Protein AF-0000000075831151 (afdb_homodimer)

pLDDT: mean 74.92, std 23.29, range [17.77, 97.12]

InterPro domains:
  IPR003439 ABC transporter-like, ATP-binding domain [PF00005] (448-593)
  IPR003439 ABC transporter-like, ATP-binding domain [PS50893] (430-663)
  IPR003593 AAA+ ATPase domain [SM00382] (457-640)
  IPR011527 ABC transporter type 1, transmembrane domain [PF00664] (117-382)
  IPR011527 ABC transporter type 1, transmembrane domain [PS50929] (117-398)
  IPR017871 ABC transporter-like, conserved site [PS00211] (566-580)
  IPR027417 P-loop containing nucleoside triphosphate hydrolase [G3DSA:3.40.50.300] (420-661)
  IPR027417 P-loop containing nucleoside triphosphate hydrolase [SSF52540] (423-639)
  IPR036640 ABC transporter type 1, transmembrane domain superfamily [G3DSA:1.20.1560.10] (101-417)
  IPR036640 ABC transporter type 1, transmembrane domain superfamily [SSF90123] (104-414)
  IPR039421 Type 1 protein exporter [PTHR43394] (76-634)

Secondary structure (DSSP, 8-state):
-----------------------------------------------------------------------------------------TTHHHHHHHHHHHHHHHHHGGGHHHHHHHHHHHHHHHHHHHHHHHHHHHHHHHHHHT-TTS-HHHHHHHHHHHHHHHHHHHHHHHHHHHHHHHHHHHHHHHHHHHHHHTS-HHHHHHS-HHHHHHIIIIIHHHHHHIIIIIHHHHHHHHHHHHHHHHHHHHH-HHHHHHHHTTHHHHHHHHHHHHHHHHHHHHHHHHHHHHHHHHHHHHHHTHHHHHHTT-HHHHHHHHHHHHHHHHHHHHHHHHHHHHHHHHHHHHHHHHHHHHHHHHHHHHHTTSS-HHHHHHHHHHHHHHHHHHHHHHHHHHHHHHHHHHHHHHHHHHHPPPSS----B--SS----EEEEEEEEE-GGGTTSEEEEEEEEEE-TT-EEEEE--TTSSHHHHHHHHTTSS--SEEEEEETTEEGGGB-HHHIIIIIEEEE-SSPPPPSSBHHHHHHTT-TT--HHHHHHHHHHTT-GGGTT-TT-B--GGGTTS-HHHHHHHHHHHHHHHT-SEEEEESTTTTS-HHHHHHHHHHHHHHHTTSEEEEE-S-GGGGGG-SEEEEE-TTS-EEEEEEHHHHHHHHHHHHSS--/-----------------------------------------------------------------------------------------TTHHHHHHHHHHHHHHHHHGGGHHHHHHHHHHHHHHHHHHHHHHHHHHHHHHHHHHT-TTS-HHHHHHHHHHHHHHHHHHHHHHHHHHHHHHHHHHHHHHHHHHHHHHHS-HHHHHHS-HHHHHHIIIIIHHHHHHIIIIIHHHHHHHHHHHHHHHHHHHHH-HHHHHHHHTTHHHHHHHHHHHHHHHHHHHHHHHHHHHHHHHHHHHHHHTHHHHHHTT-HHHHHHHHHHHHHHHHHHHHHHHHHHHHHHHHHHHHHHHHHHHHHHHHHHHHHTTSS-HHHHHHHHHHHHHHHHHHHHHHHHHHHHHHHHHHHHHHHHHHHPPPSS----B--SS----EEEEEEEEE-GGGTTSEEEEEEEEEE-TT-EEEEE--TTSSHHHHHHHHTTSS--SEEEEEETTEEGGGB-HHHIIIIIEEEE-SSPPPPSSBHHHHHHTT-TT--HHHHHHHHHHTT-GGGTT-TT-B--GGGTTS-HHHHHHHHHHHHHHHT-SEEEEESTTTTS-HHHHHHHHHHHHHHHTTSEEEEE-S-GGGGGG-SEEEEE-TTS-EEEEEEHHHHHHHHHHHHSS--

Sequence (1326 aa):
MWRGTRSLRAAGHSVRLSVRSATLPRDLKVPSVHSCLGTTEPPSIRRLPYERRVAWTRSPPAQLTRHLCASPQRGAAHRETAGSPAPLKHTVEAEESASFYAHLRSLAWPERKGIGAGLLLLSGSSAVSLVFPKVMGDVMDVCLSGSNSLSPYTAAIGLLGLFGVQAILVAARARILVAVGERVASSLRERAFASLLRQDMGFFDQTETGELLSRLSSDTSSLQKLLTSDLIGAARGVVMVSGGLGMMVSISPSLCVVAALTFPAAVGMMRWAGDAMRKRQAATQKALASASSEAHRALLNIRTLRLFAGEPAVLTRYSKAVRKVEQEAIAVGGINGLAEAGIGLAMQASLLTVLAVGGQQVIDGALSYGELSSFLMYTVFLGFNAGGLGGAYAEVRRAAGASERLLEVMHRTPQTAVGDKTLDHCTGRIEMRDVHFAFPSRGDVPVLSGLNLTIAPGERVALLGPSGSGKSTIAALLCALYTPQQGQVLIDGVDVTTIKGSHLRGQLVDVVPQEPVLLSGSLSENIKIGKPEASDEEVRVAATSAGCDFAEHNWEREVGEQGLQLSGGQKQRVALARVLLRNSPIVVLDEFTSALDKATEEALLPVVDRVLKGRTVLIITHRRAALGLVDRVVELGPSGSLIRDSSIDSFTQSSNTLISSPNMWRGTRSLRAAGHSVRLSVRSATLPRDLKVPSVHSCLGTTEPPSIRRLPYERRVAWTRSPPAQLTRHLCASPQRGAAHRETAGSPAPLKHTVEAEESASFYAHLRSLAWPERKGIGAGLLLLSGSSAVSLVFPKVMGDVMDVCLSGSNSLSPYTAAIGLLGLFGVQAILVAARARILVAVGERVASSLRERAFASLLRQDMGFFDQTETGELLSRLSSDTSSLQKLLTSDLIGAARGVVMVSGGLGMMVSISPSLCVVAALTFPAAVGMMRWAGDAMRKRQAATQKALASASSEAHRALLNIRTLRLFAGEPAVLTRYSKAVRKVEQEAIAVGGINGLAEAGIGLAMQASLLTVLAVGGQQVIDGALSYGELSSFLMYTVFLGFNAGGLGGAYAEVRRAAGASERLLEVMHRTPQTAVGDKTLDHCTGRIEMRDVHFAFPSRGDVPVLSGLNLTIAPGERVALLGPSGSGKSTIAALLCALYTPQQGQVLIDGVDVTTIKGSHLRGQLVDVVPQEPVLLSGSLSENIKIGKPEASDEEVRVAATSAGCDFAEHNWEREVGEQGLQLSGGQKQRVALARVLLRNSPIVVLDEFTSALDKATEEALLPVVDRVLKGRTVLIITHRRAALGLVDRVVELGPSGSLIRDSSIDSFTQSSNTLISSPN

Foldseek 3Di:
DDDDDPDPPPPPPPPPPPPPPPDPDDDPPPPPPDPCVPPDDDDDPDPPCPPPPPPPPDDDDDDPPPPPDDPPPPDPPPPPDPDPPPPPDPVCPVVLLVVLVVVLCVLLVVVVVLVVLLLVLLLLLLVLVLCVLLLQLVLVQCVVVVPPPDDNVNSVVVNVVSVVVSVVSVVVSLVSQLVSLVVSLVVLLVLLVVLLVQAFPLVPVQDDPVVSVCLSPVLSVLSSCLRNPLVSLQSSLVSLQVSLLVVLVVQPVVLSVQLVVLVVQLVVLVVVLVVQLVVLVVQLVVLVVQLVVLVVVCVVCVVVCVVVVVVVVSVVVSVVSVVSNVVSVVSNVVSVVVSVVRNVVSLVVSLVSLCVVVVVCVVVVNHPSSSSSSSSVSSVSNSVSVVSNVVSVVSSSSSSVSSSVSVVSSPDDHPQQAAADADPDFLFKKWWFQFWADRPNCRPATLAGGDTDIFGRLAAEEEAEDPSNCLVVVVCVQLSSDDTPDTAMDGVRHGRSNHHNCRSDQAAEAEQAQFQWAAWFFLLCRLCVSPVPDDPVLLQVLLVLLPLCVCVSVRRDTCPHRSVNDDLLNSLSSSSSSLQSSVHQEYEYHQSCVRPDPVSVVVRQVSVLVSSGRHYYYYYHPDPVNLVSGQWYWYGYNNNYTDDIDTSVVVVVVVVVVVPPPD/DPDDDPDPPPPPPPPPPVPPPPDPDDDPPVPPPDPPVDPPDDDDPDPPCPPPPPPPPPDDDDDPPPPPDDPPPPDPPPPPDPDPPPPPDPVVPVVLLVVLVVVLCVLLVVVVVLVVLLLVLLLLLLVLVLCVLLLQLVLVQCVVVVPPPDDNVNSVVVNVVSVVVSVVSVVVSLVSQLVSLVVSLVVLLVLLVVLLVQAFPLVPVQDDPVVSVCLSPVLSVLSSCLRNPLVSLQSSLVSLLVSLLVVLCVQPVVLSVLLVVLVVQLVVLVVVLVVQLVVLVVQLVVLVVQLVVLVVVCVVCVVVCVVVVVVVVSVVVSVVSVVSNVVSVVVNVVSVVVSVVRNVVSLVVSLVSLCVVVVVCVVVVNHPPSSSSSSSVSSVSNSVSVVSNVVSVVSSSSSSVSSSVSVVSSPDDHPQQAAADADPDFLFKKWWAQFWADRPNCNPATLAGGDTDIFGRLAAEEEAEDPSNCLVVVVCVQLSSDDTPDTAMDGVRHGRSNHHNCRSDQAAEAEQAQFQWAAWFFLLCRLCVSPVPDDPVLLQVLLVLLPLCVCVPVRRDTCPHRSVNDDLLNSLSSSSSSLQSSVHQEYEYHQSCVRPDPVSVVVRQVSVLVSSGRHHYYYYHPDPVNLVSGQWYWYGYNNNYTDDIGTSVVVVVVVVVVVPPPD

Radius of gyration: 40.36 Å; Cα contacts (8 Å, |Δi|>4): 1832; chains: 2; bounding box: 97×118×96 Å

Organism: Prymnesium parvum (NCBI:txid97485)

Solvent-accessible surface area (backbone atoms only — not comparable to full-atom values): 70325 Å² total; per-residue (Å²): 138,84,78,88,78,84,76,79,77,76,79,71,80,74,78,75,75,76,74,77,75,77,77,76,78,84,81,77,75,74,77,75,80,78,73,82,75,76,79,80,77,80,80,80,82,78,78,79,77,80,66,84,68,82,70,82,69,81,74,80,80,86,75,85,69,80,75,78,78,80,70,84,76,75,81,74,80,73,76,72,73,77,74,66,78,73,76,82,66,76,79,46,49,60,62,45,48,51,49,42,55,50,49,49,45,63,58,43,50,84,44,43,66,43,50,51,52,20,50,50,28,46,51,52,28,48,50,52,60,62,44,46,37,53,52,52,11,51,52,50,38,36,45,67,67,62,49,82,79,64,52,43,56,59,54,33,52,56,50,49,54,51,41,51,54,28,24,51,29,40,20,50,22,33,28,40,34,24,38,46,17,34,50,43,35,40,51,46,46,46,49,40,50,53,34,56,70,59,44,32,53,56,54,57,72,68,43,58,65,67,58,55,49,40,46,61,46,58,30,42,49,45,41,26,45,37,51,42,45,39,48,51,52,33,52,50,22,50,51,45,41,53,51,38,50,52,53,36,42,70,73,38,52,71,56,39,53,59,38,53,63,31,47,58,56,26,52,48,36,50,50,51,37,52,60,60,34,48,60,34,47,52,50,22,52,52,26,47,48,49,27,49,49,49,51,49,53,47,61,75,38,40,67,61,34,52,49,35,49,39,58,68,63,52,48,51,52,36,44,53,29,37,48,49,24,36,55,30,46,30,53,37,29,34,45,50,14,43,29,52,19,46,32,50,40,27,54,50,48,25,54,35,51,42,45,21,56,45,38,47,31,35,64,72,64,77,36,52,71,14,56,46,53,17,45,52,46,38,52,51,52,36,55,60,32,53,57,51,39,61,57,31,52,55,50,48,51,52,28,45,54,36,45,49,58,43,46,52,53,50,68,52,71,47,81,58,61,58,30,84,43,77,75,91,77,72,71,32,27,37,37,32,45,47,27,22,31,44,52,75,83,44,64,85,49,64,30,28,64,50,28,72,49,75,43,54,57,46,39,28,35,32,44,33,54,55,90,72,11,34,68,69,52,53,58,37,42,68,63,45,54,49,69,61,76,36,58,45,48,25,48,70,82,38,51,41,50,42,26,18,56,56,47,42,22,40,50,38,38,36,73,35,50,55,71,63,79,38,58,72,40,26,47,48,57,53,35,27,53,43,37,77,84,59,50,70,65,51,50,49,52,20,32,55,62,34,59,46,57,84,46,71,82,41,47,70,40,68,30,41,70,63,25,67,73,47,53,69,64,54,40,44,22,46,46,46,14,20,44,54,57,45,61,35,37,23,40,33,34,38,33,60,53,71,80,41,53,70,70,57,38,62,66,43,48,62,43,50,54,63,68,46,60,86,21,12,33,42,34,35,42,90,56,70,79,62,54,77,73,36,57,30,39,35,31,33,33,72,47,21,35,79,70,44,79,39,43,42,70,58,42,56,61,50,46,58,53,54,73,60,50,82,120,137,88,73,85,76,81,76,78,77,73,78,73,76,75,76,75,72,76,73,77,73,77,76,74,81,75,82,71,75,71,76,73,80,79,73,83,70,78,75,83,76,81,81,81,80,79,77,79,73,86,65,85,68,83,74,77,70,83,73,78,80,84,76,83,68,80,74,78,77,78,73,82,76,77,79,72,77,72,74,72,72,77,77,67,77,73,74,83,66,74,79,47,49,60,61,45,48,52,48,42,54,51,49,50,46,63,58,42,50,83,46,42,67,42,51,51,50,20,51,50,28,45,51,51,29,48,49,53,59,62,44,44,37,53,52,51,10,50,51,50,38,36,46,68,67,62,51,80,80,64,52,44,57,58,54,32,52,56,49,51,53,51,41,51,53,28,25,52,30,39,22,50,22,33,29,38,33,22,38,47,16,35,50,42,36,42,52,47,45,46,49,42,49,54,33,57,71,60,46,32,52,56,55,58,73,67,42,58,66,68,58,55,49,42,45,60,45,56,30,42,48,44,39,27,44,37,50,41,43,40,49,51,52,33,52,50,22,49,51,47,41,53,50,38,51,53,52,37,42,72,74,38,52,72,56,38,54,60,38,54,64,31,47,57,57,27,52,50,35,50,52,50,38,52,58,61,34,50,61,34,47,53,49,22,51,52,27,46,49,49,27,49,50,49,50,49,53,47,60,75,38,40,67,61,34,51,50,34,48,38,58,66,61,53,48,51,53,37,44,51,29,38,50,49,24,35,54,30,46,31,52,36,29,34,46,51,14,43,31,51,19,46,34,51,39,27,54,50,48,26,55,33,50,43,47,19,56,44,39,48,31,33,64,73,64,78,37,51,71,14,57,47,53,17,46,52,47,38,53,51,52,35,55,61,32,53,57,51,40,59,56,32,52,55,48,49,52,53,27,44,54,36,43,50,57,45,45,53,52,48,68,53,72,48,81,59,61,57,30,83,43,76,76,91,76,73,71,32,26,39,36,32,45,46,28,23,32,43,51,75,83,43,63,84,50,64,29,28,62,50,28,72,49,78,43,55,58,46,39,27,35,31,44,34,55,56,90,72,12,34,68,70,52,52,56,36,41,68,63,44,53,47,70,61,78,36,58,46,46,24,48,69,82,38,51,40,49,43,26,18,56,56,48,43,21,41,50,39,38,37,74,35,49,54,72,61,78,38,59,71,42,26,46,47,56,54,36,28,52,43,38,76,84,58,49,70,65,51,50,50,52,20,31,56,61,36,59,47,59,84,47,72,82,43,45,72,41,68,31,42,71,63,26,68,73,48,52,68,64,54,39,45,24,45,47,46,13,19,44,54,58,45,61,35,37,22,40,34,34,36,35,59,52,72,81,42,52,71,70,57,38,62,65,43,48,64,43,50,55,61,69,47,60,85,22,12,33,43,35,36,44,91,53,70,78,61,54,77,72,35,58,30,38,35,32,32,32,69,49,20,35,80,72,44,81,38,42,42,69,59,41,55,60,46,47,58,50,56,73,60,50,81,122

Structure (mmCIF, N/CA/C/O backbone):
data_AF-0000000075831151-model_v1
#
loop_
_entity.id
_entity.type
_entity.pdbx_description
1 polymer 'ATP-dependent transporter ycf16'
#
loop_
_atom_site.group_PDB
_atom_site.id
_atom_site.type_symbol
_atom_site.label_atom_id
_atom_site.label_alt_id
_atom_site.label_comp_id
_atom_site.label_asym_id
_atom_site.label_entity_id
_atom_site.label_seq_id
_atom_site.pdbx_PDB_ins_code
_atom_site.Cartn_x
_atom_site.Cartn_y
_atom_site.Cartn_z
_atom_site.occupancy
_atom_site.B_iso_or_equiv
_atom_site.auth_seq_id
_atom_site.auth_comp_id
_atom_site.auth_asym_id
_atom_site.auth_atom_id
_atom_site.pdbx_PDB_model_num
ATOM 1 N N . MET A 1 1 ? -47.75 -12.273 -40.656 1 19.77 1 MET A N 1
ATOM 2 C CA . MET A 1 1 ? -47.469 -11.453 -41.812 1 19.77 1 MET A CA 1
ATOM 3 C C . MET A 1 1 ? -46.094 -10.797 -41.719 1 19.77 1 MET A C 1
ATOM 5 O O . MET A 1 1 ? -45.656 -10.414 -40.625 1 19.77 1 MET A O 1
ATOM 9 N N . TRP A 1 2 ? -45.281 -10.797 -42.938 1 19.73 2 TRP A N 1
ATOM 10 C CA . TRP A 1 2 ? -43.875 -10.789 -43.344 1 19.73 2 TRP A CA 1
ATOM 11 C C . TRP A 1 2 ? -43.281 -9.383 -43.281 1 19.73 2 TRP A C 1
ATOM 13 O O . TRP A 1 2 ? -42.125 -9.164 -43.625 1 19.73 2 TRP A O 1
ATOM 23 N N . ARG A 1 3 ? -44.031 -8.438 -42.719 1 18.3 3 ARG A N 1
ATOM 24 C CA . ARG A 1 3 ? -43.812 -7.203 -43.469 1 18.3 3 ARG A CA 1
ATOM 25 C C . ARG A 1 3 ? -42.312 -6.836 -43.469 1 18.3 3 ARG A C 1
ATOM 27 O O . ARG A 1 3 ? -41.562 -7.309 -42.625 1 18.3 3 ARG A O 1
ATOM 34 N N . GLY A 1 4 ? -42.031 -5.66 -44.094 1 19.69 4 GLY A N 1
ATOM 35 C CA . GLY A 1 4 ? -41.094 -5.004 -45.031 1 19.69 4 GLY A CA 1
ATOM 36 C C . GLY A 1 4 ? -39.812 -4.594 -44.375 1 19.69 4 GLY A C 1
ATOM 37 O O . GLY A 1 4 ? -39.75 -4.43 -43.156 1 19.69 4 GLY A O 1
ATOM 38 N N . THR A 1 5 ? -38.594 -4.777 -45 1 20.61 5 THR A N 1
ATOM 39 C CA . THR A 1 5 ? -37.156 -5 -45.156 1 20.61 5 THR A CA 1
ATOM 40 C C . THR A 1 5 ? -36.406 -3.688 -45.031 1 20.61 5 THR A C 1
ATOM 42 O O . THR A 1 5 ? -35.188 -3.639 -45.312 1 20.61 5 THR A O 1
ATOM 45 N N . ARG A 1 6 ? -37.031 -2.582 -44.406 1 19.09 6 ARG A N 1
ATOM 46 C CA . ARG A 1 6 ? -36.5 -1.307 -44.875 1 19.09 6 ARG A CA 1
ATOM 47 C C . ARG A 1 6 ? -35 -1.209 -44.656 1 19.09 6 ARG A C 1
ATOM 49 O O . ARG A 1 6 ? -34.5 -1.595 -43.594 1 19.09 6 ARG A O 1
ATOM 56 N N . SER A 1 7 ? -34.219 -1.007 -45.781 1 19.52 7 SER A N 1
ATOM 57 C CA . SER A 1 7 ? -32.844 -1.08 -46.312 1 19.52 7 SER A CA 1
ATOM 58 C C . SER A 1 7 ? -31.969 0.032 -45.75 1 19.52 7 SER A C 1
ATOM 60 O O . SER A 1 7 ? -32.25 1.215 -45.938 1 19.52 7 SER A O 1
ATOM 62 N N . LEU A 1 8 ? -31.75 0.02 -44.406 1 20.28 8 LEU A N 1
ATOM 63 C CA . LEU A 1 8 ? -31.016 1.066 -43.688 1 20.28 8 LEU A CA 1
ATOM 64 C C . LEU A 1 8 ? -29.688 1.36 -44.344 1 20.28 8 LEU A C 1
ATOM 66 O O . LEU A 1 8 ? -28.859 0.467 -44.5 1 20.28 8 LEU A O 1
ATOM 70 N N . ARG A 1 9 ? -29.688 2.246 -45.406 1 18.5 9 ARG A N 1
ATOM 71 C CA . ARG A 1 9 ? -28.641 2.742 -46.312 1 18.5 9 ARG A CA 1
ATOM 72 C C . ARG A 1 9 ? -27.438 3.25 -45.531 1 18.5 9 ARG A C 1
ATOM 74 O O . ARG A 1 9 ? -27.578 4.066 -44.625 1 18.5 9 ARG A O 1
ATOM 81 N N . ALA A 1 10 ? -26.344 2.443 -45.406 1 20.66 10 ALA A N 1
ATOM 82 C CA . ALA A 1 10 ? -25.016 2.41 -44.781 1 20.66 10 ALA A CA 1
ATOM 83 C C . ALA A 1 10 ? -24.156 3.561 -45.281 1 20.66 10 ALA A C 1
ATOM 85 O O . ALA A 1 10 ? -23.703 3.559 -46.438 1 20.66 10 ALA A O 1
ATOM 86 N N . ALA A 1 11 ? -24.797 4.848 -45.281 1 20.22 11 ALA A N 1
ATOM 87 C CA . ALA A 1 11 ? -24.047 5.871 -46 1 20.22 11 ALA A CA 1
ATOM 88 C C . ALA A 1 11 ? -22.594 5.934 -45.5 1 20.22 11 ALA A C 1
ATOM 90 O O . ALA A 1 11 ? -22.359 6.031 -44.312 1 20.22 11 ALA A O 1
ATOM 91 N N . GLY A 1 12 ? -21.578 5.258 -46.219 1 20.47 12 GLY A N 1
ATOM 92 C CA . GLY A 1 12 ? -20.156 4.977 -46.156 1 20.47 12 GLY A CA 1
ATOM 93 C C . GLY A 1 12 ? -19.297 6.227 -46.188 1 20.47 12 GLY A C 1
ATOM 94 O O . GLY A 1 12 ? -18.078 6.152 -46.344 1 20.47 12 GLY A O 1
ATOM 95 N N . HIS A 1 13 ? -19.844 7.43 -45.625 1 20.34 13 HIS A N 1
ATOM 96 C CA . HIS A 1 13 ? -19.094 8.602 -46.062 1 20.34 13 HIS A CA 1
ATOM 97 C C . HIS A 1 13 ? -17.609 8.461 -45.75 1 20.34 13 HIS A C 1
ATOM 99 O O . HIS A 1 13 ? -17.25 7.926 -44.688 1 20.34 13 HIS A O 1
ATOM 105 N N . SER A 1 14 ? -16.75 8.406 -46.781 1 20.56 14 SER A N 1
ATOM 106 C CA . SER A 1 14 ? -15.344 8.203 -47.094 1 20.56 14 SER A CA 1
ATOM 107 C C . SER A 1 14 ? -14.477 9.32 -46.531 1 20.56 14 SER A C 1
ATOM 109 O O . SER A 1 14 ? -14.57 10.469 -46.969 1 20.56 14 SER A O 1
ATOM 111 N N . VAL A 1 15 ? -14.602 9.648 -45.219 1 20.73 15 VAL A N 1
ATOM 112 C CA . VAL A 1 15 ? -13.883 10.852 -44.781 1 20.73 15 VAL A CA 1
ATOM 113 C C . VAL A 1 15 ? -12.406 10.719 -45.156 1 20.73 15 VAL A C 1
ATOM 115 O O . VAL A 1 15 ? -11.742 9.75 -44.781 1 20.73 15 VAL A O 1
ATOM 118 N N . ARG A 1 16 ? -12.008 11.258 -46.281 1 20.42 16 ARG A N 1
ATOM 119 C CA . ARG A 1 16 ? -10.742 11.336 -47 1 20.42 16 ARG A CA 1
ATOM 120 C C . ARG A 1 16 ? -9.656 11.992 -46.125 1 20.42 16 ARG A C 1
ATOM 122 O O . ARG A 1 16 ? -9.703 13.195 -45.906 1 20.42 16 ARG A O 1
ATOM 129 N N . LEU A 1 17 ? -9.375 11.477 -44.938 1 20.59 17 LEU A N 1
ATOM 130 C CA . LEU A 1 17 ? -8.406 12.164 -44.094 1 20.59 17 LEU A CA 1
ATOM 131 C C . LEU A 1 17 ? -7.078 12.328 -44.812 1 20.59 17 LEU A C 1
ATOM 133 O O . LEU A 1 17 ? -6.477 11.344 -45.25 1 20.59 17 LEU A O 1
ATOM 137 N N . SER A 1 18 ? -6.977 13.375 -45.625 1 19.92 18 SER A N 1
ATOM 138 C CA . SER A 1 18 ? -5.816 13.695 -46.469 1 19.92 18 SER A CA 1
ATOM 139 C C . SER A 1 18 ? -4.559 13.852 -45.594 1 19.92 18 SER A C 1
ATOM 141 O O . SER A 1 18 ? -4.543 14.648 -44.656 1 19.92 18 SER A O 1
ATOM 143 N N . VAL A 1 19 ? -3.924 12.766 -45.281 1 21.73 19 VAL A N 1
ATOM 144 C CA . VAL A 1 19 ? -2.695 12.609 -44.5 1 21.73 19 VAL A CA 1
ATOM 145 C C . VAL A 1 19 ? -1.562 13.375 -45.188 1 21.73 19 VAL A C 1
ATOM 147 O O . VAL A 1 19 ? -1.151 13.031 -46.281 1 21.73 19 VAL A O 1
ATOM 150 N N . ARG A 1 20 ? -1.696 14.734 -45.125 1 19.75 20 ARG A N 1
ATOM 151 C CA . ARG A 1 20 ? -0.672 15.484 -45.844 1 19.75 20 ARG A CA 1
ATOM 152 C C . ARG A 1 20 ? 0.726 15.055 -45.406 1 19.75 20 ARG A C 1
ATOM 154 O O . ARG A 1 20 ? 0.984 14.883 -44.219 1 19.75 20 ARG A O 1
ATOM 161 N N . SER A 1 21 ? 1.461 14.391 -46.281 1 20.45 21 SER A N 1
ATOM 162 C CA . SER A 1 21 ? 2.775 13.758 -46.312 1 20.45 21 SER A CA 1
ATOM 163 C C . SER A 1 21 ? 3.883 14.773 -46.062 1 20.45 21 SER A C 1
ATOM 165 O O . SER A 1 21 ? 4.152 15.633 -46.875 1 20.45 21 SER A O 1
ATOM 167 N N . ALA A 1 22 ? 3.695 15.602 -44.938 1 21.05 22 ALA A N 1
ATOM 168 C CA . ALA A 1 22 ? 4.688 16.672 -44.906 1 21.05 22 ALA A CA 1
ATOM 169 C C . ALA A 1 22 ? 6.098 16.109 -45.094 1 21.05 22 ALA A C 1
ATOM 171 O O . ALA A 1 22 ? 6.426 15.055 -44.531 1 21.05 22 ALA A O 1
ATOM 172 N N . THR A 1 23 ? 6.734 16.562 -46.125 1 20.83 23 THR A N 1
ATOM 173 C CA . THR A 1 23 ? 8.016 16.297 -46.75 1 20.83 23 THR A CA 1
ATOM 174 C C . THR A 1 23 ? 9.164 16.547 -45.781 1 20.83 23 THR A C 1
ATOM 176 O O . THR A 1 23 ? 9.258 17.609 -45.188 1 20.83 23 THR A O 1
ATOM 179 N N . LEU A 1 24 ? 9.555 15.57 -45.062 1 21.97 24 LEU A N 1
ATOM 180 C CA . LEU A 1 24 ? 10.633 15.531 -44.062 1 21.97 24 LEU A CA 1
ATOM 181 C C . LEU A 1 24 ? 11.938 16.016 -44.688 1 21.97 24 LEU A C 1
ATOM 183 O O . LEU A 1 24 ? 12.445 15.422 -45.656 1 21.97 24 LEU A O 1
ATOM 187 N N . PRO A 1 25 ? 12.062 17.328 -44.688 1 20.42 25 PRO A N 1
ATOM 188 C CA . PRO A 1 25 ? 13.172 17.75 -45.562 1 20.42 25 PRO A CA 1
ATOM 189 C C . PRO A 1 25 ? 14.469 16.984 -45.281 1 20.42 25 PRO A C 1
ATOM 191 O O . PRO A 1 25 ? 14.539 16.219 -44.312 1 20.42 25 PRO A O 1
ATOM 194 N N . ARG A 1 26 ? 15.602 17.859 -45.188 1 19.06 26 ARG A N 1
ATOM 195 C CA . ARG A 1 26 ? 16.906 18.062 -45.812 1 19.06 26 ARG A CA 1
ATOM 196 C C . ARG A 1 26 ? 17.984 17.234 -45.125 1 19.06 26 ARG A C 1
ATOM 198 O O . ARG A 1 26 ? 17.766 16.75 -44 1 19.06 26 ARG A O 1
ATOM 205 N N . ASP A 1 27 ? 19.344 17.703 -45.188 1 20.17 27 ASP A N 1
ATOM 206 C CA . ASP A 1 27 ? 20.734 17.375 -45.469 1 20.17 27 ASP A CA 1
ATOM 207 C C . ASP A 1 27 ? 21.5 17.031 -44.156 1 20.17 27 ASP A C 1
ATOM 209 O O . ASP A 1 27 ? 21.562 17.859 -43.25 1 20.17 27 ASP A O 1
ATOM 213 N N . LEU A 1 28 ? 21.359 15.883 -43.781 1 21.16 28 LEU A N 1
ATOM 214 C CA . LEU A 1 28 ? 21.953 15.352 -42.562 1 21.16 28 LEU A CA 1
ATOM 215 C C . LEU A 1 28 ? 23.484 15.477 -42.594 1 21.16 28 LEU A C 1
ATOM 217 O O . LEU A 1 28 ? 24.141 14.758 -43.344 1 21.16 28 LEU A O 1
ATOM 221 N N . LYS A 1 29 ? 23.969 16.641 -42.781 1 19.81 29 LYS A N 1
ATOM 222 C CA . LYS A 1 29 ? 25.422 16.641 -43 1 19.81 29 LYS A CA 1
ATOM 223 C C . LYS A 1 29 ? 26.156 15.969 -41.844 1 19.81 29 LYS A C 1
ATOM 225 O O . LYS A 1 29 ? 25.984 16.344 -40.688 1 19.81 29 LYS A O 1
ATOM 230 N N . VAL A 1 30 ? 26.531 14.742 -41.969 1 22.23 30 VAL A N 1
ATOM 231 C CA . VAL A 1 30 ? 27.172 13.812 -41.031 1 22.23 30 VAL A CA 1
ATOM 232 C C . VAL A 1 30 ? 28.562 14.312 -40.688 1 22.23 30 VAL A C 1
ATOM 234 O O . VAL A 1 30 ? 29.453 14.383 -41.531 1 22.23 30 VAL A O 1
ATOM 237 N N . PRO A 1 31 ? 28.688 15.523 -40 1 20.34 31 PRO A N 1
ATOM 238 C CA . PRO A 1 31 ? 30.109 15.898 -40.031 1 20.34 31 PRO A CA 1
ATOM 239 C C . PRO A 1 31 ? 31.016 14.797 -39.469 1 20.34 31 PRO A C 1
ATOM 241 O O . PRO A 1 31 ? 30.562 13.953 -38.688 1 20.34 31 PRO A O 1
ATOM 244 N N . SER A 1 32 ? 32.156 14.508 -40.125 1 20.55 32 SER A N 1
ATOM 245 C CA . SER A 1 32 ? 33.25 13.523 -40.094 1 20.55 32 SER A CA 1
ATOM 246 C C . SER A 1 32 ? 34.031 13.594 -38.812 1 20.55 32 SER A C 1
ATOM 248 O O . SER A 1 32 ? 35.031 12.867 -38.625 1 20.55 32 SER A O 1
ATOM 250 N N . VAL A 1 33 ? 33.438 14.078 -37.656 1 21.84 33 VAL A N 1
ATOM 251 C CA . VAL A 1 33 ? 34.5 14.531 -36.75 1 21.84 33 VAL A CA 1
ATOM 252 C C . VAL A 1 33 ? 35.469 13.383 -36.469 1 21.84 33 VAL A C 1
ATOM 254 O O . VAL A 1 33 ? 35.062 12.227 -36.375 1 21.84 33 VAL A O 1
ATOM 257 N N . HIS A 1 34 ? 36.781 13.609 -36.688 1 20.91 34 HIS A N 1
ATOM 258 C CA . HIS A 1 34 ? 38.094 12.961 -36.656 1 20.91 34 HIS A CA 1
ATOM 259 C C . HIS A 1 34 ? 38.375 12.344 -35.281 1 20.91 34 HIS A C 1
ATOM 261 O O . HIS A 1 34 ? 37.969 12.898 -34.25 1 20.91 34 HIS A O 1
ATOM 267 N N . SER A 1 35 ? 38.688 11.031 -35.219 1 19.5 35 SER A N 1
ATOM 268 C CA . SER A 1 35 ? 38.844 9.922 -34.312 1 19.5 35 SER A CA 1
ATOM 269 C C . SER A 1 35 ? 40.031 10.156 -33.344 1 19.5 35 SER A C 1
ATOM 271 O O . SER A 1 35 ? 40.344 9.289 -32.562 1 19.5 35 SER A O 1
ATOM 273 N N . CYS A 1 36 ? 40.562 11.43 -33.156 1 20.06 36 CYS A N 1
ATOM 274 C CA . CYS A 1 36 ? 41.938 11.266 -32.656 1 20.06 36 CYS A CA 1
ATOM 275 C C . CYS A 1 36 ? 41.938 10.586 -31.297 1 20.06 36 CYS A C 1
ATOM 277 O O . CYS A 1 36 ? 41.406 11.109 -30.328 1 20.06 36 CYS A O 1
ATOM 279 N N . LEU A 1 37 ? 41.969 9.258 -31.219 1 21.61 37 LEU A N 1
ATOM 280 C CA . LEU A 1 37 ? 41.969 8.312 -30.109 1 21.61 37 LEU A CA 1
ATOM 281 C C . LEU A 1 37 ? 43.156 8.523 -29.203 1 21.61 37 LEU A C 1
ATOM 283 O O . LEU A 1 37 ? 44.25 7.949 -29.422 1 21.61 37 LEU A O 1
ATOM 287 N N . GLY A 1 38 ? 43.656 9.812 -28.922 1 20.17 38 GLY A N 1
ATOM 288 C CA . GLY A 1 38 ? 44.969 9.711 -28.281 1 20.17 38 GLY A CA 1
ATOM 289 C C . GLY A 1 38 ? 44.906 8.945 -26.969 1 20.17 38 GLY A C 1
ATOM 290 O O . GLY A 1 38 ? 43.844 8.844 -26.344 1 20.17 38 GLY A O 1
ATOM 291 N N . THR A 1 39 ? 45.844 8.023 -26.641 1 21.94 39 THR A N 1
ATOM 292 C CA . THR A 1 39 ? 46.219 6.902 -25.797 1 21.94 39 THR A CA 1
ATOM 293 C C . THR A 1 39 ? 46.438 7.371 -24.359 1 21.94 39 THR A C 1
ATOM 295 O O . THR A 1 39 ? 46.844 6.578 -23.5 1 21.94 39 THR A O 1
ATOM 298 N N . THR A 1 40 ? 45.906 8.586 -23.891 1 20.83 40 THR A N 1
ATOM 299 C CA . THR A 1 40 ? 46.688 9.078 -22.781 1 20.83 40 THR A CA 1
ATOM 300 C C . THR A 1 40 ? 46.594 8.117 -21.594 1 20.83 40 THR A C 1
ATOM 302 O O . THR A 1 40 ? 45.562 7.477 -21.375 1 20.83 40 THR A O 1
ATOM 305 N N . GLU A 1 41 ? 47.781 7.793 -20.891 1 22.89 41 GLU A N 1
ATOM 306 C CA . GLU A 1 41 ? 48.312 6.863 -19.906 1 22.89 41 GLU A CA 1
ATOM 307 C C . GLU A 1 41 ? 47.688 7.094 -18.531 1 22.89 41 GLU A C 1
ATOM 309 O O . GLU A 1 41 ? 47.594 8.234 -18.062 1 22.89 41 GLU A O 1
ATOM 314 N N . PRO A 1 42 ? 46.781 6.25 -18 1 22.89 42 PRO A N 1
ATOM 315 C CA . PRO A 1 42 ? 45.938 6.5 -16.828 1 22.89 42 PRO A CA 1
ATOM 316 C C . PRO A 1 42 ? 46.781 6.648 -15.547 1 22.89 42 PRO A C 1
ATOM 318 O O . PRO A 1 42 ? 47.656 5.828 -15.289 1 22.89 42 PRO A O 1
ATOM 321 N N . PRO A 1 43 ? 47.094 7.875 -15.031 1 20.88 43 PRO A N 1
ATOM 322 C CA . PRO A 1 43 ? 48.062 7.965 -13.953 1 20.88 43 PRO A CA 1
ATOM 323 C C . PRO A 1 43 ? 47.688 7.125 -12.734 1 20.88 43 PRO A C 1
ATOM 325 O O . PRO A 1 43 ? 46.5 6.797 -12.555 1 20.88 43 PRO A O 1
ATOM 328 N N . SER A 1 44 ? 48.719 6.551 -11.969 1 21.41 44 SER A N 1
ATOM 329 C CA . SER A 1 44 ? 48.938 5.578 -10.906 1 21.41 44 SER A CA 1
ATOM 330 C C . SER A 1 44 ? 48.344 6.047 -9.586 1 21.41 44 SER A C 1
ATOM 332 O O . SER A 1 44 ? 48.656 7.145 -9.109 1 21.41 44 SER A O 1
ATOM 334 N N . ILE A 1 45 ? 47.094 5.805 -9.344 1 20.77 45 ILE A N 1
ATOM 335 C CA . ILE A 1 45 ? 46.406 6.266 -8.141 1 20.77 45 ILE A CA 1
ATOM 336 C C . ILE A 1 45 ? 47.125 5.746 -6.898 1 20.77 45 ILE A C 1
ATOM 338 O O . ILE A 1 45 ? 47.281 4.535 -6.715 1 20.77 45 ILE A O 1
ATOM 342 N N . ARG A 1 46 ? 48.062 6.566 -6.293 1 19.52 46 ARG A N 1
ATOM 343 C CA . ARG A 1 46 ? 48.844 6.324 -5.094 1 19.52 46 ARG A CA 1
ATOM 344 C C . ARG A 1 46 ? 47.969 5.934 -3.918 1 19.52 46 ARG A C 1
ATOM 346 O O . ARG A 1 46 ? 46.875 6.5 -3.738 1 19.52 46 ARG A O 1
ATOM 353 N N . ARG A 1 47 ? 48.188 4.727 -3.252 1 20.69 47 ARG A N 1
ATOM 354 C CA . ARG A 1 47 ? 47.688 3.887 -2.16 1 20.69 47 ARG A CA 1
ATOM 355 C C . ARG A 1 47 ? 47.75 4.629 -0.83 1 20.69 47 ARG A C 1
ATOM 357 O O . ARG A 1 47 ? 48.844 4.898 -0.313 1 20.69 47 ARG A O 1
ATOM 364 N N . LEU A 1 48 ? 47.125 5.812 -0.6 1 19.61 48 LEU A N 1
ATOM 365 C CA . LEU A 1 48 ? 47.594 6.391 0.657 1 19.61 48 LEU A CA 1
ATOM 366 C C . LEU A 1 48 ? 47.312 5.449 1.824 1 19.61 48 LEU A C 1
ATOM 368 O O . LEU A 1 48 ? 46.219 4.879 1.91 1 19.61 48 LEU A O 1
ATOM 372 N N . PRO A 1 49 ? 48.312 4.895 2.615 1 20.41 49 PRO A N 1
ATOM 373 C CA . PRO A 1 49 ? 48.406 3.889 3.674 1 20.41 49 PRO A CA 1
ATOM 374 C C . PRO A 1 49 ? 47.781 4.34 4.98 1 20.41 49 PRO A C 1
ATOM 376 O O . PRO A 1 49 ? 48.25 5.285 5.617 1 20.41 49 PRO A O 1
ATOM 379 N N . TYR A 1 50 ? 46.594 4.848 5.141 1 19.98 50 TYR A N 1
ATOM 380 C CA . TYR A 1 50 ? 46.344 5.531 6.402 1 19.98 50 TYR A CA 1
ATOM 381 C C . TYR A 1 50 ? 46.375 4.547 7.566 1 19.98 50 TYR A C 1
ATOM 383 O O . TYR A 1 50 ? 45.406 3.799 7.766 1 19.98 50 TYR A O 1
ATOM 391 N N . GLU A 1 51 ? 47.469 3.861 7.953 1 19.56 51 GLU A N 1
ATOM 392 C CA . GLU A 1 51 ? 47.469 2.818 8.977 1 19.56 51 GLU A CA 1
ATOM 393 C C . GLU A 1 51 ? 47.219 3.4 10.359 1 19.56 51 GLU A C 1
ATOM 395 O O . GLU A 1 51 ? 47.094 2.658 11.336 1 19.56 51 GLU A O 1
ATOM 400 N N . ARG A 1 52 ? 46.844 4.668 10.703 1 18.98 52 ARG A N 1
ATOM 401 C CA . ARG A 1 52 ? 47.344 4.98 12.031 1 18.98 52 ARG A CA 1
ATOM 402 C C . ARG A 1 52 ? 46.656 4.148 13.102 1 18.98 52 ARG A C 1
ATOM 404 O O . ARG A 1 52 ? 45.438 4.113 13.164 1 18.98 52 ARG A O 1
ATOM 411 N N . ARG A 1 53 ? 47.344 3.172 13.742 1 19.92 53 ARG A N 1
ATOM 412 C CA . ARG A 1 53 ? 47.125 2.215 14.812 1 19.92 53 ARG A CA 1
ATOM 413 C C . ARG A 1 53 ? 46.844 2.928 16.141 1 19.92 53 ARG A C 1
ATOM 415 O O . ARG A 1 53 ? 46.688 2.283 17.172 1 19.92 53 ARG A O 1
ATOM 422 N N . VAL A 1 54 ? 46.406 4.246 16.281 1 19.23 54 VAL A N 1
ATOM 423 C CA . VAL A 1 54 ? 46.844 4.691 17.609 1 19.23 54 VAL A CA 1
ATOM 424 C C . VAL A 1 54 ? 46.125 3.855 18.672 1 19.23 54 VAL A C 1
ATOM 426 O O . VAL A 1 54 ? 44.938 3.594 18.578 1 19.23 54 VAL A O 1
ATOM 429 N N . ALA A 1 55 ? 46.906 3.168 19.531 1 20.38 55 ALA A N 1
ATOM 430 C CA . ALA A 1 55 ? 46.844 2.24 20.656 1 20.38 55 ALA A CA 1
ATOM 431 C C . ALA A 1 55 ? 46.188 2.893 21.859 1 20.38 55 ALA A C 1
ATOM 433 O O . ALA A 1 55 ? 46.562 2.627 23 1 20.38 55 ALA A O 1
ATOM 434 N N . TRP A 1 56 ? 45.188 3.857 21.75 1 18.95 56 TRP A N 1
ATOM 435 C CA . TRP A 1 56 ? 45.125 4.57 23.031 1 18.95 56 TRP A CA 1
ATOM 436 C C . TRP A 1 56 ? 44.625 3.645 24.141 1 18.95 56 TRP A C 1
ATOM 438 O O . TRP A 1 56 ? 43.625 2.947 23.984 1 18.95 56 TRP A O 1
ATOM 448 N N . THR A 1 57 ? 45.531 3.221 24.969 1 19.91 57 THR A N 1
ATOM 449 C CA . THR A 1 57 ? 45.5 2.336 26.125 1 19.91 57 THR A CA 1
ATOM 450 C C . THR A 1 57 ? 44.656 2.943 27.25 1 19.91 57 THR A C 1
ATOM 452 O O . THR A 1 57 ? 44.625 2.416 28.359 1 19.91 57 THR A O 1
ATOM 455 N N . ARG A 1 58 ? 43.562 3.801 27 1 20 58 ARG A N 1
ATOM 456 C CA . ARG A 1 58 ? 43.281 4.574 28.203 1 20 58 ARG A CA 1
ATOM 457 C C . ARG A 1 58 ? 42.844 3.664 29.344 1 20 58 ARG A C 1
ATOM 459 O O . ARG A 1 58 ? 42.188 2.646 29.125 1 20 58 ARG A O 1
ATOM 466 N N . SER A 1 59 ? 43.562 3.879 30.5 1 19.86 59 SER A N 1
ATOM 467 C CA . SER A 1 59 ? 43.625 3.285 31.844 1 19.86 59 SER A CA 1
ATOM 468 C C . SER A 1 59 ? 42.25 3.352 32.531 1 19.86 59 SER A C 1
ATOM 470 O O . SER A 1 59 ? 41.438 4.215 32.219 1 19.86 59 SER A O 1
ATOM 472 N N . PRO A 1 60 ? 41.875 2.375 33.375 1 21.48 60 PRO A N 1
ATOM 473 C CA . PRO A 1 60 ? 40.688 1.836 34 1 21.48 60 PRO A CA 1
ATOM 474 C C . PRO A 1 60 ? 40.156 2.736 35.125 1 21.48 60 PRO A C 1
ATOM 476 O O . PRO A 1 60 ? 39.156 2.391 35.781 1 21.48 60 PRO A O 1
ATOM 479 N N . PRO A 1 61 ? 39.969 4.156 34.906 1 18.95 61 PRO A N 1
ATOM 480 C CA . PRO A 1 61 ? 39.969 4.766 36.25 1 18.95 61 PRO A CA 1
ATOM 481 C C . PRO A 1 61 ? 38.938 4.125 37.188 1 18.95 61 PRO A C 1
ATOM 483 O O . PRO A 1 61 ? 38 3.469 36.719 1 18.95 61 PRO A O 1
ATOM 486 N N . ALA A 1 62 ? 39.188 4.508 38.594 1 19.66 62 ALA A N 1
ATOM 487 C CA . ALA A 1 62 ? 38.906 4.133 40 1 19.66 62 ALA A CA 1
ATOM 488 C C . ALA A 1 62 ? 37.406 4.309 40.312 1 19.66 62 ALA A C 1
ATOM 490 O O . ALA A 1 62 ? 36.688 5.023 39.625 1 19.66 62 ALA A O 1
ATOM 491 N N . GLN A 1 63 ? 37 4.039 41.625 1 20.09 63 GLN A N 1
ATOM 492 C CA . GLN A 1 63 ? 36 3.357 42.438 1 20.09 63 GLN A CA 1
ATOM 493 C C . GLN A 1 63 ? 34.906 4.312 42.875 1 20.09 63 GLN A C 1
ATOM 495 O O . GLN A 1 63 ? 33.906 3.893 43.5 1 20.09 63 GLN A O 1
ATOM 500 N N . LEU A 1 64 ? 34.906 5.664 42.469 1 19.38 64 LEU A N 1
ATOM 501 C CA . LEU A 1 64 ? 34.312 6.414 43.594 1 19.38 64 LEU A CA 1
ATOM 502 C C . LEU A 1 64 ? 32.844 6.027 43.781 1 19.38 64 LEU A C 1
ATOM 504 O O . LEU A 1 64 ? 32.062 6.062 42.812 1 19.38 64 LEU A O 1
ATOM 508 N N . THR A 1 65 ? 32.5 5.398 44.938 1 20.2 65 THR A N 1
ATOM 509 C CA . THR A 1 65 ? 31.344 4.762 45.594 1 20.2 65 THR A CA 1
ATOM 510 C C . THR A 1 65 ? 30.266 5.781 45.938 1 20.2 65 THR A C 1
ATOM 512 O O . THR A 1 65 ? 29.297 5.469 46.625 1 20.2 65 THR A O 1
ATOM 515 N N . ARG A 1 66 ? 30.312 7.094 45.344 1 20.47 66 ARG A N 1
ATOM 516 C CA . ARG A 1 66 ? 29.531 7.969 46.219 1 20.47 66 ARG A CA 1
ATOM 517 C C . ARG A 1 66 ? 28.078 7.488 46.312 1 20.47 66 ARG A C 1
ATOM 519 O O . ARG A 1 66 ? 27.5 7.082 45.312 1 20.47 66 ARG A O 1
ATOM 526 N N . HIS A 1 67 ? 27.625 7.152 47.531 1 21.08 67 HIS A N 1
ATOM 527 C CA . HIS A 1 67 ? 26.406 6.691 48.188 1 21.08 67 HIS A CA 1
ATOM 528 C C . HIS A 1 67 ? 25.266 7.672 47.969 1 21.08 67 HIS A C 1
ATOM 530 O O . HIS A 1 67 ? 25.156 8.664 48.688 1 21.08 67 HIS A O 1
ATOM 536 N N . LEU A 1 68 ? 25.188 8.328 46.75 1 20.38 68 LEU A N 1
ATOM 537 C CA . LEU A 1 68 ? 24.219 9.422 46.75 1 20.38 68 LEU A CA 1
ATOM 538 C C . LEU A 1 68 ? 22.875 8.938 47.281 1 20.38 68 LEU A C 1
ATOM 540 O O . LEU A 1 68 ? 22.406 7.863 46.875 1 20.38 68 LEU A O 1
ATOM 544 N N . CYS A 1 69 ? 22.484 9.492 48.438 1 21.12 69 CYS A N 1
ATOM 545 C CA . CYS A 1 69 ? 21.359 9.445 49.375 1 21.12 69 CYS A CA 1
ATOM 546 C C . CYS A 1 69 ? 20.031 9.609 48.625 1 21.12 69 CYS A C 1
ATOM 548 O O . CYS A 1 69 ? 19.891 10.508 47.781 1 21.12 69 CYS A O 1
ATOM 550 N N . ALA A 1 70 ? 19.188 8.555 48.594 1 21.23 70 ALA A N 1
ATOM 551 C CA . ALA A 1 70 ? 17.906 8.156 48.031 1 21.23 70 ALA A CA 1
ATOM 552 C C . ALA A 1 70 ? 16.781 9.086 48.5 1 21.23 70 ALA A C 1
ATOM 554 O O . ALA A 1 70 ? 16.422 9.094 49.688 1 21.23 70 ALA A O 1
ATOM 555 N N . SER A 1 71 ? 16.953 10.477 48.188 1 23.12 71 SER A N 1
ATOM 556 C CA . SER A 1 71 ? 15.797 11.234 48.656 1 23.12 71 SER A CA 1
ATOM 557 C C . SER A 1 71 ? 14.484 10.547 48.281 1 23.12 71 SER A C 1
ATOM 559 O O . SER A 1 71 ? 14.414 9.875 47.25 1 23.12 71 SER A O 1
ATOM 561 N N . PRO A 1 72 ? 13.508 10.445 49.219 1 24 72 PRO A N 1
ATOM 562 C CA . PRO A 1 72 ? 12.227 9.734 49.219 1 24 72 PRO A CA 1
ATOM 563 C C . PRO A 1 72 ? 11.305 10.203 48.094 1 24 72 PRO A C 1
ATOM 565 O O . PRO A 1 72 ? 11 11.398 48 1 24 72 PRO A O 1
ATOM 568 N N . GLN A 1 73 ? 11.523 9.766 46.812 1 24.05 73 GLN A N 1
ATOM 569 C CA . GLN A 1 73 ? 10.727 10.102 45.656 1 24.05 73 GLN A CA 1
ATOM 570 C C . GLN A 1 73 ? 9.242 9.883 45.906 1 24.05 73 GLN A C 1
ATOM 572 O O . GLN A 1 73 ? 8.82 8.773 46.25 1 24.05 73 GLN A O 1
ATOM 577 N N . ARG A 1 74 ? 8.477 10.914 46.469 1 24.73 74 ARG A N 1
ATOM 578 C CA . ARG A 1 74 ? 7.023 10.93 46.594 1 24.73 74 ARG A CA 1
ATOM 579 C C . ARG A 1 74 ? 6.344 10.328 45.375 1 24.73 74 ARG A C 1
ATOM 581 O O . ARG A 1 74 ? 6.816 10.5 44.25 1 24.73 74 ARG A O 1
ATOM 588 N N . GLY A 1 75 ? 5.434 9.344 45.594 1 22.23 75 GLY A N 1
ATOM 589 C CA . GLY A 1 75 ? 4.68 8.359 44.844 1 22.23 75 GLY A CA 1
ATOM 590 C C . GLY A 1 75 ? 3.844 8.961 43.719 1 22.23 75 GLY A C 1
ATOM 591 O O . GLY A 1 75 ? 2.889 9.695 43.969 1 22.23 75 GLY A O 1
ATOM 592 N N . ALA A 1 76 ? 4.445 9.633 42.656 1 25.16 76 ALA A N 1
ATOM 593 C CA . ALA A 1 76 ? 3.639 10.039 41.531 1 25.16 76 ALA A CA 1
ATOM 594 C C . ALA A 1 76 ? 2.643 8.953 41.125 1 25.16 76 ALA A C 1
ATOM 596 O O . ALA A 1 76 ? 3.023 7.793 40.938 1 25.16 76 ALA A O 1
ATOM 597 N N . ALA A 1 77 ? 1.381 9.086 41.594 1 24.28 77 ALA A N 1
ATOM 598 C CA . ALA A 1 77 ? 0.254 8.242 41.188 1 24.28 77 ALA A CA 1
ATOM 599 C C . ALA A 1 77 ? 0.317 7.914 39.688 1 24.28 77 ALA A C 1
ATOM 601 O O . ALA A 1 77 ? 0.418 8.812 38.875 1 24.28 77 ALA A O 1
ATOM 602 N N . HIS A 1 78 ? 0.953 6.84 39.312 1 25.81 78 HIS A N 1
ATOM 603 C CA . HIS A 1 78 ? 0.957 6.125 38.062 1 25.81 78 HIS A CA 1
ATOM 604 C C . HIS A 1 78 ? -0.435 6.102 37.438 1 25.81 78 HIS A C 1
ATOM 606 O O . HIS A 1 78 ? -1.333 5.418 37.938 1 25.81 78 HIS A O 1
ATOM 612 N N . ARG A 1 79 ? -0.905 7.309 36.969 1 25.62 79 ARG A N 1
ATOM 613 C CA . ARG A 1 79 ? -2.123 7.215 36.188 1 25.62 79 ARG A CA 1
ATOM 614 C C . ARG A 1 79 ? -2.1 5.98 35.281 1 25.62 79 ARG A C 1
ATOM 616 O O . ARG A 1 79 ? -1.139 5.758 34.562 1 25.62 79 ARG A O 1
ATOM 623 N N . GLU A 1 80 ? -2.738 4.898 35.75 1 26.09 80 GLU A N 1
ATOM 624 C CA . GLU A 1 80 ? -3.104 3.641 35.094 1 26.09 80 GLU A CA 1
ATOM 625 C C . GLU A 1 80 ? -3.312 3.832 33.594 1 26.09 80 GLU A C 1
ATOM 627 O O . GLU A 1 80 ? -3.984 4.773 33.188 1 26.09 80 GLU A O 1
ATOM 632 N N . THR A 1 81 ? -2.318 3.494 32.812 1 27.59 81 THR A N 1
ATOM 633 C CA . THR A 1 81 ? -2.314 3.197 31.391 1 27.59 81 THR A CA 1
ATOM 634 C C . THR A 1 81 ? -3.682 2.689 30.938 1 27.59 81 THR A C 1
ATOM 636 O O . THR A 1 81 ? -4.223 1.749 31.531 1 27.59 81 THR A O 1
ATOM 639 N N . ALA A 1 82 ? -4.578 3.582 30.562 1 29.22 82 ALA A N 1
ATOM 640 C CA . ALA A 1 82 ? -5.836 3.182 29.938 1 29.22 82 ALA A CA 1
ATOM 641 C C . ALA A 1 82 ? -5.68 1.859 29.188 1 29.22 82 ALA A C 1
ATOM 643 O O . ALA A 1 82 ? -4.633 1.598 28.594 1 29.22 82 ALA A O 1
ATOM 644 N N . GLY A 1 83 ? -6.367 0.712 29.656 1 27.77 83 GLY A N 1
ATOM 645 C CA . GLY A 1 83 ? -6.562 -0.662 29.219 1 27.77 83 GLY A CA 1
ATOM 646 C C . GLY A 1 83 ? -6.5 -0.824 27.719 1 27.77 83 GLY A C 1
ATOM 647 O O . GLY A 1 83 ? -7.051 -0.005 26.969 1 27.77 83 GLY A O 1
ATOM 648 N N . SER A 1 84 ? -5.371 -1.284 27.219 1 30.36 84 SER A N 1
ATOM 649 C CA . SER A 1 84 ? -5.293 -1.881 25.891 1 30.36 84 SER A CA 1
ATOM 650 C C . SER A 1 84 ? -6.59 -2.602 25.531 1 30.36 84 SER A C 1
ATOM 652 O O . SER A 1 84 ? -7.145 -3.334 26.359 1 30.36 84 SER A O 1
ATOM 654 N N . PRO A 1 85 ? -7.453 -2.053 24.75 1 32.28 85 PRO A N 1
ATOM 655 C CA . PRO A 1 85 ? -8.617 -2.914 24.516 1 32.28 85 PRO A CA 1
ATOM 656 C C . PRO A 1 85 ? -8.258 -4.398 24.531 1 32.28 85 PRO A C 1
ATOM 658 O O . PRO A 1 85 ? -7.121 -4.77 24.234 1 32.28 85 PRO A O 1
ATOM 661 N N . ALA A 1 86 ? -8.781 -5.191 25.516 1 31.22 86 ALA A N 1
ATOM 662 C CA . ALA A 1 86 ? -8.672 -6.637 25.688 1 31.22 86 ALA A CA 1
ATOM 663 C C . ALA A 1 86 ? -8.484 -7.34 24.344 1 31.22 86 ALA A C 1
ATOM 665 O O . ALA A 1 86 ? -9.148 -7.008 23.359 1 31.22 86 ALA A O 1
ATOM 666 N N . PRO A 1 87 ? -7.305 -8.023 24.172 1 31.72 87 PRO A N 1
ATOM 667 C CA . PRO A 1 87 ? -7.215 -8.883 23 1 31.72 87 PRO A CA 1
ATOM 668 C C . PRO A 1 87 ? -8.461 -9.75 22.797 1 31.72 87 PRO A C 1
ATOM 670 O O . PRO A 1 87 ? -8.93 -10.375 23.75 1 31.72 87 PRO A O 1
ATOM 673 N N . LEU A 1 88 ? -9.43 -9.375 22.031 1 33.03 88 LEU A N 1
ATOM 674 C CA . LEU A 1 88 ? -10.539 -10.281 21.734 1 33.03 88 LEU A CA 1
ATOM 675 C C . LEU A 1 88 ? -10.078 -11.734 21.734 1 33.03 88 LEU A C 1
ATOM 677 O O . LEU A 1 88 ? -9.102 -12.07 21.062 1 33.03 88 LEU A O 1
ATOM 681 N N . LYS A 1 89 ? -10.195 -12.586 22.797 1 32.09 89 LYS A N 1
ATOM 682 C CA . LYS A 1 89 ? -9.922 -13.977 23.156 1 32.09 89 LYS A CA 1
ATOM 683 C C . LYS A 1 89 ? -9.984 -14.875 21.938 1 32.09 89 LYS A C 1
ATOM 685 O O . LYS A 1 89 ? -10.844 -14.695 21.062 1 32.09 89 LYS A O 1
ATOM 690 N N . HIS A 1 90 ? -9.164 -15.844 21.625 1 34.47 90 HIS A N 1
ATOM 691 C CA . HIS A 1 90 ? -8.781 -16.938 20.734 1 34.47 90 HIS A CA 1
ATOM 692 C C . HIS A 1 90 ? -9.953 -17.891 20.516 1 34.47 90 HIS A C 1
ATOM 694 O O . HIS A 1 90 ? -9.844 -18.828 19.734 1 34.47 90 HIS A O 1
ATOM 700 N N . THR A 1 91 ? -10.789 -18.203 21.562 1 36.44 91 THR A N 1
ATOM 701 C CA . THR A 1 91 ? -11.891 -19.141 21.422 1 36.44 91 THR A CA 1
ATOM 702 C C . THR A 1 91 ? -12.805 -18.75 20.266 1 36.44 91 THR A C 1
ATOM 704 O O . THR A 1 91 ? -13.703 -19.5 19.891 1 36.44 91 THR A O 1
ATOM 707 N N . VAL A 1 92 ? -12.75 -17.516 19.906 1 39.91 92 VAL A N 1
ATOM 708 C CA . VAL A 1 92 ? -13.539 -16.766 18.938 1 39.91 92 VAL A CA 1
ATOM 709 C C . VAL A 1 92 ? -13.109 -17.141 17.531 1 39.91 92 VAL A C 1
ATOM 711 O O . VAL A 1 92 ? -13.664 -16.641 16.547 1 39.91 92 VAL A O 1
ATOM 714 N N . GLU A 1 93 ? -12.125 -18 17.562 1 42.34 93 GLU A N 1
ATOM 715 C CA . GLU A 1 93 ? -11.703 -18.359 16.219 1 42.34 93 GLU A CA 1
ATOM 716 C C . GLU A 1 93 ? -12.758 -19.219 15.516 1 42.34 93 GLU A C 1
ATOM 718 O O . GLU A 1 93 ? -13.039 -19.016 14.328 1 42.34 93 GLU A O 1
ATOM 723 N N . ALA A 1 94 ? -13.172 -20.297 16.359 1 43.69 94 ALA A N 1
ATOM 724 C CA . ALA A 1 94 ? -14.148 -21.188 15.758 1 43.69 94 ALA A CA 1
ATOM 725 C C . ALA A 1 94 ? -15.461 -20.453 15.461 1 43.69 94 ALA A C 1
ATOM 727 O O . ALA A 1 94 ? -16.078 -20.672 14.422 1 43.69 94 ALA A O 1
ATOM 728 N N . GLU A 1 95 ? -15.984 -19.859 16.453 1 48.59 95 GLU A N 1
ATOM 729 C CA . GLU A 1 95 ? -17.219 -19.078 16.297 1 48.59 95 GLU A CA 1
ATOM 730 C C . GLU A 1 95 ? -17.062 -18 15.234 1 48.59 95 GLU A C 1
ATOM 732 O O . GLU A 1 95 ? -18.016 -17.703 14.5 1 48.59 95 GLU A O 1
ATOM 737 N N . GLU A 1 96 ? -15.789 -17.594 15.148 1 53.59 96 GLU A N 1
ATOM 738 C CA . GLU A 1 96 ? -15.406 -16.562 14.195 1 53.59 96 GLU A CA 1
ATOM 739 C C . GLU A 1 96 ? -15.391 -17.109 12.766 1 53.59 96 GLU A C 1
ATOM 741 O O . GLU A 1 96 ? -15.859 -16.438 11.836 1 53.59 96 GLU A O 1
ATOM 746 N N . SER A 1 97 ? -14.93 -18.406 12.766 1 57.44 97 SER A N 1
ATOM 747 C CA . SER A 1 97 ? -14.898 -19.047 11.453 1 57.44 97 SER A CA 1
ATOM 748 C C . SER A 1 97 ? -16.297 -19.422 10.984 1 57.44 97 SER A C 1
ATOM 750 O O . SER A 1 97 ? -16.625 -19.281 9.805 1 57.44 97 SER A O 1
ATOM 752 N N . ALA A 1 98 ? -17.109 -19.938 11.898 1 56.53 98 ALA A N 1
ATOM 753 C CA . ALA A 1 98 ? -18.469 -20.328 11.547 1 56.53 98 ALA A CA 1
ATOM 754 C C . ALA A 1 98 ? -19.297 -19.141 11.078 1 56.53 98 ALA A C 1
ATOM 756 O O . ALA A 1 98 ? -20.062 -19.234 10.125 1 56.53 98 ALA A O 1
ATOM 757 N N . SER A 1 99 ? -18.922 -18.047 11.734 1 68.38 99 SER A N 1
ATOM 758 C CA . SER A 1 99 ? -19.625 -16.828 11.367 1 68.38 99 SER A CA 1
ATOM 759 C C . SER A 1 99 ? -19.219 -16.344 9.977 1 68.38 99 SER A C 1
ATOM 761 O O . SER A 1 99 ? -20.078 -15.906 9.195 1 68.38 99 SER A O 1
ATOM 763 N N . PHE A 1 100 ? -18.047 -16.766 9.672 1 72.75 100 PHE A N 1
ATOM 764 C CA . PHE A 1 100 ? -17.531 -16.375 8.367 1 72.75 100 PHE A CA 1
ATOM 765 C C . PHE A 1 100 ? -18.25 -17.141 7.258 1 72.75 100 PHE A C 1
ATOM 767 O O . PHE A 1 100 ? -18.734 -16.531 6.297 1 72.75 100 PHE A O 1
ATOM 774 N N . TYR A 1 101 ? -18.344 -18.422 7.477 1 75.25 101 TYR A N 1
ATOM 775 C CA . TYR A 1 101 ? -18.922 -19.266 6.445 1 75.25 101 TYR A CA 1
ATOM 776 C C . TYR A 1 101 ? -20.422 -19 6.32 1 75.25 101 TYR A C 1
ATOM 778 O O . TYR A 1 101 ? -20.969 -19.031 5.219 1 75.25 101 TYR A O 1
ATOM 786 N N . ALA A 1 102 ? -20.984 -18.672 7.453 1 76.69 102 ALA A N 1
ATOM 787 C CA . ALA A 1 102 ? -22.422 -18.375 7.441 1 76.69 102 ALA A CA 1
ATOM 788 C C . ALA A 1 102 ? -22.703 -17.078 6.691 1 76.69 102 ALA A C 1
ATOM 790 O O . ALA A 1 102 ? -23.656 -17 5.906 1 76.69 102 ALA A O 1
ATOM 791 N N . HIS A 1 103 ? -21.906 -16.188 6.898 1 75.44 103 HIS A N 1
ATOM 792 C CA . HIS A 1 103 ? -22.094 -14.906 6.238 1 75.44 103 HIS A CA 1
ATOM 793 C C . HIS A 1 103 ? -21.797 -15 4.746 1 75.44 103 HIS A C 1
ATOM 795 O O . HIS A 1 103 ? -22.5 -14.406 3.928 1 75.44 103 HIS A O 1
ATOM 801 N N . LEU A 1 104 ? -20.766 -15.734 4.504 1 76.5 104 LEU A N 1
ATOM 802 C CA . LEU A 1 104 ? -20.453 -15.93 3.094 1 76.5 104 LEU A CA 1
ATOM 803 C C . LEU A 1 104 ? -21.594 -16.641 2.371 1 76.5 104 LEU A C 1
ATOM 805 O O . LEU A 1 104 ? -21.906 -16.297 1.229 1 76.5 104 LEU A O 1
ATOM 809 N N . ARG A 1 105 ? -22.172 -17.547 3.086 1 77.75 105 ARG A N 1
ATOM 810 C CA . ARG A 1 105 ? -23.281 -18.297 2.512 1 77.75 105 ARG A CA 1
ATOM 811 C C . ARG A 1 105 ? -24.484 -17.375 2.281 1 77.75 105 ARG A C 1
ATOM 813 O O . ARG A 1 105 ? -25.172 -17.5 1.264 1 77.75 105 ARG A O 1
ATOM 820 N N . SER A 1 106 ? -24.688 -16.438 3.191 1 79.75 106 SER A N 1
ATOM 821 C CA . SER A 1 106 ? -25.812 -15.523 3.053 1 79.75 106 SER A CA 1
ATOM 822 C C . SER A 1 106 ? -25.609 -14.562 1.886 1 79.75 106 SER A C 1
ATOM 824 O O . SER A 1 106 ? -26.562 -14.203 1.19 1 79.75 106 SER A O 1
ATOM 826 N N . LEU A 1 107 ? -24.359 -14.297 1.657 1 76.25 107 LEU A N 1
ATOM 827 C CA . LEU A 1 107 ? -24.047 -13.383 0.572 1 76.25 107 LEU A CA 1
ATOM 828 C C . LEU A 1 107 ? -24.062 -14.094 -0.774 1 76.25 107 LEU A C 1
ATOM 830 O O . LEU A 1 107 ? -24.422 -13.492 -1.795 1 76.25 107 LEU A O 1
ATOM 834 N N . ALA A 1 108 ? -23.734 -15.328 -0.704 1 81.62 108 ALA A N 1
ATOM 835 C CA . ALA A 1 108 ? -23.641 -16.109 -1.935 1 81.62 108 ALA A CA 1
ATOM 836 C C . ALA A 1 108 ? -24.984 -16.734 -2.301 1 81.62 108 ALA A C 1
ATOM 838 O O . ALA A 1 108 ? -25.188 -17.156 -3.439 1 81.62 108 ALA A O 1
ATOM 839 N N . TRP A 1 109 ? -25.984 -16.672 -1.419 1 81.19 109 TRP A N 1
ATOM 840 C CA . TRP A 1 109 ? -27.25 -17.375 -1.576 1 81.19 109 TRP A CA 1
ATOM 841 C C . TRP A 1 109 ? -28.031 -16.812 -2.762 1 81.19 109 TRP A C 1
ATOM 843 O O . TRP A 1 109 ? -28.625 -17.578 -3.529 1 81.19 109 TRP A O 1
ATOM 853 N N . PRO A 1 110 ? -27.984 -15.5 -2.91 1 84.19 110 PRO A N 1
ATOM 854 C CA . PRO A 1 110 ? -28.734 -15.008 -4.066 1 84.19 110 PRO A CA 1
ATOM 855 C C . PRO A 1 110 ? -28.156 -15.492 -5.395 1 84.19 110 PRO A C 1
ATOM 857 O O . PRO A 1 110 ? -28.875 -15.547 -6.398 1 84.19 110 PRO A O 1
ATOM 860 N N . GLU A 1 111 ? -26.938 -15.812 -5.457 1 88.38 111 GLU A N 1
ATOM 861 C CA . GLU A 1 111 ? -26.281 -16.281 -6.668 1 88.38 111 GLU A CA 1
ATOM 862 C C . GLU A 1 111 ? -26.141 -17.797 -6.664 1 88.38 111 GLU A C 1
ATOM 864 O O . GLU A 1 111 ? -25.203 -18.344 -7.273 1 88.38 111 GLU A O 1
ATOM 869 N N . ARG A 1 112 ? -27.062 -18.531 -6.035 1 87.94 112 ARG A N 1
ATOM 870 C CA . ARG A 1 112 ? -26.969 -19.984 -5.887 1 87.94 112 ARG A CA 1
ATOM 871 C C . ARG A 1 112 ? -27.094 -20.672 -7.238 1 87.94 112 ARG A C 1
ATOM 873 O O . ARG A 1 112 ? -26.438 -21.703 -7.473 1 87.94 112 ARG A O 1
ATOM 880 N N . LYS A 1 113 ? -27.859 -20.016 -8.117 1 91.5 113 LYS A N 1
ATOM 881 C CA . LYS A 1 113 ? -28.016 -20.625 -9.438 1 91.5 113 LYS A CA 1
ATOM 882 C C . LYS A 1 113 ? -26.703 -20.562 -10.227 1 91.5 113 LYS A C 1
ATOM 884 O O . LYS A 1 113 ? -26.328 -21.531 -10.891 1 91.5 113 LYS A O 1
ATOM 889 N N . GLY A 1 114 ? -26.031 -19.469 -10.07 1 90.81 114 GLY A N 1
ATOM 890 C CA . GLY A 1 114 ? -24.75 -19.344 -10.734 1 90.81 114 GLY A CA 1
ATOM 891 C C . GLY A 1 114 ? -23.688 -20.266 -10.156 1 90.81 114 GLY A C 1
ATOM 892 O O . GLY A 1 114 ? -22.922 -20.875 -10.898 1 90.81 114 GLY A O 1
ATOM 893 N N . ILE A 1 115 ? -23.734 -20.406 -8.867 1 89.81 115 ILE A N 1
ATOM 894 C CA . ILE A 1 115 ? -22.766 -21.266 -8.195 1 89.81 115 ILE A CA 1
ATOM 895 C C . ILE A 1 115 ? -23.047 -22.734 -8.555 1 89.81 115 ILE A C 1
ATOM 897 O O . ILE A 1 115 ? -22.125 -23.484 -8.867 1 89.81 115 ILE A O 1
ATOM 901 N N . GLY A 1 116 ? -24.312 -23.094 -8.516 1 89.75 116 GLY A N 1
ATOM 902 C CA . GLY A 1 116 ? -24.672 -24.453 -8.883 1 89.75 116 GLY A CA 1
ATOM 903 C C . GLY A 1 116 ? -24.312 -24.797 -10.32 1 89.75 116 GLY A C 1
ATOM 904 O O . GLY A 1 116 ? -23.781 -25.875 -10.586 1 89.75 116 GLY A O 1
ATOM 905 N N . ALA A 1 117 ? -24.562 -23.859 -11.188 1 92.88 117 ALA A N 1
ATOM 906 C CA . ALA A 1 117 ? -24.203 -24.062 -12.586 1 92.88 117 ALA A CA 1
ATOM 907 C C . ALA A 1 117 ? -22.703 -24.188 -12.758 1 92.88 117 ALA A C 1
ATOM 909 O O . ALA A 1 117 ? -22.219 -25.031 -13.531 1 92.88 117 ALA A O 1
ATOM 910 N N . GLY A 1 118 ? -21.969 -23.344 -12.055 1 91.06 118 GLY A N 1
ATOM 911 C CA . GLY A 1 118 ? -20.516 -23.406 -12.117 1 91.06 118 GLY A CA 1
ATOM 912 C C . GLY A 1 118 ? -19.953 -24.703 -11.578 1 91.06 118 GLY A C 1
ATOM 913 O O . GLY A 1 118 ? -19.047 -25.281 -12.18 1 91.06 118 GLY A O 1
ATOM 914 N N . LEU A 1 119 ? -20.531 -25.203 -10.555 1 89.5 119 LEU A N 1
ATOM 915 C CA . LEU A 1 119 ? -20.062 -26.453 -9.953 1 89.5 119 LEU A CA 1
ATOM 916 C C . LEU A 1 119 ? -20.391 -27.641 -10.844 1 89.5 119 LEU A C 1
ATOM 918 O O . LEU A 1 119 ? -19.609 -28.609 -10.93 1 89.5 119 LEU A O 1
ATOM 922 N N . LEU A 1 120 ? -21.516 -27.547 -11.492 1 92.56 120 LEU A N 1
ATOM 923 C CA . LEU A 1 120 ? -21.891 -28.594 -12.43 1 92.56 120 LEU A CA 1
ATOM 924 C C . LEU A 1 120 ? -20.938 -28.625 -13.617 1 92.56 120 LEU A C 1
ATOM 926 O O . LEU A 1 120 ? -20.5 -29.703 -14.039 1 92.56 120 LEU A O 1
ATOM 930 N N . LEU A 1 121 ? -20.656 -27.484 -14.094 1 93.94 121 LEU A N 1
ATOM 931 C CA . LEU A 1 121 ? -19.719 -27.391 -15.211 1 93.94 121 LEU A CA 1
ATOM 932 C C . LEU A 1 121 ? -18.312 -27.828 -14.781 1 93.94 121 LEU A C 1
ATOM 934 O O . LEU A 1 121 ? -17.594 -28.438 -15.57 1 93.94 121 LEU A O 1
ATOM 938 N N . LEU A 1 122 ? -18.016 -27.531 -13.539 1 91.5 122 LEU A N 1
ATOM 939 C CA . LEU A 1 122 ? -16.734 -27.953 -12.992 1 91.5 122 LEU A CA 1
ATOM 940 C C . LEU A 1 122 ? -16.656 -29.469 -12.875 1 91.5 122 LEU A C 1
ATOM 942 O O . LEU A 1 122 ? -15.641 -30.062 -13.242 1 91.5 122 LEU A O 1
ATOM 946 N N . SER A 1 123 ? -17.672 -30.078 -12.414 1 91.75 123 SER A N 1
ATOM 947 C CA . SER A 1 123 ? -17.719 -31.531 -12.297 1 91.75 123 SER A CA 1
ATOM 948 C C . SER A 1 123 ? -17.672 -32.188 -13.664 1 91.75 123 SER A C 1
ATOM 950 O O . SER A 1 123 ? -16.969 -33.188 -13.844 1 91.75 123 SER A O 1
ATOM 952 N N . GLY A 1 124 ? -18.375 -31.594 -14.57 1 91.88 124 GLY A N 1
ATOM 953 C CA . GLY A 1 124 ? -18.359 -32.125 -15.93 1 91.88 124 GLY A CA 1
ATOM 954 C C . GLY A 1 124 ? -17 -32.062 -16.578 1 91.88 124 GLY A C 1
ATOM 955 O O . GLY A 1 124 ? -16.531 -33.031 -17.156 1 91.88 124 GLY A O 1
ATOM 956 N N . SER A 1 125 ? -16.422 -30.906 -16.5 1 91.62 125 SER A N 1
ATOM 957 C CA . SER A 1 125 ? -15.102 -30.734 -17.094 1 91.62 125 SER A CA 1
ATOM 958 C C . SER A 1 125 ? -14.062 -31.609 -16.406 1 91.62 125 SER A C 1
ATOM 960 O O . SER A 1 125 ? -13.18 -32.188 -17.062 1 91.62 125 SER A O 1
ATOM 962 N N . SER A 1 126 ? -14.172 -31.75 -15.055 1 90.06 126 SER A N 1
ATOM 963 C CA . SER A 1 126 ? -13.242 -32.594 -14.305 1 90.06 126 SER A CA 1
ATOM 964 C C . SER A 1 126 ? -13.438 -34.062 -14.641 1 90.06 126 SER A C 1
ATOM 966 O O . SER A 1 126 ? -12.469 -34.812 -14.695 1 90.06 126 SER A O 1
ATOM 968 N N . ALA A 1 127 ? -14.625 -34.438 -14.898 1 89.81 127 ALA A N 1
ATOM 969 C CA . ALA A 1 127 ? -14.914 -35.812 -15.266 1 89.81 127 ALA A CA 1
ATOM 970 C C . ALA A 1 127 ? -14.234 -36.188 -16.594 1 89.81 127 ALA A C 1
ATOM 972 O O . ALA A 1 127 ? -13.68 -37.281 -16.734 1 89.81 127 ALA A O 1
ATOM 973 N N . VAL A 1 128 ? -14.328 -35.25 -17.5 1 88.88 128 VAL A N 1
ATOM 974 C CA . VAL A 1 128 ? -13.688 -35.469 -18.797 1 88.88 128 VAL A CA 1
ATOM 975 C C . VAL A 1 128 ? -12.172 -35.562 -18.609 1 88.88 128 VAL A C 1
ATOM 977 O O . VAL A 1 128 ? -11.516 -36.406 -19.234 1 88.88 128 VAL A O 1
ATOM 980 N N . SER A 1 129 ? -11.617 -34.781 -17.719 1 87.31 129 SER A N 1
ATOM 981 C CA . SER A 1 129 ? -10.18 -34.812 -17.453 1 87.31 129 SER A CA 1
ATOM 982 C C . SER A 1 129 ? -9.75 -36.125 -16.844 1 87.31 129 SER A C 1
ATOM 984 O O . SER A 1 129 ? -8.656 -36.625 -17.125 1 87.31 129 SER A O 1
ATOM 986 N N . LEU A 1 130 ? -10.648 -36.719 -16.062 1 88.5 130 LEU A N 1
ATOM 987 C CA . LEU A 1 130 ? -10.328 -37.969 -15.352 1 88.5 130 LEU A CA 1
ATOM 988 C C . LEU A 1 130 ? -10.438 -39.156 -16.281 1 88.5 130 LEU A C 1
ATOM 990 O O . LEU A 1 130 ? -9.914 -40.219 -15.984 1 88.5 130 LEU A O 1
ATOM 994 N N . VAL A 1 131 ? -11.078 -38.969 -17.391 1 85.88 131 VAL A N 1
ATOM 995 C CA . VAL A 1 131 ? -11.242 -40.062 -18.344 1 85.88 131 VAL A CA 1
ATOM 996 C C . VAL A 1 131 ? -9.984 -40.219 -19.203 1 85.88 131 VAL A C 1
ATOM 998 O O . VAL A 1 131 ? -9.703 -41.281 -19.719 1 85.88 131 VAL A O 1
ATOM 1001 N N . PHE A 1 132 ? -9.188 -39.219 -19.172 1 81 132 PHE A N 1
ATOM 1002 C CA . PHE A 1 132 ? -8.047 -39.156 -20.078 1 81 132 PHE A CA 1
ATOM 1003 C C . PHE A 1 132 ? -7.035 -40.25 -19.75 1 81 132 PHE A C 1
ATOM 1005 O O . PHE A 1 132 ? -6.648 -41.031 -20.625 1 81 132 PHE A O 1
ATOM 1012 N N . PRO A 1 133 ? -6.605 -40.344 -18.531 1 82.44 133 PRO A N 1
ATOM 1013 C CA . PRO A 1 133 ? -5.617 -41.375 -18.234 1 82.44 133 PRO A CA 1
ATOM 1014 C C . PRO A 1 133 ? -6.125 -42.781 -18.547 1 82.44 133 PRO A C 1
ATOM 1016 O O . PRO A 1 133 ? -5.371 -43.625 -19.047 1 82.44 133 PRO A O 1
ATOM 1019 N N . LYS A 1 134 ? -7.355 -43 -18.312 1 84.81 134 LYS A N 1
ATOM 1020 C CA . LYS A 1 134 ? -7.918 -44.312 -18.578 1 84.81 134 LYS A CA 1
ATOM 1021 C C . LYS A 1 134 ? -7.953 -44.594 -20.078 1 84.81 134 LYS A C 1
ATOM 1023 O O . LYS A 1 134 ? -7.598 -45.688 -20.516 1 84.81 134 LYS A O 1
ATOM 1028 N N . VAL A 1 135 ? -8.391 -43.688 -20.812 1 78.81 135 VAL A N 1
ATOM 1029 C CA . VAL A 1 135 ? -8.484 -43.875 -22.266 1 78.81 135 VAL A CA 1
ATOM 1030 C C . VAL A 1 135 ? -7.09 -44.031 -22.859 1 78.81 135 VAL A C 1
ATOM 1032 O O . VAL A 1 135 ? -6.891 -44.812 -23.781 1 78.81 135 VAL A O 1
ATOM 1035 N N . MET A 1 136 ? -6.184 -43.281 -22.312 1 78.25 136 MET A N 1
ATOM 1036 C CA . MET A 1 136 ? -4.801 -43.406 -22.75 1 78.25 136 MET A CA 1
ATOM 1037 C C . MET A 1 136 ? -4.27 -44.812 -22.5 1 78.25 136 MET A C 1
ATOM 1039 O O . MET A 1 136 ? -3.59 -45.375 -23.344 1 78.25 136 MET A O 1
ATOM 1043 N N . GLY A 1 137 ? -4.543 -45.344 -21.344 1 79.81 137 GLY A N 1
ATOM 1044 C CA . GLY A 1 137 ? -4.141 -46.719 -21.047 1 79.81 137 GLY A CA 1
ATOM 1045 C C . GLY A 1 137 ? -4.77 -47.75 -21.953 1 79.81 137 GLY A C 1
ATOM 1046 O O . GLY A 1 137 ? -4.102 -48.688 -22.406 1 79.81 137 GLY A O 1
ATOM 1047 N N . ASP A 1 138 ? -6.02 -47.5 -22.266 1 79.06 138 ASP A N 1
ATOM 1048 C CA . ASP A 1 138 ? -6.73 -48.438 -23.156 1 79.06 138 ASP A CA 1
ATOM 1049 C C . ASP A 1 138 ? -6.148 -48.406 -24.562 1 79.06 138 ASP A C 1
ATOM 1051 O O . ASP A 1 138 ? -6.047 -49.438 -25.219 1 79.06 138 ASP A O 1
ATOM 1055 N N . VAL A 1 139 ? -5.848 -47.25 -24.969 1 75.44 139 VAL A N 1
ATOM 1056 C CA . VAL A 1 139 ? -5.262 -47.094 -26.312 1 75.44 139 VAL A CA 1
ATOM 1057 C C . VAL A 1 139 ? -3.904 -47.812 -26.344 1 75.44 139 VAL A C 1
ATOM 1059 O O . VAL A 1 139 ? -3.568 -48.469 -27.344 1 75.44 139 VAL A O 1
ATOM 1062 N N . MET A 1 140 ? -3.193 -47.688 -25.312 1 76.81 140 MET A N 1
ATOM 1063 C CA . MET A 1 140 ? -1.888 -48.344 -25.234 1 76.81 140 MET A CA 1
ATOM 1064 C C . MET A 1 140 ? -2.033 -49.844 -25.266 1 76.81 140 MET A C 1
ATOM 1066 O O . MET A 1 140 ? -1.254 -50.531 -25.922 1 76.81 140 MET A O 1
ATOM 1070 N N . ASP A 1 141 ? -2.998 -50.375 -24.609 1 77.94 141 ASP A N 1
ATOM 1071 C CA . ASP A 1 141 ? -3.223 -51.812 -24.578 1 77.94 141 ASP A CA 1
ATOM 1072 C C . ASP A 1 141 ? -3.639 -52.312 -25.953 1 77.94 141 ASP A C 1
ATOM 1074 O O . ASP A 1 141 ? -3.23 -53.406 -26.359 1 77.94 141 ASP A O 1
ATOM 1078 N N . VAL A 1 142 ? -4.453 -51.562 -26.609 1 73.62 142 VAL A N 1
ATOM 1079 C CA . VAL A 1 142 ? -4.914 -52 -27.922 1 73.62 142 VAL A CA 1
ATOM 1080 C C . VAL A 1 142 ? -3.738 -52 -28.906 1 73.62 142 VAL A C 1
ATOM 1082 O O . VAL A 1 142 ? -3.643 -52.875 -29.766 1 73.62 142 VAL A O 1
ATOM 1085 N N . CYS A 1 143 ? -2.857 -51.062 -28.75 1 69.25 143 CYS A N 1
ATOM 1086 C CA . CYS A 1 143 ? -1.682 -51 -29.609 1 69.25 143 CYS A CA 1
ATOM 1087 C C . CYS A 1 143 ? -0.778 -52.188 -29.375 1 69.25 143 CYS A C 1
ATOM 1089 O O . CYS A 1 143 ? -0.151 -52.688 -30.312 1 69.25 143 CYS A O 1
ATOM 1091 N N . LEU A 1 144 ? -0.771 -52.719 -28.188 1 71.31 144 LEU A N 1
ATOM 1092 C CA . LEU A 1 144 ? 0.096 -53.844 -27.844 1 71.31 144 LEU A CA 1
ATOM 1093 C C . LEU A 1 144 ? -0.528 -55.156 -28.281 1 71.31 144 LEU A C 1
ATOM 1095 O O . LEU A 1 144 ? 0.182 -56.094 -28.688 1 71.31 144 LEU A O 1
ATOM 1099 N N . SER A 1 145 ? -1.78 -55.25 -28.031 1 66.88 145 SER A N 1
ATOM 1100 C CA . SER A 1 145 ? -2.412 -56.531 -28.359 1 66.88 145 SER A CA 1
ATOM 1101 C C . SER A 1 145 ? -2.561 -56.688 -29.859 1 66.88 145 SER A C 1
ATOM 1103 O O . SER A 1 145 ? -2.809 -57.812 -30.344 1 66.88 145 SER A O 1
ATOM 1105 N N . GLY A 1 146 ? -2.012 -55.719 -30.703 1 60.06 146 GLY A N 1
ATOM 1106 C CA . GLY A 1 146 ? -2.129 -55.844 -32.156 1 60.06 146 GLY A CA 1
ATOM 1107 C C . GLY A 1 146 ? -3.566 -55.938 -32.625 1 60.06 146 GLY A C 1
ATOM 1108 O O . GLY A 1 146 ? -3.824 -56.312 -33.75 1 60.06 146 GLY A O 1
ATOM 1109 N N . SER A 1 147 ? -4.422 -56 -31.656 1 56.66 147 SER A N 1
ATOM 1110 C CA . SER A 1 147 ? -5.793 -56.219 -32.094 1 56.66 147 SER A CA 1
ATOM 1111 C C . SER A 1 147 ? -6.316 -55.062 -32.906 1 56.66 147 SER A C 1
ATOM 1113 O O . SER A 1 147 ? -5.93 -53.906 -32.688 1 56.66 147 SER A O 1
ATOM 1115 N N . ASN A 1 148 ? -6.496 -55.219 -34.25 1 54.62 148 ASN A N 1
ATOM 1116 C CA . ASN A 1 148 ? -6.953 -54.344 -35.344 1 54.62 148 ASN A CA 1
ATOM 1117 C C . ASN A 1 148 ? -8.148 -53.5 -34.906 1 54.62 148 ASN A C 1
ATOM 1119 O O . ASN A 1 148 ? -8.797 -52.875 -35.75 1 54.62 148 ASN A O 1
ATOM 1123 N N . SER A 1 149 ? -8.688 -53.688 -33.75 1 56.59 149 SER A N 1
ATOM 1124 C CA . SER A 1 149 ? -10.031 -53.156 -33.594 1 56.59 149 SER A CA 1
ATOM 1125 C C . SER A 1 149 ? -10.016 -51.625 -33.531 1 56.59 149 SER A C 1
ATOM 1127 O O . SER A 1 149 ? -10.906 -50.969 -34.062 1 56.59 149 SER A O 1
ATOM 1129 N N . LEU A 1 150 ? -9.18 -51 -32.781 1 63.5 150 LEU A N 1
ATOM 1130 C CA . LEU A 1 150 ? -9.25 -49.531 -32.719 1 63.5 150 LEU A CA 1
ATOM 1131 C C . LEU A 1 150 ? -7.926 -48.906 -33.094 1 63.5 150 LEU A C 1
ATOM 1133 O O . LEU A 1 150 ? -6.883 -49.219 -32.531 1 63.5 150 LEU A O 1
ATOM 1137 N N . SER A 1 151 ? -7.957 -48.375 -34.406 1 74.25 151 SER A N 1
ATOM 1138 C CA . SER A 1 151 ? -6.785 -47.625 -34.875 1 74.25 151 SER A CA 1
ATOM 1139 C C . SER A 1 151 ? -6.445 -46.5 -33.906 1 74.25 151 SER A C 1
ATOM 1141 O O . SER A 1 151 ? -7.34 -45.875 -33.312 1 74.25 151 SER A O 1
ATOM 1143 N N . PRO A 1 152 ? -5.156 -46.375 -33.5 1 80.06 152 PRO A N 1
ATOM 1144 C CA . PRO A 1 152 ? -4.746 -45.281 -32.656 1 80.06 152 PRO A CA 1
ATOM 1145 C C . PRO A 1 152 ? -5.25 -43.906 -33.156 1 80.06 152 PRO A C 1
ATOM 1147 O O . PRO A 1 152 ? -5.562 -43.031 -32.344 1 80.06 152 PRO A O 1
ATOM 1150 N N . TYR A 1 153 ? -5.477 -43.812 -34.438 1 83.06 153 TYR A N 1
ATOM 1151 C CA . TYR A 1 153 ? -5.953 -42.562 -35 1 83.06 153 TYR A CA 1
ATOM 1152 C C . TYR A 1 153 ? -7.418 -42.312 -34.656 1 83.06 153 TYR A C 1
ATOM 1154 O O . TYR A 1 153 ? -7.816 -41.188 -34.344 1 83.06 153 TYR A O 1
ATOM 1162 N N . THR A 1 154 ? -8.203 -43.406 -34.719 1 82.62 154 THR A N 1
ATOM 1163 C CA . THR A 1 154 ? -9.625 -43.281 -34.406 1 82.62 154 THR A CA 1
ATOM 1164 C C . THR A 1 154 ? -9.812 -42.938 -32.906 1 82.62 154 THR A C 1
ATOM 1166 O O . THR A 1 154 ? -10.688 -42.156 -32.562 1 82.62 154 THR A O 1
ATOM 1169 N N . ALA A 1 155 ? -9.039 -43.531 -32.062 1 81.44 155 ALA A N 1
ATOM 1170 C CA . ALA A 1 155 ? -9.102 -43.219 -30.641 1 81.44 155 ALA A CA 1
ATOM 1171 C C . ALA A 1 155 ? -8.695 -41.781 -30.375 1 81.44 155 ALA A C 1
ATOM 1173 O O . ALA A 1 155 ? -9.32 -41.094 -29.562 1 81.44 155 ALA A O 1
ATOM 1174 N N . ALA A 1 156 ? -7.707 -41.312 -31.078 1 84.44 156 ALA A N 1
ATOM 1175 C CA . ALA A 1 156 ? -7.203 -39.938 -30.891 1 84.44 156 ALA A CA 1
ATOM 1176 C C . ALA A 1 156 ? -8.242 -38.906 -31.312 1 84.44 156 ALA A C 1
ATOM 1178 O O . ALA A 1 156 ? -8.43 -37.906 -30.641 1 84.44 156 ALA A O 1
ATOM 1179 N N . ILE A 1 157 ? -8.961 -39.188 -32.375 1 86.12 157 ILE A N 1
ATOM 1180 C CA . ILE A 1 157 ? -9.969 -38.25 -32.875 1 86.12 157 ILE A CA 1
ATOM 1181 C C . ILE A 1 157 ? -11.156 -38.219 -31.922 1 86.12 157 ILE A C 1
ATOM 1183 O O . ILE A 1 157 ? -11.727 -37.156 -31.656 1 86.12 157 ILE A O 1
ATOM 1187 N N . GLY A 1 158 ? -11.594 -39.406 -31.422 1 84.25 158 GLY A N 1
ATOM 1188 C CA . GLY A 1 158 ? -12.656 -39.469 -30.438 1 84.25 158 GLY A CA 1
ATOM 1189 C C . GLY A 1 158 ? -12.312 -38.688 -29.172 1 84.25 158 GLY A C 1
ATOM 1190 O O . GLY A 1 158 ? -13.148 -37.969 -28.625 1 84.25 158 GLY A O 1
ATOM 1191 N N . LEU A 1 159 ? -11.078 -38.812 -28.766 1 87.06 159 LEU A N 1
ATOM 1192 C CA . LEU A 1 159 ? -10.641 -38.125 -27.547 1 87.06 159 LEU A CA 1
ATOM 1193 C C . LEU A 1 159 ? -10.516 -36.625 -27.797 1 87.06 159 LEU A C 1
ATOM 1195 O O . LEU A 1 159 ? -10.758 -35.812 -26.891 1 87.06 159 LEU A O 1
ATOM 1199 N N . LEU A 1 160 ? -10.086 -36.25 -28.984 1 88.94 160 LEU A N 1
ATOM 1200 C CA . LEU A 1 160 ? -10 -34.812 -29.312 1 88.94 160 LEU A CA 1
ATOM 1201 C C . LEU A 1 160 ? -11.375 -34.156 -29.234 1 88.94 160 LEU A C 1
ATOM 1203 O O . LEU A 1 160 ? -11.492 -33.031 -28.781 1 88.94 160 LEU A O 1
ATOM 1207 N N . GLY A 1 161 ? -12.406 -34.875 -29.734 1 89.62 161 GLY A N 1
ATOM 1208 C CA . GLY A 1 161 ? -13.766 -34.375 -29.578 1 89.62 161 GLY A CA 1
ATOM 1209 C C . GLY A 1 161 ? -14.188 -34.219 -28.125 1 89.62 161 GLY A C 1
ATOM 1210 O O . GLY A 1 161 ? -14.797 -33.219 -27.766 1 89.62 161 GLY A O 1
ATOM 1211 N N . LEU A 1 162 ? -13.812 -35.156 -27.297 1 89.12 162 LEU A N 1
ATOM 1212 C CA . LEU A 1 162 ? -14.141 -35.094 -25.875 1 89.12 162 LEU A CA 1
ATOM 1213 C C . LEU A 1 162 ? -13.422 -33.938 -25.203 1 89.12 162 LEU A C 1
ATOM 1215 O O . LEU A 1 162 ? -14 -33.25 -24.344 1 89.12 162 LEU A O 1
ATOM 1219 N N . PHE A 1 163 ? -12.203 -33.688 -25.641 1 91.38 163 PHE A N 1
ATOM 1220 C CA . PHE A 1 163 ? -11.438 -32.594 -25.062 1 91.38 163 PHE A CA 1
ATOM 1221 C C . PHE A 1 163 ? -11.945 -31.25 -25.562 1 91.38 163 PHE A C 1
ATOM 1223 O O . PHE A 1 163 ? -11.812 -30.234 -24.891 1 91.38 163 PHE A O 1
ATOM 1230 N N . GLY A 1 164 ? -12.453 -31.266 -26.75 1 92.75 164 GLY A N 1
ATOM 1231 C CA . GLY A 1 164 ? -13.125 -30.062 -27.234 1 92.75 164 GLY A CA 1
ATOM 1232 C C . GLY A 1 164 ? -14.32 -29.672 -26.375 1 92.75 164 GLY A C 1
ATOM 1233 O O . GLY A 1 164 ? -14.5 -28.5 -26.047 1 92.75 164 GLY A O 1
ATOM 1234 N N . VAL A 1 165 ? -15.125 -30.719 -26.031 1 92.38 165 VAL A N 1
ATOM 1235 C CA . VAL A 1 165 ? -16.266 -30.484 -25.156 1 92.38 165 VAL A CA 1
ATOM 1236 C C . VAL A 1 165 ? -15.781 -30 -23.781 1 92.38 165 VAL A C 1
ATOM 1238 O O . VAL A 1 165 ? -16.375 -29.094 -23.188 1 92.38 165 VAL A O 1
ATOM 1241 N N . GLN A 1 166 ? -14.766 -30.547 -23.328 1 92.75 166 GLN A N 1
ATOM 1242 C CA . GLN A 1 166 ? -14.188 -30.125 -22.062 1 92.75 166 GLN A CA 1
ATOM 1243 C C . GLN A 1 166 ? -13.758 -28.672 -22.094 1 92.75 166 GLN A C 1
ATOM 1245 O O . GLN A 1 166 ? -13.961 -27.938 -21.125 1 92.75 166 GLN A O 1
ATOM 1250 N N . ALA A 1 167 ? -13.133 -28.297 -23.172 1 94.06 167 ALA A N 1
ATOM 1251 C CA . ALA A 1 167 ? -12.672 -26.922 -23.312 1 94.06 167 ALA A CA 1
ATOM 1252 C C . ALA A 1 167 ? -13.836 -25.938 -23.219 1 94.06 167 ALA A C 1
ATOM 1254 O O . ALA A 1 167 ? -13.719 -24.891 -22.594 1 94.06 167 ALA A O 1
ATOM 1255 N N . ILE A 1 168 ? -14.945 -26.312 -23.75 1 94.62 168 ILE A N 1
ATOM 1256 C CA . ILE A 1 168 ? -16.125 -25.469 -23.703 1 94.62 168 ILE A CA 1
ATOM 1257 C C . ILE A 1 168 ? -16.656 -25.406 -22.266 1 94.62 168 ILE A C 1
ATOM 1259 O O . ILE A 1 168 ? -17.047 -24.328 -21.797 1 94.62 168 ILE A O 1
ATOM 1263 N N . LEU A 1 169 ? -16.656 -26.516 -21.609 1 94.62 169 LEU A N 1
ATOM 1264 C CA . LEU A 1 169 ? -17.125 -26.562 -20.219 1 94.62 169 LEU A CA 1
ATOM 1265 C C . LEU A 1 169 ? -16.219 -25.719 -19.328 1 94.62 169 LEU A C 1
ATOM 1267 O O . LEU A 1 169 ? -16.719 -25.031 -18.422 1 94.62 169 LEU A O 1
ATOM 1271 N N . VAL A 1 170 ? -15 -25.75 -19.625 1 92.12 170 VAL A N 1
ATOM 1272 C CA . VAL A 1 170 ? -14.031 -25.016 -18.812 1 92.12 170 VAL A CA 1
ATOM 1273 C C . VAL A 1 170 ? -14.227 -23.516 -19.031 1 92.12 170 VAL A C 1
ATOM 1275 O O . VAL A 1 170 ? -14.258 -22.734 -18.062 1 92.12 170 VAL A O 1
ATOM 1278 N N . ALA A 1 171 ? -14.359 -23.109 -20.25 1 93.5 171 ALA A N 1
ATOM 1279 C CA . ALA A 1 171 ? -14.555 -21.703 -20.562 1 93.5 171 ALA A CA 1
ATOM 1280 C C . ALA A 1 171 ? -15.852 -21.172 -19.938 1 93.5 171 ALA A C 1
ATOM 1282 O O . ALA A 1 171 ? -15.867 -20.094 -19.359 1 93.5 171 ALA A O 1
ATOM 1283 N N . ALA A 1 172 ? -16.828 -21.984 -20.016 1 93.81 172 ALA A N 1
ATOM 1284 C CA . ALA A 1 172 ? -18.125 -21.594 -19.469 1 93.81 172 ALA A CA 1
ATOM 1285 C C . ALA A 1 172 ? -18.078 -21.516 -17.953 1 93.81 172 ALA A C 1
ATOM 1287 O O . ALA A 1 172 ? -18.625 -20.578 -17.359 1 93.81 172 ALA A O 1
ATOM 1288 N N . ARG A 1 173 ? -17.531 -22.453 -17.391 1 90.81 173 ARG A N 1
ATOM 1289 C CA . ARG A 1 173 ? -17.406 -22.469 -15.945 1 90.81 173 ARG A CA 1
ATOM 1290 C C . ARG A 1 173 ? -16.625 -21.266 -15.445 1 90.81 173 ARG A C 1
ATOM 1292 O O . ARG A 1 173 ? -17.016 -20.641 -14.461 1 90.81 173 ARG A O 1
ATOM 1299 N N . ALA A 1 174 ? -15.555 -20.984 -16.109 1 89.62 174 ALA A N 1
ATOM 1300 C CA . ALA A 1 174 ? -14.703 -19.875 -15.688 1 89.62 174 ALA A CA 1
ATOM 1301 C C . ALA A 1 174 ? -15.461 -18.562 -15.742 1 89.62 174 ALA A C 1
ATOM 1303 O O . ALA A 1 174 ? -15.406 -17.766 -14.805 1 89.62 174 ALA A O 1
ATOM 1304 N N . ARG A 1 175 ? -16.188 -18.406 -16.781 1 89.69 175 ARG A N 1
ATOM 1305 C CA . ARG A 1 175 ? -16.938 -17.172 -16.953 1 89.69 175 ARG A CA 1
ATOM 1306 C C . ARG A 1 175 ? -18.031 -17.047 -15.898 1 89.69 175 ARG A C 1
ATOM 1308 O O . ARG A 1 175 ? -18.203 -15.984 -15.297 1 89.69 175 ARG A O 1
ATOM 1315 N N . ILE A 1 176 ? -18.688 -18.078 -15.633 1 92.38 176 ILE A N 1
ATOM 1316 C CA . ILE A 1 176 ? -19.844 -18.047 -14.734 1 92.38 176 ILE A CA 1
ATOM 1317 C C . ILE A 1 176 ? -19.359 -17.859 -13.297 1 92.38 176 ILE A C 1
ATOM 1319 O O . ILE A 1 176 ? -19.891 -17.031 -12.562 1 92.38 176 ILE A O 1
ATOM 1323 N N . LEU A 1 177 ? -18.391 -18.578 -12.953 1 89.62 177 LEU A N 1
ATOM 1324 C CA . LEU A 1 177 ? -17.953 -18.531 -11.562 1 89.62 177 LEU A CA 1
ATOM 1325 C C . LEU A 1 177 ? -17.281 -17.203 -11.25 1 89.62 177 LEU A C 1
ATOM 1327 O O . LEU A 1 177 ? -17.422 -16.672 -10.141 1 89.62 177 LEU A O 1
ATOM 1331 N N . VAL A 1 178 ? -16.578 -16.656 -12.195 1 90 178 VAL A N 1
ATOM 1332 C CA . VAL A 1 178 ? -15.969 -15.344 -11.992 1 90 178 VAL A CA 1
ATOM 1333 C C . VAL A 1 178 ? -17.062 -14.289 -11.867 1 90 178 VAL A C 1
ATOM 1335 O O . VAL A 1 178 ? -16.984 -13.383 -11.039 1 90 178 VAL A O 1
ATOM 1338 N N . ALA A 1 179 ? -18.062 -14.438 -12.719 1 92.5 179 ALA A N 1
ATOM 1339 C CA . ALA A 1 179 ? -19.172 -13.492 -12.664 1 92.5 179 ALA A CA 1
ATOM 1340 C C . ALA A 1 179 ? -19.859 -13.539 -11.297 1 92.5 179 ALA A C 1
ATOM 1342 O O . ALA A 1 179 ? -20.156 -12.492 -10.711 1 92.5 179 ALA A O 1
ATOM 1343 N N . VAL A 1 180 ? -20.094 -14.727 -10.844 1 90.5 180 VAL A N 1
ATOM 1344 C CA . VAL A 1 180 ? -20.734 -14.898 -9.539 1 90.5 180 VAL A CA 1
ATOM 1345 C C . VAL A 1 180 ? -19.828 -14.312 -8.445 1 90.5 180 VAL A C 1
ATOM 1347 O O . VAL A 1 180 ? -20.312 -13.594 -7.562 1 90.5 180 VAL A O 1
ATOM 1350 N N . GLY A 1 181 ? -18.531 -14.656 -8.523 1 89 181 GLY A N 1
ATOM 1351 C CA . GLY A 1 181 ? -17.609 -14.148 -7.523 1 89 181 GLY A CA 1
ATOM 1352 C C . GLY A 1 181 ? -17.531 -12.633 -7.504 1 89 181 GLY A C 1
ATOM 1353 O O . GLY A 1 181 ? -17.5 -12.016 -6.434 1 89 181 GLY A O 1
ATOM 1354 N N . GLU A 1 182 ? -17.547 -12.039 -8.641 1 90.62 182 GLU A N 1
ATOM 1355 C CA . GLU A 1 182 ? -17.453 -10.586 -8.75 1 90.62 182 GLU A CA 1
ATOM 1356 C C . GLU A 1 182 ? -18.734 -9.914 -8.266 1 90.62 182 GLU A C 1
ATOM 1358 O O . GLU A 1 182 ? -18.688 -8.844 -7.652 1 90.62 182 GLU A O 1
ATOM 1363 N N . ARG A 1 183 ? -19.859 -10.492 -8.539 1 91.19 183 ARG A N 1
ATOM 1364 C CA . ARG A 1 183 ? -21.141 -9.953 -8.078 1 91.19 183 ARG A CA 1
ATOM 1365 C C . ARG A 1 183 ? -21.234 -9.984 -6.559 1 91.19 183 ARG A C 1
ATOM 1367 O O . ARG A 1 183 ? -21.719 -9.039 -5.941 1 91.19 183 ARG A O 1
ATOM 1374 N N . VAL A 1 184 ? -20.781 -11.062 -6.035 1 88.06 184 VAL A N 1
ATOM 1375 C CA . VAL A 1 184 ? -20.781 -11.18 -4.582 1 88.06 184 VAL A CA 1
ATOM 1376 C C . VAL A 1 184 ? -19.828 -10.141 -3.979 1 88.06 184 VAL A C 1
ATOM 1378 O O . VAL A 1 184 ? -20.156 -9.5 -2.977 1 88.06 184 VAL A O 1
ATOM 1381 N N . ALA A 1 185 ? -18.641 -10.016 -4.57 1 88.31 185 ALA A N 1
ATOM 1382 C CA . ALA A 1 185 ? -17.672 -9.047 -4.094 1 88.31 185 ALA A CA 1
ATOM 1383 C C . ALA A 1 185 ? -18.219 -7.625 -4.184 1 88.31 185 ALA A C 1
ATOM 1385 O O . ALA A 1 185 ? -18.031 -6.82 -3.266 1 88.31 185 ALA A O 1
ATOM 1386 N N . SER A 1 186 ? -18.891 -7.312 -5.305 1 90.94 186 SER A N 1
ATOM 1387 C CA . SER A 1 186 ? -19.484 -5.988 -5.5 1 90.94 186 SER A CA 1
ATOM 1388 C C . SER A 1 186 ? -20.578 -5.715 -4.48 1 90.94 186 SER A C 1
ATOM 1390 O O . SER A 1 186 ? -20.688 -4.602 -3.963 1 90.94 186 SER A O 1
ATOM 1392 N N . SER A 1 187 ? -21.391 -6.703 -4.254 1 89.81 187 SER A N 1
ATOM 1393 C CA . SER A 1 187 ? -22.453 -6.562 -3.266 1 89.81 187 SER A CA 1
ATOM 1394 C C . SER A 1 187 ? -21.891 -6.336 -1.869 1 89.81 187 SER A C 1
ATOM 1396 O O . SER A 1 187 ? -22.453 -5.586 -1.075 1 89.81 187 SER A O 1
ATOM 1398 N N . LEU A 1 188 ? -20.828 -6.988 -1.64 1 87.12 188 LEU A N 1
ATOM 1399 C CA . LEU A 1 188 ? -20.172 -6.844 -0.343 1 87.12 188 LEU A CA 1
ATOM 1400 C C . LEU A 1 188 ? -19.594 -5.441 -0.177 1 87.12 188 LEU A C 1
ATOM 1402 O O . LEU A 1 188 ? -19.719 -4.836 0.89 1 87.12 188 LEU A O 1
ATOM 1406 N N . ARG A 1 189 ? -18.969 -4.984 -1.178 1 89.75 189 ARG A N 1
ATOM 1407 C CA . ARG A 1 189 ? -18.391 -3.641 -1.143 1 89.75 189 ARG A CA 1
ATOM 1408 C C . ARG A 1 189 ? -19.484 -2.594 -0.923 1 89.75 189 ARG A C 1
ATOM 1410 O O . ARG A 1 189 ? -19.328 -1.693 -0.096 1 89.75 189 ARG A O 1
ATOM 1417 N N . GLU A 1 190 ? -20.516 -2.746 -1.65 1 91.75 190 GLU A N 1
ATOM 1418 C CA . GLU A 1 190 ? -21.609 -1.796 -1.562 1 91.75 190 GLU A CA 1
ATOM 1419 C C . GLU A 1 190 ? -22.266 -1.825 -0.18 1 91.75 190 GLU A C 1
ATOM 1421 O O . GLU A 1 190 ? -22.562 -0.775 0.395 1 91.75 190 GLU A O 1
ATOM 1426 N N . ARG A 1 191 ? -22.484 -2.961 0.345 1 88.88 191 ARG A N 1
ATOM 1427 C CA . ARG A 1 191 ? -23.109 -3.102 1.656 1 88.88 191 ARG A CA 1
ATOM 1428 C C . ARG A 1 191 ? -22.188 -2.598 2.76 1 88.88 191 ARG A C 1
ATOM 1430 O O . ARG A 1 191 ? -22.641 -1.995 3.732 1 88.88 191 ARG A O 1
ATOM 1437 N N . ALA A 1 192 ? -20.891 -2.971 2.596 1 90.12 192 ALA A N 1
ATOM 1438 C CA . ALA A 1 192 ? -19.922 -2.498 3.58 1 90.12 192 ALA A CA 1
ATOM 1439 C C . ALA A 1 192 ? -19.859 -0.973 3.598 1 90.12 192 ALA A C 1
ATOM 1441 O O . ALA A 1 192 ? -19.859 -0.357 4.664 1 90.12 192 ALA A O 1
ATOM 1442 N N . PHE A 1 193 ? -19.875 -0.382 2.479 1 93 193 PHE A N 1
ATOM 1443 C CA . PHE A 1 193 ? -19.812 1.072 2.387 1 93 193 PHE A CA 1
ATOM 1444 C C . PHE A 1 193 ? -21.109 1.692 2.918 1 93 193 PHE A C 1
ATOM 1446 O O . PHE A 1 193 ? -21.062 2.705 3.619 1 93 193 PHE A O 1
ATOM 1453 N N . ALA A 1 194 ? -22.156 1.177 2.561 1 91.69 194 ALA A N 1
ATOM 1454 C CA . ALA A 1 194 ? -23.453 1.653 3.061 1 91.69 194 ALA A CA 1
ATOM 1455 C C . ALA A 1 194 ? -23.5 1.593 4.586 1 91.69 194 ALA A C 1
ATOM 1457 O O . ALA A 1 194 ? -24.016 2.512 5.23 1 91.69 194 ALA A O 1
ATOM 1458 N N . SER A 1 195 ? -23 0.503 5.074 1 90.19 195 SER A N 1
ATOM 1459 C CA . SER A 1 195 ? -22.984 0.351 6.523 1 90.19 195 SER A CA 1
ATOM 1460 C C . SER A 1 195 ? -22.047 1.372 7.172 1 90.19 195 SER A C 1
ATOM 1462 O O . SER A 1 195 ? -22.344 1.895 8.25 1 90.19 195 SER A O 1
ATOM 1464 N N . LEU A 1 196 ? -20.953 1.655 6.547 1 90.25 196 LEU A N 1
ATOM 1465 C CA . LEU A 1 196 ? -20 2.648 7.055 1 90.25 196 LEU A CA 1
ATOM 1466 C C . LEU A 1 196 ? -20.641 4.031 7.094 1 90.25 196 LEU A C 1
ATOM 1468 O O . LEU A 1 196 ? -20.453 4.781 8.055 1 90.25 196 LEU A O 1
ATOM 1472 N N . LEU A 1 197 ? -21.406 4.312 6.09 1 89 197 LEU A N 1
ATOM 1473 C CA . LEU A 1 197 ? -22.047 5.621 6.008 1 89 197 LEU A CA 1
ATOM 1474 C C . LEU A 1 197 ? -23.109 5.781 7.09 1 89 197 LEU A C 1
ATOM 1476 O O . LEU A 1 197 ? -23.469 6.902 7.449 1 89 197 LEU A O 1
ATOM 1480 N N . ARG A 1 198 ? -23.531 4.672 7.648 1 86 198 ARG A N 1
ATOM 1481 C CA . ARG A 1 198 ? -24.609 4.719 8.648 1 86 198 ARG A CA 1
ATOM 1482 C C . ARG A 1 198 ? -24.031 4.766 10.055 1 86 198 ARG A C 1
ATOM 1484 O O . ARG A 1 198 ? -24.766 4.969 11.023 1 86 198 ARG A O 1
ATOM 1491 N N . GLN A 1 199 ? -22.766 4.66 10.141 1 87.25 199 GLN A N 1
ATOM 1492 C CA . GLN A 1 199 ? -22.156 4.641 11.469 1 87.25 199 GLN A CA 1
ATOM 1493 C C . GLN A 1 199 ? -22.188 6.023 12.109 1 87.25 199 GLN A C 1
ATOM 1495 O O . GLN A 1 199 ? -22.375 7.031 11.414 1 87.25 199 GLN A O 1
ATOM 1500 N N . ASP A 1 200 ? -22.078 6.043 13.43 1 87.56 200 ASP A N 1
ATOM 1501 C CA . ASP A 1 200 ? -22.141 7.297 14.172 1 87.56 200 ASP A CA 1
ATOM 1502 C C . ASP A 1 200 ? -20.812 8.047 14.094 1 87.56 200 ASP A C 1
ATOM 1504 O O . ASP A 1 200 ? -19.766 7.461 13.789 1 87.56 200 ASP A O 1
ATOM 1508 N N . MET A 1 201 ? -20.938 9.297 14.344 1 86.12 201 MET A N 1
ATOM 1509 C CA . MET A 1 201 ? -19.75 10.156 14.266 1 86.12 201 MET A CA 1
ATOM 1510 C C . MET A 1 201 ? -18.703 9.727 15.289 1 86.12 201 MET A C 1
ATOM 1512 O O . MET A 1 201 ? -17.5 9.875 15.047 1 86.12 201 MET A O 1
ATOM 1516 N N . GLY A 1 202 ? -19.172 9.258 16.422 1 83.19 202 GLY A N 1
ATOM 1517 C CA . GLY A 1 202 ? -18.234 8.766 17.406 1 83.19 202 GLY A CA 1
ATOM 1518 C C . GLY A 1 202 ? -17.328 7.672 16.891 1 83.19 202 GLY A C 1
ATOM 1519 O O . GLY A 1 202 ? -16.141 7.617 17.234 1 83.19 202 GLY A O 1
ATOM 1520 N N . PHE A 1 203 ? -17.875 6.891 16.078 1 84.19 203 PHE A N 1
ATOM 1521 C CA . PHE A 1 203 ? -17.125 5.812 15.453 1 84.19 203 PHE A CA 1
ATOM 1522 C C . PHE A 1 203 ? -16.016 6.371 14.578 1 84.19 203 PHE A C 1
ATOM 1524 O O . PHE A 1 203 ? -14.883 5.887 14.617 1 84.19 203 PHE A O 1
ATOM 1531 N N . PHE A 1 204 ? -16.312 7.371 13.781 1 85.44 204 PHE A N 1
ATOM 1532 C CA . PHE A 1 204 ? -15.352 7.941 12.836 1 85.44 204 PHE A CA 1
ATOM 1533 C C . PHE A 1 204 ? -14.273 8.727 13.57 1 85.44 204 PHE A C 1
ATOM 1535 O O . PHE A 1 204 ? -13.148 8.852 13.086 1 85.44 204 PHE A O 1
ATOM 1542 N N . ASP A 1 205 ? -14.617 9.195 14.734 1 83.56 205 ASP A N 1
ATOM 1543 C CA . ASP A 1 205 ? -13.641 9.914 15.547 1 83.56 205 ASP A CA 1
ATOM 1544 C C . ASP A 1 205 ? -12.586 8.953 16.109 1 83.56 205 ASP A C 1
ATOM 1546 O O . ASP A 1 205 ? -11.453 9.359 16.359 1 83.56 205 ASP A O 1
ATOM 1550 N N . GLN A 1 206 ? -12.992 7.758 16.266 1 80.12 206 GLN A N 1
ATOM 1551 C CA . GLN A 1 206 ? -12.117 6.789 16.922 1 80.12 206 GLN A CA 1
ATOM 1552 C C . GLN A 1 206 ? -11.367 5.941 15.906 1 80.12 206 GLN A C 1
ATOM 1554 O O . GLN A 1 206 ? -10.406 5.246 16.25 1 80.12 206 GLN A O 1
ATOM 1559 N N . THR A 1 207 ? -11.859 5.914 14.711 1 81.5 207 THR A N 1
ATOM 1560 C CA . THR A 1 207 ? -11.266 5.051 13.695 1 81.5 207 THR A CA 1
ATOM 1561 C C . THR A 1 207 ? -10.555 5.879 12.625 1 81.5 207 THR A C 1
ATOM 1563 O O . THR A 1 207 ? -11.109 6.855 12.125 1 81.5 207 THR A O 1
ATOM 1566 N N . GLU A 1 208 ? -9.398 5.449 12.281 1 80.75 208 GLU A N 1
ATOM 1567 C CA . GLU A 1 208 ? -8.633 6.152 11.25 1 80.75 208 GLU A CA 1
ATOM 1568 C C . GLU A 1 208 ? -9.227 5.922 9.867 1 80.75 208 GLU A C 1
ATOM 1570 O O . GLU A 1 208 ? -9.633 4.809 9.539 1 80.75 208 GLU A O 1
ATOM 1575 N N . THR A 1 209 ? -9.312 6.988 9.133 1 81.12 209 THR A N 1
ATOM 1576 C CA . THR A 1 209 ? -9.875 6.934 7.785 1 81.12 209 THR A CA 1
ATOM 1577 C C . THR A 1 209 ? -9.117 5.93 6.922 1 81.12 209 THR A C 1
ATOM 1579 O O . THR A 1 209 ? -9.719 5.191 6.145 1 81.12 209 THR A O 1
ATOM 1582 N N . GLY A 1 210 ? -7.82 5.887 7.059 1 74.69 210 GLY A N 1
ATOM 1583 C CA . GLY A 1 210 ? -7.012 4.941 6.309 1 74.69 210 GLY A CA 1
ATOM 1584 C C . GLY A 1 210 ? -7.379 3.494 6.578 1 74.69 210 GLY A C 1
ATOM 1585 O O . GLY A 1 210 ? -7.379 2.668 5.664 1 74.69 210 GLY A O 1
ATOM 1586 N N . GLU A 1 211 ? -7.656 3.184 7.742 1 80 211 GLU A N 1
ATOM 1587 C CA . GLU A 1 211 ? -8.047 1.829 8.125 1 80 211 GLU A CA 1
ATOM 1588 C C . GLU A 1 211 ? -9.367 1.432 7.477 1 80 211 GLU A C 1
ATOM 1590 O O . GLU A 1 211 ? -9.516 0.307 6.996 1 80 211 GLU A O 1
ATOM 1595 N N . LEU A 1 212 ? -10.258 2.346 7.523 1 85.56 212 LEU A N 1
ATOM 1596 C CA . LEU A 1 212 ? -11.562 2.078 6.926 1 85.56 212 LEU A CA 1
ATOM 1597 C C . LEU A 1 212 ? -11.438 1.893 5.418 1 85.56 212 LEU A C 1
ATOM 1599 O O . LEU A 1 212 ? -12.086 1.017 4.84 1 85.56 212 LEU A O 1
ATOM 1603 N N . LEU A 1 213 ? -10.625 2.666 4.867 1 85.25 213 LEU A N 1
ATOM 1604 C CA . LEU A 1 213 ? -10.398 2.557 3.428 1 85.25 213 LEU A CA 1
ATOM 1605 C C . LEU A 1 213 ? -9.742 1.227 3.08 1 85.25 213 LEU A C 1
ATOM 1607 O O . LEU A 1 213 ? -10.07 0.612 2.064 1 85.25 213 LEU A O 1
ATOM 1611 N N . SER A 1 214 ? -8.828 0.804 3.887 1 81.06 214 SER A N 1
ATOM 1612 C CA . SER A 1 214 ? -8.172 -0.483 3.678 1 81.06 214 SER A CA 1
ATOM 1613 C C . SER A 1 214 ? -9.172 -1.633 3.758 1 81.06 214 SER A C 1
ATOM 1615 O O . SER A 1 214 ? -9.094 -2.586 2.98 1 81.06 214 SER A O 1
ATOM 1617 N N . ARG A 1 215 ? -10.078 -1.543 4.625 1 80.12 215 ARG A N 1
ATOM 1618 C CA . ARG A 1 215 ? -11.102 -2.568 4.77 1 80.12 215 ARG A CA 1
ATOM 1619 C C . ARG A 1 215 ? -12 -2.621 3.537 1 80.12 215 ARG A C 1
ATOM 1621 O O . ARG A 1 215 ? -12.375 -3.705 3.082 1 80.12 215 ARG A O 1
ATOM 1628 N N . LEU A 1 216 ? -12.227 -1.455 3.023 1 85.69 216 LEU A N 1
ATOM 1629 C CA . LEU A 1 216 ? -13.125 -1.369 1.875 1 85.69 216 LEU A CA 1
ATOM 1630 C C . LEU A 1 216 ? -12.406 -1.789 0.596 1 85.69 216 LEU A C 1
ATOM 1632 O O . LEU A 1 216 ? -13.047 -2.26 -0.35 1 85.69 216 LEU A O 1
ATOM 1636 N N . SER A 1 217 ? -11.172 -1.643 0.579 1 83.19 217 SER A N 1
ATOM 1637 C CA . SER A 1 217 ? -10.445 -1.907 -0.656 1 83.19 217 SER A CA 1
ATOM 1638 C C . SER A 1 217 ? -9.672 -3.221 -0.571 1 83.19 217 SER A C 1
ATOM 1640 O O . SER A 1 217 ? -10.117 -4.242 -1.095 1 83.19 217 SER A O 1
ATOM 1642 N N . SER A 1 218 ? -8.688 -3.299 0.324 1 77.88 218 SER A N 1
ATOM 1643 C CA . SER A 1 218 ? -7.789 -4.441 0.41 1 77.88 218 SER A CA 1
ATOM 1644 C C . SER A 1 218 ? -8.516 -5.684 0.92 1 77.88 218 SER A C 1
ATOM 1646 O O . SER A 1 218 ? -8.375 -6.77 0.354 1 77.88 218 SER A O 1
ATOM 1648 N N . ASP A 1 219 ? -9.266 -5.543 1.913 1 79.88 219 ASP A N 1
ATOM 1649 C CA . ASP A 1 219 ? -9.953 -6.688 2.504 1 79.88 219 ASP A CA 1
ATOM 1650 C C . ASP A 1 219 ? -11.016 -7.242 1.557 1 79.88 219 ASP A C 1
ATOM 1652 O O . ASP A 1 219 ? -11.156 -8.461 1.415 1 79.88 219 ASP A O 1
ATOM 1656 N N . THR A 1 220 ? -11.68 -6.395 0.951 1 82.75 220 THR A N 1
ATOM 1657 C CA . THR A 1 220 ? -12.695 -6.844 0.008 1 82.75 220 THR A CA 1
ATOM 1658 C C . THR A 1 220 ? -12.055 -7.496 -1.211 1 82.75 220 THR A C 1
ATOM 1660 O O . THR A 1 220 ? -12.594 -8.453 -1.767 1 82.75 220 THR A O 1
ATOM 1663 N N . SER A 1 221 ? -10.961 -7.008 -1.597 1 81.5 221 SER A N 1
ATOM 1664 C CA . SER A 1 221 ? -10.242 -7.613 -2.717 1 81.5 221 SER A CA 1
ATOM 1665 C C . SER A 1 221 ? -9.758 -9.016 -2.367 1 81.5 221 SER A C 1
ATOM 1667 O O . SER A 1 221 ? -9.75 -9.906 -3.221 1 81.5 221 SER A O 1
ATOM 1669 N N . SER A 1 222 ? -9.312 -9.156 -1.148 1 81 222 SER A N 1
ATOM 1670 C CA . SER A 1 222 ? -8.914 -10.484 -0.688 1 81 222 SER A CA 1
ATOM 1671 C C . SER A 1 222 ? -10.086 -11.453 -0.715 1 81 222 SER A C 1
ATOM 1673 O O . SER A 1 222 ? -9.93 -12.609 -1.121 1 81 222 SER A O 1
ATOM 1675 N N . LEU A 1 223 ? -11.156 -11 -0.354 1 79.75 223 LEU A N 1
ATOM 1676 C CA . LEU A 1 223 ? -12.359 -11.828 -0.383 1 79.75 223 LEU A CA 1
ATOM 1677 C C . LEU A 1 223 ? -12.789 -12.109 -1.818 1 79.75 223 LEU A C 1
ATOM 1679 O O . LEU A 1 223 ? -13.25 -13.211 -2.127 1 79.75 223 LEU A O 1
ATOM 1683 N N . GLN A 1 224 ? -12.68 -11.109 -2.6 1 82.25 224 GLN A N 1
ATOM 1684 C CA . GLN A 1 224 ? -12.977 -11.273 -4.016 1 82.25 224 GLN A CA 1
ATOM 1685 C C . GLN A 1 224 ? -12.102 -12.359 -4.641 1 82.25 224 GLN A C 1
ATOM 1687 O O . GLN A 1 224 ? -12.594 -13.219 -5.367 1 82.25 224 GLN A O 1
ATOM 1692 N N . LYS A 1 225 ? -10.859 -12.32 -4.352 1 80.75 225 LYS A N 1
ATOM 1693 C CA . LYS A 1 225 ? -9.93 -13.32 -4.875 1 80.75 225 LYS A CA 1
ATOM 1694 C C . LYS A 1 225 ? -10.297 -14.719 -4.391 1 80.75 225 LYS A C 1
ATOM 1696 O O . LYS A 1 225 ? -10.227 -15.688 -5.156 1 80.75 225 LYS A O 1
ATOM 1701 N N . LEU A 1 226 ? -10.633 -14.844 -3.176 1 78.88 226 LEU A N 1
ATOM 1702 C CA . LEU A 1 226 ? -11.055 -16.109 -2.611 1 78.88 226 LEU A CA 1
ATOM 1703 C C . LEU A 1 226 ? -12.258 -16.672 -3.369 1 78.88 226 LEU A C 1
ATOM 1705 O O . LEU A 1 226 ? -12.273 -17.844 -3.748 1 78.88 226 LEU A O 1
ATOM 1709 N N . LEU A 1 227 ? -13.164 -15.805 -3.668 1 77.19 227 LEU A N 1
ATOM 1710 C CA . LEU A 1 227 ? -14.43 -16.234 -4.25 1 77.19 227 LEU A CA 1
ATOM 1711 C C . LEU A 1 227 ? -14.281 -16.484 -5.746 1 77.19 227 LEU A C 1
ATOM 1713 O O . LEU A 1 227 ? -14.984 -17.328 -6.309 1 77.19 227 LEU A O 1
ATOM 1717 N N . THR A 1 228 ? -13.391 -15.789 -6.363 1 77.25 228 THR A N 1
ATOM 1718 C CA . THR A 1 228 ? -13.312 -15.844 -7.82 1 77.25 228 THR A CA 1
ATOM 1719 C C . THR A 1 228 ? -12.25 -16.844 -8.273 1 77.25 228 THR A C 1
ATOM 1721 O O . THR A 1 228 ? -12.305 -17.344 -9.391 1 77.25 228 THR A O 1
ATOM 1724 N N . SER A 1 229 ? -11.258 -17.062 -7.434 1 79.62 229 SER A N 1
ATOM 1725 C CA . SER A 1 229 ? -10.141 -17.875 -7.906 1 79.62 229 SER A CA 1
ATOM 1726 C C . SER A 1 229 ? -9.836 -19.016 -6.941 1 79.62 229 SER A C 1
ATOM 1728 O O . SER A 1 229 ? -9.977 -20.188 -7.297 1 79.62 229 SER A O 1
ATOM 1730 N N . ASP A 1 230 ? -9.656 -18.75 -5.707 1 79 230 ASP A N 1
ATOM 1731 C CA . ASP A 1 230 ? -9.102 -19.719 -4.777 1 79 230 ASP A CA 1
ATOM 1732 C C . ASP A 1 230 ? -10.117 -20.828 -4.473 1 79 230 ASP A C 1
ATOM 1734 O O . ASP A 1 230 ? -9.766 -22 -4.434 1 79 230 ASP A O 1
ATOM 1738 N N . LEU A 1 231 ? -11.344 -20.469 -4.332 1 77.81 231 LEU A N 1
ATOM 1739 C CA . LEU A 1 231 ? -12.367 -21.469 -4.035 1 77.81 231 LEU A CA 1
ATOM 1740 C C . LEU A 1 231 ? -12.625 -22.359 -5.246 1 77.81 231 LEU A C 1
ATOM 1742 O O . LEU A 1 231 ? -12.906 -23.547 -5.098 1 77.81 231 LEU A O 1
ATOM 1746 N N . ILE A 1 232 ? -12.562 -21.734 -6.336 1 78.94 232 ILE A N 1
ATOM 1747 C CA . ILE A 1 232 ? -12.727 -22.5 -7.566 1 78.94 232 ILE A CA 1
ATOM 1748 C C . ILE A 1 232 ? -11.586 -23.5 -7.711 1 78.94 232 ILE A C 1
ATOM 1750 O O . ILE A 1 232 ? -11.82 -24.672 -8.031 1 78.94 232 ILE A O 1
ATOM 1754 N N . GLY A 1 233 ? -10.391 -23.016 -7.473 1 80.19 233 GLY A N 1
ATOM 1755 C CA . GLY A 1 233 ? -9.242 -23.906 -7.508 1 80.19 233 GLY A CA 1
ATOM 1756 C C . GLY A 1 233 ? -9.336 -25.031 -6.5 1 80.19 233 GLY A C 1
ATOM 1757 O O . GLY A 1 233 ? -9.023 -26.188 -6.816 1 80.19 233 GLY A O 1
ATOM 1758 N N . ALA A 1 234 ? -9.797 -24.75 -5.367 1 81.25 234 ALA A N 1
ATOM 1759 C CA . ALA A 1 234 ? -9.953 -25.75 -4.316 1 81.25 234 ALA A CA 1
ATOM 1760 C C . ALA A 1 234 ? -11.016 -26.781 -4.691 1 81.25 234 ALA A C 1
ATOM 1762 O O . ALA A 1 234 ? -10.828 -27.984 -4.48 1 81.25 234 ALA A O 1
ATOM 1763 N N . ALA A 1 235 ? -12.133 -26.297 -5.207 1 83.44 235 ALA A N 1
ATOM 1764 C CA . ALA A 1 235 ? -13.195 -27.203 -5.633 1 83.44 235 ALA A CA 1
ATOM 1765 C C . ALA A 1 235 ? -12.711 -28.141 -6.734 1 83.44 235 ALA A C 1
ATOM 1767 O O . ALA A 1 235 ? -13.008 -29.344 -6.715 1 83.44 235 ALA A O 1
ATOM 1768 N N . ARG A 1 236 ? -12.031 -27.547 -7.598 1 83.38 236 ARG A N 1
ATOM 1769 C CA . ARG A 1 236 ? -11.461 -28.375 -8.656 1 83.38 236 ARG A CA 1
ATOM 1770 C C . ARG A 1 236 ? -10.484 -29.391 -8.086 1 83.38 236 ARG A C 1
ATOM 1772 O O . ARG A 1 236 ? -10.484 -30.562 -8.508 1 83.38 236 ARG A O 1
ATOM 1779 N N . GLY A 1 237 ? -9.664 -28.906 -7.176 1 84.19 237 GLY A N 1
ATOM 1780 C CA . GLY A 1 237 ? -8.719 -29.812 -6.539 1 84.19 237 GLY A CA 1
ATOM 1781 C C . GLY A 1 237 ? -9.391 -30.969 -5.828 1 84.19 237 GLY A C 1
ATOM 1782 O O . GLY A 1 237 ? -8.961 -32.125 -5.953 1 84.19 237 GLY A O 1
ATOM 1783 N N . VAL A 1 238 ? -10.477 -30.766 -5.199 1 85 238 VAL A N 1
ATOM 1784 C CA . VAL A 1 238 ? -11.203 -31.797 -4.457 1 85 238 VAL A CA 1
ATOM 1785 C C . VAL A 1 238 ? -11.812 -32.812 -5.426 1 85 238 VAL A C 1
ATOM 1787 O O . VAL A 1 238 ? -11.727 -34 -5.203 1 85 238 VAL A O 1
ATOM 1790 N N . VAL A 1 239 ? -12.406 -32.312 -6.5 1 87.12 239 VAL A N 1
ATOM 1791 C CA . VAL A 1 239 ? -13.031 -33.188 -7.48 1 87.12 239 VAL A CA 1
ATOM 1792 C C . VAL A 1 239 ? -11.961 -34.031 -8.164 1 87.12 239 VAL A C 1
ATOM 1794 O O . VAL A 1 239 ? -12.133 -35.25 -8.336 1 87.12 239 VAL A O 1
ATOM 1797 N N . MET A 1 240 ? -10.82 -33.406 -8.461 1 87.31 240 MET A N 1
ATOM 1798 C CA . MET A 1 240 ? -9.758 -34.094 -9.18 1 87.31 240 MET A CA 1
ATOM 1799 C C . MET A 1 240 ? -9.086 -35.125 -8.289 1 87.31 240 MET A C 1
ATOM 1801 O O . MET A 1 240 ? -8.789 -36.25 -8.727 1 87.31 240 MET A O 1
ATOM 1805 N N . VAL A 1 241 ? -8.867 -34.812 -7.055 1 85.88 241 VAL A N 1
ATOM 1806 C CA . VAL A 1 241 ? -8.211 -35.719 -6.133 1 85.88 241 VAL A CA 1
ATOM 1807 C C . VAL A 1 241 ? -9.141 -36.875 -5.809 1 85.88 241 VAL A C 1
ATOM 1809 O O . VAL A 1 241 ? -8.742 -38.062 -5.887 1 85.88 241 VAL A O 1
ATOM 1812 N N . SER A 1 242 ? -10.422 -36.594 -5.488 1 89.38 242 SER A N 1
ATOM 1813 C CA . SER A 1 242 ? -11.383 -37.656 -5.168 1 89.38 242 SER A CA 1
ATOM 1814 C C . SER A 1 242 ? -11.656 -38.531 -6.379 1 89.38 242 SER A C 1
ATOM 1816 O O . SER A 1 242 ? -11.688 -39.75 -6.266 1 89.38 242 SER A O 1
ATOM 1818 N N . GLY A 1 243 ? -11.875 -37.844 -7.52 1 88.5 243 GLY A N 1
ATOM 1819 C CA . GLY A 1 243 ? -12.086 -38.625 -8.742 1 88.5 243 GLY A CA 1
ATOM 1820 C C . GLY A 1 243 ? -10.875 -39.438 -9.141 1 88.5 243 GLY A C 1
ATOM 1821 O O . GLY A 1 243 ? -11.016 -40.594 -9.555 1 88.5 243 GLY A O 1
ATOM 1822 N N . GLY A 1 244 ? -9.68 -38.812 -9.047 1 88.19 244 GLY A N 1
ATOM 1823 C CA . GLY A 1 244 ? -8.453 -39.531 -9.344 1 88.19 244 GLY A CA 1
ATOM 1824 C C . GLY A 1 244 ? -8.234 -40.75 -8.438 1 88.19 244 GLY A C 1
ATOM 1825 O O . GLY A 1 244 ? -7.875 -41.812 -8.914 1 88.19 244 GLY A O 1
ATOM 1826 N N . LEU A 1 245 ? -8.5 -40.594 -7.203 1 88.94 245 LEU A N 1
ATOM 1827 C CA . LEU A 1 245 ? -8.367 -41.688 -6.246 1 88.94 245 LEU A CA 1
ATOM 1828 C C . LEU A 1 245 ? -9.383 -42.781 -6.543 1 88.94 245 LEU A C 1
ATOM 1830 O O . LEU A 1 245 ? -9.062 -43.969 -6.434 1 88.94 245 LEU A O 1
ATOM 1834 N N . GLY A 1 246 ? -10.586 -42.375 -6.855 1 91.12 246 GLY A N 1
ATOM 1835 C CA . GLY A 1 246 ? -11.602 -43.344 -7.223 1 91.12 246 GLY A CA 1
ATOM 1836 C C . GLY A 1 246 ? -11.219 -44.188 -8.43 1 91.12 246 GLY A C 1
ATOM 1837 O O . GLY A 1 246 ? -11.391 -45.406 -8.422 1 91.12 246 GLY A O 1
ATOM 1838 N N . MET A 1 247 ? -10.633 -43.562 -9.43 1 91 247 MET A N 1
ATOM 1839 C CA . MET A 1 247 ? -10.203 -44.281 -10.633 1 91 247 MET A CA 1
ATOM 1840 C C . MET A 1 247 ? -9.016 -45.188 -10.344 1 91 247 MET A C 1
ATOM 1842 O O . MET A 1 247 ? -8.922 -46.281 -10.875 1 91 247 MET A O 1
ATOM 1846 N N . MET A 1 248 ? -8.117 -44.75 -9.539 1 91.44 248 MET A N 1
ATOM 1847 C CA . MET A 1 248 ? -6.949 -45.562 -9.18 1 91.44 248 MET A CA 1
ATOM 1848 C C . MET A 1 248 ? -7.367 -46.812 -8.438 1 91.44 248 MET A C 1
ATOM 1850 O O . MET A 1 248 ? -6.848 -47.906 -8.719 1 91.44 248 MET A O 1
ATOM 1854 N N . VAL A 1 249 ? -8.352 -46.781 -7.562 1 92.56 249 VAL A N 1
ATOM 1855 C CA . VAL A 1 249 ? -8.852 -47.938 -6.812 1 92.56 249 VAL A CA 1
ATOM 1856 C C . VAL A 1 249 ? -9.555 -48.906 -7.762 1 92.56 249 VAL A C 1
ATOM 1858 O O . VAL A 1 249 ? -9.461 -50.125 -7.59 1 92.56 249 VAL A O 1
ATOM 1861 N N . SER A 1 250 ? -10.211 -48.344 -8.75 1 91.75 250 SER A N 1
ATOM 1862 C CA . SER A 1 250 ? -10.914 -49.188 -9.711 1 91.75 250 SER A CA 1
ATOM 1863 C C . SER A 1 250 ? -9.938 -50 -10.555 1 91.75 250 SER A C 1
ATOM 1865 O O . SER A 1 250 ? -10.273 -51.094 -11.023 1 91.75 250 SER A O 1
ATOM 1867 N N . ILE A 1 251 ? -8.75 -49.438 -10.766 1 90.06 251 ILE A N 1
ATOM 1868 C CA . ILE A 1 251 ? -7.754 -50.156 -11.562 1 90.06 251 ILE A CA 1
ATOM 1869 C C . ILE A 1 251 ? -7.07 -51.219 -10.703 1 90.06 251 ILE A C 1
ATOM 1871 O O . ILE A 1 251 ? -7.055 -52.406 -11.055 1 90.06 251 ILE A O 1
ATOM 1875 N N . SER A 1 252 ? -6.473 -50.781 -9.586 1 92.62 252 SER A N 1
ATOM 1876 C CA . SER A 1 252 ? -5.824 -51.719 -8.672 1 92.62 252 SER A CA 1
ATOM 1877 C C . SER A 1 252 ? -5.832 -51.188 -7.246 1 92.62 252 SER A C 1
ATOM 1879 O O . SER A 1 252 ? -5.047 -50.281 -6.898 1 92.62 252 SER A O 1
ATOM 1881 N N . PRO A 1 253 ? -6.641 -51.688 -6.379 1 90.56 253 PRO A N 1
ATOM 1882 C CA . PRO A 1 253 ? -6.691 -51.25 -4.98 1 90.56 253 PRO A CA 1
ATOM 1883 C C . PRO A 1 253 ? -5.371 -51.469 -4.246 1 90.56 253 PRO A C 1
ATOM 1885 O O . PRO A 1 253 ? -5.008 -50.656 -3.383 1 90.56 253 PRO A O 1
ATOM 1888 N N . SER A 1 254 ? -4.664 -52.594 -4.621 1 89.56 254 SER A N 1
ATOM 1889 C CA . SER A 1 254 ? -3.404 -52.875 -3.945 1 89.56 254 SER A CA 1
ATOM 1890 C C . SER A 1 254 ? -2.35 -51.844 -4.273 1 89.56 254 SER A C 1
ATOM 1892 O O . SER A 1 254 ? -1.633 -51.375 -3.385 1 89.56 254 SER A O 1
ATOM 1894 N N . LEU A 1 255 ? -2.357 -51.406 -5.531 1 90.5 255 LEU A N 1
ATOM 1895 C CA . LEU A 1 255 ? -1.396 -50.406 -5.953 1 90.5 255 LEU A CA 1
ATOM 1896 C C . LEU A 1 255 ? -1.749 -49.031 -5.359 1 90.5 255 LEU A C 1
ATOM 1898 O O . LEU A 1 255 ? -0.863 -48.219 -5.102 1 90.5 255 LEU A O 1
ATOM 1902 N N . CYS A 1 256 ? -2.992 -48.812 -5.199 1 90.94 256 CYS A N 1
ATOM 1903 C CA . CYS A 1 256 ? -3.457 -47.562 -4.633 1 90.94 256 CYS A CA 1
ATOM 1904 C C . CYS A 1 256 ? -2.979 -47.406 -3.197 1 90.94 256 CYS A C 1
ATOM 1906 O O . CYS A 1 256 ? -2.588 -46.281 -2.789 1 90.94 256 CYS A O 1
ATOM 1908 N N . VAL A 1 257 ? -2.994 -48.438 -2.467 1 87.75 257 VAL A N 1
ATOM 1909 C CA . VAL A 1 257 ? -2.553 -48.406 -1.076 1 87.75 257 VAL A CA 1
ATOM 1910 C C . VAL A 1 257 ? -1.062 -48.094 -1.015 1 87.75 257 VAL A C 1
ATOM 1912 O O . VAL A 1 257 ? -0.623 -47.281 -0.18 1 87.75 257 VAL A O 1
ATOM 1915 N N . VAL A 1 258 ? -0.306 -48.625 -1.932 1 85.31 258 VAL A N 1
ATOM 1916 C CA . VAL A 1 258 ? 1.136 -48.406 -1.958 1 85.31 258 VAL A CA 1
ATOM 1917 C C . VAL A 1 258 ? 1.43 -46.938 -2.346 1 85.31 258 VAL A C 1
ATOM 1919 O O . VAL A 1 258 ? 2.314 -46.312 -1.769 1 85.31 258 VAL A O 1
ATOM 1922 N N . ALA A 1 259 ? 0.667 -46.5 -3.342 1 84.69 259 ALA A N 1
ATOM 1923 C CA . ALA A 1 259 ? 0.843 -45.125 -3.773 1 84.69 259 ALA A CA 1
ATOM 1924 C C . ALA A 1 259 ? 0.437 -44.156 -2.672 1 84.69 259 ALA A C 1
ATOM 1926 O O . ALA A 1 259 ? 1.067 -43.094 -2.494 1 84.69 259 ALA A O 1
ATOM 1927 N N . ALA A 1 260 ? -0.557 -44.469 -1.876 1 81.06 260 ALA A N 1
ATOM 1928 C CA . ALA A 1 260 ? -1.095 -43.594 -0.822 1 81.06 260 ALA A CA 1
ATOM 1929 C C . ALA A 1 260 ? -0.112 -43.469 0.338 1 81.06 260 ALA A C 1
ATOM 1931 O O . ALA A 1 260 ? -0.097 -42.469 1.041 1 81.06 260 ALA A O 1
ATOM 1932 N N . LEU A 1 261 ? 0.738 -44.406 0.509 1 80.94 261 LEU A N 1
ATOM 1933 C CA . LEU A 1 261 ? 1.673 -44.438 1.628 1 80.94 261 LEU A CA 1
ATOM 1934 C C . LEU A 1 261 ? 2.76 -43.375 1.454 1 80.94 261 LEU A C 1
ATOM 1936 O O . LEU A 1 261 ? 3.375 -42.969 2.432 1 80.94 261 LEU A O 1
ATOM 1940 N N . THR A 1 262 ? 2.98 -42.938 0.246 1 80.12 262 THR A N 1
ATOM 1941 C CA . THR A 1 262 ? 4.031 -41.938 0.011 1 80.12 262 THR A CA 1
ATOM 1942 C C . THR A 1 262 ? 3.49 -40.531 0.153 1 80.12 262 THR A C 1
ATOM 1944 O O . THR A 1 262 ? 4.254 -39.594 0.357 1 80.12 262 THR A O 1
ATOM 1947 N N . PHE A 1 263 ? 2.213 -40.344 0.165 1 78.25 263 PHE A N 1
ATOM 1948 C CA . PHE A 1 263 ? 1.586 -39.031 0.169 1 78.25 263 PHE A CA 1
ATOM 1949 C C . PHE A 1 263 ? 1.728 -38.375 1.535 1 78.25 263 PHE A C 1
ATOM 1951 O O . PHE A 1 263 ? 1.992 -37.188 1.624 1 78.25 263 PHE A O 1
ATOM 1958 N N . PRO A 1 264 ? 1.65 -39.156 2.643 1 79.81 264 PRO A N 1
ATOM 1959 C CA . PRO A 1 264 ? 1.814 -38.531 3.963 1 79.81 264 PRO A CA 1
ATOM 1960 C C . PRO A 1 264 ? 3.195 -37.906 4.152 1 79.81 264 PRO A C 1
ATOM 1962 O O . PRO A 1 264 ? 3.326 -36.906 4.844 1 79.81 264 PRO A O 1
ATOM 1965 N N . ALA A 1 265 ? 4.184 -38.5 3.459 1 83.75 265 ALA A N 1
ATOM 1966 C CA . ALA A 1 265 ? 5.523 -37.938 3.555 1 83.75 265 ALA A CA 1
ATOM 1967 C C . ALA A 1 265 ? 5.574 -36.562 2.893 1 83.75 265 ALA A C 1
ATOM 1969 O O . ALA A 1 265 ? 6.207 -35.625 3.412 1 83.75 265 ALA A O 1
ATOM 1970 N N . ALA A 1 266 ? 4.895 -36.438 1.802 1 83.75 266 ALA A N 1
ATOM 1971 C CA . ALA A 1 266 ? 4.852 -35.156 1.115 1 83.75 266 ALA A CA 1
ATOM 1972 C C . ALA A 1 266 ? 4.082 -34.125 1.937 1 83.75 266 ALA A C 1
ATOM 1974 O O . ALA A 1 266 ? 4.527 -33 2.078 1 83.75 266 ALA A O 1
ATOM 1975 N N . VAL A 1 267 ? 3.035 -34.531 2.523 1 80.81 267 VAL A N 1
ATOM 1976 C CA . VAL A 1 267 ? 2.205 -33.625 3.328 1 80.81 267 VAL A CA 1
ATOM 1977 C C . VAL A 1 267 ? 2.955 -33.25 4.598 1 80.81 267 VAL A C 1
ATOM 1979 O O . VAL A 1 267 ? 2.885 -32.094 5.031 1 80.81 267 VAL A O 1
ATOM 1982 N N . GLY A 1 268 ? 3.641 -34.219 5.172 1 83.75 268 GLY A N 1
ATOM 1983 C CA . GLY A 1 268 ? 4.445 -33.938 6.348 1 83.75 268 GLY A CA 1
ATOM 1984 C C . GLY A 1 268 ? 5.539 -32.906 6.086 1 83.75 268 GLY A C 1
ATOM 1985 O O . GLY A 1 268 ? 5.754 -32 6.891 1 83.75 268 GLY A O 1
ATOM 1986 N N . MET A 1 269 ? 6.176 -33 4.965 1 85.44 269 MET A N 1
ATOM 1987 C CA . MET A 1 269 ? 7.219 -32.062 4.574 1 85.44 269 MET A CA 1
ATOM 1988 C C . MET A 1 269 ? 6.629 -30.672 4.324 1 85.44 269 MET A C 1
ATOM 1990 O O . MET A 1 269 ? 7.227 -29.656 4.691 1 85.44 269 MET A O 1
ATOM 1994 N N . MET A 1 270 ? 5.527 -30.656 3.762 1 82.94 270 MET A N 1
ATOM 1995 C CA . MET A 1 270 ? 4.855 -29.391 3.48 1 82.94 270 MET A CA 1
ATOM 1996 C C . MET A 1 270 ? 4.457 -28.688 4.773 1 82.94 270 MET A C 1
ATOM 1998 O O . MET A 1 270 ? 4.629 -27.484 4.902 1 82.94 270 MET A O 1
ATOM 2002 N N . ARG A 1 271 ? 3.945 -29.406 5.699 1 81.81 271 ARG A N 1
ATOM 2003 C CA . ARG A 1 271 ? 3.535 -28.844 6.98 1 81.81 271 ARG A CA 1
ATOM 2004 C C . ARG A 1 271 ? 4.738 -28.344 7.766 1 81.81 271 ARG A C 1
ATOM 2006 O O . ARG A 1 271 ? 4.691 -27.266 8.359 1 81.81 271 ARG A O 1
ATOM 2013 N N . TRP A 1 272 ? 5.691 -29.172 7.758 1 87.06 272 TRP A N 1
ATOM 2014 C CA . TRP A 1 272 ? 6.914 -28.781 8.445 1 87.06 272 TRP A CA 1
ATOM 2015 C C . TRP A 1 272 ? 7.469 -27.484 7.855 1 87.06 272 TRP A C 1
ATOM 2017 O O . TRP A 1 272 ? 7.805 -26.547 8.586 1 87.06 272 TRP A O 1
ATOM 2027 N N . ALA A 1 273 ? 7.613 -27.438 6.566 1 87.31 273 ALA A N 1
ATOM 2028 C CA . ALA A 1 273 ? 8.133 -26.25 5.883 1 87.31 273 ALA A CA 1
ATOM 2029 C C . ALA A 1 273 ? 7.27 -25.031 6.176 1 87.31 273 ALA A C 1
ATOM 2031 O O . ALA A 1 273 ? 7.789 -23.938 6.406 1 87.31 273 ALA A O 1
ATOM 2032 N N . GLY A 1 274 ? 5.992 -25.203 6.18 1 82.62 274 GLY A N 1
ATOM 2033 C CA . GLY A 1 274 ? 5.074 -24.125 6.48 1 82.62 274 GLY A CA 1
ATOM 2034 C C . GLY A 1 274 ? 5.281 -23.516 7.859 1 82.62 274 GLY A C 1
ATOM 2035 O O . GLY A 1 274 ? 5.363 -22.297 8.008 1 82.62 274 GLY A O 1
ATOM 2036 N N . ASP A 1 275 ? 5.465 -24.328 8.828 1 85 275 ASP A N 1
ATOM 2037 C CA . ASP A 1 275 ? 5.641 -23.891 10.211 1 85 275 ASP A CA 1
ATOM 2038 C C . ASP A 1 275 ? 7.004 -23.219 10.398 1 85 275 ASP A C 1
ATOM 2040 O O . ASP A 1 275 ? 7.113 -22.188 11.07 1 85 275 ASP A O 1
ATOM 2044 N N . ALA A 1 276 ? 7.945 -23.812 9.797 1 87.94 276 ALA A N 1
ATOM 2045 C CA . ALA A 1 276 ? 9.305 -23.297 9.93 1 87.94 276 ALA A CA 1
ATOM 2046 C C . ALA A 1 276 ? 9.445 -21.938 9.234 1 87.94 276 ALA A C 1
ATOM 2048 O O . ALA A 1 276 ? 10.141 -21.047 9.734 1 87.94 276 ALA A O 1
ATOM 2049 N N . MET A 1 277 ? 8.773 -21.766 8.188 1 89.12 277 MET A N 1
ATOM 2050 C CA . MET A 1 277 ? 8.883 -20.547 7.387 1 89.12 277 MET A CA 1
ATOM 2051 C C . MET A 1 277 ? 8.086 -19.406 8.016 1 89.12 277 MET A C 1
ATOM 2053 O O . MET A 1 277 ? 8.469 -18.234 7.887 1 89.12 277 MET A O 1
ATOM 2057 N N . ARG A 1 278 ? 7.078 -19.781 8.664 1 86.38 278 ARG A N 1
ATOM 2058 C CA . ARG A 1 278 ? 6.184 -18.766 9.211 1 86.38 278 ARG A CA 1
ATOM 2059 C C . ARG A 1 278 ? 6.938 -17.797 10.133 1 86.38 278 ARG A C 1
ATOM 2061 O O . ARG A 1 278 ? 6.836 -16.578 9.984 1 86.38 278 ARG A O 1
ATOM 2068 N N . LYS A 1 279 ? 7.664 -18.375 11.047 1 87.19 279 LYS A N 1
ATOM 2069 C CA . LYS A 1 279 ? 8.398 -17.562 12.016 1 87.19 279 LYS A CA 1
ATOM 2070 C C . LYS A 1 279 ? 9.477 -16.719 11.328 1 87.19 279 LYS A C 1
ATOM 2072 O O . LYS A 1 279 ? 9.633 -15.539 11.625 1 87.19 279 LYS A O 1
ATOM 2077 N N . ARG A 1 280 ? 10.188 -17.328 10.43 1 91.12 280 ARG A N 1
ATOM 2078 C CA . ARG A 1 280 ? 11.273 -16.625 9.742 1 91.12 280 ARG A CA 1
ATOM 2079 C C . ARG A 1 280 ? 10.727 -15.578 8.781 1 91.12 280 ARG A C 1
ATOM 2081 O O . ARG A 1 280 ? 11.336 -14.523 8.594 1 91.12 280 ARG A O 1
ATOM 2088 N N . GLN A 1 281 ? 9.648 -15.836 8.234 1 89.75 281 GLN A N 1
ATOM 2089 C CA . GLN A 1 281 ? 9.008 -14.875 7.344 1 89.75 281 GLN A CA 1
ATOM 2090 C C . GLN A 1 281 ? 8.516 -13.648 8.109 1 89.75 281 GLN A C 1
ATOM 2092 O O . GLN A 1 281 ? 8.656 -12.516 7.641 1 89.75 281 GLN A O 1
ATOM 2097 N N . ALA A 1 282 ? 7.98 -13.891 9.266 1 89.19 282 ALA A N 1
ATOM 2098 C CA . ALA A 1 282 ? 7.562 -12.789 10.117 1 89.19 282 ALA A CA 1
ATOM 2099 C C . ALA A 1 282 ? 8.75 -11.922 10.523 1 89.19 282 ALA A C 1
ATOM 2101 O O . ALA A 1 282 ? 8.656 -10.695 10.555 1 89.19 282 ALA A O 1
ATOM 2102 N N . ALA A 1 283 ? 9.789 -12.594 10.742 1 91.81 283 ALA A N 1
ATOM 2103 C CA . ALA A 1 283 ? 11.008 -11.875 11.102 1 91.81 283 ALA A CA 1
ATOM 2104 C C . ALA A 1 283 ? 11.531 -11.055 9.93 1 91.81 283 ALA A C 1
ATOM 2106 O O . ALA A 1 283 ? 12.031 -9.945 10.117 1 91.81 283 ALA A O 1
ATOM 2107 N N . THR A 1 284 ? 11.438 -11.578 8.719 1 91.12 284 THR A N 1
ATOM 2108 C CA . THR A 1 284 ? 11.852 -10.859 7.523 1 91.12 284 THR A CA 1
ATOM 2109 C C . THR A 1 284 ? 11.008 -9.602 7.328 1 91.12 284 THR A C 1
ATOM 2111 O O . THR A 1 284 ? 11.539 -8.531 7.039 1 91.12 284 THR A O 1
ATOM 2114 N N . GLN A 1 285 ? 9.773 -9.711 7.574 1 87.38 285 GLN A N 1
ATOM 2115 C CA . GLN A 1 285 ? 8.867 -8.578 7.406 1 87.38 285 GLN A CA 1
ATOM 2116 C C . GLN A 1 285 ? 9.133 -7.508 8.461 1 87.38 285 GLN A C 1
ATOM 2118 O O . GLN A 1 285 ? 9.094 -6.312 8.164 1 87.38 285 GLN A O 1
ATOM 2123 N N . LYS A 1 286 ? 9.344 -7.941 9.625 1 89.25 286 LYS A N 1
ATOM 2124 C CA . LYS A 1 286 ? 9.672 -7 10.695 1 89.25 286 LYS A CA 1
ATOM 2125 C C . LYS A 1 286 ? 10.969 -6.254 10.398 1 89.25 286 LYS A C 1
ATOM 2127 O O . LYS A 1 286 ? 11.062 -5.047 10.625 1 89.25 286 LYS A O 1
ATOM 2132 N N . ALA A 1 287 ? 11.898 -6.969 9.906 1 91.69 287 ALA A N 1
ATOM 2133 C CA . ALA A 1 287 ? 13.18 -6.355 9.547 1 91.69 287 ALA A CA 1
ATOM 2134 C C . ALA A 1 287 ? 13.008 -5.363 8.406 1 91.69 287 ALA A C 1
ATOM 2136 O O . ALA A 1 287 ? 13.609 -4.289 8.414 1 91.69 287 ALA A O 1
ATOM 2137 N N . LEU A 1 288 ? 12.211 -5.711 7.469 1 88.75 288 LEU A N 1
ATOM 2138 C CA . LEU A 1 288 ? 11.945 -4.816 6.348 1 88.75 288 LEU A CA 1
ATOM 2139 C C . LEU A 1 288 ? 11.227 -3.557 6.816 1 88.75 288 LEU A C 1
ATOM 2141 O O . LEU A 1 288 ? 11.531 -2.455 6.352 1 88.75 288 LEU A O 1
ATOM 2145 N N . ALA A 1 289 ? 10.359 -3.764 7.73 1 83.62 289 ALA A N 1
ATOM 2146 C CA . ALA A 1 289 ? 9.641 -2.631 8.305 1 83.62 289 ALA A CA 1
ATOM 2147 C C . ALA A 1 289 ? 10.594 -1.692 9.039 1 83.62 289 ALA A C 1
ATOM 2149 O O . ALA A 1 289 ? 10.477 -0.47 8.938 1 83.62 289 ALA A O 1
ATOM 2150 N N . SER A 1 290 ? 11.414 -2.248 9.703 1 89.62 290 SER A N 1
ATOM 2151 C CA . SER A 1 290 ? 12.414 -1.461 10.422 1 89.62 290 SER A CA 1
ATOM 2152 C C . SER A 1 290 ? 13.305 -0.687 9.453 1 89.62 290 SER A C 1
ATOM 2154 O O . SER A 1 290 ? 13.602 0.49 9.68 1 89.62 290 SER A O 1
ATOM 2156 N N . ALA A 1 291 ? 13.734 -1.331 8.438 1 91.12 291 ALA A N 1
ATOM 2157 C CA . ALA A 1 291 ? 14.555 -0.668 7.426 1 91.12 291 ALA A CA 1
ATOM 2158 C C . ALA A 1 291 ? 13.789 0.475 6.762 1 91.12 291 ALA A C 1
ATOM 2160 O O . ALA A 1 291 ? 14.328 1.564 6.57 1 91.12 291 ALA A O 1
ATOM 2161 N N . SER A 1 292 ? 12.609 0.229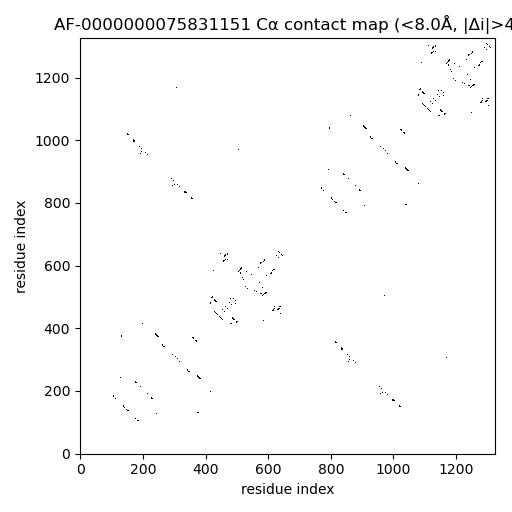 6.492 1 88.56 292 SER A N 1
ATOM 2162 C CA . SER A 1 292 ? 11.766 1.241 5.867 1 88.56 292 SER A CA 1
ATOM 2163 C C . SER A 1 292 ? 11.531 2.42 6.805 1 88.56 292 SER A C 1
ATOM 2165 O O . SER A 1 292 ? 11.484 3.57 6.367 1 88.56 292 SER A O 1
ATOM 2167 N N . SER A 1 293 ? 11.344 2.127 8.039 1 86.5 293 SER A N 1
ATOM 2168 C CA . SER A 1 293 ? 11.156 3.176 9.031 1 86.5 293 SER A CA 1
ATOM 2169 C C . SER A 1 293 ? 12.398 4.055 9.156 1 86.5 293 SER A C 1
ATOM 2171 O O . SER A 1 293 ? 12.281 5.277 9.281 1 86.5 293 SER A O 1
ATOM 2173 N N . GLU A 1 294 ? 13.477 3.422 9.117 1 87.25 294 GLU A N 1
ATOM 2174 C CA . GLU A 1 294 ? 14.734 4.164 9.164 1 87.25 294 GLU A CA 1
ATOM 2175 C C . GLU A 1 294 ? 14.875 5.09 7.961 1 87.25 294 GLU A C 1
ATOM 2177 O O . GLU A 1 294 ? 15.273 6.246 8.102 1 87.25 294 GLU A O 1
ATOM 2182 N N . ALA A 1 295 ? 14.578 4.586 6.855 1 90.56 295 ALA A N 1
ATOM 2183 C CA . ALA A 1 295 ? 14.641 5.391 5.637 1 90.56 295 ALA A CA 1
ATOM 2184 C C . ALA A 1 295 ? 13.625 6.527 5.672 1 90.56 295 ALA A C 1
ATOM 2186 O O . ALA A 1 295 ? 13.922 7.648 5.258 1 90.56 295 ALA A O 1
ATOM 2187 N N . HIS A 1 296 ? 12.508 6.215 6.133 1 86.94 296 HIS A N 1
ATOM 2188 C CA . HIS A 1 296 ? 11.438 7.203 6.234 1 86.94 296 HIS A CA 1
ATOM 2189 C C . HIS A 1 296 ? 11.828 8.352 7.16 1 86.94 296 HIS A C 1
ATOM 2191 O O . HIS A 1 296 ? 11.648 9.516 6.816 1 86.94 296 HIS A O 1
ATOM 2197 N N . ARG A 1 297 ? 12.359 8.094 8.25 1 82.31 297 ARG A N 1
ATOM 2198 C CA . ARG A 1 297 ? 12.812 9.102 9.211 1 82.31 297 ARG A CA 1
ATOM 2199 C C . ARG A 1 297 ? 13.938 9.953 8.617 1 82.31 297 ARG A C 1
ATOM 2201 O O . ARG A 1 297 ? 13.953 11.172 8.797 1 82.31 297 ARG A O 1
ATOM 2208 N N . ALA A 1 298 ? 14.789 9.289 7.996 1 86.81 298 ALA A N 1
ATOM 2209 C CA . ALA A 1 298 ? 15.93 9.992 7.41 1 86.81 298 ALA A CA 1
ATOM 2210 C C . ALA A 1 298 ? 15.484 10.945 6.305 1 86.81 298 ALA A C 1
ATOM 2212 O O . ALA A 1 298 ? 15.914 12.094 6.258 1 86.81 298 ALA A O 1
ATOM 2213 N N . LEU A 1 299 ? 14.562 10.508 5.543 1 87.5 299 LEU A N 1
ATOM 2214 C CA . LEU A 1 299 ? 14.141 11.305 4.402 1 87.5 299 LEU A CA 1
ATOM 2215 C C . LEU A 1 299 ? 13.227 12.445 4.844 1 87.5 299 LEU A C 1
ATOM 2217 O O . LEU A 1 299 ? 13.258 13.531 4.266 1 87.5 299 LEU A O 1
ATOM 2221 N N . LEU A 1 300 ? 12.461 12.164 5.844 1 81.62 300 LEU A N 1
ATOM 2222 C CA . LEU A 1 300 ? 11.602 13.211 6.395 1 81.62 300 LEU A CA 1
ATOM 2223 C C . LEU A 1 300 ? 12.438 14.32 7.02 1 81.62 300 LEU A C 1
ATOM 2225 O O . LEU A 1 300 ? 12.031 15.484 7.004 1 81.62 300 LEU A O 1
ATOM 2229 N N . ASN A 1 301 ? 13.5 13.922 7.562 1 81.25 301 ASN A N 1
ATOM 2230 C CA . ASN A 1 301 ? 14.352 14.883 8.25 1 81.25 301 ASN A CA 1
ATOM 2231 C C . ASN A 1 301 ? 15.664 15.102 7.508 1 81.25 301 ASN A C 1
ATOM 2233 O O . ASN A 1 301 ? 16.719 15.266 8.133 1 81.25 301 ASN A O 1
ATOM 2237 N N . ILE A 1 302 ? 15.641 15.062 6.246 1 86.12 302 ILE A N 1
ATOM 2238 C CA . ILE A 1 302 ? 16.844 15.102 5.434 1 86.12 302 ILE A CA 1
ATOM 2239 C C . ILE A 1 302 ? 17.578 16.422 5.656 1 86.12 302 ILE A C 1
ATOM 2241 O O . ILE A 1 302 ? 18.812 16.469 5.66 1 86.12 302 ILE A O 1
ATOM 2245 N N . ARG A 1 303 ? 16.828 17.5 5.812 1 81.88 303 ARG A N 1
ATOM 2246 C CA . ARG A 1 303 ? 17.438 18.812 6.039 1 81.88 303 ARG A CA 1
ATOM 2247 C C . ARG A 1 303 ? 18.234 18.828 7.344 1 81.88 303 ARG A C 1
ATOM 2249 O O . ARG A 1 303 ? 19.375 19.297 7.379 1 81.88 303 ARG A O 1
ATOM 2256 N N . THR A 1 304 ? 17.594 18.312 8.305 1 77.38 304 THR A N 1
ATOM 2257 C CA . THR A 1 304 ? 18.25 18.25 9.602 1 77.38 304 THR A CA 1
ATOM 2258 C C . THR A 1 304 ? 19.484 17.344 9.539 1 77.38 304 THR A C 1
ATOM 2260 O O . THR A 1 304 ? 20.531 17.656 10.109 1 77.38 304 THR A O 1
ATOM 2263 N N . LEU A 1 305 ? 19.328 16.297 8.867 1 80.75 305 LEU A N 1
ATOM 2264 C CA . LEU A 1 305 ? 20.422 15.344 8.734 1 80.75 305 LEU A CA 1
ATOM 2265 C C . LEU A 1 305 ? 21.609 15.977 8.023 1 80.75 305 LEU A C 1
ATOM 2267 O O . LEU A 1 305 ? 22.766 15.75 8.414 1 80.75 305 LEU A O 1
ATOM 2271 N N . ARG A 1 306 ? 21.312 16.766 7.133 1 82.56 306 ARG A N 1
ATOM 2272 C CA . ARG A 1 306 ? 22.375 17.422 6.375 1 82.56 306 ARG A CA 1
ATOM 2273 C C . ARG A 1 306 ? 23.047 18.5 7.203 1 82.56 306 ARG A C 1
ATOM 2275 O O . ARG A 1 306 ? 24.266 18.672 7.121 1 82.56 306 ARG A O 1
ATOM 2282 N N . LEU A 1 307 ? 22.25 19.203 7.859 1 79.88 307 LEU A N 1
ATOM 2283 C CA . LEU A 1 307 ? 22.766 20.297 8.672 1 79.88 307 LEU A CA 1
ATOM 2284 C C . LEU A 1 307 ? 23.719 19.766 9.742 1 79.88 307 LEU A C 1
ATOM 2286 O O . LEU A 1 307 ? 24.625 20.484 10.188 1 79.88 307 LEU A O 1
ATOM 2290 N N . PHE A 1 308 ? 23.547 18.453 10.008 1 76.5 308 PHE A N 1
ATOM 2291 C CA . PHE A 1 308 ? 24.375 17.891 11.062 1 76.5 308 PHE A CA 1
ATOM 2292 C C . PHE A 1 308 ? 25.328 16.844 10.5 1 76.5 308 PHE A C 1
ATOM 2294 O O . PHE A 1 308 ? 25.969 16.094 11.25 1 76.5 308 PHE A O 1
ATOM 2301 N N . ALA A 1 309 ? 25.469 16.703 9.281 1 78.44 309 ALA A N 1
ATOM 2302 C CA . ALA A 1 309 ? 26.344 15.742 8.617 1 78.44 309 ALA A CA 1
ATOM 2303 C C . ALA A 1 309 ? 26.172 14.352 9.211 1 78.44 309 ALA A C 1
ATOM 2305 O O . ALA A 1 309 ? 27.156 13.672 9.508 1 78.44 309 ALA A O 1
ATOM 2306 N N . GLY A 1 310 ? 24.938 13.992 9.555 1 77.81 310 GLY A N 1
ATOM 2307 C CA . GLY A 1 310 ? 24.656 12.719 10.195 1 77.81 310 GLY A CA 1
ATOM 2308 C C . GLY A 1 310 ? 24.391 11.602 9.195 1 77.81 310 GLY A C 1
ATOM 2309 O O . GLY A 1 310 ? 23.922 10.523 9.578 1 77.81 310 GLY A O 1
ATOM 2310 N N . GLU A 1 311 ? 24.734 11.727 7.91 1 85.12 311 GLU A N 1
ATOM 2311 C CA . GLU A 1 311 ? 24.422 10.781 6.852 1 85.12 311 GLU A CA 1
ATOM 2312 C C . GLU A 1 311 ? 25.094 9.438 7.086 1 85.12 311 GLU A C 1
ATOM 2314 O O . GLU A 1 311 ? 24.469 8.383 6.957 1 85.12 311 GLU A O 1
ATOM 2319 N N . PRO A 1 312 ? 26.391 9.383 7.539 1 84.12 312 PRO A N 1
ATOM 2320 C CA . PRO A 1 312 ? 27.047 8.078 7.719 1 84.12 312 PRO A CA 1
ATOM 2321 C C . PRO A 1 312 ? 26.422 7.258 8.844 1 84.12 312 PRO A C 1
ATOM 2323 O O . PRO A 1 312 ? 26.328 6.031 8.734 1 84.12 312 PRO A O 1
ATOM 2326 N N . ALA A 1 313 ? 25.984 7.984 9.875 1 81.94 313 ALA A N 1
ATOM 2327 C CA . ALA A 1 313 ? 25.375 7.277 10.992 1 81.94 313 ALA A CA 1
ATOM 2328 C C . ALA A 1 313 ? 24.047 6.633 10.562 1 81.94 313 ALA A C 1
ATOM 2330 O O . ALA A 1 313 ? 23.766 5.492 10.938 1 81.94 313 ALA A O 1
ATOM 2331 N N . VAL A 1 314 ? 23.312 7.383 9.828 1 85.69 314 VAL A N 1
ATOM 2332 C CA . VAL A 1 314 ? 22.016 6.879 9.383 1 85.69 314 VAL A CA 1
ATOM 2333 C C . VAL A 1 314 ? 22.219 5.762 8.367 1 85.69 314 VAL A C 1
ATOM 2335 O O . VAL A 1 314 ? 21.469 4.781 8.344 1 85.69 314 VAL A O 1
ATOM 2338 N N . LEU A 1 315 ? 23.219 5.887 7.574 1 90.81 315 LEU A N 1
ATOM 2339 C CA . LEU A 1 315 ? 23.531 4.852 6.594 1 90.81 315 LEU A CA 1
ATOM 2340 C C . LEU A 1 315 ? 23.938 3.553 7.281 1 90.81 315 LEU A C 1
ATOM 2342 O O . LEU A 1 315 ? 23.547 2.467 6.844 1 90.81 315 LEU A O 1
ATOM 2346 N N . THR A 1 316 ? 24.688 3.654 8.32 1 89.75 316 THR A N 1
ATOM 2347 C CA . THR A 1 316 ? 25.109 2.471 9.055 1 89.75 316 THR A CA 1
ATOM 2348 C C . THR A 1 316 ? 23.922 1.778 9.711 1 89.75 316 THR A C 1
ATOM 2350 O O . THR A 1 316 ? 23.828 0.549 9.695 1 89.75 316 THR A O 1
ATOM 2353 N N . ARG A 1 317 ? 23.031 2.561 10.211 1 87.12 317 ARG A N 1
ATOM 2354 C CA . ARG A 1 317 ? 21.828 1.995 10.828 1 87.12 317 ARG A CA 1
ATOM 2355 C C . ARG A 1 317 ? 20.953 1.314 9.789 1 87.12 317 ARG A C 1
ATOM 2357 O O . ARG A 1 317 ? 20.406 0.236 10.039 1 87.12 317 ARG A O 1
ATOM 2364 N N . TYR A 1 318 ? 20.828 1.99 8.711 1 92.69 318 TYR A N 1
ATOM 2365 C CA . TYR A 1 318 ? 20.047 1.412 7.625 1 92.69 318 TYR A CA 1
ATOM 2366 C C . TYR A 1 318 ? 20.688 0.126 7.117 1 92.69 318 TYR A C 1
ATOM 2368 O O . TYR A 1 318 ? 20 -0.863 6.863 1 92.69 318 TYR A O 1
ATOM 2376 N N . SER A 1 319 ? 21.969 0.135 6.977 1 94.25 319 SER A N 1
ATOM 2377 C CA . SER A 1 319 ? 22.688 -1.042 6.504 1 94.25 319 SER A CA 1
ATOM 2378 C C . SER A 1 319 ? 22.531 -2.211 7.473 1 94.25 319 SER A C 1
ATOM 2380 O O . SER A 1 319 ? 22.406 -3.361 7.047 1 94.25 319 SER A O 1
ATOM 2382 N N . LYS A 1 320 ? 22.547 -1.876 8.695 1 93.12 320 LYS A N 1
ATOM 2383 C CA . LYS A 1 320 ? 22.359 -2.918 9.703 1 93.12 320 LYS A CA 1
ATOM 2384 C C . LYS A 1 320 ? 20.953 -3.529 9.609 1 93.12 320 LYS A C 1
ATOM 2386 O O . LYS A 1 320 ? 20.797 -4.746 9.719 1 93.12 320 LYS A O 1
ATOM 2391 N N . ALA A 1 321 ? 19.984 -2.727 9.406 1 92.69 321 ALA A N 1
ATOM 2392 C CA . ALA A 1 321 ? 18.609 -3.203 9.273 1 92.69 321 ALA A CA 1
ATOM 2393 C C . ALA A 1 321 ? 18.453 -4.043 8.008 1 92.69 321 ALA A C 1
ATOM 2395 O O . ALA A 1 321 ? 17.766 -5.074 8.023 1 92.69 321 ALA A O 1
ATOM 2396 N N . VAL A 1 322 ? 19.078 -3.631 6.98 1 94.56 322 VAL A N 1
ATOM 2397 C CA . VAL A 1 322 ? 18.984 -4.332 5.707 1 94.56 322 VAL A CA 1
ATOM 2398 C C . VAL A 1 322 ? 19.703 -5.684 5.809 1 94.56 322 VAL A C 1
ATOM 2400 O O . VAL A 1 322 ? 19.266 -6.668 5.215 1 94.56 322 VAL A O 1
ATOM 2403 N N . ARG A 1 323 ? 20.797 -5.758 6.539 1 94.38 323 ARG A N 1
ATOM 2404 C CA . ARG A 1 323 ? 21.516 -7.012 6.723 1 94.38 323 ARG A CA 1
ATOM 2405 C C . ARG A 1 323 ? 20.688 -8.016 7.504 1 94.38 323 ARG A C 1
ATOM 2407 O O . ARG A 1 323 ? 20.766 -9.219 7.25 1 94.38 323 ARG A O 1
ATOM 2414 N N . LYS A 1 324 ? 19.953 -7.52 8.359 1 94.88 324 LYS A N 1
ATOM 2415 C CA . LYS A 1 324 ? 19.047 -8.406 9.086 1 94.88 324 LYS A CA 1
ATOM 2416 C C . LYS A 1 324 ? 17.984 -8.984 8.164 1 94.88 324 LYS A C 1
ATOM 2418 O O . LYS A 1 324 ? 17.609 -10.148 8.297 1 94.88 324 LYS A O 1
ATOM 2423 N N . VAL A 1 325 ? 17.453 -8.188 7.234 1 93.12 325 VAL A N 1
ATOM 2424 C CA . VAL A 1 325 ? 16.516 -8.672 6.23 1 93.12 325 VAL A CA 1
ATOM 2425 C C . VAL A 1 325 ? 17.156 -9.789 5.414 1 93.12 325 VAL A C 1
ATOM 2427 O O . VAL A 1 325 ? 16.547 -10.836 5.199 1 93.12 325 VAL A O 1
ATOM 2430 N N . GLU A 1 326 ? 18.406 -9.531 5.027 1 94.12 326 GLU A N 1
ATOM 2431 C CA . GLU A 1 326 ? 19.156 -10.5 4.23 1 94.12 326 GLU A CA 1
ATOM 2432 C C . GLU A 1 326 ? 19.281 -11.828 4.957 1 94.12 326 GLU A C 1
ATOM 2434 O O . GLU A 1 326 ? 19.016 -12.891 4.379 1 94.12 326 GLU A O 1
ATOM 2439 N N . GLN A 1 327 ? 19.625 -11.836 6.207 1 95 327 GLN A N 1
ATOM 2440 C CA . GLN A 1 327 ? 19.859 -13.055 6.984 1 95 327 GLN A CA 1
ATOM 2441 C C . GLN A 1 327 ? 18.562 -13.859 7.148 1 95 327 GLN A C 1
ATOM 2443 O O . GLN A 1 327 ? 18.562 -15.07 6.934 1 95 327 GLN A O 1
ATOM 2448 N N . GLU A 1 328 ? 17.516 -13.18 7.457 1 94.25 328 GLU A N 1
ATOM 2449 C CA . GLU A 1 328 ? 16.234 -13.859 7.652 1 94.25 328 GLU A CA 1
ATOM 2450 C C . GLU A 1 328 ? 15.688 -14.391 6.332 1 94.25 328 GLU A C 1
ATOM 2452 O O . GLU A 1 328 ? 15.125 -15.484 6.285 1 94.25 328 GLU A O 1
ATOM 2457 N N . ALA A 1 329 ? 15.867 -13.648 5.301 1 92 329 ALA A N 1
ATOM 2458 C CA . ALA A 1 329 ? 15.367 -14.055 3.992 1 92 329 ALA A CA 1
ATOM 2459 C C . ALA A 1 329 ? 16.141 -15.273 3.467 1 92 329 ALA A C 1
ATOM 2461 O O . ALA A 1 329 ? 15.547 -16.156 2.836 1 92 329 ALA A O 1
ATOM 2462 N N . ILE A 1 330 ? 17.438 -15.328 3.717 1 93.31 330 ILE A N 1
ATOM 2463 C CA . ILE A 1 330 ? 18.25 -16.469 3.303 1 93.31 330 ILE A CA 1
ATOM 2464 C C . ILE A 1 330 ? 17.797 -17.719 4.062 1 93.31 330 ILE A C 1
ATOM 2466 O O . ILE A 1 330 ? 17.719 -18.812 3.49 1 93.31 330 ILE A O 1
ATOM 2470 N N . ALA A 1 331 ? 17.5 -17.547 5.332 1 93.88 331 ALA A N 1
ATOM 2471 C CA . ALA A 1 331 ? 17 -18.672 6.129 1 93.88 331 ALA A CA 1
ATOM 2472 C C . ALA A 1 331 ? 15.68 -19.188 5.578 1 93.88 331 ALA A C 1
ATOM 2474 O O . ALA A 1 331 ? 15.469 -20.406 5.5 1 93.88 331 ALA A O 1
ATOM 2475 N N . VAL A 1 332 ? 14.828 -18.297 5.191 1 90.69 332 VAL A N 1
ATOM 2476 C CA . VAL A 1 332 ? 13.562 -18.672 4.586 1 90.69 332 VAL A CA 1
ATOM 2477 C C . VAL A 1 332 ? 13.812 -19.422 3.281 1 90.69 332 VAL A C 1
ATOM 2479 O O . VAL A 1 332 ? 13.18 -20.453 3.01 1 90.69 332 VAL A O 1
ATOM 2482 N N . GLY A 1 333 ? 14.742 -18.891 2.488 1 88.38 333 GLY A N 1
ATOM 2483 C CA . GLY A 1 333 ? 15.102 -19.531 1.239 1 88.38 333 GLY A CA 1
ATOM 2484 C C . GLY A 1 333 ? 15.641 -20.938 1.432 1 88.38 333 GLY A C 1
ATOM 2485 O O . GLY A 1 333 ? 15.32 -21.844 0.657 1 88.38 333 GLY A O 1
ATOM 2486 N N . GLY A 1 334 ? 16.406 -21.156 2.49 1 90.5 334 GLY A N 1
ATOM 2487 C CA . GLY A 1 334 ? 16.922 -22.484 2.801 1 90.5 334 GLY A CA 1
ATOM 2488 C C . GLY A 1 334 ? 15.828 -23.484 3.162 1 90.5 334 GLY A C 1
ATOM 2489 O O . GLY A 1 334 ? 15.852 -24.625 2.715 1 90.5 334 GLY A O 1
ATOM 2490 N N . ILE A 1 335 ? 14.906 -23.062 3.91 1 92.19 335 ILE A N 1
ATOM 2491 C CA . ILE A 1 335 ? 13.797 -23.922 4.301 1 92.19 335 ILE A CA 1
ATOM 2492 C C . ILE A 1 335 ? 12.945 -24.25 3.076 1 92.19 335 ILE A C 1
ATOM 2494 O O . ILE A 1 335 ? 12.539 -25.391 2.891 1 92.19 335 ILE A O 1
ATOM 2498 N N . ASN A 1 336 ? 12.711 -23.25 2.236 1 88.75 336 ASN A N 1
ATOM 2499 C CA . ASN A 1 336 ? 11.953 -23.469 1.009 1 88.75 336 ASN A CA 1
ATOM 2500 C C . ASN A 1 336 ? 12.656 -24.469 0.091 1 88.75 336 ASN A C 1
ATOM 2502 O O . ASN A 1 336 ? 12.008 -25.312 -0.539 1 88.75 336 ASN A O 1
ATOM 2506 N N . GLY A 1 337 ? 14.008 -24.312 0.041 1 88.44 337 GLY A N 1
ATOM 2507 C CA . GLY A 1 337 ? 14.773 -25.25 -0.763 1 88.44 337 GLY A CA 1
ATOM 2508 C C . GLY A 1 337 ? 14.695 -26.672 -0.254 1 88.44 337 GLY A C 1
ATOM 2509 O O . GLY A 1 337 ? 14.523 -27.609 -1.039 1 88.44 337 GLY A O 1
ATOM 2510 N N . LEU A 1 338 ? 14.727 -26.844 1.013 1 91.12 338 LEU A N 1
ATOM 2511 C CA . LEU A 1 338 ? 14.617 -28.156 1.623 1 91.12 338 LEU A CA 1
ATOM 2512 C C . LEU A 1 338 ? 13.219 -28.734 1.424 1 91.12 338 LEU A C 1
ATOM 2514 O O . LEU A 1 338 ? 13.062 -29.938 1.201 1 91.12 338 LEU A O 1
ATOM 2518 N N . ALA A 1 339 ? 12.273 -27.906 1.554 1 89.62 339 ALA A N 1
ATOM 2519 C CA . ALA A 1 339 ? 10.898 -28.344 1.341 1 89.62 339 ALA A CA 1
ATOM 2520 C C . ALA A 1 339 ? 10.672 -28.766 -0.108 1 89.62 339 ALA A C 1
ATOM 2522 O O . ALA A 1 339 ? 10.031 -29.781 -0.37 1 89.62 339 ALA A O 1
ATOM 2523 N N . GLU A 1 340 ? 11.133 -27.984 -1.03 1 86.69 340 GLU A N 1
ATOM 2524 C CA . GLU A 1 340 ? 11.023 -28.312 -2.445 1 86.69 340 GLU A CA 1
ATOM 2525 C C . GLU A 1 340 ? 11.68 -29.656 -2.742 1 86.69 340 GLU A C 1
ATOM 2527 O O . GLU A 1 340 ? 11.117 -30.5 -3.451 1 86.69 340 GLU A O 1
ATOM 2532 N N . ALA A 1 341 ? 12.883 -29.844 -2.182 1 90.62 341 ALA A N 1
ATOM 2533 C CA . ALA A 1 341 ? 13.609 -31.094 -2.352 1 90.62 341 ALA A CA 1
ATOM 2534 C C . ALA A 1 341 ? 12.852 -32.25 -1.727 1 90.62 341 ALA A C 1
ATOM 2536 O O . ALA A 1 341 ? 12.719 -33.312 -2.34 1 90.62 341 ALA A O 1
ATOM 2537 N N . GLY A 1 342 ? 12.32 -32.031 -0.557 1 88.69 342 GLY A N 1
ATOM 2538 C CA . GLY A 1 342 ? 11.594 -33.062 0.141 1 88.69 342 GLY A CA 1
ATOM 2539 C C . GLY A 1 342 ? 10.297 -33.469 -0.54 1 88.69 342 GLY A C 1
ATOM 2540 O O . GLY A 1 342 ? 10 -34.656 -0.698 1 88.69 342 GLY A O 1
ATOM 2541 N N . ILE A 1 343 ? 9.57 -32.531 -0.928 1 86.44 343 ILE A N 1
ATOM 2542 C CA . ILE A 1 343 ? 8.305 -32.781 -1.613 1 86.44 343 ILE A CA 1
ATOM 2543 C C . ILE A 1 343 ? 8.57 -33.469 -2.959 1 86.44 343 ILE A C 1
ATOM 2545 O O . ILE A 1 343 ? 7.895 -34.406 -3.33 1 86.44 343 ILE A O 1
ATOM 2549 N N . GLY A 1 344 ? 9.586 -32.938 -3.68 1 85.38 344 GLY A N 1
ATOM 2550 C CA . GLY A 1 344 ? 9.969 -33.531 -4.938 1 85.38 344 GLY A CA 1
ATOM 2551 C C . GLY A 1 344 ? 10.352 -35 -4.789 1 85.38 344 GLY A C 1
ATOM 2552 O O . GLY A 1 344 ? 9.906 -35.844 -5.57 1 85.38 344 GLY A O 1
ATOM 2553 N N . LEU A 1 345 ? 11.078 -35.312 -3.787 1 88.44 345 LEU A N 1
ATOM 2554 C CA . LEU A 1 345 ? 11.508 -36.688 -3.537 1 88.44 345 LEU A CA 1
ATOM 2555 C C . LEU A 1 345 ? 10.32 -37.562 -3.203 1 88.44 345 LEU A C 1
ATOM 2557 O O . LEU A 1 345 ? 10.258 -38.719 -3.654 1 88.44 345 LEU A O 1
ATOM 2561 N N . ALA A 1 346 ? 9.453 -37.031 -2.418 1 86.94 346 ALA A N 1
ATOM 2562 C CA . ALA A 1 346 ? 8.266 -37.812 -2.047 1 86.94 346 ALA A CA 1
ATOM 2563 C C . ALA A 1 346 ? 7.414 -38.125 -3.27 1 86.94 346 ALA A C 1
ATOM 2565 O O . ALA A 1 346 ? 6.902 -39.25 -3.41 1 86.94 346 ALA A O 1
ATOM 2566 N N . MET A 1 347 ? 7.277 -37.188 -4.113 1 83 347 MET A N 1
ATOM 2567 C CA . MET A 1 347 ? 6.488 -37.406 -5.324 1 83 347 MET A CA 1
ATOM 2568 C C . MET A 1 347 ? 7.16 -38.406 -6.246 1 83 347 MET A C 1
ATOM 2570 O O . MET A 1 347 ? 6.496 -39.281 -6.809 1 83 347 MET A O 1
ATOM 2574 N N . GLN A 1 348 ? 8.414 -38.281 -6.387 1 84.38 348 GLN A N 1
ATOM 2575 C CA . GLN A 1 348 ? 9.156 -39.219 -7.23 1 84.38 348 GLN A CA 1
ATOM 2576 C C . GLN A 1 348 ? 9.141 -40.625 -6.637 1 84.38 348 GLN A C 1
ATOM 2578 O O . GLN A 1 348 ? 9.016 -41.594 -7.367 1 84.38 348 GLN A O 1
ATOM 2583 N N . ALA A 1 349 ? 9.258 -40.625 -5.367 1 86.38 349 ALA A N 1
ATOM 2584 C CA . ALA A 1 349 ? 9.203 -41.938 -4.691 1 86.38 349 ALA A CA 1
ATOM 2585 C C . ALA A 1 349 ? 7.859 -42.594 -4.922 1 86.38 349 ALA A C 1
ATOM 2587 O O . ALA A 1 349 ? 7.793 -43.844 -5.062 1 86.38 349 ALA A O 1
ATOM 2588 N N . SER A 1 350 ? 6.844 -41.812 -4.934 1 86.62 350 SER A N 1
ATOM 2589 C CA . SER A 1 350 ? 5.52 -42.375 -5.203 1 86.62 350 SER A CA 1
ATOM 2590 C C . SER A 1 350 ? 5.449 -43 -6.598 1 86.62 350 SER A C 1
ATOM 2592 O O . SER A 1 350 ? 4.949 -44.094 -6.766 1 86.62 350 SER A O 1
ATOM 2594 N N . LEU A 1 351 ? 5.941 -42.344 -7.574 1 84.25 351 LEU A N 1
ATOM 2595 C CA . LEU A 1 351 ? 5.941 -42.812 -8.945 1 84.25 351 LEU A CA 1
ATOM 2596 C C . LEU A 1 351 ? 6.785 -44.062 -9.086 1 84.25 351 LEU A C 1
ATOM 2598 O O . LEU A 1 351 ? 6.402 -45 -9.781 1 84.25 351 LEU A O 1
ATOM 2602 N N . LEU A 1 352 ? 7.902 -44.062 -8.344 1 85.12 352 LEU A N 1
ATOM 2603 C CA . LEU A 1 352 ? 8.805 -45.219 -8.422 1 85.12 352 LEU A CA 1
ATOM 2604 C C . LEU A 1 352 ? 8.188 -46.438 -7.754 1 85.12 352 LEU A C 1
ATOM 2606 O O . LEU A 1 352 ? 8.375 -47.562 -8.219 1 85.12 352 LEU A O 1
ATOM 2610 N N . THR A 1 353 ? 7.559 -46.219 -6.676 1 86.81 353 THR A N 1
ATOM 2611 C CA . THR A 1 353 ? 6.918 -47.312 -5.988 1 86.81 353 THR A CA 1
ATOM 2612 C C . THR A 1 353 ? 5.816 -47.938 -6.852 1 86.81 353 THR A C 1
ATOM 2614 O O . THR A 1 353 ? 5.668 -49.156 -6.906 1 86.81 353 THR A O 1
ATOM 2617 N N . VAL A 1 354 ? 5.066 -47.062 -7.555 1 86.94 354 VAL A N 1
ATOM 2618 C CA . VAL A 1 354 ? 4.016 -47.531 -8.453 1 86.94 354 VAL A CA 1
ATOM 2619 C C . VAL A 1 354 ? 4.641 -48.312 -9.617 1 86.94 354 VAL A C 1
ATOM 2621 O O . VAL A 1 354 ? 4.113 -49.344 -10.039 1 86.94 354 VAL A O 1
ATOM 2624 N N . LEU A 1 355 ? 5.711 -47.781 -10.062 1 84 355 LEU A N 1
ATOM 2625 C CA . LEU A 1 355 ? 6.387 -48.438 -11.18 1 84 355 LEU A CA 1
ATOM 2626 C C . LEU A 1 355 ? 6.941 -49.812 -10.758 1 84 355 LEU A C 1
ATOM 2628 O O . LEU A 1 355 ? 6.852 -50.781 -11.508 1 84 355 LEU A O 1
ATOM 2632 N N . ALA A 1 356 ? 7.531 -49.906 -9.57 1 86.44 356 ALA A N 1
ATOM 2633 C CA . ALA A 1 356 ? 8.141 -51.125 -9.102 1 86.44 356 ALA A CA 1
ATOM 2634 C C . ALA A 1 356 ? 7.082 -52.188 -8.812 1 86.44 356 ALA A C 1
ATOM 2636 O O . ALA A 1 356 ? 7.145 -53.312 -9.344 1 86.44 356 ALA A O 1
ATOM 2637 N N . VAL A 1 357 ? 6.113 -51.812 -8.047 1 88.5 357 VAL A N 1
ATOM 2638 C CA . VAL A 1 357 ? 5.082 -52.781 -7.656 1 88.5 357 VAL A CA 1
ATOM 2639 C C . VAL A 1 357 ? 4.156 -53.031 -8.836 1 88.5 357 VAL A C 1
ATOM 2641 O O . VAL A 1 357 ? 3.785 -54.188 -9.094 1 88.5 357 VAL A O 1
ATOM 2644 N N . GLY A 1 358 ? 3.756 -51.969 -9.523 1 86.75 358 GLY A N 1
ATOM 2645 C CA . GLY A 1 358 ? 2.928 -52.156 -10.703 1 86.75 358 GLY A CA 1
ATOM 2646 C C . GLY A 1 358 ? 3.623 -52.906 -11.812 1 86.75 358 GLY A C 1
ATOM 2647 O O . GLY A 1 358 ? 3.002 -53.75 -12.5 1 86.75 358 GLY A O 1
ATOM 2648 N N . GLY A 1 359 ? 4.883 -52.594 -12.047 1 83.38 359 GLY A N 1
ATOM 2649 C CA . GLY A 1 359 ? 5.656 -53.344 -13.031 1 83.38 359 GLY A CA 1
ATOM 2650 C C . GLY A 1 359 ? 5.711 -54.844 -12.734 1 83.38 359 GLY A C 1
ATOM 2651 O O . GLY A 1 359 ? 5.578 -55.656 -13.648 1 83.38 359 GLY A O 1
ATOM 2652 N N . GLN A 1 360 ? 5.934 -55.188 -11.469 1 84.38 360 GLN A N 1
ATOM 2653 C CA . GLN A 1 360 ? 5.938 -56.594 -11.078 1 84.38 360 GLN A CA 1
ATOM 2654 C C . GLN A 1 360 ? 4.566 -57.219 -11.297 1 84.38 360 GLN A C 1
ATOM 2656 O O . GLN A 1 360 ? 4.473 -58.375 -11.703 1 84.38 360 GLN A O 1
ATOM 2661 N N . GLN A 1 361 ? 3.539 -56.5 -11.086 1 87.38 361 GLN A N 1
ATOM 2662 C CA . GLN A 1 361 ? 2.188 -57 -11.281 1 87.38 361 GLN A CA 1
ATOM 2663 C C . GLN A 1 361 ? 1.893 -57.219 -12.766 1 87.38 361 GLN A C 1
ATOM 2665 O O . GLN A 1 361 ? 1.109 -58.094 -13.125 1 87.38 361 GLN A O 1
ATOM 2670 N N . VAL A 1 362 ? 2.467 -56.469 -13.594 1 83.5 362 VAL A N 1
ATOM 2671 C CA . VAL A 1 362 ? 2.318 -56.656 -15.039 1 83.5 362 VAL A CA 1
ATOM 2672 C C . VAL A 1 362 ? 3.021 -57.938 -15.469 1 83.5 362 VAL A C 1
ATOM 2674 O O . VAL A 1 362 ? 2.486 -58.719 -16.266 1 83.5 362 VAL A O 1
ATOM 2677 N N . ILE A 1 363 ? 4.266 -58.156 -14.945 1 81.38 363 ILE A N 1
ATOM 2678 C CA . ILE A 1 363 ? 5.023 -59.344 -15.273 1 81.38 363 ILE A CA 1
ATOM 2679 C C . ILE A 1 363 ? 4.266 -60.594 -14.789 1 81.38 363 ILE A C 1
ATOM 2681 O O . ILE A 1 363 ? 4.227 -61.625 -15.477 1 81.38 363 ILE A O 1
ATOM 2685 N N . ASP A 1 364 ? 3.658 -60.406 -13.602 1 84 364 ASP A N 1
ATOM 2686 C CA . ASP A 1 364 ? 2.904 -61.531 -13.031 1 84 364 ASP A CA 1
ATOM 2687 C C . ASP A 1 364 ? 1.563 -61.688 -13.742 1 84 364 ASP A C 1
ATOM 2689 O O . ASP A 1 364 ? 0.863 -62.688 -13.523 1 84 364 ASP A O 1
ATOM 2693 N N . GLY A 1 365 ? 1.123 -60.781 -14.656 1 83.75 365 GLY A N 1
ATOM 2694 C CA . GLY A 1 365 ? -0.106 -60.875 -15.43 1 83.75 365 GLY A CA 1
ATOM 2695 C C . GLY A 1 365 ? -1.308 -60.281 -14.703 1 83.75 365 GLY A C 1
ATOM 2696 O O . GLY A 1 365 ? -2.441 -60.406 -15.164 1 83.75 365 GLY A O 1
ATOM 2697 N N . ALA A 1 366 ? -1.09 -59.719 -13.602 1 86.25 366 ALA A N 1
ATOM 2698 C CA . ALA A 1 366 ? -2.189 -59.188 -12.789 1 86.25 366 ALA A CA 1
ATOM 2699 C C . ALA A 1 366 ? -2.654 -57.844 -13.297 1 86.25 366 ALA A C 1
ATOM 2701 O O . ALA A 1 366 ? -3.791 -57.438 -13.047 1 86.25 366 ALA A O 1
ATOM 2702 N N . LEU A 1 367 ? -1.849 -57.094 -13.938 1 87.62 367 LEU A N 1
ATOM 2703 C CA . LEU A 1 367 ? -2.131 -55.75 -14.453 1 87.62 367 LEU A CA 1
ATOM 2704 C C . LEU A 1 367 ? -1.665 -55.625 -15.898 1 87.62 367 LEU A C 1
ATOM 2706 O O . LEU A 1 367 ? -0.656 -56.219 -16.281 1 87.62 367 LEU A O 1
ATOM 2710 N N . SER A 1 368 ? -2.514 -55 -16.672 1 86.75 368 SER A N 1
ATOM 2711 C CA . SER A 1 368 ? -2.09 -54.75 -18.047 1 86.75 368 SER A CA 1
ATOM 2712 C C . SER A 1 368 ? -1.16 -53.531 -18.141 1 86.75 368 SER A C 1
ATOM 2714 O O . SER A 1 368 ? -1.046 -52.75 -17.172 1 86.75 368 SER A O 1
ATOM 2716 N N . TYR A 1 369 ? -0.49 -53.438 -19.219 1 82.06 369 TYR A N 1
ATOM 2717 C CA . TYR A 1 369 ? 0.408 -52.312 -19.453 1 82.06 369 TYR A CA 1
ATOM 2718 C C . TYR A 1 369 ? -0.365 -51 -19.516 1 82.06 369 TYR A C 1
ATOM 2720 O O . TYR A 1 369 ? 0.104 -49.969 -19.016 1 82.06 369 TYR A O 1
ATOM 2728 N N . GLY A 1 370 ? -1.476 -51.062 -20.109 1 81.81 370 GLY A N 1
ATOM 2729 C CA . GLY A 1 370 ? -2.318 -49.875 -20.172 1 81.81 370 GLY A CA 1
ATOM 2730 C C . GLY A 1 370 ? -2.814 -49.438 -18.812 1 81.81 370 GLY A C 1
ATOM 2731 O O . GLY A 1 370 ? -2.848 -48.25 -18.516 1 81.81 370 GLY A O 1
ATOM 2732 N N . GLU A 1 371 ? -3.121 -50.406 -18.016 1 87.5 371 GLU A N 1
ATOM 2733 C CA . GLU A 1 371 ? -3.582 -50.094 -16.672 1 87.5 371 GLU A CA 1
ATOM 2734 C C . GLU A 1 371 ? -2.465 -49.469 -15.828 1 87.5 371 GLU A C 1
ATOM 2736 O O . GLU A 1 371 ? -2.707 -48.562 -15.031 1 87.5 371 GLU A O 1
ATOM 2741 N N . LEU A 1 372 ? -1.293 -49.969 -15.992 1 85.06 372 LEU A N 1
ATOM 2742 C CA . LEU A 1 372 ? -0.158 -49.406 -15.273 1 85.06 372 LEU A CA 1
ATOM 2743 C C . LEU A 1 372 ? 0.107 -47.969 -15.734 1 85.06 372 LEU A C 1
ATOM 2745 O O . LEU A 1 372 ? 0.354 -47.094 -14.906 1 85.06 372 LEU A O 1
ATOM 2749 N N . SER A 1 373 ? 0.063 -47.75 -17.047 1 82.69 373 SER A N 1
ATOM 2750 C CA . SER A 1 373 ? 0.267 -46.406 -17.594 1 82.69 373 SER A CA 1
ATOM 2751 C C . SER A 1 373 ? -0.795 -45.438 -17.094 1 82.69 373 SER A C 1
ATOM 2753 O O . SER A 1 373 ? -0.485 -44.281 -16.734 1 82.69 373 SER A O 1
ATOM 2755 N N . SER A 1 374 ? -2 -45.906 -17.078 1 86.81 374 SER A N 1
ATOM 2756 C CA . SER A 1 374 ? -3.076 -45.062 -16.547 1 86.81 374 SER A CA 1
ATOM 2757 C C . SER A 1 374 ? -2.84 -44.75 -15.07 1 86.81 374 SER A C 1
ATOM 2759 O O . SER A 1 374 ? -3.037 -43.594 -14.648 1 86.81 374 SER A O 1
ATOM 2761 N N . PHE A 1 375 ? -2.449 -45.719 -14.32 1 88.38 375 PHE A N 1
ATOM 2762 C CA . PHE A 1 375 ? -2.213 -45.531 -12.898 1 88.38 375 PHE A CA 1
ATOM 2763 C C . PHE A 1 375 ? -1.101 -44.531 -12.656 1 88.38 375 PHE A C 1
ATOM 2765 O O . PHE A 1 375 ? -1.203 -43.688 -11.766 1 88.38 375 PHE A O 1
ATOM 2772 N N . LEU A 1 376 ? -0.1 -44.562 -13.422 1 83.44 376 LEU A N 1
ATOM 2773 C CA . LEU A 1 376 ? 1.015 -43.625 -13.305 1 83.44 376 LEU A CA 1
ATOM 2774 C C . LEU A 1 376 ? 0.562 -42.188 -13.594 1 83.44 376 LEU A C 1
ATOM 2776 O O . LEU A 1 376 ? 0.94 -41.281 -12.891 1 83.44 376 LEU A O 1
ATOM 2780 N N . MET A 1 377 ? -0.225 -42.031 -14.57 1 82.88 377 MET A N 1
ATOM 2781 C CA . MET A 1 377 ? -0.724 -40.719 -14.922 1 82.88 377 MET A CA 1
ATOM 2782 C C . MET A 1 377 ? -1.62 -40.156 -13.82 1 82.88 377 MET A C 1
ATOM 2784 O O . MET A 1 377 ? -1.548 -38.969 -13.492 1 82.88 377 MET A O 1
ATOM 2788 N N . TYR A 1 378 ? -2.441 -41 -13.281 1 86.81 378 TYR A N 1
ATOM 2789 C CA . TYR A 1 378 ? -3.303 -40.594 -12.188 1 86.81 378 TYR A CA 1
ATOM 2790 C C . TYR A 1 378 ? -2.475 -40.156 -10.977 1 86.81 378 TYR A C 1
ATOM 2792 O O . TYR A 1 378 ? -2.844 -39.219 -10.266 1 86.81 378 TYR A O 1
ATOM 2800 N N . THR A 1 379 ? -1.41 -40.875 -10.789 1 84.44 379 THR A N 1
ATOM 2801 C CA . THR A 1 379 ? -0.53 -40.531 -9.68 1 84.44 379 THR A CA 1
ATOM 2802 C C . THR A 1 379 ? 0.053 -39.125 -9.875 1 84.44 379 THR A C 1
ATOM 2804 O O . THR A 1 379 ? 0.148 -38.375 -8.922 1 84.44 379 THR A O 1
ATOM 2807 N N . VAL A 1 380 ? 0.381 -38.812 -11.094 1 78.19 380 VAL A N 1
ATOM 2808 C CA . VAL A 1 380 ? 0.905 -37.5 -11.414 1 78.19 380 VAL A CA 1
ATOM 2809 C C . VAL A 1 380 ? -0.186 -36.438 -11.211 1 78.19 380 VAL A C 1
ATOM 2811 O O . VAL A 1 380 ? 0.056 -35.406 -10.602 1 78.19 380 VAL A O 1
ATOM 2814 N N . PHE A 1 381 ? -1.358 -36.75 -11.719 1 79.94 381 PHE A N 1
ATOM 2815 C CA . PHE A 1 381 ? -2.486 -35.844 -11.57 1 79.94 381 PHE A CA 1
ATOM 2816 C C . PHE A 1 381 ? -2.766 -35.562 -10.102 1 79.94 381 PHE A C 1
ATOM 2818 O O . PHE A 1 381 ? -3.033 -34.438 -9.719 1 79.94 381 PHE A O 1
ATOM 2825 N N . LEU A 1 382 ? -2.703 -36.562 -9.32 1 80.75 382 LEU A N 1
ATOM 2826 C CA . LEU A 1 382 ? -2.959 -36.438 -7.891 1 80.75 382 LEU A CA 1
ATOM 2827 C C . LEU A 1 382 ? -1.915 -35.531 -7.246 1 80.75 382 LEU A C 1
ATOM 2829 O O . LEU A 1 382 ? -2.248 -34.688 -6.395 1 80.75 382 LEU A O 1
ATOM 2833 N N . GLY A 1 383 ? -0.707 -35.719 -7.625 1 76.25 383 GLY A N 1
ATOM 2834 C CA . GLY A 1 383 ? 0.359 -34.875 -7.082 1 76.25 383 GLY A CA 1
ATOM 2835 C C . GLY A 1 383 ? 0.184 -33.406 -7.391 1 76.25 383 GLY A C 1
ATOM 2836 O O . GLY A 1 383 ? 0.342 -32.562 -6.504 1 76.25 383 GLY A O 1
ATOM 2837 N N . PHE A 1 384 ? -0.206 -33.094 -8.578 1 73.31 384 PHE A N 1
ATOM 2838 C CA . PHE A 1 384 ? -0.369 -31.703 -9.008 1 73.31 384 PHE A CA 1
ATOM 2839 C C . PHE A 1 384 ? -1.571 -31.062 -8.328 1 73.31 384 PHE A C 1
ATOM 2841 O O . PHE A 1 384 ? -1.528 -29.891 -7.957 1 73.31 384 PHE A O 1
ATOM 2848 N N . ASN A 1 385 ? -2.592 -31.75 -8.203 1 76.38 385 ASN A N 1
ATOM 2849 C CA . ASN A 1 385 ? -3.828 -31.203 -7.652 1 76.38 385 ASN A CA 1
ATOM 2850 C C . ASN A 1 385 ? -3.785 -31.141 -6.129 1 76.38 385 ASN A C 1
ATOM 2852 O O . ASN A 1 385 ? -4.402 -30.266 -5.523 1 76.38 385 ASN A O 1
ATOM 2856 N N . ALA A 1 386 ? -3.041 -32.031 -5.484 1 72.12 386 ALA A N 1
ATOM 2857 C CA . ALA A 1 386 ? -2.92 -32.031 -4.027 1 72.12 386 ALA A CA 1
ATOM 2858 C C . ALA A 1 386 ? -2.148 -30.797 -3.555 1 72.12 386 ALA A C 1
ATOM 2860 O O . ALA A 1 386 ? -2.453 -30.219 -2.502 1 72.12 386 ALA A O 1
ATOM 2861 N N . GLY A 1 387 ? -1.158 -30.391 -4.309 1 68.31 387 GLY A N 1
ATOM 2862 C CA . GLY A 1 387 ? -0.399 -29.203 -3.963 1 68.31 387 GLY A CA 1
ATOM 2863 C C . GLY A 1 387 ? -1.236 -27.938 -3.971 1 68.31 387 GLY A C 1
ATOM 2864 O O . GLY A 1 387 ? -1.075 -27.078 -3.105 1 68.31 387 GLY A O 1
ATOM 2865 N N . GLY A 1 388 ? -2.115 -27.844 -4.84 1 68 388 GLY A N 1
ATOM 2866 C CA . GLY A 1 388 ? -2.99 -26.688 -4.938 1 68 388 GLY A CA 1
ATOM 2867 C C . GLY A 1 388 ? -3.928 -26.531 -3.756 1 68 388 GLY A C 1
ATOM 2868 O O . GLY A 1 388 ? -4.273 -25.422 -3.359 1 68 388 GLY A O 1
ATOM 2869 N N . LEU A 1 389 ? -4.238 -27.625 -3.072 1 70.69 389 LEU A N 1
ATOM 2870 C CA . LEU A 1 389 ? -5.184 -27.609 -1.962 1 70.69 389 LEU A CA 1
ATOM 2871 C C . LEU A 1 389 ? -4.562 -26.969 -0.725 1 70.69 389 LEU A C 1
ATOM 2873 O O . LEU A 1 389 ? -5.254 -26.297 0.048 1 70.69 389 LEU A O 1
ATOM 2877 N N . GLY A 1 390 ? -3.279 -27.188 -0.582 1 65 390 GLY A N 1
ATOM 2878 C CA . GLY A 1 390 ? -2.604 -26.562 0.543 1 65 390 GLY A CA 1
ATOM 2879 C C . GLY A 1 390 ? -2.609 -25.047 0.475 1 65 390 GLY A C 1
ATOM 2880 O O . GLY A 1 390 ? -2.85 -24.375 1.481 1 65 390 GLY A O 1
ATOM 2881 N N . GLY A 1 391 ? -2.41 -24.516 -0.712 1 67.44 391 GLY A N 1
ATOM 2882 C CA . GLY A 1 391 ? -2.457 -23.078 -0.896 1 67.44 391 GLY A CA 1
ATOM 2883 C C . GLY A 1 391 ? -3.838 -22.484 -0.675 1 67.44 391 GLY A C 1
ATOM 2884 O O . GLY A 1 391 ? -3.977 -21.406 -0.086 1 67.44 391 GLY A O 1
ATOM 2885 N N . ALA A 1 392 ? -4.852 -23.188 -0.982 1 71.38 392 ALA A N 1
ATOM 2886 C CA . ALA A 1 392 ? -6.234 -22.734 -0.824 1 71.38 392 ALA A CA 1
ATOM 2887 C C . ALA A 1 392 ? -6.598 -22.594 0.651 1 71.38 392 ALA A C 1
ATOM 2889 O O . ALA A 1 392 ? -7.309 -21.656 1.031 1 71.38 392 ALA A O 1
ATOM 2890 N N . TYR A 1 393 ? -6.031 -23.469 1.425 1 71 393 TYR A N 1
ATOM 2891 C CA . TYR A 1 393 ? -6.32 -23.406 2.854 1 71 393 TYR A CA 1
ATOM 2892 C C . TYR A 1 393 ? -5.785 -22.125 3.477 1 71 393 TYR A C 1
ATOM 2894 O O . TYR A 1 393 ? -6.477 -21.484 4.262 1 71 393 TYR A O 1
ATOM 2902 N N . ALA A 1 394 ? -4.656 -21.766 3.088 1 66.12 394 ALA A N 1
ATOM 2903 C CA . ALA A 1 394 ? -4.039 -20.547 3.6 1 66.12 394 ALA A CA 1
ATOM 2904 C C . ALA A 1 394 ? -4.812 -19.312 3.143 1 66.12 394 ALA A C 1
ATOM 2906 O O . ALA A 1 394 ? -5.012 -18.375 3.92 1 66.12 394 ALA A O 1
ATOM 2907 N N . GLU A 1 395 ? -5.277 -19.391 1.936 1 74.31 395 GLU A N 1
ATOM 2908 C CA . GLU A 1 395 ? -6.012 -18.25 1.379 1 74.31 395 GLU A CA 1
ATOM 2909 C C . GLU A 1 395 ? -7.379 -18.109 2.037 1 74.31 395 GLU A C 1
ATOM 2911 O O . GLU A 1 395 ? -7.832 -16.984 2.291 1 74.31 395 GLU A O 1
ATOM 2916 N N . VAL A 1 396 ? -7.977 -19.172 2.398 1 76.19 396 VAL A N 1
ATOM 2917 C CA . VAL A 1 396 ? -9.266 -19.141 3.072 1 76.19 396 VAL A CA 1
ATOM 2918 C C . VAL A 1 396 ? -9.117 -18.531 4.461 1 76.19 396 VAL A C 1
ATOM 2920 O O . VAL A 1 396 ? -9.953 -17.719 4.879 1 76.19 396 VAL A O 1
ATOM 2923 N N . ARG A 1 397 ? -8.062 -18.891 5.039 1 72.19 397 ARG A N 1
ATOM 2924 C CA . ARG A 1 397 ? -7.844 -18.359 6.379 1 72.19 397 ARG A CA 1
ATOM 2925 C C . ARG A 1 397 ? -7.586 -16.859 6.34 1 72.19 397 ARG A C 1
ATOM 2927 O O . ARG A 1 397 ? -8.086 -16.125 7.188 1 72.19 397 ARG A O 1
ATOM 2934 N N . ARG A 1 398 ? -6.836 -16.484 5.363 1 73.25 398 ARG A N 1
ATOM 2935 C CA . ARG A 1 398 ? -6.578 -15.055 5.191 1 73.25 398 ARG A CA 1
ATOM 2936 C C . ARG A 1 398 ? -7.867 -14.297 4.891 1 73.25 398 ARG A C 1
ATOM 2938 O O . ARG A 1 398 ? -8.117 -13.242 5.469 1 73.25 398 ARG A O 1
ATOM 2945 N N . ALA A 1 399 ? -8.625 -14.836 4.047 1 76.25 399 ALA A N 1
ATOM 2946 C CA . ALA A 1 399 ? -9.891 -14.219 3.666 1 76.25 399 ALA A CA 1
ATOM 2947 C C . ALA A 1 399 ? -10.859 -14.188 4.848 1 76.25 399 ALA A C 1
ATOM 2949 O O . ALA A 1 399 ? -11.648 -13.242 4.984 1 76.25 399 ALA A O 1
ATOM 2950 N N . ALA A 1 400 ? -10.781 -15.227 5.637 1 76.81 400 ALA A N 1
ATOM 2951 C CA . ALA A 1 400 ? -11.625 -15.266 6.828 1 76.81 400 ALA A CA 1
ATOM 2952 C C . ALA A 1 400 ? -11.281 -14.133 7.789 1 76.81 400 ALA A C 1
ATOM 2954 O O . ALA A 1 400 ? -12.18 -13.5 8.352 1 76.81 400 ALA A O 1
ATOM 2955 N N . GLY A 1 401 ? -10.062 -13.906 7.973 1 74.25 401 GLY A N 1
ATOM 2956 C CA . GLY A 1 401 ? -9.633 -12.789 8.805 1 74.25 401 GLY A CA 1
ATOM 2957 C C . GLY A 1 401 ? -10.094 -11.438 8.273 1 74.25 401 GLY A C 1
ATOM 2958 O O . GLY A 1 401 ? -10.609 -10.609 9.023 1 74.25 401 GLY A O 1
ATOM 2959 N N . ALA A 1 402 ? -9.867 -11.25 6.961 1 77.62 402 ALA A N 1
ATOM 2960 C CA . ALA A 1 402 ? -10.312 -10.016 6.316 1 77.62 402 ALA A CA 1
ATOM 2961 C C . ALA A 1 402 ? -11.828 -9.852 6.426 1 77.62 402 ALA A C 1
ATOM 2963 O O . ALA A 1 402 ? -12.32 -8.75 6.656 1 77.62 402 ALA A O 1
ATOM 2964 N N . SER A 1 403 ? -12.492 -10.891 6.332 1 78.38 403 SER A N 1
ATOM 2965 C CA . SER A 1 403 ? -13.945 -10.891 6.402 1 78.38 403 SER A CA 1
ATOM 2966 C C . SER A 1 403 ? -14.438 -10.531 7.801 1 78.38 403 SER A C 1
ATOM 2968 O O . SER A 1 403 ? -15.438 -9.828 7.949 1 78.38 403 SER A O 1
ATOM 2970 N N . GLU A 1 404 ? -13.734 -11.016 8.688 1 79 404 GLU A N 1
ATOM 2971 C CA . GLU A 1 404 ? -14.125 -10.734 10.062 1 79 404 GLU A CA 1
ATOM 2972 C C . GLU A 1 404 ? -14.078 -9.234 10.352 1 79 404 GLU A C 1
ATOM 2974 O O . GLU A 1 404 ? -14.977 -8.688 11 1 79 404 GLU A O 1
ATOM 2979 N N . ARG A 1 405 ? -13.094 -8.625 9.859 1 78.94 405 ARG A N 1
ATOM 2980 C CA . ARG A 1 405 ? -12.953 -7.18 10.047 1 78.94 405 ARG A CA 1
ATOM 2981 C C . ARG A 1 405 ? -14.062 -6.43 9.305 1 78.94 405 ARG A C 1
ATOM 2983 O O . ARG A 1 405 ? -14.602 -5.453 9.82 1 78.94 405 ARG A O 1
ATOM 2990 N N . LEU A 1 406 ? -14.32 -6.875 8.234 1 81.31 406 LEU A N 1
ATOM 2991 C CA . LEU A 1 406 ? -15.367 -6.242 7.438 1 81.31 406 LEU A CA 1
ATOM 2992 C C . LEU A 1 406 ? -16.734 -6.465 8.062 1 81.31 406 LEU A C 1
ATOM 2994 O O . LEU A 1 406 ? -17.562 -5.543 8.109 1 81.31 406 LEU A O 1
ATOM 2998 N N . LEU A 1 407 ? -16.969 -7.656 8.555 1 80.44 407 LEU A N 1
ATOM 2999 C CA . LEU A 1 407 ? -18.25 -7.992 9.156 1 80.44 407 LEU A CA 1
ATOM 3000 C C . LEU A 1 407 ? -18.453 -7.234 10.461 1 80.44 407 LEU A C 1
ATOM 3002 O O . LEU A 1 407 ? -19.578 -6.879 10.805 1 80.44 407 LEU A O 1
ATOM 3006 N N . GLU A 1 408 ? -17.406 -6.992 11.078 1 80.81 408 GLU A N 1
ATOM 3007 C CA . GLU A 1 408 ? -17.5 -6.199 12.297 1 80.81 408 GLU A CA 1
ATOM 3008 C C . GLU A 1 408 ? -18.062 -4.812 12.016 1 80.81 408 GLU A C 1
ATOM 3010 O O . GLU A 1 408 ? -18.906 -4.312 12.773 1 80.81 408 GLU A O 1
ATOM 3015 N N . VAL A 1 409 ? -17.609 -4.305 10.953 1 80.31 409 VAL A N 1
ATOM 3016 C CA . VAL A 1 409 ? -18.078 -2.975 10.578 1 80.31 409 VAL A CA 1
ATOM 3017 C C . VAL A 1 409 ? -19.531 -3.049 10.094 1 80.31 409 VAL A C 1
ATOM 3019 O O . VAL A 1 409 ? -20.344 -2.18 10.406 1 80.31 409 VAL A O 1
ATOM 3022 N N . MET A 1 410 ? -19.875 -4.051 9.422 1 82.38 410 MET A N 1
ATOM 3023 C CA . MET A 1 410 ? -21.188 -4.188 8.812 1 82.38 410 MET A CA 1
ATOM 3024 C C . MET A 1 410 ? -22.25 -4.508 9.867 1 82.38 410 MET A C 1
ATOM 3026 O O . MET A 1 410 ? -23.391 -4.09 9.742 1 82.38 410 MET A O 1
ATOM 3030 N N . HIS A 1 411 ? -21.812 -5.176 10.914 1 80.44 411 HIS A N 1
ATOM 3031 C CA . HIS A 1 411 ? -22.797 -5.605 11.914 1 80.44 411 HIS A CA 1
ATOM 3032 C C . HIS A 1 411 ? -22.844 -4.633 13.086 1 80.44 411 HIS A C 1
ATOM 3034 O O . HIS A 1 411 ? -23.672 -4.773 13.984 1 80.44 411 HIS A O 1
ATOM 3040 N N . ARG A 1 412 ? -22.078 -3.639 13 1 81.44 412 ARG A N 1
ATOM 3041 C CA . ARG A 1 412 ? -22.094 -2.65 14.07 1 81.44 412 ARG A CA 1
ATOM 3042 C C . ARG A 1 412 ? -23.328 -1.753 13.961 1 81.44 412 ARG A C 1
ATOM 3044 O O . ARG A 1 412 ? -23.625 -1.234 12.883 1 81.44 412 ARG A O 1
ATOM 3051 N N . THR A 1 413 ? -24.016 -1.762 15.023 1 80.88 413 THR A N 1
ATOM 3052 C CA . THR A 1 413 ? -25.172 -0.872 15.07 1 80.88 413 THR A CA 1
ATOM 3053 C C . THR A 1 413 ? -24.781 0.507 15.586 1 80.88 413 THR A C 1
ATOM 3055 O O . THR A 1 413 ? -24.047 0.617 16.578 1 80.88 413 THR A O 1
ATOM 3058 N N . PRO A 1 414 ? -25.125 1.521 14.789 1 81.62 414 PRO A N 1
ATOM 3059 C CA . PRO A 1 414 ? -24.812 2.873 15.258 1 81.62 414 PRO A CA 1
ATOM 3060 C C . PRO A 1 414 ? -25.359 3.154 16.656 1 81.62 414 PRO A C 1
ATOM 3062 O O . PRO A 1 414 ? -26.422 2.666 17.016 1 81.62 414 PRO A O 1
ATOM 3065 N N . GLN A 1 415 ? -24.516 3.83 17.453 1 72.62 415 GLN A N 1
ATOM 3066 C CA . GLN A 1 415 ? -24.906 4.145 18.812 1 72.62 415 GLN A CA 1
ATOM 3067 C C . GLN A 1 415 ? -25.828 5.359 18.859 1 72.62 415 GLN A C 1
ATOM 3069 O O . GLN A 1 415 ? -26.594 5.531 19.812 1 72.62 415 GLN A O 1
ATOM 3074 N N . THR A 1 416 ? -25.688 6.207 17.906 1 69.75 416 THR A N 1
ATOM 3075 C CA . THR A 1 416 ? -26.547 7.383 17.891 1 69.75 416 THR A CA 1
ATOM 3076 C C . THR A 1 416 ? -27.891 7.059 17.234 1 69.75 416 THR A C 1
ATOM 3078 O O . THR A 1 416 ? -27.938 6.516 16.141 1 69.75 416 THR A O 1
ATOM 3081 N N . ALA A 1 417 ? -29.031 6.977 18.094 1 61.16 417 ALA A N 1
ATOM 3082 C CA . ALA A 1 417 ? -30.375 6.609 17.656 1 61.16 417 ALA A CA 1
ATOM 3083 C C . ALA A 1 417 ? -31.062 7.77 16.938 1 61.16 417 ALA A C 1
ATOM 3085 O O . ALA A 1 417 ? -31.031 8.906 17.406 1 61.16 417 ALA A O 1
ATOM 3086 N N . VAL A 1 418 ? -31.031 7.805 15.695 1 69.12 418 VAL A N 1
ATOM 3087 C CA . VAL A 1 418 ? -31.906 8.789 15.078 1 69.12 418 VAL A CA 1
ATOM 3088 C C . VAL A 1 418 ? -33.281 8.18 14.859 1 69.12 418 VAL A C 1
ATOM 3090 O O . VAL A 1 418 ? -33.406 7.027 14.445 1 69.12 418 VAL A O 1
ATOM 3093 N N . GLY A 1 419 ? -34.219 8.977 15.562 1 79.12 419 GLY A N 1
ATOM 3094 C CA . GLY A 1 419 ? -35.562 8.492 15.484 1 79.12 419 GLY A CA 1
ATOM 3095 C C . GLY A 1 419 ? -36.188 8.648 14.109 1 79.12 419 GLY A C 1
ATOM 3096 O O . GLY A 1 419 ? -35.469 8.82 13.117 1 79.12 419 GLY A O 1
ATOM 3097 N N . ASP A 1 420 ? -37.438 8.359 13.984 1 86.12 420 ASP A N 1
ATOM 3098 C CA . ASP A 1 420 ? -38.156 8.391 12.719 1 86.12 420 ASP A CA 1
ATOM 3099 C C . ASP A 1 420 ? -39.219 9.477 12.727 1 86.12 420 ASP A C 1
ATOM 3101 O O . ASP A 1 420 ? -40.062 9.547 11.805 1 86.12 420 ASP A O 1
ATOM 3105 N N . LYS A 1 421 ? -39.062 10.422 13.688 1 89.94 421 LYS A N 1
ATOM 3106 C CA . LYS A 1 421 ? -40.094 11.461 13.766 1 89.94 421 LYS A CA 1
ATOM 3107 C C . LYS A 1 421 ? -39.781 12.602 12.797 1 89.94 421 LYS A C 1
ATOM 3109 O O . LYS A 1 421 ? -38.625 12.914 12.539 1 89.94 421 LYS A O 1
ATOM 3114 N N . THR A 1 422 ? -40.844 13.109 12.164 1 91.69 422 THR A N 1
ATOM 3115 C CA . THR A 1 422 ? -40.719 14.281 11.305 1 91.69 422 THR A CA 1
ATOM 3116 C C . THR A 1 422 ? -41.562 15.438 11.875 1 91.69 422 THR A C 1
ATOM 3118 O O . THR A 1 422 ? -42.625 15.219 12.469 1 91.69 422 THR A O 1
ATOM 3121 N N . LEU A 1 423 ? -41 16.578 11.797 1 90.69 423 LEU A N 1
ATOM 3122 C CA . LEU A 1 423 ? -41.719 17.766 12.234 1 90.69 423 LEU A CA 1
ATOM 3123 C C . LEU A 1 423 ? -42.375 18.469 11.047 1 90.69 423 LEU A C 1
ATOM 3125 O O . LEU A 1 423 ? -41.688 18.938 10.141 1 90.69 423 LEU A O 1
ATOM 3129 N N . ASP A 1 424 ? -43.688 18.453 10.977 1 86.25 424 ASP A N 1
ATOM 3130 C CA . ASP A 1 424 ? -44.406 19.078 9.867 1 86.25 424 ASP A CA 1
ATOM 3131 C C . ASP A 1 424 ? -44.219 20.594 9.875 1 86.25 424 ASP A C 1
ATOM 3133 O O . ASP A 1 424 ? -44.094 21.203 8.82 1 86.25 424 ASP A O 1
ATOM 3137 N N . HIS A 1 425 ? -44.344 21.188 11.078 1 87.44 425 HIS A N 1
ATOM 3138 C CA . HIS A 1 425 ? -44.156 22.625 11.227 1 87.44 425 HIS A CA 1
ATOM 3139 C C . HIS A 1 425 ? -43.062 22.922 12.273 1 87.44 425 HIS A C 1
ATOM 3141 O O . HIS A 1 425 ? -43.125 22.359 13.375 1 87.44 425 HIS A O 1
ATOM 3147 N N . CYS A 1 426 ? -42.062 23.625 11.836 1 92.06 426 CYS A N 1
ATOM 3148 C CA . CYS A 1 426 ? -40.969 23.984 12.75 1 92.06 426 CYS A CA 1
ATOM 3149 C C . CYS A 1 426 ? -40.844 25.5 12.875 1 92.06 426 CYS A C 1
ATOM 3151 O O . CYS A 1 426 ? -40.594 26.188 11.883 1 92.06 426 CYS A O 1
ATOM 3153 N N . THR A 1 427 ? -41 26.047 14.109 1 92.25 427 THR A N 1
ATOM 3154 C CA . THR A 1 427 ? -40.875 27.469 14.375 1 92.25 427 THR A CA 1
ATOM 3155 C C . THR A 1 427 ? -39.438 27.859 14.578 1 92.25 427 THR A C 1
ATOM 3157 O O . THR A 1 427 ? -39.062 29.016 14.391 1 92.25 427 THR A O 1
ATOM 3160 N N . GLY A 1 428 ? -38.625 26.891 14.945 1 94.88 428 GLY A N 1
ATOM 3161 C CA . GLY A 1 428 ? -37.219 27.141 15.094 1 94.88 428 GLY A CA 1
ATOM 3162 C C . GLY A 1 428 ? -36.812 27.422 16.531 1 94.88 428 GLY A C 1
ATOM 3163 O O . GLY A 1 428 ? -35.781 28.047 16.766 1 94.88 428 GLY A O 1
ATOM 3164 N N . ARG A 1 429 ? -37.594 27.062 17.531 1 96.5 429 ARG A N 1
ATOM 3165 C CA . ARG A 1 429 ? -37.219 27.203 18.938 1 96.5 429 ARG A CA 1
ATOM 3166 C C . ARG A 1 429 ? -36.188 26.156 19.328 1 96.5 429 ARG A C 1
ATOM 3168 O O . ARG A 1 429 ? -36.375 24.969 19.062 1 96.5 429 ARG A O 1
ATOM 3175 N N . ILE A 1 430 ? -35.094 26.547 19.891 1 97.12 430 ILE A N 1
ATOM 3176 C CA . ILE A 1 430 ? -34.031 25.641 20.344 1 97.12 430 ILE A CA 1
ATOM 3177 C C . ILE A 1 430 ? -33.938 25.672 21.859 1 97.12 430 ILE A C 1
ATOM 3179 O O . ILE A 1 430 ? -33.938 26.734 22.469 1 97.12 430 ILE A O 1
ATOM 3183 N N . GLU A 1 431 ? -33.906 24.516 22.484 1 97.12 431 GLU A N 1
ATOM 3184 C CA . GLU A 1 431 ? -33.781 24.422 23.938 1 97.12 431 GLU A CA 1
ATOM 3185 C C . GLU A 1 431 ? -32.781 23.344 24.328 1 97.12 431 GLU A C 1
ATOM 3187 O O . GLU A 1 431 ? -32.875 22.188 23.891 1 97.12 431 GLU A O 1
ATOM 3192 N N . MET A 1 432 ? -31.844 23.719 25.031 1 95.94 432 MET A N 1
ATOM 3193 C CA . MET A 1 432 ? -30.938 22.766 25.688 1 95.94 432 MET A CA 1
ATOM 3194 C C . MET A 1 432 ? -31.188 22.719 27.188 1 95.94 432 MET A C 1
ATOM 3196 O O . MET A 1 432 ? -31.062 23.734 27.875 1 95.94 432 MET A O 1
ATOM 3200 N N . ARG A 1 433 ? -31.484 21.516 27.656 1 96.19 433 ARG A N 1
ATOM 3201 C CA . ARG A 1 433 ? -31.828 21.328 29.062 1 96.19 433 ARG A CA 1
ATOM 3202 C C . ARG A 1 433 ? -30.797 20.469 29.781 1 96.19 433 ARG A C 1
ATOM 3204 O O . ARG A 1 433 ? -30.766 19.25 29.594 1 96.19 433 ARG A O 1
ATOM 3211 N N . ASP A 1 434 ? -30 21.094 30.609 1 95.12 434 ASP A N 1
ATOM 3212 C CA . ASP A 1 434 ? -29.031 20.422 31.453 1 95.12 434 ASP A CA 1
ATOM 3213 C C . ASP A 1 434 ? -28.188 19.438 30.656 1 95.12 434 ASP A C 1
ATOM 3215 O O . ASP A 1 434 ? -28.109 18.25 31 1 95.12 434 ASP A O 1
ATOM 3219 N N . VAL A 1 435 ? -27.688 19.922 29.672 1 95 435 VAL A N 1
ATOM 3220 C CA . VAL A 1 435 ? -26.984 19.062 28.734 1 95 435 VAL A CA 1
ATOM 3221 C C . VAL A 1 435 ? -25.562 18.812 29.219 1 95 435 VAL A C 1
ATOM 3223 O O . VAL A 1 435 ? -24.828 19.75 29.516 1 95 435 VAL A O 1
ATOM 3226 N N . HIS A 1 436 ? -25.188 17.516 29.391 1 94.56 436 HIS A N 1
ATOM 3227 C CA . HIS A 1 436 ? -23.844 17.047 29.688 1 94.56 436 HIS A CA 1
ATOM 3228 C C . HIS A 1 436 ? -23.297 16.203 28.531 1 94.56 436 HIS A C 1
ATOM 3230 O O . HIS A 1 436 ? -24 15.359 27.969 1 94.56 436 HIS A O 1
ATOM 3236 N N . PHE A 1 437 ? -22.078 16.516 28.141 1 93.31 437 PHE A N 1
ATOM 3237 C CA . PHE A 1 437 ? -21.562 15.797 26.984 1 93.31 437 PHE A CA 1
ATOM 3238 C C . PHE A 1 437 ? -20.047 15.648 27.078 1 93.31 437 PHE A C 1
ATOM 3240 O O . PHE A 1 437 ? -19.359 16.562 27.516 1 93.31 437 PHE A O 1
ATOM 3247 N N . ALA A 1 438 ? -19.594 14.484 26.75 1 91.31 438 ALA A N 1
ATOM 3248 C CA . ALA A 1 438 ? -18.188 14.164 26.516 1 91.31 438 ALA A CA 1
ATOM 3249 C C . ALA A 1 438 ? -18.016 13.328 25.25 1 91.31 438 ALA A C 1
ATOM 3251 O O . ALA A 1 438 ? -18.844 12.461 24.953 1 91.31 438 ALA A O 1
ATOM 3252 N N . PHE A 1 439 ? -17.062 13.711 24.5 1 87.38 439 PHE A N 1
ATOM 3253 C CA . PHE A 1 439 ? -16.828 12.938 23.281 1 87.38 439 PHE A CA 1
ATOM 3254 C C . PHE A 1 439 ? -16.547 11.484 23.625 1 87.38 439 PHE A C 1
ATOM 3256 O O . PHE A 1 439 ? -15.859 11.188 24.609 1 87.38 439 PHE A O 1
ATOM 3263 N N . PRO A 1 440 ? -17.016 10.617 22.781 1 81.38 440 PRO A N 1
ATOM 3264 C CA . PRO A 1 440 ? -16.781 9.195 23.031 1 81.38 440 PRO A CA 1
ATOM 3265 C C . PRO A 1 440 ? -15.305 8.82 23.031 1 81.38 440 PRO A C 1
ATOM 3267 O O . PRO A 1 440 ? -14.891 7.887 23.719 1 81.38 440 PRO A O 1
ATOM 3270 N N . SER A 1 441 ? -14.523 9.508 22.25 1 76.62 441 SER A N 1
ATOM 3271 C CA . SER A 1 441 ? -13.086 9.25 22.188 1 76.62 441 SER A CA 1
ATOM 3272 C C . SER A 1 441 ? -12.398 9.648 23.5 1 76.62 441 SER A C 1
ATOM 3274 O O . SER A 1 441 ? -11.336 9.117 23.828 1 76.62 441 SER A O 1
ATOM 3276 N N . ARG A 1 442 ? -12.953 10.609 24.188 1 79.31 442 ARG A N 1
ATOM 3277 C CA . ARG A 1 442 ? -12.43 11.094 25.453 1 79.31 442 ARG A CA 1
ATOM 3278 C C . ARG A 1 442 ? -13.531 11.203 26.5 1 79.31 442 ARG A C 1
ATOM 3280 O O . ARG A 1 442 ? -13.82 12.297 26.984 1 79.31 442 ARG A O 1
ATOM 3287 N N . GLY A 1 443 ? -14.023 10.125 26.891 1 77.69 443 GLY A N 1
ATOM 3288 C CA . GLY A 1 443 ? -15.188 10.086 27.75 1 77.69 443 GLY A CA 1
ATOM 3289 C C . GLY A 1 443 ? -14.945 10.734 29.109 1 77.69 443 GLY A C 1
ATOM 3290 O O . GLY A 1 443 ? -15.883 11.203 29.75 1 77.69 443 GLY A O 1
ATOM 3291 N N . ASP A 1 444 ? -13.727 10.945 29.391 1 78.12 444 ASP A N 1
ATOM 3292 C CA . ASP A 1 444 ? -13.406 11.422 30.734 1 78.12 444 ASP A CA 1
ATOM 3293 C C . ASP A 1 444 ? -13.211 12.938 30.734 1 78.12 444 ASP A C 1
ATOM 3295 O O . ASP A 1 444 ? -13.062 13.539 31.812 1 78.12 444 ASP A O 1
ATOM 3299 N N . VAL A 1 445 ? -13.312 13.57 29.672 1 81.5 445 VAL A N 1
ATOM 3300 C CA . VAL A 1 445 ? -13.141 15.023 29.609 1 81.5 445 VAL A CA 1
ATOM 3301 C C . VAL A 1 445 ? -14.461 15.688 29.234 1 81.5 445 VAL A C 1
ATOM 3303 O O . VAL A 1 445 ? -14.844 15.719 28.062 1 81.5 445 VAL A O 1
ATOM 3306 N N . PRO A 1 446 ? -15.07 16.172 30.266 1 87.38 446 PRO A N 1
ATOM 3307 C CA . PRO A 1 446 ? -16.344 16.828 29.969 1 87.38 446 PRO A CA 1
ATOM 3308 C C . PRO A 1 446 ? -16.172 18.094 29.141 1 87.38 446 PRO A C 1
ATOM 3310 O O . PRO A 1 446 ? -15.297 18.906 29.422 1 87.38 446 PRO A O 1
ATOM 3313 N N . VAL A 1 447 ? -16.938 18.156 28.109 1 89.19 447 VAL A N 1
ATOM 3314 C CA . VAL A 1 447 ? -16.906 19.344 27.25 1 89.19 447 VAL A CA 1
ATOM 3315 C C . VAL A 1 447 ? -18.031 20.281 27.641 1 89.19 447 VAL A C 1
ATOM 3317 O O . VAL A 1 447 ? -17.844 21.5 27.688 1 89.19 447 VAL A O 1
ATOM 3320 N N . LEU A 1 448 ? -19.234 19.75 27.891 1 91.94 448 LEU A N 1
ATOM 3321 C CA . LEU A 1 448 ? -20.375 20.484 28.422 1 91.94 448 LEU A CA 1
ATOM 3322 C C . LEU A 1 448 ? -20.812 19.906 29.766 1 91.94 448 LEU A C 1
ATOM 3324 O O . LEU A 1 448 ? -20.969 18.688 29.891 1 91.94 448 LEU A O 1
ATOM 3328 N N . SER A 1 449 ? -20.969 20.828 30.75 1 91.38 449 SER A N 1
ATOM 3329 C CA . SER A 1 449 ? -21.297 20.391 32.125 1 91.38 449 SER A CA 1
ATOM 3330 C C . SER A 1 449 ? -22.594 21.016 32.594 1 91.38 449 SER A C 1
ATOM 3332 O O . SER A 1 449 ? -22.594 21.781 33.562 1 91.38 449 SER A O 1
ATOM 3334 N N . GLY A 1 450 ? -23.625 20.641 32.031 1 91.31 450 GLY A N 1
ATOM 3335 C CA . GLY A 1 450 ? -24.922 21.109 32.469 1 91.31 450 GLY A CA 1
ATOM 3336 C C . GLY A 1 450 ? -25.344 22.422 31.828 1 91.31 450 GLY A C 1
ATOM 3337 O O . GLY A 1 450 ? -25.703 23.375 32.531 1 91.31 450 GLY A O 1
ATOM 3338 N N . LEU A 1 451 ? -25.344 22.453 30.562 1 93 451 LEU A N 1
ATOM 3339 C CA . LEU A 1 451 ? -25.656 23.672 29.812 1 93 451 LEU A CA 1
ATOM 3340 C C . LEU A 1 451 ? -27.172 23.844 29.656 1 93 451 LEU A C 1
ATOM 3342 O O . LEU A 1 451 ? -27.875 22.906 29.281 1 93 451 LEU A O 1
ATOM 3346 N N . ASN A 1 452 ? -27.641 25.047 30.078 1 94.12 452 ASN A N 1
ATOM 3347 C CA . ASN A 1 452 ? -29.016 25.453 29.828 1 94.12 452 ASN A CA 1
ATOM 3348 C C . ASN A 1 452 ? -29.078 26.672 28.891 1 94.12 452 ASN A C 1
ATOM 3350 O O . ASN A 1 452 ? -28.531 27.719 29.203 1 94.12 452 ASN A O 1
ATOM 3354 N N . LEU A 1 453 ? -29.688 26.469 27.75 1 94.19 453 LEU A N 1
ATOM 3355 C CA . LEU A 1 453 ? -29.766 27.547 26.766 1 94.19 453 LEU A CA 1
ATOM 3356 C C . LEU A 1 453 ? -31.078 27.484 25.984 1 94.19 453 LEU A C 1
ATOM 3358 O O . LEU A 1 453 ? -31.516 26.406 25.578 1 94.19 453 LEU A O 1
ATOM 3362 N N . THR A 1 454 ? -31.734 28.562 25.906 1 95.62 454 THR A N 1
ATOM 3363 C CA . THR A 1 454 ? -32.969 28.656 25.125 1 95.62 454 THR A CA 1
ATOM 3364 C C . THR A 1 454 ? -32.844 29.766 24.094 1 95.62 454 THR A C 1
ATOM 3366 O O . THR A 1 454 ? -32.438 30.891 24.406 1 95.62 454 THR A O 1
ATOM 3369 N N . ILE A 1 455 ? -33.188 29.453 22.891 1 96 455 ILE A N 1
ATOM 3370 C CA . ILE A 1 455 ? -33.219 30.422 21.812 1 96 455 ILE A CA 1
ATOM 3371 C C . ILE A 1 455 ? -34.625 30.5 21.219 1 96 455 ILE A C 1
ATOM 3373 O O . ILE A 1 455 ? -35.188 29.484 20.781 1 96 455 ILE A O 1
ATOM 3377 N N . ALA A 1 456 ? -35.156 31.688 21.188 1 95.81 456 ALA A N 1
ATOM 3378 C CA . ALA A 1 456 ? -36.531 31.891 20.688 1 95.81 456 ALA A CA 1
ATOM 3379 C C . ALA A 1 456 ? -36.562 31.859 19.156 1 95.81 456 ALA A C 1
ATOM 3381 O O . ALA A 1 456 ? -35.562 32.094 18.5 1 95.81 456 ALA A O 1
ATOM 3382 N N . PRO A 1 457 ? -37.781 31.5 18.609 1 96.25 457 PRO A N 1
ATOM 3383 C CA . PRO A 1 457 ? -37.906 31.516 17.156 1 96.25 457 PRO A CA 1
ATOM 3384 C C . PRO A 1 457 ? -37.562 32.875 16.547 1 96.25 457 PRO A C 1
ATOM 3386 O O . PRO A 1 457 ? -38.031 33.906 17.016 1 96.25 457 PRO A O 1
ATOM 3389 N N . GLY A 1 458 ? -36.625 32.812 15.578 1 94.38 458 GLY A N 1
ATOM 3390 C CA . GLY A 1 458 ? -36.25 34.031 14.867 1 94.38 458 GLY A CA 1
ATOM 3391 C C . GLY A 1 458 ? -35.156 34.812 15.555 1 94.38 458 GLY A C 1
ATOM 3392 O O . GLY A 1 458 ? -34.688 35.812 15.023 1 94.38 458 GLY A O 1
ATOM 3393 N N . GLU A 1 459 ? -34.781 34.406 16.703 1 95.69 459 GLU A N 1
ATOM 3394 C CA . GLU A 1 459 ? -33.719 35.062 17.453 1 95.69 459 GLU A CA 1
ATOM 3395 C C . GLU A 1 459 ? -32.344 34.719 16.891 1 95.69 459 GLU A C 1
ATOM 3397 O O . GLU A 1 459 ? -32.094 33.562 16.516 1 95.69 459 GLU A O 1
ATOM 3402 N N . ARG A 1 460 ? -31.484 35.688 16.844 1 96 460 ARG A N 1
ATOM 3403 C CA . ARG A 1 460 ? -30.109 35.469 16.453 1 96 460 ARG A CA 1
ATOM 3404 C C . ARG A 1 460 ? -29.172 35.594 17.656 1 96 460 ARG A C 1
ATOM 3406 O O . ARG A 1 460 ? -29.047 36.656 18.25 1 96 460 ARG A O 1
ATOM 3413 N N . VAL A 1 461 ? -28.516 34.5 17.969 1 94.75 461 VAL A N 1
ATOM 3414 C CA . VAL A 1 461 ? -27.688 34.438 19.172 1 94.75 461 VAL A CA 1
ATOM 3415 C C . VAL A 1 461 ? -26.234 34.156 18.797 1 94.75 461 VAL A C 1
ATOM 3417 O O . VAL A 1 461 ? -25.969 33.312 17.922 1 94.75 461 VAL A O 1
ATOM 3420 N N . ALA A 1 462 ? -25.312 34.844 19.391 1 93.62 462 ALA A N 1
ATOM 3421 C CA . ALA A 1 462 ? -23.891 34.562 19.234 1 93.62 462 ALA A CA 1
ATOM 3422 C C . ALA A 1 462 ? -23.344 33.781 20.422 1 93.62 462 ALA A C 1
ATOM 3424 O O . ALA A 1 462 ? -23.688 34.094 21.578 1 93.62 462 ALA A O 1
ATOM 3425 N N . LEU A 1 463 ? -22.625 32.844 20.141 1 91.5 463 LEU A N 1
ATOM 3426 C CA . LEU A 1 463 ? -21.938 32.062 21.172 1 91.5 463 LEU A CA 1
ATOM 3427 C C . LEU A 1 463 ? -20.453 32.406 21.188 1 91.5 463 LEU A C 1
ATOM 3429 O O . LEU A 1 463 ? -19.734 32.188 20.203 1 91.5 463 LEU A O 1
ATOM 3433 N N . LEU A 1 464 ? -20 32.938 22.328 1 87.75 464 LEU A N 1
ATOM 3434 C CA . LEU A 1 464 ? -18.594 33.312 22.516 1 87.75 464 LEU A CA 1
ATOM 3435 C C . LEU A 1 464 ? -17.938 32.469 23.594 1 87.75 464 LEU A C 1
ATOM 3437 O O . LEU A 1 464 ? -18.625 31.891 24.438 1 87.75 464 LEU A O 1
ATOM 3441 N N . GLY A 1 465 ? -16.688 32.375 23.484 1 80.94 465 GLY A N 1
ATOM 3442 C CA . GLY A 1 465 ? -15.914 31.609 24.469 1 80.94 465 GLY A CA 1
ATOM 3443 C C . GLY A 1 465 ? -14.547 31.203 23.953 1 80.94 465 GLY A C 1
ATOM 3444 O O . GLY A 1 465 ? -14.273 31.266 22.75 1 80.94 465 GLY A O 1
ATOM 3445 N N . PRO A 1 466 ? -13.742 30.781 24.875 1 76.19 466 PRO A N 1
ATOM 3446 C CA . PRO A 1 466 ? -12.414 30.344 24.453 1 76.19 466 PRO A CA 1
ATOM 3447 C C . PRO A 1 466 ? -12.453 29.047 23.641 1 76.19 466 PRO A C 1
ATOM 3449 O O . PRO A 1 466 ? -13.5 28.391 23.562 1 76.19 466 PRO A O 1
ATOM 3452 N N . SER A 1 467 ? -11.398 28.844 22.891 1 73.31 467 SER A N 1
ATOM 3453 C CA . SER A 1 467 ? -11.289 27.594 22.156 1 73.31 467 SER A CA 1
ATOM 3454 C C . SER A 1 467 ? -11.438 26.391 23.078 1 73.31 467 SER A C 1
ATOM 3456 O O . SER A 1 467 ? -10.906 26.375 24.188 1 73.31 467 SER A O 1
ATOM 3458 N N . GLY A 1 468 ? -12.211 25.484 22.688 1 74.5 468 GLY A N 1
ATOM 3459 C CA . GLY A 1 468 ? -12.414 24.281 23.5 1 74.5 468 GLY A CA 1
ATOM 3460 C C . GLY A 1 468 ? -13.57 24.406 24.469 1 74.5 468 GLY A C 1
ATOM 3461 O O . GLY A 1 468 ? -13.836 23.5 25.25 1 74.5 468 GLY A O 1
ATOM 3462 N N . SER A 1 469 ? -14.203 25.531 24.406 1 79.19 469 SER A N 1
ATOM 3463 C CA . SER A 1 469 ? -15.281 25.766 25.359 1 79.19 469 SER A CA 1
ATOM 3464 C C . SER A 1 469 ? -16.531 24.969 24.984 1 79.19 469 SER A C 1
ATOM 3466 O O . SER A 1 469 ? -17.5 24.938 25.75 1 79.19 469 SER A O 1
ATOM 3468 N N . GLY A 1 470 ? -16.531 24.312 23.797 1 85.25 470 GLY A N 1
ATOM 3469 C CA . GLY A 1 470 ? -17.641 23.469 23.422 1 85.25 470 GLY A CA 1
ATOM 3470 C C . GLY A 1 470 ? -18.578 24.109 22.422 1 85.25 470 GLY A C 1
ATOM 3471 O O . GLY A 1 470 ? -19.656 23.562 22.125 1 85.25 470 GLY A O 1
ATOM 3472 N N . LYS A 1 471 ? -18.297 25.203 21.938 1 87.38 471 LYS A N 1
ATOM 3473 C CA . LYS A 1 471 ? -19.156 25.938 21.016 1 87.38 471 LYS A CA 1
ATOM 3474 C C . LYS A 1 471 ? -19.547 25.078 19.828 1 87.38 471 LYS A C 1
ATOM 3476 O O . LYS A 1 471 ? -20.734 24.938 19.516 1 87.38 471 LYS A O 1
ATOM 3481 N N . SER A 1 472 ? -18.547 24.453 19.188 1 86.38 472 SER A N 1
ATOM 3482 C CA . SER A 1 472 ? -18.812 23.609 18.031 1 86.38 472 SER A CA 1
ATOM 3483 C C . SER A 1 472 ? -19.562 22.344 18.422 1 86.38 472 SER A C 1
ATOM 3485 O O . SER A 1 472 ? -20.281 21.766 17.609 1 86.38 472 SER A O 1
ATOM 3487 N N . THR A 1 473 ? -19.359 21.953 19.641 1 90.38 473 THR A N 1
ATOM 3488 C CA . THR A 1 473 ? -20.078 20.781 20.156 1 90.38 473 THR A CA 1
ATOM 3489 C C . THR A 1 473 ? -21.578 21.047 20.234 1 90.38 473 THR A C 1
ATOM 3491 O O . THR A 1 473 ? -22.375 20.156 19.953 1 90.38 473 THR A O 1
ATOM 3494 N N . ILE A 1 474 ? -21.875 22.266 20.609 1 92.81 474 ILE A N 1
ATOM 3495 C CA . ILE A 1 474 ? -23.281 22.656 20.688 1 92.81 474 ILE A CA 1
ATOM 3496 C C . ILE A 1 474 ? -23.938 22.531 19.312 1 92.81 474 ILE A C 1
ATOM 3498 O O . ILE A 1 474 ? -25.031 21.984 19.188 1 92.81 474 ILE A O 1
ATOM 3502 N N . ALA A 1 475 ? -23.234 22.969 18.312 1 91.25 475 ALA A N 1
ATOM 3503 C CA . ALA A 1 475 ? -23.734 22.828 16.938 1 91.25 475 ALA A CA 1
ATOM 3504 C C . ALA A 1 475 ? -23.891 21.375 16.562 1 91.25 475 ALA A C 1
ATOM 3506 O O . ALA A 1 475 ? -24.891 21 15.914 1 91.25 475 ALA A O 1
ATOM 3507 N N . ALA A 1 476 ? -23.016 20.547 16.938 1 91.19 476 ALA A N 1
ATOM 3508 C CA . ALA A 1 476 ? -23.031 19.125 16.609 1 91.19 476 ALA A CA 1
ATOM 3509 C C . ALA A 1 476 ? -24.203 18.422 17.297 1 91.19 476 ALA A C 1
ATOM 3511 O O . ALA A 1 476 ? -24.844 17.547 16.719 1 91.19 476 ALA A O 1
ATOM 3512 N N . LEU A 1 477 ? -24.438 18.797 18.5 1 92.44 477 LEU A N 1
ATOM 3513 C CA . LEU A 1 477 ? -25.531 18.203 19.266 1 92.44 477 LEU A CA 1
ATOM 3514 C C . LEU A 1 477 ? -26.891 18.625 18.703 1 92.44 477 LEU A C 1
ATOM 3516 O O . LEU A 1 477 ? -27.828 17.828 18.672 1 92.44 477 LEU A O 1
ATOM 3520 N N . LEU A 1 478 ? -26.906 19.859 18.297 1 93.75 478 LEU A N 1
ATOM 3521 C CA . LEU A 1 478 ? -28.125 20.375 17.688 1 93.75 478 LEU A CA 1
ATOM 3522 C C . LEU A 1 478 ? -28.484 19.578 16.438 1 93.75 478 LEU A C 1
ATOM 3524 O O . LEU A 1 478 ? -29.672 19.391 16.141 1 93.75 478 LEU A O 1
ATOM 3528 N N . CYS A 1 479 ? -27.516 19.094 15.781 1 92 479 CYS A N 1
ATOM 3529 C CA . CYS A 1 479 ? -27.703 18.328 14.562 1 92 479 CYS A CA 1
ATOM 3530 C C . CYS A 1 479 ? -27.766 16.828 14.852 1 92 479 CYS A C 1
ATOM 3532 O O . CYS A 1 479 ? -27.781 16.016 13.93 1 92 479 CYS A O 1
ATOM 3534 N N . ALA A 1 480 ? -27.703 16.453 16.047 1 91.69 480 ALA A N 1
ATOM 3535 C CA . ALA A 1 480 ? -27.781 15.078 16.5 1 91.69 480 ALA A CA 1
ATOM 3536 C C . ALA A 1 480 ? -26.641 14.242 15.914 1 91.69 480 ALA A C 1
ATOM 3538 O O . ALA A 1 480 ? -26.828 13.086 15.547 1 91.69 480 ALA A O 1
ATOM 3539 N N . LEU A 1 481 ? -25.562 14.883 15.703 1 89.38 481 LEU A N 1
ATOM 3540 C CA . LEU A 1 481 ? -24.375 14.125 15.305 1 89.38 481 LEU A CA 1
ATOM 3541 C C . LEU A 1 481 ? -23.859 13.273 16.469 1 89.38 481 LEU A C 1
ATOM 3543 O O . LEU A 1 481 ? -23.203 12.258 16.25 1 89.38 481 LEU A O 1
ATOM 3547 N N . TYR A 1 482 ? -24.078 13.805 17.641 1 90.19 482 TYR A N 1
ATOM 3548 C CA . TYR A 1 482 ? -23.781 13.102 18.891 1 90.19 482 TYR A CA 1
ATOM 3549 C C . TYR A 1 482 ? -25 13.086 19.797 1 90.19 482 TYR A C 1
ATOM 3551 O O . TYR A 1 482 ? -25.938 13.859 19.609 1 90.19 482 TYR A O 1
ATOM 3559 N N . THR A 1 483 ? -24.938 12.148 20.734 1 90.19 483 THR A N 1
ATOM 3560 C CA . THR A 1 483 ? -25.953 12.086 21.766 1 90.19 483 THR A CA 1
ATOM 3561 C C . THR A 1 483 ? -25.391 12.531 23.109 1 90.19 483 THR A C 1
ATOM 3563 O O . THR A 1 483 ? -24.328 12.07 23.531 1 90.19 483 THR A O 1
ATOM 3566 N N . PRO A 1 484 ? -26.125 13.484 23.641 1 92.19 484 PRO A N 1
ATOM 3567 C CA . PRO A 1 484 ? -25.656 13.906 24.953 1 92.19 484 PRO A CA 1
ATOM 3568 C C . PRO A 1 484 ? -25.703 12.781 25.984 1 92.19 484 PRO A C 1
ATOM 3570 O O . PRO A 1 484 ? -26.547 11.883 25.891 1 92.19 484 PRO A O 1
ATOM 3573 N N . GLN A 1 485 ? -24.859 12.844 26.938 1 91 485 GLN A N 1
ATOM 3574 C CA . GLN A 1 485 ? -24.828 11.852 28.016 1 91 485 GLN A CA 1
ATOM 3575 C C . GLN A 1 485 ? -25.984 12.055 28.984 1 91 485 GLN A C 1
ATOM 3577 O O . GLN A 1 485 ? -26.578 11.086 29.469 1 91 485 GLN A O 1
ATOM 3582 N N . GLN A 1 486 ? -26.172 13.32 29.312 1 93.56 486 GLN A N 1
ATOM 3583 C CA . GLN A 1 486 ? -27.297 13.734 30.141 1 93.56 486 GLN A CA 1
ATOM 3584 C C . GLN A 1 486 ? -27.969 14.977 29.562 1 93.56 486 GLN A C 1
ATOM 3586 O O . GLN A 1 486 ? -27.344 15.758 28.844 1 93.56 486 GLN A O 1
ATOM 3591 N N . GLY A 1 487 ? -29.266 14.992 29.812 1 94.56 487 GLY A N 1
ATOM 3592 C CA . GLY A 1 487 ? -30.016 16.141 29.312 1 94.56 487 GLY A CA 1
ATOM 3593 C C . GLY A 1 487 ? -30.594 15.914 27.938 1 94.56 487 GLY A C 1
ATOM 3594 O O . GLY A 1 487 ? -30.625 14.789 27.438 1 94.56 487 GLY A O 1
ATOM 3595 N N . GLN A 1 488 ? -31.188 17.062 27.406 1 95.56 488 GLN A N 1
ATOM 3596 C CA . GLN A 1 488 ? -31.828 16.922 26.094 1 95.56 488 GLN A CA 1
ATOM 3597 C C . GLN A 1 488 ? -31.656 18.188 25.266 1 95.56 488 GLN A C 1
ATOM 3599 O O . GLN A 1 488 ? -31.531 19.297 25.812 1 95.56 488 GLN A O 1
ATOM 3604 N N . VAL A 1 489 ? -31.594 18 24.062 1 95.69 489 VAL A N 1
ATOM 3605 C CA . VAL A 1 489 ? -31.625 19.062 23.078 1 95.69 489 VAL A CA 1
ATOM 3606 C C . VAL A 1 489 ? -32.938 19.016 22.297 1 95.69 489 VAL A C 1
ATOM 3608 O O . VAL A 1 489 ? -33.25 18.016 21.672 1 95.69 489 VAL A O 1
ATOM 3611 N N . LEU A 1 490 ? -33.625 20.156 22.391 1 96.56 490 LEU A N 1
ATOM 3612 C CA . LEU A 1 490 ? -34.969 20.156 21.828 1 96.56 490 LEU A CA 1
ATOM 3613 C C . LEU A 1 490 ? -35.094 21.203 20.734 1 96.56 490 LEU A C 1
ATOM 3615 O O . LEU A 1 490 ? -34.531 22.297 20.844 1 96.56 490 LEU A O 1
ATOM 3619 N N . ILE A 1 491 ? -35.844 20.844 19.719 1 96.12 491 ILE A N 1
ATOM 3620 C CA . ILE A 1 491 ? -36.312 21.781 18.703 1 96.12 491 ILE A CA 1
ATOM 3621 C C . ILE A 1 491 ? -37.844 21.797 18.719 1 96.12 491 ILE A C 1
ATOM 3623 O O . ILE A 1 491 ? -38.5 20.766 18.453 1 96.12 491 ILE A O 1
ATOM 3627 N N . ASP A 1 492 ? -38.375 22.906 18.984 1 96.12 492 ASP A N 1
ATOM 3628 C CA . ASP A 1 492 ? -39.812 23.047 19.125 1 96.12 492 ASP A CA 1
ATOM 3629 C C . ASP A 1 492 ? -40.406 22 20.062 1 96.12 492 ASP A C 1
ATOM 3631 O O . ASP A 1 492 ? -41.406 21.359 19.734 1 96.12 492 ASP A O 1
ATOM 3635 N N . GLY A 1 493 ? -39.625 21.688 21.016 1 93.94 493 GLY A N 1
ATOM 3636 C CA . GLY A 1 493 ? -40.094 20.797 22.062 1 93.94 493 GLY A CA 1
ATOM 3637 C C . GLY A 1 493 ? -39.844 19.328 21.781 1 93.94 493 GLY A C 1
ATOM 3638 O O . GLY A 1 493 ? -40.125 18.469 22.609 1 93.94 493 GLY A O 1
ATOM 3639 N N . VAL A 1 494 ? -39.344 19.031 20.688 1 95 494 VAL A N 1
ATOM 3640 C CA . VAL A 1 494 ? -39.062 17.641 20.312 1 95 494 VAL A CA 1
ATOM 3641 C C . VAL A 1 494 ? -37.562 17.375 20.406 1 95 494 VAL A C 1
ATOM 3643 O O . VAL A 1 494 ? -36.781 18.141 19.875 1 95 494 VAL A O 1
ATOM 3646 N N . ASP A 1 495 ? -37.281 16.234 21 1 94.75 495 ASP A N 1
ATOM 3647 C CA . ASP A 1 495 ? -35.875 15.852 21.141 1 94.75 495 ASP A CA 1
ATOM 3648 C C . ASP A 1 495 ? -35.25 15.531 19.781 1 94.75 495 ASP A C 1
ATOM 3650 O O . ASP A 1 495 ? -35.844 14.773 19 1 94.75 495 ASP A O 1
ATOM 3654 N N . VAL A 1 496 ? -34.094 16.109 19.547 1 93.75 496 VAL A N 1
ATOM 3655 C CA . VAL A 1 496 ? -33.469 16 18.234 1 93.75 496 VAL A CA 1
ATOM 3656 C C . VAL A 1 496 ? -33.062 14.555 17.969 1 93.75 496 VAL A C 1
ATOM 3658 O O . VAL A 1 496 ? -33 14.125 16.812 1 93.75 496 VAL A O 1
ATOM 3661 N N . THR A 1 497 ? -32.844 13.75 18.984 1 91.31 497 THR A N 1
ATOM 3662 C CA . THR A 1 497 ? -32.406 12.352 18.828 1 91.31 497 THR A CA 1
ATOM 3663 C C . THR A 1 497 ? -33.594 11.492 18.359 1 91.31 497 THR A C 1
ATOM 3665 O O . THR A 1 497 ? -33.406 10.359 17.906 1 91.31 497 THR A O 1
ATOM 3668 N N . THR A 1 498 ? -34.781 12.031 18.422 1 91.81 498 THR A N 1
ATOM 3669 C CA . THR A 1 498 ? -35.969 11.281 18 1 91.81 498 THR A CA 1
ATOM 3670 C C . THR A 1 498 ? -36.406 11.695 16.609 1 91.81 498 THR A C 1
ATOM 3672 O O . THR A 1 498 ? -37.25 11.047 16 1 91.81 498 THR A O 1
ATOM 3675 N N . ILE A 1 499 ? -35.844 12.695 16.141 1 92.12 499 ILE A N 1
ATOM 3676 C CA . ILE A 1 499 ? -36.156 13.172 14.805 1 92.12 499 ILE A CA 1
ATOM 3677 C C . ILE A 1 499 ? -35.312 12.398 13.773 1 92.12 499 ILE A C 1
ATOM 3679 O O . ILE A 1 499 ? -34.156 12.062 14.023 1 92.12 499 ILE A O 1
ATOM 3683 N N . LYS A 1 500 ? -36 12.164 12.641 1 89.25 500 LYS A N 1
ATOM 3684 C CA . LYS A 1 500 ? -35.281 11.5 11.555 1 89.25 500 LYS A CA 1
ATOM 3685 C C . LYS A 1 500 ? -34.094 12.32 11.094 1 89.25 500 LYS A C 1
ATOM 3687 O O . LYS A 1 500 ? -34.188 13.523 10.852 1 89.25 500 LYS A O 1
ATOM 3692 N N . GLY A 1 501 ? -32.969 11.664 10.961 1 86.06 501 GLY A N 1
ATOM 3693 C CA . GLY A 1 501 ? -31.734 12.336 10.625 1 86.06 501 GLY A CA 1
ATOM 3694 C C . GLY A 1 501 ? -31.797 13.117 9.328 1 86.06 501 GLY A C 1
ATOM 3695 O O . GLY A 1 501 ? -31.359 14.266 9.266 1 86.06 501 GLY A O 1
ATOM 3696 N N . SER A 1 502 ? -32.438 12.5 8.383 1 84.38 502 SER A N 1
ATOM 3697 C CA . SER A 1 502 ? -32.531 13.133 7.074 1 84.38 502 SER A CA 1
ATOM 3698 C C . SER A 1 502 ? -33.438 14.359 7.129 1 84.38 502 SER A C 1
ATOM 3700 O O . SER A 1 502 ? -33.219 15.336 6.398 1 84.38 502 SER A O 1
ATOM 3702 N N . HIS A 1 503 ? -34.344 14.312 8.031 1 88.38 503 HIS A N 1
ATOM 3703 C CA . HIS A 1 503 ? -35.25 15.438 8.195 1 88.38 503 HIS A CA 1
ATOM 3704 C C . HIS A 1 503 ? -34.594 16.562 8.984 1 88.38 503 HIS A C 1
ATOM 3706 O O . HIS A 1 503 ? -34.719 17.734 8.617 1 88.38 503 HIS A O 1
ATOM 3712 N N . LEU A 1 504 ? -33.969 16.188 9.953 1 90.69 504 LEU A N 1
ATOM 3713 C CA . LEU A 1 504 ? -33.312 17.156 10.82 1 90.69 504 LEU A CA 1
ATOM 3714 C C . LEU A 1 504 ? -32.219 17.906 10.062 1 90.69 504 LEU A C 1
ATOM 3716 O O . LEU A 1 504 ? -32.219 19.141 10.016 1 90.69 504 LEU A O 1
ATOM 3720 N N . ARG A 1 505 ? -31.453 17.156 9.422 1 88.38 505 ARG A N 1
ATOM 3721 C CA . ARG A 1 505 ? -30.266 17.719 8.805 1 88.38 505 ARG A CA 1
ATOM 3722 C C . ARG A 1 505 ? -30.531 18.109 7.355 1 88.38 505 ARG A C 1
ATOM 3724 O O . ARG A 1 505 ? -29.797 18.922 6.773 1 88.38 505 ARG A O 1
ATOM 3731 N N . GLY A 1 506 ? -31.562 17.672 6.883 1 82.81 506 GLY A N 1
ATOM 3732 C CA . GLY A 1 506 ? -31.891 17.984 5.5 1 82.81 506 GLY A CA 1
ATOM 3733 C C . GLY A 1 506 ? -32.906 19.109 5.352 1 82.81 506 GLY A C 1
ATOM 3734 O O . GLY A 1 506 ? -32.938 19.766 4.309 1 82.81 506 GLY A O 1
ATOM 3735 N N . GLN A 1 507 ? -33.656 19.344 6.441 1 86.62 507 GLN A N 1
ATOM 3736 C CA . GLN A 1 507 ? -34.75 20.281 6.246 1 86.62 507 GLN A CA 1
ATOM 3737 C C . GLN A 1 507 ? -34.844 21.281 7.402 1 86.62 507 GLN A C 1
ATOM 3739 O O . GLN A 1 507 ? -35.312 22.406 7.227 1 86.62 507 GLN A O 1
ATOM 3744 N N . LEU A 1 508 ? -34.344 20.922 8.508 1 91.44 508 LEU A N 1
ATOM 3745 C CA . LEU A 1 508 ? -34.625 21.75 9.672 1 91.44 508 LEU A CA 1
ATOM 3746 C C . LEU A 1 508 ? -33.406 22.609 10.031 1 91.44 508 LEU A C 1
ATOM 3748 O O . LEU A 1 508 ? -33.562 23.781 10.43 1 91.44 508 LEU A O 1
ATOM 3752 N N . VAL A 1 509 ? -32.281 22.031 9.961 1 92.94 509 VAL A N 1
ATOM 3753 C CA . VAL A 1 509 ? -31.109 22.75 10.445 1 92.94 509 VAL A CA 1
ATOM 3754 C C . VAL A 1 509 ? -30.047 22.797 9.344 1 92.94 509 VAL A C 1
ATOM 3756 O O . VAL A 1 509 ? -29.672 21.75 8.797 1 92.94 509 VAL A O 1
ATOM 3759 N N . ASP A 1 510 ? -29.578 23.953 9.047 1 91.19 510 ASP A N 1
ATOM 3760 C CA . ASP A 1 510 ? -28.453 24.141 8.133 1 91.19 510 ASP A CA 1
ATOM 3761 C C . ASP A 1 510 ? -27.203 24.578 8.891 1 91.19 510 ASP A C 1
ATOM 3763 O O . ASP A 1 510 ? -27.281 25.406 9.805 1 91.19 510 ASP A O 1
ATOM 3767 N N . VAL A 1 511 ? -26.125 23.969 8.531 1 90 511 VAL A N 1
ATOM 3768 C CA . VAL A 1 511 ? -24.875 24.328 9.203 1 90 511 VAL A CA 1
ATOM 3769 C C . VAL A 1 511 ? -23.859 24.828 8.18 1 90 511 VAL A C 1
ATOM 3771 O O . VAL A 1 511 ? -23.672 24.203 7.125 1 90 511 VAL A O 1
ATOM 3774 N N . VAL A 1 512 ? -23.297 25.953 8.414 1 88.62 512 VAL A N 1
ATOM 3775 C CA . VAL A 1 512 ? -22.156 26.438 7.66 1 88.62 512 VAL A CA 1
ATOM 3776 C C . VAL A 1 512 ? -20.875 26.25 8.477 1 88.62 512 VAL A C 1
ATOM 3778 O O . VAL A 1 512 ? -20.609 27.016 9.406 1 88.62 512 VAL A O 1
ATOM 3781 N N . PRO A 1 513 ? -20.141 25.297 8.078 1 84.44 513 PRO A N 1
ATOM 3782 C CA . PRO A 1 513 ? -18.938 25 8.867 1 84.44 513 PRO A CA 1
ATOM 3783 C C . PRO A 1 513 ? -17.812 26.016 8.648 1 84.44 513 PRO A C 1
ATOM 3785 O O . PRO A 1 513 ? -17.922 26.859 7.762 1 84.44 513 PRO A O 1
ATOM 3788 N N . GLN A 1 514 ? -16.828 25.859 9.578 1 75.31 514 GLN A N 1
ATOM 3789 C CA . GLN A 1 514 ? -15.656 26.719 9.516 1 75.31 514 GLN A CA 1
ATOM 3790 C C . GLN A 1 514 ? -14.93 26.578 8.18 1 75.31 514 GLN A C 1
ATOM 3792 O O . GLN A 1 514 ? -14.508 27.578 7.586 1 75.31 514 GLN A O 1
ATOM 3797 N N . GLU A 1 515 ? -14.836 25.344 7.766 1 76.5 515 GLU A N 1
ATOM 3798 C CA . GLU A 1 515 ? -14.25 25.047 6.469 1 76.5 515 GLU A CA 1
ATOM 3799 C C . GLU A 1 515 ? -15.203 24.234 5.605 1 76.5 515 GLU A C 1
ATOM 3801 O O . GLU A 1 515 ? -15.203 23 5.664 1 76.5 515 GLU A O 1
ATOM 3806 N N . PRO A 1 516 ? -15.898 25.031 4.766 1 79.69 516 PRO A N 1
ATOM 3807 C CA . PRO A 1 516 ? -16.828 24.281 3.926 1 79.69 516 PRO A CA 1
ATOM 3808 C C . PRO A 1 516 ? -16.125 23.359 2.938 1 79.69 516 PRO A C 1
ATOM 3810 O O . PRO A 1 516 ? -15.109 23.734 2.354 1 79.69 516 PRO A O 1
ATOM 3813 N N . VAL A 1 517 ? -16.562 22.203 2.908 1 75.56 517 VAL A N 1
ATOM 3814 C CA . VAL A 1 517 ? -16 21.234 1.98 1 75.56 517 VAL A CA 1
ATOM 3815 C C . VAL A 1 517 ? -16.875 21.156 0.725 1 75.56 517 VAL A C 1
ATOM 3817 O O . VAL A 1 517 ? -18.094 21.094 0.813 1 75.56 517 VAL A O 1
ATOM 3820 N N . LEU A 1 518 ? -16.203 21.359 -0.35 1 76.62 518 LEU A N 1
ATOM 3821 C CA . LEU A 1 518 ? -16.891 21.219 -1.621 1 76.62 518 LEU A CA 1
ATOM 3822 C C . LEU A 1 518 ? -16.578 19.875 -2.268 1 76.62 518 LEU A C 1
ATOM 3824 O O . LEU A 1 518 ? -15.445 19.406 -2.193 1 76.62 518 LEU A O 1
ATOM 3828 N N . LEU A 1 519 ? -17.562 19.234 -2.754 1 70.88 519 LEU A N 1
ATOM 3829 C CA . LEU A 1 519 ? -17.406 17.953 -3.439 1 70.88 519 LEU A CA 1
ATOM 3830 C C . LEU A 1 519 ? -16.953 18.156 -4.883 1 70.88 519 LEU A C 1
ATOM 3832 O O . LEU A 1 519 ? -17.094 19.25 -5.426 1 70.88 519 LEU A O 1
ATOM 3836 N N . SER A 1 520 ? -16.375 17.094 -5.414 1 70.5 520 SER A N 1
ATOM 3837 C CA . SER A 1 520 ? -16 17.172 -6.824 1 70.5 520 SER A CA 1
ATOM 3838 C C . SER A 1 520 ? -17.219 17.312 -7.715 1 70.5 520 SER A C 1
ATOM 3840 O O . SER A 1 520 ? -18.266 16.703 -7.453 1 70.5 520 SER A O 1
ATOM 3842 N N . GLY A 1 521 ? -17.141 18.25 -8.633 1 73.5 521 GLY A N 1
ATOM 3843 C CA . GLY A 1 521 ? -18.25 18.531 -9.523 1 73.5 521 GLY A CA 1
ATOM 3844 C C . GLY A 1 521 ? -18.391 20 -9.883 1 73.5 521 GLY A C 1
ATOM 3845 O O . GLY A 1 521 ? -17.438 20.766 -9.734 1 73.5 521 GLY A O 1
ATOM 3846 N N . SER A 1 522 ? -19.594 20.266 -10.359 1 82.31 522 SER A N 1
ATOM 3847 C CA . SER A 1 522 ? -19.859 21.641 -10.758 1 82.31 522 SER A CA 1
ATOM 3848 C C . SER A 1 522 ? -20.344 22.469 -9.578 1 82.31 522 SER A C 1
ATOM 3850 O O . SER A 1 522 ? -20.688 21.938 -8.523 1 82.31 522 SER A O 1
ATOM 3852 N N . LEU A 1 523 ? -20.266 23.766 -9.781 1 84.5 523 LEU A N 1
ATOM 3853 C CA . LEU A 1 523 ? -20.781 24.672 -8.766 1 84.5 523 LEU A CA 1
ATOM 3854 C C . LEU A 1 523 ? -22.266 24.422 -8.5 1 84.5 523 LEU A C 1
ATOM 3856 O O . LEU A 1 523 ? -22.703 24.438 -7.352 1 84.5 523 LEU A O 1
ATOM 3860 N N . SER A 1 524 ? -22.953 24.141 -9.57 1 85.62 524 SER A N 1
ATOM 3861 C CA . SER A 1 524 ? -24.375 23.859 -9.453 1 85.62 524 SER A CA 1
ATOM 3862 C C . SER A 1 524 ? -24.625 22.594 -8.648 1 85.62 524 SER A C 1
ATOM 3864 O O . SER A 1 524 ? -25.531 22.547 -7.801 1 85.62 524 SER A O 1
ATOM 3866 N N . GLU A 1 525 ? -23.859 21.656 -8.859 1 80.19 525 GLU A N 1
ATOM 3867 C CA . GLU A 1 525 ? -24.016 20.391 -8.148 1 80.19 525 GLU A CA 1
ATOM 3868 C C . GLU A 1 525 ? -23.703 20.562 -6.664 1 80.19 525 GLU A C 1
ATOM 3870 O O . GLU A 1 525 ? -24.344 19.922 -5.816 1 80.19 525 GLU A O 1
ATOM 3875 N N . ASN A 1 526 ? -22.75 21.359 -6.453 1 82.5 526 ASN A N 1
ATOM 3876 C CA . ASN A 1 526 ? -22.359 21.609 -5.066 1 82.5 526 ASN A CA 1
ATOM 3877 C C . ASN A 1 526 ? -23.438 22.375 -4.312 1 82.5 526 ASN A C 1
ATOM 3879 O O . ASN A 1 526 ? -23.688 22.125 -3.131 1 82.5 526 ASN A O 1
ATOM 3883 N N . ILE A 1 527 ? -24.062 23.266 -5 1 84.94 527 ILE A N 1
ATOM 3884 C CA . ILE A 1 527 ? -25.109 24.047 -4.367 1 84.94 527 ILE A CA 1
ATOM 3885 C C . ILE A 1 527 ? -26.359 23.188 -4.184 1 84.94 527 ILE A C 1
ATOM 3887 O O . ILE A 1 527 ? -27.047 23.297 -3.166 1 84.94 527 ILE A O 1
ATOM 3891 N N . LYS A 1 528 ? -26.547 22.203 -5.074 1 83.38 528 LYS A N 1
ATOM 3892 C CA . LYS A 1 528 ? -27.734 21.359 -5.07 1 83.38 528 LYS A CA 1
ATOM 3893 C C . LYS A 1 528 ? -27.641 20.281 -3.992 1 83.38 528 LYS A C 1
ATOM 3895 O O . LYS A 1 528 ? -28.625 19.594 -3.705 1 83.38 528 LYS A O 1
ATOM 3900 N N . ILE A 1 529 ? -26.562 20.188 -3.391 1 74.69 529 ILE A N 1
ATOM 3901 C CA . ILE A 1 529 ? -26.391 19.172 -2.363 1 74.69 529 ILE A CA 1
ATOM 3902 C C . ILE A 1 529 ? -27.406 19.359 -1.254 1 74.69 529 ILE A C 1
ATOM 3904 O O . ILE A 1 529 ? -27.859 18.406 -0.627 1 74.69 529 ILE A O 1
ATOM 3908 N N . GLY A 1 530 ? -27.797 20.562 -0.969 1 69.94 530 GLY A N 1
ATOM 3909 C CA . GLY A 1 530 ? -28.797 20.875 0.044 1 69.94 530 GLY A CA 1
ATOM 3910 C C . GLY A 1 530 ? -30.203 20.453 -0.353 1 69.94 530 GLY A C 1
ATOM 3911 O O . GLY A 1 530 ? -31.031 20.156 0.506 1 69.94 530 GLY A O 1
ATOM 3912 N N . LYS A 1 531 ? -30.516 20.578 -1.593 1 79 531 LYS A N 1
ATOM 3913 C CA . LYS A 1 531 ? -31.812 20.25 -2.203 1 79 531 LYS A CA 1
ATOM 3914 C C . LYS A 1 531 ? -31.625 19.703 -3.617 1 79 531 LYS A C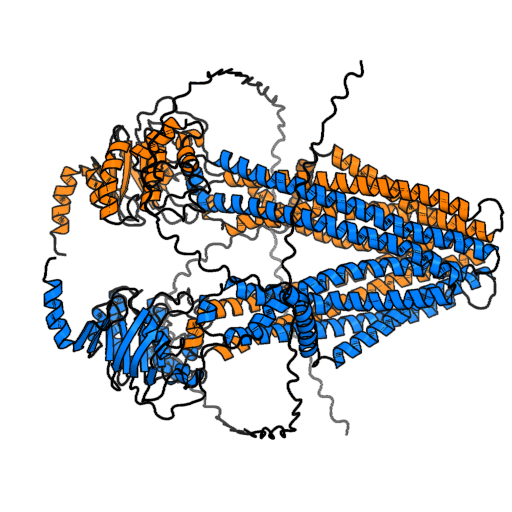 1
ATOM 3916 O O . LYS A 1 531 ? -31.766 20.453 -4.594 1 79 531 LYS A O 1
ATOM 3921 N N . PRO A 1 532 ? -31.453 18.359 -3.693 1 75.81 532 PRO A N 1
ATOM 3922 C CA . PRO A 1 532 ? -31.109 17.766 -4.988 1 75.81 532 PRO A CA 1
ATOM 3923 C C . PRO A 1 532 ? -32.188 17.984 -6.043 1 75.81 532 PRO A C 1
ATOM 3925 O O . PRO A 1 532 ? -31.891 18.016 -7.238 1 75.81 532 PRO A O 1
ATOM 3928 N N . GLU A 1 533 ? -33.438 18.188 -5.625 1 79.75 533 GLU A N 1
ATOM 3929 C CA . GLU A 1 533 ? -34.531 18.328 -6.555 1 79.75 533 GLU A CA 1
ATOM 3930 C C . GLU A 1 533 ? -34.75 19.797 -6.949 1 79.75 533 GLU A C 1
ATOM 3932 O O . GLU A 1 533 ? -35.656 20.109 -7.707 1 79.75 533 GLU A O 1
ATOM 3937 N N . ALA A 1 534 ? -33.844 20.641 -6.488 1 85.94 534 ALA A N 1
ATOM 3938 C CA . ALA A 1 534 ? -34 22.062 -6.777 1 85.94 534 ALA A CA 1
ATOM 3939 C C . ALA A 1 534 ? -33.844 22.344 -8.266 1 85.94 534 ALA A C 1
ATOM 3941 O O . ALA A 1 534 ? -33.031 21.703 -8.945 1 85.94 534 ALA A O 1
ATOM 3942 N N . SER A 1 535 ? -34.625 23.234 -8.75 1 89.25 535 SER A N 1
ATOM 3943 C CA . SER A 1 535 ? -34.562 23.641 -10.156 1 89.25 535 SER A CA 1
ATOM 3944 C C . SER A 1 535 ? -33.344 24.516 -10.406 1 89.25 535 SER A C 1
ATOM 3946 O O . SER A 1 535 ? -32.75 25.062 -9.461 1 89.25 535 SER A O 1
ATOM 3948 N N . ASP A 1 536 ? -33 24.625 -11.633 1 87 536 ASP A N 1
ATOM 3949 C CA . ASP A 1 536 ? -31.859 25.438 -12.016 1 87 536 ASP A CA 1
ATOM 3950 C C . ASP A 1 536 ? -32.094 26.906 -11.664 1 87 536 ASP A C 1
ATOM 3952 O O . ASP A 1 536 ? -31.156 27.625 -11.32 1 87 536 ASP A O 1
ATOM 3956 N N . GLU A 1 537 ? -33.344 27.219 -11.781 1 88.25 537 GLU A N 1
ATOM 3957 C CA . GLU A 1 537 ? -33.688 28.594 -11.445 1 88.25 537 GLU A CA 1
ATOM 3958 C C . GLU A 1 537 ? -33.5 28.875 -9.961 1 88.25 537 GLU A C 1
ATOM 3960 O O . GLU A 1 537 ? -33 29.922 -9.578 1 88.25 537 GLU A O 1
ATOM 3965 N N . GLU A 1 538 ? -33.844 27.969 -9.203 1 89.31 538 GLU A N 1
ATOM 3966 C CA . GLU A 1 538 ? -33.656 28.109 -7.762 1 89.31 538 GLU A CA 1
ATOM 3967 C C . GLU A 1 538 ? -32.188 28.188 -7.395 1 89.31 538 GLU A C 1
ATOM 3969 O O . GLU A 1 538 ? -31.797 28.969 -6.516 1 89.31 538 GLU A O 1
ATOM 3974 N N . VAL A 1 539 ? -31.453 27.438 -8.062 1 89.25 539 VAL A N 1
ATOM 3975 C CA . VAL A 1 539 ? -30.016 27.406 -7.809 1 89.25 539 VAL A CA 1
ATOM 3976 C C . VAL A 1 539 ? -29.375 28.734 -8.203 1 89.25 539 VAL A C 1
ATOM 3978 O O . VAL A 1 539 ? -28.516 29.266 -7.492 1 89.25 539 VAL A O 1
ATOM 3981 N N . ARG A 1 540 ? -29.844 29.219 -9.312 1 87.56 540 ARG A N 1
ATOM 3982 C CA . ARG A 1 540 ? -29.312 30.484 -9.789 1 87.56 540 ARG A CA 1
ATOM 3983 C C . ARG A 1 540 ? -29.625 31.625 -8.812 1 87.56 540 ARG A C 1
ATOM 3985 O O . ARG A 1 540 ? -28.766 32.469 -8.523 1 87.56 540 ARG A O 1
ATOM 3992 N N . VAL A 1 541 ? -30.812 31.656 -8.344 1 87.19 541 VAL A N 1
ATOM 3993 C CA . VAL A 1 541 ? -31.234 32.688 -7.414 1 87.19 541 VAL A CA 1
ATOM 3994 C C . VAL A 1 541 ? -30.438 32.594 -6.121 1 87.19 541 VAL A C 1
ATOM 3996 O O . VAL A 1 541 ? -29.969 33.594 -5.59 1 87.19 541 VAL A O 1
ATOM 3999 N N . ALA A 1 542 ? -30.281 31.422 -5.633 1 88.25 542 ALA A N 1
ATOM 4000 C CA . ALA A 1 542 ? -29.531 31.219 -4.398 1 88.25 542 ALA A CA 1
ATOM 4001 C C . ALA A 1 542 ? -28.078 31.625 -4.574 1 88.25 542 ALA A C 1
ATOM 4003 O O . ALA A 1 542 ? -27.5 32.281 -3.699 1 88.25 542 ALA A O 1
ATOM 4004 N N . ALA A 1 543 ? -27.516 31.266 -5.691 1 88.44 543 ALA A N 1
ATOM 4005 C CA . ALA A 1 543 ? -26.125 31.578 -5.977 1 88.44 543 ALA A CA 1
ATOM 4006 C C . ALA A 1 543 ? -25.906 33.094 -6.09 1 88.44 543 ALA A C 1
ATOM 4008 O O . ALA A 1 543 ? -24.938 33.625 -5.551 1 88.44 543 ALA A O 1
ATOM 4009 N N . THR A 1 544 ? -26.812 33.688 -6.777 1 85.94 544 THR A N 1
ATOM 4010 C CA . THR A 1 544 ? -26.703 35.156 -6.965 1 85.94 544 THR A CA 1
ATOM 4011 C C . THR A 1 544 ? -26.891 35.875 -5.641 1 85.94 544 THR A C 1
ATOM 4013 O O . THR A 1 544 ? -26.156 36.812 -5.34 1 85.94 544 THR A O 1
ATOM 4016 N N . SER A 1 545 ? -27.766 35.438 -4.875 1 84.69 545 SER A N 1
ATOM 4017 C CA . SER A 1 545 ? -28.047 36.062 -3.59 1 84.69 545 SER A CA 1
ATOM 4018 C C . SER A 1 545 ? -26.891 35.875 -2.619 1 84.69 545 SER A C 1
ATOM 4020 O O . SER A 1 545 ? -26.656 36.719 -1.756 1 84.69 545 SER A O 1
ATOM 4022 N N . ALA A 1 546 ? -26.234 34.75 -2.773 1 86.31 546 ALA A N 1
ATOM 4023 C CA . ALA A 1 546 ? -25.109 34.469 -1.887 1 86.31 546 ALA A CA 1
ATOM 4024 C C . ALA A 1 546 ? -23.828 35.156 -2.396 1 86.31 546 ALA A C 1
ATOM 4026 O O . ALA A 1 546 ? -22.781 35.062 -1.744 1 86.31 546 ALA A O 1
ATOM 4027 N N . GLY A 1 547 ? -23.891 35.75 -3.521 1 79.38 547 GLY A N 1
ATOM 4028 C CA . GLY A 1 547 ? -22.75 36.469 -4.062 1 79.38 547 GLY A CA 1
ATOM 4029 C C . GLY A 1 547 ? -21.781 35.594 -4.812 1 79.38 547 GLY A C 1
ATOM 4030 O O . GLY A 1 547 ? -20.562 35.812 -4.777 1 79.38 547 GLY A O 1
ATOM 4031 N N . CYS A 1 548 ? -22.281 34.531 -5.32 1 80.31 548 CYS A N 1
ATOM 4032 C CA . CYS A 1 548 ? -21.406 33.656 -6.094 1 80.31 548 CYS A CA 1
ATOM 4033 C C . CYS A 1 548 ? -21.172 34.219 -7.488 1 80.31 548 CYS A C 1
ATOM 4035 O O . CYS A 1 548 ? -21.047 33.438 -8.453 1 80.31 548 CYS A O 1
ATOM 4037 N N . ASP A 1 549 ? -21.031 35.406 -7.574 1 73.19 549 ASP A N 1
ATOM 4038 C CA . ASP A 1 549 ? -20.875 36.094 -8.852 1 73.19 549 ASP A CA 1
ATOM 4039 C C . ASP A 1 549 ? -19.531 35.75 -9.5 1 73.19 549 ASP A C 1
ATOM 4041 O O . ASP A 1 549 ? -19.328 36 -10.688 1 73.19 549 ASP A O 1
ATOM 4045 N N . PHE A 1 550 ? -18.703 35.25 -8.773 1 70 550 PHE A N 1
ATOM 4046 C CA . PHE A 1 550 ? -17.375 34.969 -9.289 1 70 550 PHE A CA 1
ATOM 4047 C C . PHE A 1 550 ? -17.438 33.906 -10.391 1 70 550 PHE A C 1
ATOM 4049 O O . PHE A 1 550 ? -16.516 33.781 -11.195 1 70 550 PHE A O 1
ATOM 4056 N N . ALA A 1 551 ? -18.422 33.156 -10.43 1 68.31 551 ALA A N 1
ATOM 4057 C CA . ALA A 1 551 ? -18.562 32.094 -11.453 1 68.31 551 ALA A CA 1
ATOM 4058 C C . ALA A 1 551 ? -19.078 32.688 -12.758 1 68.31 551 ALA A C 1
ATOM 4060 O O . ALA A 1 551 ? -19.234 31.969 -13.75 1 68.31 551 ALA A O 1
ATOM 4061 N N . GLU A 1 552 ? -19.125 33.969 -12.805 1 63.59 552 GLU A N 1
ATOM 4062 C CA . GLU A 1 552 ? -19.641 34.656 -13.984 1 63.59 552 GLU A CA 1
ATOM 4063 C C . GLU A 1 552 ? -20.812 33.906 -14.602 1 63.59 552 GLU A C 1
ATOM 4065 O O . GLU A 1 552 ? -20.859 33.688 -15.812 1 63.59 552 GLU A O 1
ATOM 4070 N N . HIS A 1 553 ? -21.625 33.469 -13.852 1 64.5 553 HIS A N 1
ATOM 4071 C CA . HIS A 1 553 ? -22.891 32.812 -14.203 1 64.5 553 HIS A CA 1
ATOM 4072 C C . HIS A 1 553 ? -22.625 31.453 -14.844 1 64.5 553 HIS A C 1
ATOM 4074 O O . HIS A 1 553 ? -23.516 30.875 -15.484 1 64.5 553 HIS A O 1
ATOM 4080 N N . ASN A 1 554 ? -21.391 31 -14.828 1 71.62 554 ASN A N 1
ATOM 4081 C CA . ASN A 1 554 ? -21.156 29.641 -15.25 1 71.62 554 ASN A CA 1
ATOM 4082 C C . ASN A 1 554 ? -21.219 28.656 -14.078 1 71.62 554 ASN A C 1
ATOM 4084 O O . ASN A 1 554 ? -20.188 28.281 -13.516 1 71.62 554 ASN A O 1
ATOM 4088 N N . TRP A 1 555 ? -22.422 28.219 -13.938 1 75.44 555 TRP A N 1
ATOM 4089 C CA . TRP A 1 555 ? -22.703 27.391 -12.773 1 75.44 555 TRP A CA 1
ATOM 4090 C C . TRP A 1 555 ? -22.25 25.953 -13.016 1 75.44 555 TRP A C 1
ATOM 4092 O O . TRP A 1 555 ? -22.188 25.141 -12.086 1 75.44 555 TRP A O 1
ATOM 4102 N N . GLU A 1 556 ? -21.875 25.75 -14.141 1 78.12 556 GLU A N 1
ATOM 4103 C CA . GLU A 1 556 ? -21.438 24.406 -14.477 1 78.12 556 GLU A CA 1
ATOM 4104 C C . GLU A 1 556 ? -19.922 24.266 -14.398 1 78.12 556 GLU A C 1
ATOM 4106 O O . GLU A 1 556 ? -19.375 23.188 -14.633 1 78.12 556 GLU A O 1
ATOM 4111 N N . ARG A 1 557 ? -19.438 25.266 -13.906 1 77.12 557 ARG A N 1
ATOM 4112 C CA . ARG A 1 557 ? -17.984 25.25 -13.773 1 77.12 557 ARG A CA 1
ATOM 4113 C C . ARG A 1 557 ? -17.547 24.203 -12.742 1 77.12 557 ARG A C 1
ATOM 4115 O O . ARG A 1 557 ? -18.141 24.109 -11.672 1 77.12 557 ARG A O 1
ATOM 4122 N N . GLU A 1 558 ? -16.578 23.453 -13.094 1 77.31 558 GLU A N 1
ATOM 4123 C CA . GLU A 1 558 ? -16.031 22.453 -12.18 1 77.31 558 GLU A CA 1
ATOM 4124 C C . GLU A 1 558 ? -15.227 23.109 -11.055 1 77.31 558 GLU A C 1
ATOM 4126 O O . GLU A 1 558 ? -14.477 24.047 -11.297 1 77.31 558 GLU A O 1
ATOM 4131 N N . VAL A 1 559 ? -15.5 22.797 -9.883 1 74.31 559 VAL A N 1
ATOM 4132 C CA . VAL A 1 559 ? -14.82 23.406 -8.734 1 74.31 559 VAL A CA 1
ATOM 4133 C C . VAL A 1 559 ? -13.578 22.578 -8.383 1 74.31 559 VAL A C 1
ATOM 4135 O O . VAL A 1 559 ? -12.703 23.047 -7.656 1 74.31 559 VAL A O 1
ATOM 4138 N N . GLY A 1 560 ? -13.242 21.609 -9.031 1 62.47 560 GLY A N 1
ATOM 4139 C CA . GLY A 1 560 ? -12.055 20.797 -8.805 1 62.47 560 GLY A CA 1
ATOM 4140 C C . GLY A 1 560 ? -12.172 19.891 -7.586 1 62.47 560 GLY A C 1
ATOM 4141 O O . GLY A 1 560 ? -13.195 19.922 -6.887 1 62.47 560 GLY A O 1
ATOM 4142 N N . GLU A 1 561 ? -11.047 19.203 -7.297 1 61 561 GLU A N 1
ATOM 4143 C CA . GLU A 1 561 ? -11 18.312 -6.133 1 61 561 GLU A CA 1
ATOM 4144 C C . GLU A 1 561 ? -11 19.109 -4.832 1 61 561 GLU A C 1
ATOM 4146 O O . GLU A 1 561 ? -10.188 20.016 -4.66 1 61 561 GLU A O 1
ATOM 4151 N N . GLN A 1 562 ? -11.969 18.906 -3.947 1 58.53 562 GLN A N 1
ATOM 4152 C CA . GLN A 1 562 ? -12.133 19.547 -2.645 1 58.53 562 GLN A CA 1
ATOM 4153 C C . GLN A 1 562 ? -12.242 21.062 -2.785 1 58.53 562 GLN A C 1
ATOM 4155 O O . GLN A 1 562 ? -11.844 21.797 -1.889 1 58.53 562 GLN A O 1
ATOM 4160 N N . GLY A 1 563 ? -12.75 21.5 -3.963 1 60.84 563 GLY A N 1
ATOM 4161 C CA . GLY A 1 563 ? -12.93 22.938 -4.184 1 60.84 563 GLY A CA 1
ATOM 4162 C C . GLY A 1 563 ? -11.625 23.703 -4.258 1 60.84 563 GLY A C 1
ATOM 4163 O O . GLY A 1 563 ? -11.57 24.891 -3.939 1 60.84 563 GLY A O 1
ATOM 4164 N N . LEU A 1 564 ? -10.57 22.938 -4.535 1 57.44 564 LEU A N 1
ATOM 4165 C CA . LEU A 1 564 ? -9.234 23.531 -4.488 1 57.44 564 LEU A CA 1
ATOM 4166 C C . LEU A 1 564 ? -9.141 24.719 -5.43 1 57.44 564 LEU A C 1
ATOM 4168 O O . LEU A 1 564 ? -8.266 25.578 -5.262 1 57.44 564 LEU A O 1
ATOM 4172 N N . GLN A 1 565 ? -10.078 24.844 -6.227 1 62.28 565 GLN A N 1
ATOM 4173 C CA . GLN A 1 565 ? -10.008 25.922 -7.219 1 62.28 565 GLN A CA 1
ATOM 4174 C C . GLN A 1 565 ? -10.656 27.188 -6.695 1 62.28 565 GLN A C 1
ATOM 4176 O O . GLN A 1 565 ? -10.578 28.25 -7.336 1 62.28 565 GLN A O 1
ATOM 4181 N N . LEU A 1 566 ? -11.344 27.109 -5.617 1 73.62 566 LEU A N 1
ATOM 4182 C CA . LEU A 1 566 ? -12.047 28.25 -5.066 1 73.62 566 LEU A CA 1
ATOM 4183 C C . LEU A 1 566 ? -11.32 28.812 -3.852 1 73.62 566 LEU A C 1
ATOM 4185 O O . LEU A 1 566 ? -10.672 28.062 -3.115 1 73.62 566 LEU A O 1
ATOM 4189 N N . SER A 1 567 ? -11.344 30.109 -3.75 1 72.56 567 SER A N 1
ATOM 4190 C CA . SER A 1 567 ? -10.797 30.75 -2.551 1 72.56 567 SER A CA 1
ATOM 4191 C C . SER A 1 567 ? -11.656 30.438 -1.329 1 72.56 567 SER A C 1
ATOM 4193 O O . SER A 1 567 ? -12.773 29.922 -1.46 1 72.56 567 SER A O 1
ATOM 4195 N N . GLY A 1 568 ? -11.102 30.609 -0.148 1 75.19 568 GLY A N 1
ATOM 4196 C CA . GLY A 1 568 ? -11.859 30.438 1.081 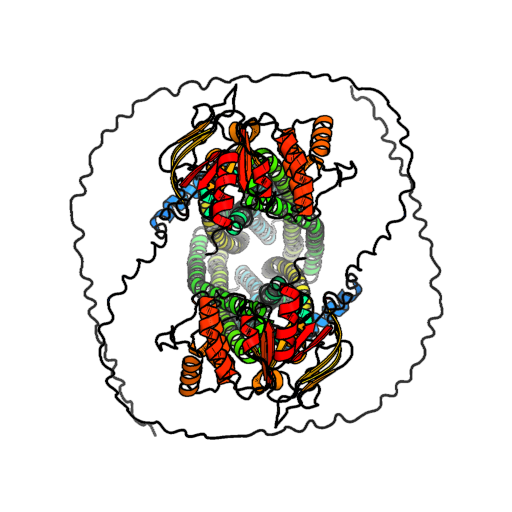1 75.19 568 GLY A CA 1
ATOM 4197 C C . GLY A 1 568 ? -13.164 31.203 1.098 1 75.19 568 GLY A C 1
ATOM 4198 O O . GLY A 1 568 ? -14.203 30.656 1.484 1 75.19 568 GLY A O 1
ATOM 4199 N N . GLY A 1 569 ? -13.109 32.469 0.658 1 76.62 569 GLY A N 1
ATOM 4200 C CA . GLY A 1 569 ? -14.312 33.281 0.6 1 76.62 569 GLY A CA 1
ATOM 4201 C C . GLY A 1 569 ? -15.344 32.75 -0.378 1 76.62 569 GLY A C 1
ATOM 4202 O O . GLY A 1 569 ? -16.547 32.812 -0.108 1 76.62 569 GLY A O 1
ATOM 4203 N N . GLN A 1 570 ? -14.867 32.281 -1.469 1 80.25 570 GLN A N 1
ATOM 4204 C CA . GLN A 1 570 ? -15.766 31.703 -2.471 1 80.25 570 GLN A CA 1
ATOM 4205 C C . GLN A 1 570 ? -16.438 30.453 -1.946 1 80.25 570 GLN A C 1
ATOM 4207 O O . GLN A 1 570 ? -17.625 30.234 -2.186 1 80.25 570 GLN A O 1
ATOM 4212 N N . LYS A 1 571 ? -15.688 29.688 -1.236 1 85 571 LYS A N 1
ATOM 4213 C CA . LYS A 1 571 ? -16.25 28.484 -0.65 1 85 571 LYS A CA 1
ATOM 4214 C C . LYS A 1 571 ? -17.359 28.812 0.344 1 85 571 LYS A C 1
ATOM 4216 O O . LYS A 1 571 ? -18.375 28.125 0.412 1 85 571 LYS A O 1
ATOM 4221 N N . GLN A 1 572 ? -17.125 29.859 1.055 1 84.94 572 GLN A N 1
ATOM 4222 C CA . GLN A 1 572 ? -18.109 30.281 2.035 1 84.94 572 GLN A CA 1
ATOM 4223 C C . GLN A 1 572 ? -19.391 30.75 1.353 1 84.94 572 GLN A C 1
ATOM 4225 O O . GLN A 1 572 ? -20.5 30.5 1.841 1 84.94 572 GLN A O 1
ATOM 4230 N N . ARG A 1 573 ? -19.25 31.453 0.297 1 84.81 573 ARG A N 1
ATOM 4231 C CA . ARG A 1 573 ? -20.406 31.922 -0.445 1 84.81 573 ARG A CA 1
ATOM 4232 C C . ARG A 1 573 ? -21.219 30.75 -0.987 1 84.81 573 ARG A C 1
ATOM 4234 O O . ARG A 1 573 ? -22.453 30.797 -1.002 1 84.81 573 ARG A O 1
ATOM 4241 N N . VAL A 1 574 ? -20.516 29.781 -1.411 1 86.38 574 VAL A N 1
ATOM 4242 C CA . VAL A 1 574 ? -21.188 28.578 -1.897 1 86.38 574 VAL A CA 1
ATOM 4243 C C . VAL A 1 574 ? -21.953 27.922 -0.751 1 86.38 574 VAL A C 1
ATOM 4245 O O . VAL A 1 574 ? -23.078 27.453 -0.933 1 86.38 574 VAL A O 1
ATOM 4248 N N . ALA A 1 575 ? -21.297 27.828 0.397 1 86.38 575 ALA A N 1
ATOM 4249 C CA . ALA A 1 575 ? -21.953 27.266 1.573 1 86.38 575 ALA A CA 1
ATOM 4250 C C . ALA A 1 575 ? -23.203 28.047 1.932 1 86.38 575 ALA A C 1
ATOM 4252 O O . ALA A 1 575 ? -24.219 27.453 2.328 1 86.38 575 ALA A O 1
ATOM 4253 N N . LEU A 1 576 ? -23.141 29.328 1.769 1 87 576 LEU A N 1
ATOM 4254 C CA . LEU A 1 576 ? -24.297 30.172 2.053 1 87 576 LEU A CA 1
ATOM 4255 C C . LEU A 1 576 ? -25.391 29.969 1.02 1 87 576 LEU A C 1
ATOM 4257 O O . LEU A 1 576 ? -26.578 30.016 1.351 1 87 576 LEU A O 1
ATOM 4261 N N . ALA A 1 577 ? -24.969 29.766 -0.17 1 87.62 577 ALA A N 1
ATOM 4262 C CA . ALA A 1 577 ? -25.938 29.469 -1.217 1 87.62 577 ALA A CA 1
ATOM 4263 C C . ALA A 1 577 ? -26.703 28.188 -0.895 1 87.62 577 ALA A C 1
ATOM 4265 O O . ALA A 1 577 ? -27.906 28.094 -1.174 1 87.62 577 ALA A O 1
ATOM 4266 N N . ARG A 1 578 ? -26.062 27.266 -0.319 1 86.44 578 ARG A N 1
ATOM 4267 C CA . ARG A 1 578 ? -26.703 26.031 0.103 1 86.44 578 ARG A CA 1
ATOM 4268 C C . ARG A 1 578 ? -27.812 26.297 1.129 1 86.44 578 ARG A C 1
ATOM 4270 O O . ARG A 1 578 ? -28.891 25.703 1.065 1 86.44 578 ARG A O 1
ATOM 4277 N N . VAL A 1 579 ? -27.453 27.141 2.02 1 86.06 579 VAL A N 1
ATOM 4278 C CA . VAL A 1 579 ? -28.391 27.484 3.084 1 86.06 579 VAL A CA 1
ATOM 4279 C C . VAL A 1 579 ? -29.609 28.172 2.488 1 86.06 579 VAL A C 1
ATOM 4281 O O . VAL A 1 579 ? -30.75 27.875 2.877 1 86.06 579 VAL A O 1
ATOM 4284 N N . LEU A 1 580 ? -29.359 29.031 1.556 1 86.88 580 LEU A N 1
ATOM 4285 C CA . LEU A 1 580 ? -30.453 29.766 0.921 1 86.88 580 LEU A CA 1
ATOM 4286 C C . LEU A 1 580 ? -31.344 28.828 0.124 1 86.88 580 LEU A C 1
ATOM 4288 O O . LEU A 1 580 ? -32.562 29.016 0.098 1 86.88 580 LEU A O 1
ATOM 4292 N N . LEU A 1 581 ? -30.719 27.953 -0.511 1 88 581 LEU A N 1
ATOM 4293 C CA . LEU A 1 581 ? -31.469 27.016 -1.338 1 88 581 LEU A CA 1
ATOM 4294 C C . LEU A 1 581 ? -32.344 26.125 -0.477 1 88 581 LEU A C 1
ATOM 4296 O O . LEU A 1 581 ? -33.5 25.844 -0.838 1 88 581 LEU A O 1
ATOM 4300 N N . ARG A 1 582 ? -31.891 25.656 0.54 1 86.19 582 ARG A N 1
ATOM 4301 C CA . ARG A 1 582 ? -32.625 24.734 1.417 1 86.19 582 ARG A CA 1
ATOM 4302 C C . ARG A 1 582 ? -33.719 25.484 2.193 1 86.19 582 ARG A C 1
ATOM 4304 O O . ARG A 1 582 ? -34.781 24.922 2.457 1 86.19 582 ARG A O 1
ATOM 4311 N N . ASN A 1 583 ? -33.406 26.719 2.594 1 86.75 583 ASN A N 1
ATOM 4312 C CA . ASN A 1 583 ? -34.344 27.562 3.307 1 86.75 583 ASN A CA 1
ATOM 4313 C C . ASN A 1 583 ? -34.812 26.922 4.602 1 86.75 583 ASN A C 1
ATOM 4315 O O . ASN A 1 583 ? -36.031 26.812 4.844 1 86.75 583 ASN A O 1
ATOM 4319 N N . SER A 1 584 ? -33.969 26.453 5.449 1 91.88 584 SER A N 1
ATOM 4320 C CA . SER A 1 584 ? -34.281 25.844 6.738 1 91.88 584 SER A CA 1
ATOM 4321 C C . SER A 1 584 ? -34.625 26.906 7.777 1 91.88 584 SER A C 1
ATOM 4323 O O . SER A 1 584 ? -34.125 28.031 7.719 1 91.88 584 SER A O 1
ATOM 4325 N N . PRO A 1 585 ? -35.406 26.562 8.75 1 94.38 585 PRO A N 1
ATOM 4326 C CA . PRO A 1 585 ? -35.812 27.531 9.781 1 94.38 585 PRO A CA 1
ATOM 4327 C C . PRO A 1 585 ? -34.688 27.828 10.766 1 94.38 585 PRO A C 1
ATOM 4329 O O . PRO A 1 585 ? -34.656 28.875 11.406 1 94.38 585 PRO A O 1
ATOM 4332 N N . ILE A 1 586 ? -33.781 26.938 10.875 1 95.81 586 ILE A N 1
ATOM 4333 C CA . ILE A 1 586 ? -32.656 27.125 11.812 1 95.81 586 ILE A CA 1
ATOM 4334 C C . ILE A 1 586 ? -31.344 27.094 11.07 1 95.81 586 ILE A C 1
ATOM 4336 O O . ILE A 1 586 ? -31.109 26.219 10.227 1 95.81 586 ILE A O 1
ATOM 4340 N N . VAL A 1 587 ? -30.453 28.062 11.336 1 94.94 587 VAL A N 1
ATOM 4341 C CA . VAL A 1 587 ? -29.156 28.125 10.688 1 94.94 587 VAL A CA 1
ATOM 4342 C C . VAL A 1 587 ? -28.062 28.266 11.75 1 94.94 587 VAL A C 1
ATOM 4344 O O . VAL A 1 587 ? -28.203 29.016 12.711 1 94.94 587 VAL A O 1
ATOM 4347 N N . VAL A 1 588 ? -27.062 27.453 11.586 1 94.44 588 VAL A N 1
ATOM 4348 C CA . VAL A 1 588 ? -25.906 27.516 12.469 1 94.44 588 VAL A CA 1
ATOM 4349 C C . VAL A 1 588 ? -24.672 27.953 11.68 1 94.44 588 VAL A C 1
ATOM 4351 O O . VAL A 1 588 ? -24.328 27.328 10.664 1 94.44 588 VAL A O 1
ATOM 4354 N N . LEU A 1 589 ? -24.047 29.016 12.109 1 93.12 589 LEU A N 1
ATOM 4355 C CA . LEU A 1 589 ? -22.797 29.484 11.508 1 93.12 589 LEU A CA 1
ATOM 4356 C C . LEU A 1 589 ? -21.609 29.203 12.422 1 93.12 589 LEU A C 1
ATOM 4358 O O . LEU A 1 589 ? -21.453 29.859 13.453 1 93.12 589 LEU A O 1
ATOM 4362 N N . ASP A 1 590 ? -20.828 28.281 12.031 1 89.25 590 ASP A N 1
ATOM 4363 C CA . ASP A 1 590 ? -19.688 27.875 12.852 1 89.25 590 ASP A CA 1
ATOM 4364 C C . ASP A 1 590 ? -18.391 28.516 12.352 1 89.25 590 ASP A C 1
ATOM 4366 O O . ASP A 1 590 ? -17.719 27.969 11.477 1 89.25 590 ASP A O 1
ATOM 4370 N N . GLU A 1 591 ? -17.984 29.562 12.969 1 81.88 591 GLU A N 1
ATOM 4371 C CA . GLU A 1 591 ? -16.781 30.328 12.656 1 81.88 591 GLU A CA 1
ATOM 4372 C C . GLU A 1 591 ? -16.625 30.531 11.156 1 81.88 591 GLU A C 1
ATOM 4374 O O . GLU A 1 591 ? -15.555 30.297 10.594 1 81.88 591 GLU A O 1
ATOM 4379 N N . PHE A 1 592 ? -17.641 31.016 10.547 1 80.69 592 PHE A N 1
ATOM 4380 C CA . PHE A 1 592 ? -17.766 31 9.102 1 80.69 592 PHE A CA 1
ATOM 4381 C C . PHE A 1 592 ? -16.875 32.062 8.461 1 80.69 592 PHE A C 1
ATOM 4383 O O . PHE A 1 592 ? -16.625 32.031 7.25 1 80.69 592 PHE A O 1
ATOM 4390 N N . THR A 1 593 ? -16.281 32.969 9.242 1 76.62 593 THR A N 1
ATOM 4391 C CA . THR A 1 593 ? -15.438 34 8.68 1 76.62 593 THR A CA 1
ATOM 4392 C C . THR A 1 593 ? -14 33.844 9.156 1 76.62 593 THR A C 1
ATOM 4394 O O . THR A 1 593 ? -13.156 34.719 8.898 1 76.62 593 THR A O 1
ATOM 4397 N N . SER A 1 594 ? -13.766 32.844 9.867 1 69.81 594 SER A N 1
ATOM 4398 C CA . SER A 1 594 ? -12.469 32.75 10.539 1 69.81 594 SER A CA 1
ATOM 4399 C C . SER A 1 594 ? -11.328 32.656 9.531 1 69.81 594 SER A C 1
ATOM 4401 O O . SER A 1 594 ? -10.227 33.156 9.805 1 69.81 594 SER A O 1
ATOM 4403 N N . ALA A 1 595 ? -11.602 32.094 8.414 1 64.38 595 ALA A N 1
ATOM 4404 C CA . ALA A 1 595 ? -10.531 31.891 7.438 1 64.38 595 ALA A CA 1
ATOM 4405 C C . ALA A 1 595 ? -10.492 33.031 6.434 1 64.38 595 ALA A C 1
ATOM 4407 O O . ALA A 1 595 ? -9.695 33.031 5.492 1 64.38 595 ALA A O 1
ATOM 4408 N N . LEU A 1 596 ? -11.289 34.062 6.684 1 69.56 596 LEU A N 1
ATOM 4409 C CA . LEU A 1 596 ? -11.398 35.156 5.711 1 69.56 596 LEU A CA 1
ATOM 4410 C C . LEU A 1 596 ? -10.633 36.375 6.184 1 69.56 596 LEU A C 1
ATOM 4412 O O . LEU A 1 596 ? -10.508 36.625 7.387 1 69.56 596 LEU A O 1
ATOM 4416 N N . ASP A 1 597 ? -10.109 37.062 5.234 1 67.38 597 ASP A N 1
ATOM 4417 C CA . ASP A 1 597 ? -9.539 38.375 5.559 1 67.38 597 ASP A CA 1
ATOM 4418 C C . ASP A 1 597 ? -10.633 39.375 5.871 1 67.38 597 ASP A C 1
ATOM 4420 O O . ASP A 1 597 ? -11.805 39.156 5.566 1 67.38 597 ASP A O 1
ATOM 4424 N N . LYS A 1 598 ? -10.164 40.469 6.52 1 71.62 598 LYS A N 1
ATOM 4425 C CA . LYS A 1 598 ? -11.094 41.469 7.012 1 71.62 598 LYS A CA 1
ATOM 4426 C C . LYS A 1 598 ? -11.945 42.062 5.879 1 71.62 598 LYS A C 1
ATOM 4428 O O . LYS A 1 598 ? -13.156 42.219 6.031 1 71.62 598 LYS A O 1
ATOM 4433 N N . ALA A 1 599 ? -11.305 42.281 4.742 1 70.56 599 ALA A N 1
ATOM 4434 C CA . ALA A 1 599 ? -12.023 42.844 3.613 1 70.56 599 ALA A CA 1
ATOM 4435 C C . ALA A 1 599 ? -13.094 41.906 3.09 1 70.56 599 ALA A C 1
ATOM 4437 O O . ALA A 1 599 ? -14.219 42.312 2.805 1 70.56 599 ALA A O 1
ATOM 4438 N N . THR A 1 600 ? -12.75 40.719 2.98 1 75.69 600 THR A N 1
ATOM 4439 C CA . THR A 1 600 ? -13.68 39.719 2.496 1 75.69 600 THR A CA 1
ATOM 4440 C C . THR A 1 600 ? -14.82 39.5 3.492 1 75.69 600 THR A C 1
ATOM 4442 O O . THR A 1 600 ? -15.969 39.312 3.096 1 75.69 600 THR A O 1
ATOM 4445 N N . GLU A 1 601 ? -14.406 39.531 4.738 1 81.5 601 GLU A N 1
ATOM 4446 C CA . GLU A 1 601 ? -15.406 39.406 5.793 1 81.5 601 GLU A CA 1
ATOM 4447 C C . GLU A 1 601 ? -16.438 40.5 5.723 1 81.5 601 GLU A C 1
ATOM 4449 O O . GLU A 1 601 ? -17.641 40.25 5.801 1 81.5 601 GLU A O 1
ATOM 4454 N N . GLU A 1 602 ? -15.969 41.688 5.602 1 80.06 602 GLU A N 1
ATOM 4455 C CA . GLU A 1 602 ? -16.859 42.844 5.57 1 80.06 602 GLU A CA 1
ATOM 4456 C C . GLU A 1 602 ? -17.781 42.781 4.363 1 80.06 602 GLU A C 1
ATOM 4458 O O . GLU A 1 602 ? -18.938 43.219 4.445 1 80.06 602 GLU A O 1
ATOM 4463 N N . ALA A 1 603 ? -17.297 42.281 3.305 1 78.38 603 ALA A N 1
ATOM 4464 C CA . ALA A 1 603 ? -18.094 42.156 2.09 1 78.38 603 ALA A CA 1
ATOM 4465 C C . ALA A 1 603 ? -19.141 41.062 2.229 1 78.38 603 ALA A C 1
ATOM 4467 O O . ALA A 1 603 ? -20.203 41.125 1.6 1 78.38 603 ALA A O 1
ATOM 4468 N N . LEU A 1 604 ? -18.875 40.156 3.035 1 83.88 604 LEU A N 1
ATOM 4469 C CA . LEU A 1 604 ? -19.734 38.969 3.162 1 83.88 604 LEU A CA 1
ATOM 4470 C C . LEU A 1 604 ? -20.859 39.219 4.164 1 83.88 604 LEU A C 1
ATOM 4472 O O . LEU A 1 604 ? -21.938 38.656 4.047 1 83.88 604 LEU A O 1
ATOM 4476 N N . LEU A 1 605 ? -20.672 40.062 5.121 1 88.06 605 LEU A N 1
ATOM 4477 C CA . LEU A 1 605 ? -21.578 40.25 6.258 1 88.06 605 LEU A CA 1
ATOM 4478 C C . LEU A 1 605 ? -22.953 40.688 5.801 1 88.06 605 LEU A C 1
ATOM 4480 O O . LEU A 1 605 ? -23.969 40.188 6.281 1 88.06 605 LEU A O 1
ATOM 4484 N N . PRO A 1 606 ? -23.031 41.625 4.844 1 86.25 606 PRO A N 1
ATOM 4485 C CA . PRO A 1 606 ? -24.359 42 4.371 1 86.25 606 PRO A CA 1
ATOM 4486 C C . PRO A 1 606 ? -25.109 40.844 3.713 1 86.25 606 PRO A C 1
ATOM 4488 O O . PRO A 1 606 ? -26.344 40.75 3.832 1 86.25 606 PRO A O 1
ATOM 4491 N N . VAL A 1 607 ? -24.453 40.062 3.039 1 85.06 607 VAL A N 1
ATOM 4492 C CA . VAL A 1 607 ? -25.062 38.875 2.406 1 85.06 607 VAL A CA 1
ATOM 4493 C C . VAL A 1 607 ? -25.594 37.938 3.475 1 85.06 607 VAL A C 1
ATOM 4495 O O . VAL A 1 607 ? -26.703 37.438 3.359 1 85.06 607 VAL A O 1
ATOM 4498 N N . VAL A 1 608 ? -24.812 37.75 4.453 1 89.44 608 VAL A N 1
ATOM 4499 C CA . VAL A 1 608 ? -25.188 36.844 5.551 1 89.44 608 VAL A CA 1
ATOM 4500 C C . VAL A 1 608 ? -26.438 37.406 6.246 1 89.44 608 VAL A C 1
ATOM 4502 O O . VAL A 1 608 ? -27.344 36.656 6.594 1 89.44 608 VAL A O 1
ATOM 4505 N N . ASP A 1 609 ? -26.438 38.688 6.449 1 90.19 609 ASP A N 1
ATOM 4506 C CA . ASP A 1 609 ? -27.578 39.312 7.105 1 90.19 609 ASP A CA 1
ATOM 4507 C C . ASP A 1 609 ? -28.875 39.062 6.34 1 90.19 609 ASP A C 1
ATOM 4509 O O . ASP A 1 609 ? -29.922 38.781 6.941 1 90.19 609 ASP A O 1
ATOM 4513 N N . ARG A 1 610 ? -28.781 39.125 5.047 1 85.94 610 ARG A N 1
ATOM 4514 C CA . ARG A 1 610 ? -29.938 38.875 4.203 1 85.94 610 ARG A CA 1
ATOM 4515 C C . ARG A 1 610 ? -30.391 37.406 4.297 1 85.94 610 ARG A C 1
ATOM 4517 O O . ARG A 1 610 ? -31.594 37.125 4.328 1 85.94 610 ARG A O 1
ATOM 4524 N N . VAL A 1 611 ? -29.484 36.562 4.32 1 86.62 611 VAL A N 1
ATOM 4525 C CA . VAL A 1 611 ? -29.766 35.125 4.336 1 86.62 611 VAL A CA 1
ATOM 4526 C C . VAL A 1 611 ? -30.391 34.719 5.668 1 86.62 611 VAL A C 1
ATOM 4528 O O . VAL A 1 611 ? -31.234 33.844 5.723 1 86.62 611 VAL A O 1
ATOM 4531 N N . LEU A 1 612 ? -30.078 35.406 6.719 1 90.31 612 LEU A N 1
ATOM 4532 C CA . LEU A 1 612 ? -30.469 35.031 8.062 1 90.31 612 LEU A CA 1
ATOM 4533 C C . LEU A 1 612 ? -31.844 35.594 8.414 1 90.31 612 LEU A C 1
ATOM 4535 O O . LEU A 1 612 ? -32.438 35.219 9.438 1 90.31 612 LEU A O 1
ATOM 4539 N N . LYS A 1 613 ? -32.344 36.469 7.578 1 88.31 613 LYS A N 1
ATOM 4540 C CA . LYS A 1 613 ? -33.594 37.156 7.898 1 88.31 613 LYS A CA 1
ATOM 4541 C C . LYS A 1 613 ? -34.719 36.156 8.102 1 88.31 613 LYS A C 1
ATOM 4543 O O . LYS A 1 613 ? -34.938 35.281 7.258 1 88.31 613 LYS A O 1
ATOM 4548 N N . GLY A 1 614 ? -35.344 36.281 9.211 1 88.75 614 GLY A N 1
ATOM 4549 C CA . GLY A 1 614 ? -36.531 35.469 9.492 1 88.75 614 GLY A CA 1
ATOM 4550 C C . GLY A 1 614 ? -36.188 34.094 10.023 1 88.75 614 GLY A C 1
ATOM 4551 O O . GLY A 1 614 ? -37.062 33.219 10.133 1 88.75 614 GLY A O 1
ATOM 4552 N N . ARG A 1 615 ? -35 33.781 10.305 1 93.94 615 ARG A N 1
ATOM 4553 C CA . ARG A 1 615 ? -34.562 32.469 10.75 1 93.94 615 ARG A CA 1
ATOM 4554 C C . ARG A 1 615 ? -34.031 32.531 12.172 1 93.94 615 ARG A C 1
ATOM 4556 O O . ARG A 1 615 ? -33.625 33.594 12.656 1 93.94 615 ARG A O 1
ATOM 4563 N N . THR A 1 616 ? -34.125 31.406 12.883 1 96.06 616 THR A N 1
ATOM 4564 C CA . THR A 1 616 ? -33.375 31.25 14.141 1 96.06 616 THR A CA 1
ATOM 4565 C C . THR A 1 616 ? -31.906 30.953 13.883 1 96.06 616 THR A C 1
ATOM 4567 O O . THR A 1 616 ? -31.578 30.031 13.141 1 96.06 616 THR A O 1
ATOM 4570 N N . VAL A 1 617 ? -31.047 31.766 14.492 1 95.81 617 VAL A N 1
ATOM 4571 C CA . VAL A 1 617 ? -29.656 31.656 14.078 1 95.81 617 VAL A CA 1
ATOM 4572 C C . VAL A 1 617 ? -28.766 31.484 15.312 1 95.81 617 VAL A C 1
ATOM 4574 O O . VAL A 1 617 ? -28.984 32.156 16.328 1 95.81 617 VAL A O 1
ATOM 4577 N N . LEU A 1 618 ? -27.922 30.531 15.211 1 94.88 618 LEU A N 1
ATOM 4578 C CA . LEU A 1 618 ? -26.828 30.359 16.172 1 94.88 618 LEU A CA 1
ATOM 4579 C C . LEU A 1 618 ? -25.484 30.625 15.516 1 94.88 618 LEU A C 1
ATOM 4581 O O . LEU A 1 618 ? -25.078 29.906 14.602 1 94.88 618 LEU A O 1
ATOM 4585 N N . ILE A 1 619 ? -24.797 31.672 15.961 1 93.62 619 ILE A N 1
ATOM 4586 C CA . ILE A 1 619 ? -23.516 32.062 15.375 1 93.62 619 ILE A CA 1
ATOM 4587 C C . ILE A 1 619 ? -22.391 31.797 16.391 1 93.62 619 ILE A C 1
ATOM 4589 O O . ILE A 1 619 ? -22.391 32.375 17.469 1 93.62 619 ILE A O 1
ATOM 4593 N N . ILE A 1 620 ? -21.578 30.906 16.016 1 90.5 620 ILE A N 1
ATOM 4594 C CA . ILE A 1 620 ? -20.359 30.688 16.797 1 90.5 620 ILE A CA 1
ATOM 4595 C C . ILE A 1 620 ? -19.234 31.531 16.219 1 90.5 620 ILE A C 1
ATOM 4597 O O . ILE A 1 620 ? -18.875 31.391 15.047 1 90.5 620 ILE A O 1
ATOM 4601 N N . THR A 1 621 ? -18.688 32.469 16.984 1 83 621 THR A N 1
ATOM 4602 C CA . THR A 1 621 ? -17.656 33.312 16.422 1 83 621 THR A CA 1
ATOM 4603 C C . THR A 1 621 ? -16.719 33.812 17.531 1 83 621 THR A C 1
ATOM 4605 O O . THR A 1 621 ? -17.062 33.75 18.719 1 83 621 THR A O 1
ATOM 4608 N N . HIS A 1 622 ? -15.633 34.125 17.141 1 73.06 622 HIS A N 1
ATOM 4609 C CA . HIS A 1 622 ? -14.695 34.875 17.984 1 73.06 622 HIS A CA 1
ATOM 4610 C C . HIS A 1 622 ? -14.398 36.25 17.406 1 73.06 622 HIS A C 1
ATOM 4612 O O . HIS A 1 622 ? -13.602 37 17.953 1 73.06 622 HIS A O 1
ATOM 4618 N N . ARG A 1 623 ? -15.133 36.531 16.375 1 75.69 623 ARG A N 1
ATOM 4619 C CA . ARG A 1 623 ? -14.898 37.812 15.68 1 75.69 623 ARG A CA 1
ATOM 4620 C C . ARG A 1 623 ? -15.961 38.844 16.047 1 75.69 623 ARG A C 1
ATOM 4622 O O . ARG A 1 623 ? -17.156 38.531 16.062 1 75.69 623 ARG A O 1
ATOM 4629 N N . ARG A 1 624 ? -15.555 40.062 16.188 1 75.5 624 ARG A N 1
ATOM 4630 C CA . ARG A 1 624 ? -16.438 41.125 16.625 1 75.5 624 ARG A CA 1
ATOM 4631 C C . ARG A 1 624 ? -17.359 41.562 15.5 1 75.5 624 ARG A C 1
ATOM 4633 O O . ARG A 1 624 ? -18.5 42 15.75 1 75.5 624 ARG A O 1
ATOM 4640 N N . ALA A 1 625 ? -16.891 41.469 14.32 1 79.06 625 ALA A N 1
ATOM 4641 C CA . ALA A 1 625 ? -17.672 41.938 13.18 1 79.06 625 ALA A CA 1
ATOM 4642 C C . ALA A 1 625 ? -19 41.188 13.078 1 79.06 625 ALA A C 1
ATOM 4644 O O . ALA A 1 625 ? -20 41.75 12.656 1 79.06 625 ALA A O 1
ATOM 4645 N N . ALA A 1 626 ? -19 40.031 13.516 1 83.38 626 ALA A N 1
ATOM 4646 C CA . ALA A 1 626 ? -20.188 39.156 13.414 1 83.38 626 ALA A CA 1
ATOM 4647 C C . ALA A 1 626 ? -21.203 39.5 14.508 1 83.38 626 ALA A C 1
ATOM 4649 O O . ALA A 1 626 ? -22.375 39.156 14.398 1 83.38 626 ALA A O 1
ATOM 4650 N N . LEU A 1 627 ? -20.797 40.219 15.461 1 85.5 627 LEU A N 1
ATOM 4651 C CA . LEU A 1 627 ? -21.672 40.531 16.578 1 85.5 627 LEU A CA 1
ATOM 4652 C C . LEU A 1 627 ? -22.734 41.562 16.156 1 85.5 627 LEU A C 1
ATOM 4654 O O . LEU A 1 627 ? -23.766 41.688 16.828 1 85.5 627 LEU A O 1
ATOM 4658 N N . GLY A 1 628 ? -22.438 42.219 15.07 1 83.5 628 GLY A N 1
ATOM 4659 C CA . GLY A 1 628 ? -23.422 43.156 14.555 1 83.5 628 GLY A CA 1
ATOM 4660 C C . GLY A 1 628 ? -24.641 42.469 13.961 1 83.5 628 GLY A C 1
ATOM 4661 O O . GLY A 1 628 ? -25.672 43.094 13.758 1 83.5 628 GLY A O 1
ATOM 4662 N N . LEU A 1 629 ? -24.625 41.188 13.844 1 89.56 629 LEU A N 1
ATOM 4663 C CA . LEU A 1 629 ? -25.703 40.438 13.195 1 89.56 629 LEU A CA 1
ATOM 4664 C C . LEU A 1 629 ? -26.641 39.812 14.227 1 89.56 629 LEU A C 1
ATOM 4666 O O . LEU A 1 629 ? -27.656 39.219 13.867 1 89.56 629 LEU A O 1
ATOM 4670 N N . VAL A 1 630 ? -26.344 40 15.484 1 92.5 630 VAL A N 1
ATOM 4671 C CA . VAL A 1 630 ? -27.078 39.188 16.453 1 92.5 630 VAL A CA 1
ATOM 4672 C C . VAL A 1 630 ? -27.844 40.094 17.422 1 92.5 630 VAL A C 1
ATOM 4674 O O . VAL A 1 630 ? -27.547 41.281 17.531 1 92.5 630 VAL A O 1
ATOM 4677 N N . ASP A 1 631 ? -28.766 39.469 18.156 1 91.69 631 ASP A N 1
ATOM 4678 C CA . ASP A 1 631 ? -29.609 40.125 19.141 1 91.69 631 ASP A CA 1
ATOM 4679 C C . ASP A 1 631 ? -29.094 39.875 20.562 1 91.69 631 ASP A C 1
ATOM 4681 O O . ASP A 1 631 ? -29.359 40.656 21.469 1 91.69 631 ASP A O 1
ATOM 4685 N N . ARG A 1 632 ? -28.562 38.781 20.656 1 93.31 632 ARG A N 1
ATOM 4686 C CA . ARG A 1 632 ? -28.172 38.25 21.969 1 93.31 632 ARG A CA 1
ATOM 4687 C C . ARG A 1 632 ? -26.812 37.594 21.906 1 93.31 632 ARG A C 1
ATOM 4689 O O . ARG A 1 632 ? -26.422 37.031 20.891 1 93.31 632 ARG A O 1
ATOM 4696 N N . VAL A 1 633 ? -26.047 37.75 23.062 1 92.88 633 VAL A N 1
ATOM 4697 C CA . VAL A 1 633 ? -24.703 37.156 23.156 1 92.88 633 VAL A CA 1
ATOM 4698 C C . VAL A 1 633 ? -24.625 36.25 24.375 1 92.88 633 VAL A C 1
ATOM 4700 O O . VAL A 1 633 ? -25 36.656 25.484 1 92.88 633 VAL A O 1
ATOM 4703 N N . VAL A 1 634 ? -24.172 35.062 24.125 1 92 634 VAL A N 1
ATOM 4704 C CA . VAL A 1 634 ? -23.969 34.094 25.188 1 92 634 VAL A CA 1
ATOM 4705 C C . VAL A 1 634 ? -22.484 33.75 25.281 1 92 634 VAL A C 1
ATOM 4707 O O . VAL A 1 634 ? -21.875 33.344 24.297 1 92 634 VAL A O 1
ATOM 4710 N N . GLU A 1 635 ? -21.891 33.875 26.469 1 90.12 635 GLU A N 1
ATOM 4711 C CA . GLU A 1 635 ? -20.484 33.562 26.688 1 90.12 635 GLU A CA 1
ATOM 4712 C C . GLU A 1 635 ? -20.328 32.281 27.5 1 90.12 635 GLU A C 1
ATOM 4714 O O . GLU A 1 635 ? -20.922 32.125 28.562 1 90.12 635 GLU A O 1
ATOM 4719 N N . LEU A 1 636 ? -19.531 31.438 26.875 1 88.75 636 LEU A N 1
ATOM 4720 C CA . LEU A 1 636 ? -19.266 30.156 27.531 1 88.75 636 LEU A CA 1
ATOM 4721 C C . LEU A 1 636 ? -17.891 30.172 28.203 1 88.75 636 LEU A C 1
ATOM 4723 O O . LEU A 1 636 ? -16.938 30.766 27.672 1 88.75 636 LEU A O 1
ATOM 4727 N N . GLY A 1 637 ? -17.797 29.438 29.281 1 82.81 637 GLY A N 1
ATOM 4728 C CA . GLY A 1 637 ? -16.516 29.234 29.953 1 82.81 637 GLY A CA 1
ATOM 4729 C C . GLY A 1 637 ? -15.789 28 29.469 1 82.81 637 GLY A C 1
ATOM 4730 O O . GLY A 1 637 ? -16.25 27.297 28.562 1 82.81 637 GLY A O 1
ATOM 4731 N N . PRO A 1 638 ? -14.555 27.672 29.922 1 77.5 638 PRO A N 1
ATOM 4732 C CA . PRO A 1 638 ? -13.727 26.547 29.5 1 77.5 638 PRO A CA 1
ATOM 4733 C C . PRO A 1 638 ? -14.43 25.203 29.656 1 77.5 638 PRO A C 1
ATOM 4735 O O . PRO A 1 638 ? -14.156 24.266 28.906 1 77.5 638 PRO A O 1
ATOM 4738 N N . SER A 1 639 ? -15.312 25 30.531 1 78.56 639 SER A N 1
ATOM 4739 C CA . SER A 1 639 ? -15.992 23.719 30.703 1 78.56 639 SER A CA 1
ATOM 4740 C C . SER A 1 639 ? -17.422 23.781 30.172 1 78.56 639 SER A C 1
ATOM 4742 O O . SER A 1 639 ? -18.297 23.047 30.625 1 78.56 639 SER A O 1
ATOM 4744 N N . GLY A 1 640 ? -17.609 24.719 29.281 1 80.44 640 GLY A N 1
ATOM 4745 C CA . GLY A 1 640 ? -18.906 24.797 28.625 1 80.44 640 GLY A CA 1
ATOM 4746 C C . GLY A 1 640 ? -20 25.359 29.516 1 80.44 640 GLY A C 1
ATOM 4747 O O . GLY A 1 640 ? -21.188 25.156 29.25 1 80.44 640 GLY A O 1
ATOM 4748 N N . SER A 1 641 ? -19.609 25.922 30.594 1 82.12 641 SER A N 1
ATOM 4749 C CA . SER A 1 641 ? -20.594 26.547 31.469 1 82.12 641 SER A CA 1
ATOM 4750 C C . SER A 1 641 ? -20.938 27.953 30.984 1 82.12 641 SER A C 1
ATOM 4752 O O . SER A 1 641 ? -20.109 28.641 30.391 1 82.12 641 SER A O 1
ATOM 4754 N N . LEU A 1 642 ? -22.188 28.266 31.188 1 85.06 642 LEU A N 1
ATOM 4755 C CA . LEU A 1 642 ? -22.641 29.609 30.797 1 85.06 642 LEU A CA 1
ATOM 4756 C C . LEU A 1 642 ? -22.109 30.656 31.766 1 85.06 642 LEU A C 1
ATOM 4758 O O . LEU A 1 642 ? -22.359 30.578 32.969 1 85.06 642 LEU A O 1
ATOM 4762 N N . ILE A 1 643 ? -21.422 31.609 31.234 1 79.5 643 ILE A N 1
ATOM 4763 C CA . ILE A 1 643 ? -20.812 32.656 32.062 1 79.5 643 ILE A CA 1
ATOM 4764 C C . ILE A 1 643 ? -21.672 33.906 32 1 79.5 643 ILE A C 1
ATOM 4766 O O . ILE A 1 643 ? -21.906 34.562 33.031 1 79.5 643 ILE A O 1
ATOM 4770 N N . ARG A 1 644 ? -22 34.25 30.812 1 84.62 644 ARG A N 1
ATOM 4771 C CA . ARG A 1 644 ? -22.719 35.5 30.625 1 84.62 644 ARG A CA 1
ATOM 4772 C C . ARG A 1 644 ? -23.766 35.375 29.531 1 84.62 644 ARG A C 1
ATOM 4774 O O . ARG A 1 644 ? -23.547 34.688 28.516 1 84.62 644 ARG A O 1
ATOM 4781 N N . ASP A 1 645 ? -24.953 35.875 29.75 1 90 645 ASP A N 1
ATOM 4782 C CA . ASP A 1 645 ? -26.078 35.969 28.812 1 90 645 ASP A CA 1
ATOM 4783 C C . ASP A 1 645 ? -26.672 37.375 28.781 1 90 645 ASP A C 1
ATOM 4785 O O . ASP A 1 645 ? -27.312 37.812 29.734 1 90 645 ASP A O 1
ATOM 4789 N N . SER A 1 646 ? -26.312 38.094 27.672 1 87.94 646 SER A N 1
ATOM 4790 C CA . SER A 1 646 ? -26.703 39.5 27.625 1 87.94 646 SER A CA 1
ATOM 4791 C C . SER A 1 646 ? -27.156 39.906 26.219 1 87.94 646 SER A C 1
ATOM 4793 O O . SER A 1 646 ? -26.875 39.188 25.25 1 87.94 646 SER A O 1
ATOM 4795 N N . SER A 1 647 ? -27.938 40.875 26.203 1 88.12 647 SER A N 1
ATOM 4796 C CA . SER A 1 647 ? -28.25 41.469 24.922 1 88.12 647 SER A CA 1
ATOM 4797 C C . SER A 1 647 ? -27.016 42.125 24.297 1 88.12 647 SER A C 1
ATOM 4799 O O . SER A 1 647 ? -26.047 42.438 25 1 88.12 647 SER A O 1
ATOM 4801 N N . ILE A 1 648 ? -27.094 42.281 23.031 1 86.56 648 ILE A N 1
ATOM 4802 C CA . ILE A 1 648 ? -25.953 42.844 22.328 1 86.56 648 ILE A CA 1
ATOM 4803 C C . ILE A 1 648 ? -25.672 44.25 22.828 1 86.56 648 ILE A C 1
ATOM 4805 O O . ILE A 1 648 ? -24.5 44.656 22.953 1 86.56 648 ILE A O 1
ATOM 4809 N N . ASP A 1 649 ? -26.656 44.969 23.156 1 81.25 649 ASP A N 1
ATOM 4810 C CA . ASP A 1 649 ? -26.516 46.344 23.641 1 81.25 649 ASP A CA 1
ATOM 4811 C C . ASP A 1 649 ? -25.812 46.344 25 1 81.25 649 ASP A C 1
ATOM 4813 O O . ASP A 1 649 ? -24.891 47.156 25.219 1 81.25 649 ASP A O 1
ATOM 4817 N N . SER A 1 650 ? -26.219 45.469 25.797 1 80.44 650 SER A N 1
ATOM 4818 C CA . SER A 1 650 ? -25.625 45.375 27.125 1 80.44 650 SER A CA 1
ATOM 4819 C C . SER A 1 650 ? -24.188 44.875 27.047 1 80.44 650 SER A C 1
ATOM 4821 O O . SER A 1 650 ? -23.328 45.281 27.828 1 80.44 650 SER A O 1
ATOM 4823 N N . PHE A 1 651 ? -23.984 44.031 26.141 1 82.06 651 PHE A N 1
ATOM 4824 C CA . PHE A 1 651 ? -22.656 43.469 25.969 1 82.06 651 PHE A CA 1
ATOM 4825 C C . PHE A 1 651 ? -21.656 44.5 25.516 1 82.06 651 PHE A C 1
ATOM 4827 O O . PHE A 1 651 ? -20.531 44.562 26.016 1 82.06 651 PHE A O 1
ATOM 4834 N N . THR A 1 652 ? -22 45.219 24.531 1 75.94 652 THR A N 1
ATOM 4835 C CA . THR A 1 652 ? -21.125 46.25 24 1 75.94 652 THR A CA 1
ATOM 4836 C C . THR A 1 652 ? -20.812 47.312 25.047 1 75.94 652 THR A C 1
ATOM 4838 O O . THR A 1 652 ? -19.703 47.844 25.094 1 75.94 652 THR A O 1
ATOM 4841 N N . GLN A 1 653 ? -21.734 47.531 25.875 1 67.81 653 GLN A N 1
ATOM 4842 C CA . GLN A 1 653 ? -21.531 48.5 26.938 1 67.81 653 GLN A CA 1
ATOM 4843 C C . GLN A 1 653 ? -20.547 47.969 27.969 1 67.81 653 GLN A C 1
ATOM 4845 O O . GLN A 1 653 ? -19.703 48.75 28.469 1 67.81 653 GLN A O 1
ATOM 4850 N N . SER A 1 654 ? -20.641 46.719 28.141 1 63.44 654 SER A N 1
ATOM 4851 C CA . SER A 1 654 ? -19.766 46.125 29.156 1 63.44 654 SER A CA 1
ATOM 4852 C C . SER A 1 654 ? -18.375 45.844 28.594 1 63.44 654 SER A C 1
ATOM 4854 O O . SER A 1 654 ? -17.391 45.906 29.312 1 63.44 654 SER A O 1
ATOM 4856 N N . SER A 1 655 ? -18.234 45.312 27.453 1 60.19 655 SER A N 1
ATOM 4857 C CA . SER A 1 655 ? -16.953 44.969 26.828 1 60.19 655 SER A CA 1
ATOM 4858 C C . SER A 1 655 ? -16.125 46.219 26.594 1 60.19 655 SER A C 1
ATOM 4860 O O . SER A 1 655 ? -14.891 46.156 26.562 1 60.19 655 SER A O 1
ATOM 4862 N N . ASN A 1 656 ? -16.656 47.219 26.203 1 48.22 656 ASN A N 1
ATOM 4863 C CA . ASN A 1 656 ? -15.922 48.5 26.188 1 48.22 656 ASN A CA 1
ATOM 4864 C C . ASN A 1 656 ? -15.305 48.781 27.547 1 48.22 656 ASN A C 1
ATOM 4866 O O . ASN A 1 656 ? -14.234 49.375 27.641 1 48.22 656 ASN A O 1
ATOM 4870 N N . THR A 1 657 ? -15.891 48.281 28.531 1 40.34 657 THR A N 1
ATOM 4871 C CA . THR A 1 657 ? -15.242 48.438 29.828 1 40.34 657 THR A CA 1
ATOM 4872 C C . THR A 1 657 ? -14.07 47.469 29.969 1 40.34 657 THR A C 1
ATOM 4874 O O . THR A 1 657 ? -13.109 47.75 30.688 1 40.34 657 THR A O 1
ATOM 4877 N N . LEU A 1 658 ? -14.156 46.25 29.484 1 35.69 658 LEU A N 1
ATOM 4878 C CA . LEU A 1 658 ? -13.078 45.281 29.609 1 35.69 658 LEU A CA 1
ATOM 4879 C C . LEU A 1 658 ? -11.938 45.625 28.656 1 35.69 658 LEU A C 1
ATOM 4881 O O . LEU A 1 658 ? -10.789 45.219 28.891 1 35.69 658 LEU A O 1
ATOM 4885 N N . ILE A 1 659 ? -12.133 45.938 27.422 1 35.09 659 ILE A N 1
ATOM 4886 C CA . ILE A 1 659 ? -10.992 46.344 26.609 1 35.09 659 ILE A CA 1
ATOM 4887 C C . ILE A 1 659 ? -10.305 47.562 27.25 1 35.09 659 ILE A C 1
ATOM 4889 O O . ILE A 1 659 ? -9.148 47.844 26.938 1 35.09 659 ILE A O 1
ATOM 4893 N N . SER A 1 660 ? -11.031 48.406 27.969 1 32.78 660 SER A N 1
ATOM 4894 C CA . SER A 1 660 ? -10.328 49.5 28.578 1 32.78 660 SER A CA 1
ATOM 4895 C C . SER A 1 660 ? -9.477 49.062 29.766 1 32.78 660 SER A C 1
ATOM 4897 O O . SER A 1 660 ? -8.766 49.844 30.375 1 32.78 660 SER A O 1
ATOM 4899 N N . SER A 1 661 ? -9.828 48 30.422 1 27.14 661 SER A N 1
ATOM 4900 C CA . SER A 1 661 ? -8.891 47.781 31.516 1 27.14 661 SER A CA 1
ATOM 4901 C C . SER A 1 661 ? -7.57 47.219 31.016 1 27.14 661 SER A C 1
ATOM 4903 O O . SER A 1 661 ? -7.559 46.219 30.281 1 27.14 661 SER A O 1
ATOM 4905 N N . PRO A 1 662 ? -6.531 48.062 30.906 1 28.83 662 PRO A N 1
ATOM 4906 C CA . PRO A 1 662 ? -5.109 47.75 30.719 1 28.83 662 PRO A CA 1
ATOM 4907 C C . PRO A 1 662 ? -4.633 46.594 31.578 1 28.83 662 PRO A C 1
ATOM 4909 O O . PRO A 1 662 ? -4.68 46.656 32.812 1 28.83 662 PRO A O 1
ATOM 4912 N N . ASN A 1 663 ? -5.336 45.438 31.734 1 21.53 663 ASN A N 1
ATOM 4913 C CA . ASN A 1 663 ? -4.363 44.562 32.406 1 21.53 663 ASN A CA 1
ATOM 4914 C C . ASN A 1 663 ? -3.176 44.25 31.5 1 21.53 663 ASN A C 1
ATOM 4916 O O . ASN A 1 663 ? -3.35 43.969 30.312 1 21.53 663 ASN A O 1
ATOM 4920 N N . MET B 1 1 ? 47.969 -33.031 18.469 1 20.55 1 MET B N 1
ATOM 4921 C CA . MET B 1 1 ? 47.75 -33.25 19.891 1 20.55 1 MET B CA 1
ATOM 4922 C C . MET B 1 1 ? 46.375 -32.688 20.312 1 20.55 1 MET B C 1
ATOM 4924 O O . MET B 1 1 ? 46.094 -31.516 20.094 1 20.55 1 MET B O 1
ATOM 4928 N N . TRP B 1 2 ? 45.406 -33.625 20.547 1 21.06 2 TRP B N 1
ATOM 4929 C CA . TRP B 1 2 ? 43.938 -33.781 20.422 1 21.06 2 TRP B CA 1
ATOM 4930 C C . TRP B 1 2 ? 43.25 -33.188 21.641 1 21.06 2 TRP B C 1
ATOM 4932 O O . TRP B 1 2 ? 42.062 -33.469 21.875 1 21.06 2 TRP B O 1
ATOM 4942 N N . ARG B 1 3 ? 44.062 -32.219 22.266 1 17.77 3 ARG B N 1
ATOM 4943 C CA . ARG B 1 3 ? 43.781 -32.125 23.688 1 17.77 3 ARG B CA 1
ATOM 4944 C C . ARG B 1 3 ? 42.281 -31.922 23.953 1 17.77 3 ARG B C 1
ATOM 4946 O O . ARG B 1 3 ? 41.531 -31.531 23.047 1 17.77 3 ARG B O 1
ATOM 4953 N N . GLY B 1 4 ? 42.062 -31.469 25.234 1 19.62 4 GLY B N 1
ATOM 4954 C CA . GLY B 1 4 ? 41.219 -31.781 26.375 1 19.62 4 GLY B CA 1
ATOM 4955 C C . GLY B 1 4 ? 39.844 -31.172 26.266 1 19.62 4 GLY B C 1
ATOM 4956 O O . GLY B 1 4 ? 39.656 -30.172 25.578 1 19.62 4 GLY B O 1
ATOM 4957 N N . THR B 1 5 ? 38.781 -31.922 26.516 1 20.83 5 THR B N 1
ATOM 4958 C CA . THR B 1 5 ? 37.406 -32.344 26.438 1 20.83 5 THR B CA 1
ATOM 4959 C C . THR B 1 5 ? 36.531 -31.469 27.344 1 20.83 5 THR B C 1
ATOM 4961 O O . THR B 1 5 ? 35.344 -31.766 27.547 1 20.83 5 THR B O 1
ATOM 4964 N N . ARG B 1 6 ? 37.062 -30.203 27.719 1 19.25 6 ARG B N 1
ATOM 4965 C CA . ARG B 1 6 ? 36.469 -29.781 29 1 19.25 6 ARG B CA 1
ATOM 4966 C C . ARG B 1 6 ? 34.969 -29.734 28.891 1 19.25 6 ARG B C 1
ATOM 4968 O O . ARG B 1 6 ? 34.406 -29.312 27.875 1 19.25 6 ARG B O 1
ATOM 4975 N N . SER B 1 7 ? 34.312 -30.516 29.797 1 19.91 7 SER B N 1
ATOM 4976 C CA . SER B 1 7 ? 33 -31.062 30.109 1 19.91 7 SER B CA 1
ATOM 4977 C C . SER B 1 7 ? 32.031 -29.953 30.484 1 19.91 7 SER B C 1
ATOM 4979 O O . SER B 1 7 ? 32.312 -29.156 31.375 1 19.91 7 SER B O 1
ATOM 4981 N N . LEU B 1 8 ? 31.5 -29.234 29.484 1 20.03 8 LEU B N 1
ATOM 4982 C CA . LEU B 1 8 ? 30.547 -28.125 29.531 1 20.03 8 LEU B CA 1
ATOM 4983 C C . LEU B 1 8 ? 29.328 -28.5 30.375 1 20.03 8 LEU B C 1
ATOM 4985 O O . LEU B 1 8 ? 28.578 -29.406 30.016 1 20.03 8 LEU B O 1
ATOM 4989 N N . ARG B 1 9 ? 29.594 -28.625 31.734 1 18.2 9 ARG B N 1
ATOM 4990 C CA . ARG B 1 9 ? 28.594 -29.047 32.719 1 18.2 9 ARG B CA 1
ATOM 4991 C C . ARG B 1 9 ? 27.328 -28.203 32.594 1 18.2 9 ARG B C 1
ATOM 4993 O O . ARG B 1 9 ? 27.375 -26.969 32.688 1 18.2 9 ARG B O 1
ATOM 5000 N N . ALA B 1 10 ? 26.453 -28.578 31.672 1 19.58 10 ALA B N 1
ATOM 5001 C CA . ALA B 1 10 ? 25.141 -28.047 31.281 1 19.58 10 ALA B CA 1
ATOM 5002 C C . ALA B 1 10 ? 24.203 -27.984 32.469 1 19.58 10 ALA B C 1
ATOM 5004 O O . ALA B 1 10 ? 23.797 -29.016 33.031 1 19.58 10 ALA B O 1
ATOM 5005 N N . ALA B 1 11 ? 24.656 -27.234 33.562 1 19.97 11 ALA B N 1
ATOM 5006 C CA . ALA B 1 11 ? 23.859 -27.219 34.812 1 19.97 11 ALA B CA 1
ATOM 5007 C C . ALA B 1 11 ? 22.391 -26.984 34.5 1 19.97 11 ALA B C 1
ATOM 5009 O O . ALA B 1 11 ? 22.031 -25.984 33.875 1 19.97 11 ALA B O 1
ATOM 5010 N N . GLY B 1 12 ? 21.609 -28.047 34.188 1 19.84 12 GLY B N 1
ATOM 5011 C CA . GLY B 1 12 ? 20.203 -28.234 33.812 1 19.84 12 GLY B CA 1
ATOM 5012 C C . GLY B 1 12 ? 19.25 -27.719 34.875 1 19.84 12 GLY B C 1
ATOM 5013 O O . GLY B 1 12 ? 19.078 -28.328 35.938 1 19.84 12 GLY B O 1
ATOM 5014 N N . HIS B 1 13 ? 19.609 -26.5 35.5 1 20.19 13 HIS B N 1
ATOM 5015 C CA . HIS B 1 13 ? 18.797 -26.188 36.688 1 20.19 13 HIS B CA 1
ATOM 5016 C C . HIS B 1 13 ? 17.312 -26.281 36.375 1 20.19 13 HIS B C 1
ATOM 5018 O O . HIS B 1 13 ? 16.875 -25.859 35.281 1 20.19 13 HIS B O 1
ATOM 5024 N N . SER B 1 14 ? 16.641 -27.312 36.844 1 20.41 14 SER B N 1
ATOM 5025 C CA . SER B 1 14 ? 15.297 -27.859 36.844 1 20.41 14 SER B CA 1
ATOM 5026 C C . SER B 1 14 ? 14.289 -26.859 37.406 1 20.41 14 SER B C 1
ATOM 5028 O O . SER B 1 14 ? 14.398 -26.453 38.594 1 20.41 14 SER B O 1
ATOM 5030 N N . VAL B 1 15 ? 14.117 -25.688 36.688 1 20.92 15 VAL B N 1
ATOM 5031 C CA . VAL B 1 15 ? 13.195 -24.672 37.156 1 20.92 15 VAL B CA 1
ATOM 5032 C C . VAL B 1 15 ? 11.836 -25.297 37.469 1 20.92 15 VAL B C 1
ATOM 5034 O O . VAL B 1 15 ? 11.219 -25.922 36.625 1 20.92 15 VAL B O 1
ATOM 5037 N N . ARG B 1 16 ? 11.695 -25.797 38.688 1 20.33 16 ARG B N 1
ATOM 5038 C CA . ARG B 1 16 ? 10.531 -26.469 39.25 1 20.33 16 ARG B CA 1
ATOM 5039 C C . ARG B 1 16 ? 9.297 -25.578 39.188 1 20.33 16 ARG B C 1
ATOM 5041 O O . ARG B 1 16 ? 9.234 -24.516 39.812 1 20.33 16 ARG B O 1
ATOM 5048 N N . LEU B 1 17 ? 8.805 -25.328 37.938 1 20.5 17 LEU B N 1
ATOM 5049 C CA . LEU B 1 17 ? 7.609 -24.516 37.719 1 20.5 17 LEU B CA 1
ATOM 5050 C C . LEU B 1 17 ? 6.434 -25.047 38.562 1 20.5 17 LEU B C 1
ATOM 5052 O O . LEU B 1 17 ? 6.004 -26.188 38.375 1 20.5 17 LEU B O 1
ATOM 5056 N N . SER B 1 18 ? 6.504 -24.844 39.844 1 19.92 18 SER B N 1
ATOM 5057 C CA . SER B 1 18 ? 5.465 -25.359 40.719 1 19.92 18 SER B CA 1
ATOM 5058 C C . SER B 1 18 ? 4.086 -24.844 40.312 1 19.92 18 SER B C 1
ATOM 5060 O O . SER B 1 18 ? 3.846 -23.625 40.312 1 19.92 18 SER B O 1
ATOM 5062 N N . VAL B 1 19 ? 3.588 -25.297 39.219 1 21.42 19 VAL B N 1
ATOM 5063 C CA . VAL B 1 19 ? 2.273 -24.938 38.688 1 21.42 19 VAL B CA 1
ATOM 5064 C C . VAL B 1 19 ? 1.199 -25.266 39.719 1 21.42 19 VAL B C 1
ATOM 5066 O O . VAL B 1 19 ? 1.024 -26.422 40.094 1 21.42 19 VAL B O 1
ATOM 5069 N N . ARG B 1 20 ? 1.098 -24.375 40.719 1 19.28 20 ARG B N 1
ATOM 5070 C CA . ARG B 1 20 ? 0.099 -24.594 41.75 1 19.28 20 ARG B CA 1
ATOM 5071 C C . ARG B 1 20 ? -1.277 -24.844 41.156 1 19.28 20 ARG B C 1
ATOM 5073 O O . ARG B 1 20 ? -1.688 -24.141 40.219 1 19.28 20 ARG B O 1
ATOM 5080 N N . SER B 1 21 ? -1.802 -26.047 41.25 1 20.36 21 SER B N 1
ATOM 5081 C CA . SER B 1 21 ? -3.008 -26.719 40.781 1 20.36 21 SER B CA 1
ATOM 5082 C C . SER B 1 21 ? -4.262 -26.078 41.375 1 20.36 21 SER B C 1
ATOM 5084 O O . SER B 1 21 ? -5.094 -26.75 41.969 1 20.36 21 SER B O 1
ATOM 5086 N N . ALA B 1 22 ? -4.328 -24.688 41.375 1 20.77 22 ALA B N 1
ATOM 5087 C CA . ALA B 1 22 ? -5.465 -24.312 42.219 1 20.77 22 ALA B CA 1
ATOM 5088 C C . ALA B 1 22 ? -6.738 -25.016 41.75 1 20.77 22 ALA B C 1
ATOM 5090 O O . ALA B 1 22 ? -6.926 -25.281 40.562 1 20.77 22 ALA B O 1
ATOM 5091 N N . THR B 1 23 ? -7.398 -25.641 42.688 1 20.72 23 THR B N 1
ATOM 5092 C CA . THR B 1 23 ? -8.562 -26.516 42.844 1 20.72 23 THR B CA 1
ATOM 5093 C C . THR B 1 23 ? -9.812 -25.828 42.281 1 20.72 23 THR B C 1
ATOM 5095 O O . THR B 1 23 ? -10.141 -24.703 42.656 1 20.72 23 THR B O 1
ATOM 5098 N N . LEU B 1 24 ? -10.055 -26 41 1 22.02 24 LEU B N 1
ATOM 5099 C CA . LEU B 1 24 ? -11.211 -25.516 40.25 1 22.02 24 LEU B CA 1
ATOM 5100 C C . LEU B 1 24 ? -12.516 -25.906 40.938 1 22.02 24 LEU B C 1
ATOM 5102 O O . LEU B 1 24 ? -12.727 -27.078 41.219 1 22.02 24 LEU B O 1
ATOM 5106 N N . PRO B 1 25 ? -13.016 -24.969 41.781 1 21.83 25 PRO B N 1
ATOM 5107 C CA . PRO B 1 25 ? -14.195 -25.375 42.531 1 21.83 25 PRO B CA 1
ATOM 5108 C C . PRO B 1 25 ? -15.297 -25.969 41.656 1 21.83 25 PRO B C 1
ATOM 5110 O O . PRO B 1 25 ? -15.344 -25.688 40.469 1 21.83 25 PRO B O 1
ATOM 5113 N N . ARG B 1 26 ? -16.016 -26.969 42.188 1 18.78 26 ARG B N 1
ATOM 5114 C CA . ARG B 1 26 ? -16.906 -28.016 41.75 1 18.78 26 ARG B CA 1
ATOM 5115 C C . ARG B 1 26 ? -18.141 -27.422 41.062 1 18.78 26 ARG B C 1
ATOM 5117 O O . ARG B 1 26 ? -18.547 -27.875 39.969 1 18.78 26 ARG B O 1
ATOM 5124 N N . ASP B 1 27 ? -19.031 -26.828 41.812 1 20.88 27 ASP B N 1
ATOM 5125 C CA . ASP B 1 27 ? -20.406 -27.297 41.812 1 20.88 27 ASP B CA 1
ATOM 5126 C C . ASP B 1 27 ? -21.234 -26.578 40.75 1 20.88 27 ASP B C 1
ATOM 5128 O O . ASP B 1 27 ? -21.422 -25.359 40.844 1 20.88 27 ASP B O 1
ATOM 5132 N N . LEU B 1 28 ? -21 -26.875 39.562 1 20.98 28 LEU B N 1
ATOM 5133 C CA . LEU B 1 28 ? -21.688 -26.219 38.469 1 20.98 28 LEU B CA 1
ATOM 5134 C C . LEU B 1 28 ? -23.203 -26.406 38.562 1 20.98 28 LEU B C 1
ATOM 5136 O O . LEU B 1 28 ? -23.688 -27.531 38.438 1 20.98 28 LEU B O 1
ATOM 5140 N N . LYS B 1 29 ? -23.781 -25.844 39.594 1 20.06 29 LYS B N 1
ATOM 5141 C CA . LYS B 1 29 ? -25.203 -26.141 39.656 1 20.06 29 LYS B CA 1
ATOM 5142 C C . LYS B 1 29 ? -25.922 -25.75 38.375 1 20.06 29 LYS B C 1
ATOM 5144 O O . LYS B 1 29 ? -25.859 -24.594 37.969 1 20.06 29 LYS B O 1
ATOM 5149 N N . VAL B 1 30 ? -26.078 -26.625 37.438 1 22.3 30 VAL B N 1
ATOM 5150 C CA . VAL B 1 30 ? -26.656 -26.5 36.094 1 22.3 30 VAL B CA 1
ATOM 5151 C C . VAL B 1 30 ? -28.141 -26.141 36.188 1 22.3 30 VAL B C 1
ATOM 5153 O O . VAL B 1 30 ? -28.938 -26.938 36.688 1 22.3 30 VAL B O 1
ATOM 5156 N N . PRO B 1 31 ? -28.453 -24.938 36.812 1 20.66 31 PRO B N 1
ATOM 5157 C CA . PRO B 1 31 ? -29.906 -24.938 36.969 1 20.66 31 PRO B CA 1
ATOM 5158 C C . PRO B 1 31 ? -30.641 -25.25 35.688 1 20.66 31 PRO B C 1
ATOM 5160 O O . PRO B 1 31 ? -30.109 -25.031 34.594 1 20.66 31 PRO B O 1
ATOM 5163 N N . SER B 1 32 ? -31.703 -26.094 35.719 1 21.05 32 SER B N 1
ATOM 5164 C CA . SER B 1 32 ? -32.625 -26.766 34.812 1 21.05 32 SER B CA 1
ATOM 5165 C C . SER B 1 32 ? -33.469 -25.766 34.062 1 21.05 32 SER B C 1
ATOM 5167 O O . SER B 1 32 ? -34.344 -26.156 33.25 1 21.05 32 SER B O 1
ATOM 5169 N N . VAL B 1 33 ? -32.906 -24.625 33.594 1 21.33 33 VAL B N 1
ATOM 5170 C CA . VAL B 1 33 ? -33.906 -23.641 33.219 1 21.33 33 VAL B CA 1
ATOM 5171 C C . VAL B 1 33 ? -34.875 -24.266 32.188 1 21.33 33 VAL B C 1
ATOM 5173 O O . VAL B 1 33 ? -34.406 -24.969 31.266 1 21.33 33 VAL B O 1
ATOM 5176 N N . HIS B 1 34 ? -36.156 -24.375 32.531 1 21.02 34 HIS B N 1
ATOM 5177 C CA . HIS B 1 34 ? -37.406 -24.875 31.922 1 21.02 34 HIS B CA 1
ATOM 5178 C C . HIS B 1 34 ? -37.625 -24.234 30.562 1 21.02 34 HIS B C 1
ATOM 5180 O O . HIS B 1 34 ? -37.25 -23.078 30.328 1 21.02 34 HIS B O 1
ATOM 5186 N N . SER B 1 35 ? -37.906 -25.047 29.5 1 19.8 35 SER B N 1
ATOM 5187 C CA . SER B 1 35 ? -38.031 -25.094 28.047 1 19.8 35 SER B CA 1
ATOM 5188 C C . SER B 1 35 ? -39.188 -24.219 27.562 1 19.8 35 SER B C 1
ATOM 5190 O O . SER B 1 35 ? -39.469 -24.156 26.375 1 19.8 35 SER B O 1
ATOM 5192 N N . CYS B 1 36 ? -39.781 -23.25 28.406 1 20.56 36 CYS B N 1
ATOM 5193 C CA . CYS B 1 36 ? -41.125 -23.047 27.875 1 20.56 36 CYS B CA 1
ATOM 5194 C C . CYS B 1 36 ? -41.062 -22.438 26.484 1 20.56 36 CYS B C 1
ATOM 5196 O O . CYS B 1 36 ? -40.5 -21.375 26.281 1 20.56 36 CYS B O 1
ATOM 5198 N N . LEU B 1 37 ? -41.125 -23.266 25.422 1 22.16 37 LEU B N 1
ATOM 5199 C CA . LEU B 1 37 ? -41.156 -23.141 23.969 1 22.16 37 LEU B CA 1
ATOM 5200 C C . LEU B 1 37 ? -42.281 -22.219 23.5 1 22.16 37 LEU B C 1
ATOM 5202 O O . LEU B 1 37 ? -42.562 -22.156 22.312 1 22.16 37 LEU B O 1
ATOM 5206 N N . GLY B 1 38 ? -42.812 -21.203 24.344 1 20.44 38 GLY B N 1
ATOM 5207 C CA . GLY B 1 38 ? -44.094 -20.812 23.781 1 20.44 38 GLY B CA 1
ATOM 5208 C C . GLY B 1 38 ? -43.969 -20.266 22.359 1 20.44 38 GLY B C 1
ATOM 5209 O O . GLY B 1 38 ? -42.906 -19.828 21.938 1 20.44 38 GLY B O 1
ATOM 5210 N N . THR B 1 39 ? -44.938 -20.531 21.422 1 22.28 39 THR B N 1
ATOM 5211 C CA . THR B 1 39 ? -45.312 -20.594 20.016 1 22.28 39 THR B CA 1
ATOM 5212 C C . THR B 1 39 ? -45.5 -19.188 19.453 1 22.28 39 THR B C 1
ATOM 5214 O O . THR B 1 39 ? -45.906 -19.031 18.297 1 22.28 39 THR B O 1
ATOM 5217 N N . THR B 1 40 ? -44.969 -18.094 20.141 1 21.38 40 THR B N 1
ATOM 5218 C CA . THR B 1 40 ? -45.781 -16.922 19.75 1 21.38 40 THR B CA 1
ATOM 5219 C C . THR B 1 40 ? -45.594 -16.641 18.266 1 21.38 40 THR B C 1
ATOM 5221 O O . THR B 1 40 ? -44.531 -16.844 17.703 1 21.38 40 THR B O 1
ATOM 5224 N N . GLU B 1 41 ? -46.75 -16.422 17.484 1 23.7 41 GLU B N 1
ATOM 5225 C CA . GLU B 1 41 ? -47.219 -16.281 16.109 1 23.7 41 GLU B CA 1
ATOM 5226 C C . GLU B 1 41 ? -46.594 -15.039 15.461 1 23.7 41 GLU B C 1
ATOM 5228 O O . GLU B 1 41 ? -46.594 -13.961 16.062 1 23.7 41 GLU B O 1
ATOM 5233 N N . PRO B 1 42 ? -45.625 -15.156 14.547 1 23.31 42 PRO B N 1
ATOM 5234 C CA . PRO B 1 42 ? -44.844 -14.047 13.984 1 23.31 42 PRO B CA 1
ATOM 5235 C C . PRO B 1 42 ? -45.719 -13.016 13.266 1 23.31 42 PRO B C 1
ATOM 5237 O O . PRO B 1 42 ? -46.594 -13.383 12.477 1 23.31 42 PRO B O 1
ATOM 5240 N N . PRO B 1 43 ? -46.062 -11.844 13.867 1 21.28 43 PRO B N 1
ATOM 5241 C CA . PRO B 1 43 ? -47.062 -10.969 13.242 1 21.28 43 PRO B CA 1
ATOM 5242 C C . PRO B 1 43 ? -46.688 -10.57 11.82 1 21.28 43 PRO B C 1
ATOM 5244 O O . PRO B 1 43 ? -45.5 -10.578 11.469 1 21.28 43 PRO B O 1
ATOM 5247 N N . SER B 1 44 ? -47.688 -10.547 10.836 1 21.44 44 SER B N 1
ATOM 5248 C CA . SER B 1 44 ? -47.844 -10.383 9.398 1 21.44 44 SER B CA 1
ATOM 5249 C C . SER B 1 44 ? -47.438 -8.992 8.945 1 21.44 44 SER B C 1
ATOM 5251 O O . SER B 1 44 ? -47.938 -7.984 9.445 1 21.44 44 SER B O 1
ATOM 5253 N N . ILE B 1 45 ? -46.125 -8.797 8.758 1 20.86 45 ILE B N 1
ATOM 5254 C CA . ILE B 1 45 ? -45.625 -7.488 8.359 1 20.86 45 ILE B CA 1
ATOM 5255 C C . ILE B 1 45 ? -46.312 -7.012 7.098 1 20.86 45 ILE B C 1
ATOM 5257 O O . ILE B 1 45 ? -46.281 -7.688 6.066 1 20.86 45 ILE B O 1
ATOM 5261 N N . ARG B 1 46 ? -47.375 -6.145 7.219 1 19.77 46 ARG B N 1
ATOM 5262 C CA . ARG B 1 46 ? -48.219 -5.492 6.219 1 19.77 46 ARG B CA 1
ATOM 5263 C C . ARG B 1 46 ? -47.375 -4.734 5.207 1 19.77 46 ARG B C 1
ATOM 5265 O O . ARG B 1 46 ? -46.438 -4.016 5.582 1 19.77 46 ARG B O 1
ATOM 5272 N N . ARG B 1 47 ? -47.344 -5.148 3.891 1 21.02 47 ARG B N 1
ATOM 5273 C CA . ARG B 1 47 ? -46.812 -4.75 2.602 1 21.02 47 ARG B CA 1
ATOM 5274 C C . ARG B 1 47 ? -47.188 -3.324 2.248 1 21.02 47 ARG B C 1
ATOM 5276 O O . ARG B 1 47 ? -48.375 -3.043 2.021 1 21.02 47 ARG B O 1
ATOM 5283 N N . LEU B 1 48 ? -46.812 -2.256 3.002 1 19.42 48 LEU B N 1
ATOM 5284 C CA . LEU B 1 48 ? -47.469 -1.028 2.566 1 19.42 48 LEU B CA 1
ATOM 5285 C C . LEU B 1 48 ? -47.188 -0.736 1.103 1 19.42 48 LEU B C 1
ATOM 5287 O O . LEU B 1 48 ? -46.031 -0.895 0.661 1 19.42 48 LEU B O 1
ATOM 5291 N N . PRO B 1 49 ? -48.156 -0.678 0.124 1 20.48 49 PRO B N 1
ATOM 5292 C CA . PRO B 1 49 ? -48.25 -0.533 -1.332 1 20.48 49 PRO B CA 1
ATOM 5293 C C . PRO B 1 49 ? -47.781 0.839 -1.813 1 20.48 49 PRO B C 1
ATOM 5295 O O . PRO B 1 49 ? -47.844 1.139 -3.008 1 20.48 49 PRO B O 1
ATOM 5298 N N . TYR B 1 50 ? -46.719 1.516 -1.393 1 19.73 50 TYR B N 1
ATOM 5299 C CA . TYR B 1 50 ? -46.719 2.93 -1.749 1 19.73 50 TYR B CA 1
ATOM 5300 C C . TYR B 1 50 ? -46.625 3.111 -3.26 1 19.73 50 TYR B C 1
ATOM 5302 O O . TYR B 1 50 ? -45.625 2.783 -3.885 1 19.73 50 TYR B O 1
ATOM 5310 N N . GLU B 1 51 ? -47.75 3.004 -4.059 1 19.53 51 GLU B N 1
ATOM 5311 C CA . GLU B 1 51 ? -47.844 3.1 -5.508 1 19.53 51 GLU B CA 1
ATOM 5312 C C . GLU B 1 51 ? -47.562 4.52 -5.992 1 19.53 51 GLU B C 1
ATOM 5314 O O . GLU B 1 51 ? -47.562 4.773 -7.199 1 19.53 51 GLU B O 1
ATOM 5319 N N . ARG B 1 52 ? -47.094 5.59 -5.312 1 19.11 52 ARG B N 1
ATOM 5320 C CA . ARG B 1 52 ? -47.625 6.824 -5.902 1 19.11 52 ARG B CA 1
ATOM 5321 C C . ARG B 1 52 ? -47 7.066 -7.281 1 19.11 52 ARG B C 1
ATOM 5323 O O . ARG B 1 52 ? -45.781 7.078 -7.43 1 19.11 52 ARG B O 1
ATOM 5330 N N . ARG B 1 53 ? -47.75 6.863 -8.375 1 19.75 53 ARG B N 1
ATOM 5331 C CA . ARG B 1 53 ? -47.562 7.016 -9.812 1 19.75 53 ARG B CA 1
ATOM 5332 C C . ARG B 1 53 ? -47.344 8.477 -10.188 1 19.75 53 ARG B C 1
ATOM 5334 O O . ARG B 1 53 ? -47.656 8.891 -11.305 1 19.75 53 ARG B O 1
ATOM 5341 N N . VAL B 1 54 ? -46.906 9.469 -9.344 1 19.53 54 VAL B N 1
ATOM 5342 C CA . VAL B 1 54 ? -47.344 10.758 -9.875 1 19.53 54 VAL B CA 1
ATOM 5343 C C . VAL B 1 54 ? -46.656 11.016 -11.219 1 19.53 54 VAL B C 1
ATOM 5345 O O . VAL B 1 54 ? -45.438 10.883 -11.328 1 19.53 54 VAL B O 1
ATOM 5348 N N . ALA B 1 55 ? -47.406 11.008 -12.305 1 20.28 55 ALA B N 1
ATOM 5349 C CA . ALA B 1 55 ? -47.25 11.18 -13.742 1 20.28 55 ALA B CA 1
ATOM 5350 C C . ALA B 1 55 ? -46.781 12.586 -14.078 1 20.28 55 ALA B C 1
ATOM 5352 O O . ALA B 1 55 ? -47.594 13.523 -14.156 1 20.28 55 ALA B O 1
ATOM 5353 N N . TRP B 1 56 ? -45.875 13.281 -13.312 1 19.28 56 TRP B N 1
ATOM 5354 C CA . TRP B 1 56 ? -45.906 14.703 -13.648 1 19.28 56 TRP B CA 1
ATOM 5355 C C . TRP B 1 56 ? -45.406 14.93 -15.07 1 19.28 56 TRP B C 1
ATOM 5357 O O . TRP B 1 56 ? -44.375 14.438 -15.461 1 19.28 56 TRP B O 1
ATOM 5367 N N . THR B 1 57 ? -46.344 15.125 -15.984 1 20.12 57 THR B N 1
ATOM 5368 C CA . THR B 1 57 ? -46.25 15.359 -17.422 1 20.12 57 THR B CA 1
ATOM 5369 C C . THR B 1 57 ? -45.531 16.672 -17.719 1 20.12 57 THR B C 1
ATOM 5371 O O . THR B 1 57 ? -45.5 17.141 -18.859 1 20.12 57 THR B O 1
ATOM 5374 N N . ARG B 1 58 ? -44.5 17.156 -16.938 1 20.45 58 ARG B N 1
ATOM 5375 C CA . ARG B 1 58 ? -44.281 18.578 -17.156 1 20.45 58 ARG B CA 1
ATOM 5376 C C . ARG B 1 58 ? -43.781 18.844 -18.578 1 20.45 58 ARG B C 1
ATOM 5378 O O . ARG B 1 58 ? -42.875 18.156 -19.062 1 20.45 58 ARG B O 1
ATOM 5385 N N . SER B 1 59 ? -44.719 19.5 -19.359 1 19.59 59 SER B N 1
ATOM 5386 C CA . SER B 1 59 ? -44.594 19.891 -20.766 1 19.59 59 SER B CA 1
ATOM 5387 C C . SER B 1 59 ? -43.375 20.75 -21 1 19.59 59 SER B C 1
ATOM 5389 O O . SER B 1 59 ? -42.844 21.359 -20.078 1 19.59 59 SER B O 1
ATOM 5391 N N . PRO B 1 60 ? -42.906 20.859 -22.297 1 21.2 60 PRO B N 1
ATOM 5392 C CA . PRO B 1 60 ? -41.656 21.172 -23.047 1 21.2 60 PRO B CA 1
ATOM 5393 C C . PRO B 1 60 ? -41.375 22.672 -23.109 1 21.2 60 PRO B C 1
ATOM 5395 O O . PRO B 1 60 ? -40.375 23.094 -23.703 1 21.2 60 PRO B O 1
ATOM 5398 N N . PRO B 1 61 ? -41.406 23.453 -21.938 1 19.38 61 PRO B N 1
ATOM 5399 C CA . PRO B 1 61 ? -41.562 24.828 -22.406 1 19.38 61 PRO B CA 1
ATOM 5400 C C . PRO B 1 61 ? -40.469 25.219 -23.438 1 19.38 61 PRO B C 1
ATOM 5402 O O . PRO B 1 61 ? -39.406 24.609 -23.469 1 19.38 61 PRO B O 1
ATOM 5405 N N . ALA B 1 62 ? -40.906 26.234 -24.344 1 19.56 62 ALA B N 1
ATOM 5406 C CA . ALA B 1 62 ? -40.562 26.875 -25.609 1 19.56 62 ALA B CA 1
ATOM 5407 C C . ALA B 1 62 ? -39.188 27.547 -25.5 1 19.56 62 ALA B C 1
ATOM 5409 O O . ALA B 1 62 ? -38.688 27.797 -24.406 1 19.56 62 ALA B O 1
ATOM 5410 N N . GLN B 1 63 ? -38.812 28.344 -26.594 1 20.09 63 GLN B N 1
ATOM 5411 C CA . GLN B 1 63 ? -37.75 28.641 -27.547 1 20.09 63 GLN B CA 1
ATOM 5412 C C . GLN B 1 63 ? -36.906 29.844 -27.094 1 20.09 63 GLN B C 1
ATOM 5414 O O . GLN B 1 63 ? -35.969 30.25 -27.781 1 20.09 63 GLN B O 1
ATOM 5419 N N . LEU B 1 64 ? -37.094 30.359 -25.797 1 19.16 64 LEU B N 1
ATOM 5420 C CA . LEU B 1 64 ? -36.75 31.766 -25.938 1 19.16 64 LEU B CA 1
ATOM 5421 C C . LEU B 1 64 ? -35.25 31.906 -26.312 1 19.16 64 LEU B C 1
ATOM 5423 O O . LEU B 1 64 ? -34.406 31.375 -25.625 1 19.16 64 LEU B O 1
ATOM 5427 N N . THR B 1 65 ? -34.969 32.344 -27.578 1 20.11 65 THR B N 1
ATOM 5428 C CA . THR B 1 65 ? -33.812 32.594 -28.422 1 20.11 65 THR B CA 1
ATOM 5429 C C . THR B 1 65 ? -32.938 33.688 -27.844 1 20.11 65 THR B C 1
ATOM 5431 O O . THR B 1 65 ? -32 34.188 -28.5 1 20.11 65 THR B O 1
ATOM 5434 N N . ARG B 1 66 ? -33.062 34.062 -26.484 1 20 66 ARG B N 1
ATOM 5435 C CA . ARG B 1 66 ? -32.469 35.375 -26.375 1 20 66 ARG B CA 1
ATOM 5436 C C . ARG B 1 66 ? -31.016 35.375 -26.797 1 20 66 ARG B C 1
ATOM 5438 O O . ARG B 1 66 ? -30.266 34.469 -26.438 1 20 66 ARG B O 1
ATOM 5445 N N . HIS B 1 67 ? -30.688 36.094 -27.859 1 20.67 67 HIS B N 1
ATOM 5446 C CA . HIS B 1 67 ? -29.5 36.5 -28.625 1 20.67 67 HIS B CA 1
ATOM 5447 C C . HIS B 1 67 ? -28.453 37.156 -27.734 1 20.67 67 HIS B C 1
ATOM 5449 O O . HIS B 1 67 ? -28.375 38.375 -27.688 1 20.67 67 HIS B O 1
ATOM 5455 N N . LEU B 1 68 ? -28.375 36.719 -26.422 1 20.41 68 LEU B N 1
ATOM 5456 C CA . LEU B 1 68 ? -27.562 37.625 -25.625 1 20.41 68 LEU B CA 1
ATOM 5457 C C . LEU B 1 68 ? -26.219 37.875 -26.312 1 20.41 68 LEU B C 1
ATOM 5459 O O . LEU B 1 68 ? -25.625 36.969 -26.875 1 20.41 68 LEU B O 1
ATOM 5463 N N . CYS B 1 69 ? -25.922 39.188 -26.484 1 20.5 69 CYS B N 1
ATOM 5464 C CA . CYS B 1 69 ? -24.922 40.062 -27.094 1 20.5 69 CYS B CA 1
ATOM 5465 C C . CYS B 1 69 ? -23.516 39.688 -26.656 1 20.5 69 CYS B C 1
ATOM 5467 O O . CYS B 1 69 ? -23.328 39.219 -25.531 1 20.5 69 CYS B O 1
ATOM 5469 N N . ALA B 1 70 ? -22.5 39.781 -27.562 1 21.41 70 ALA B N 1
ATOM 5470 C CA . ALA B 1 70 ? -21.125 39.438 -27.938 1 21.41 70 ALA B CA 1
ATOM 5471 C C . ALA B 1 70 ? -20.109 40.156 -27.047 1 21.41 70 ALA B C 1
ATOM 5473 O O . ALA B 1 70 ? -19.625 41.219 -27.406 1 21.41 70 ALA B O 1
ATOM 5474 N N . SER B 1 71 ? -20.5 40.562 -25.719 1 23.16 71 SER B N 1
ATOM 5475 C CA . SER B 1 71 ? -19.438 41.5 -25.344 1 23.16 71 SER B CA 1
ATOM 5476 C C . SER B 1 71 ? -18.062 40.844 -25.531 1 23.16 71 SER B C 1
ATOM 5478 O O . SER B 1 71 ? -17.891 39.656 -25.344 1 23.16 71 SER B O 1
ATOM 5480 N N . PRO B 1 72 ? -17.109 41.594 -26.188 1 23.47 72 PRO B N 1
ATOM 5481 C CA . PRO B 1 72 ? -15.758 41.219 -26.625 1 23.47 72 PRO B CA 1
ATOM 5482 C C . PRO B 1 72 ? -14.867 40.75 -25.469 1 23.47 72 PRO B C 1
ATOM 5484 O O . PRO B 1 72 ? -14.727 41.469 -24.469 1 23.47 72 PRO B O 1
ATOM 5487 N N . GLN B 1 73 ? -14.953 39.5 -25.062 1 23.88 73 GLN B N 1
ATOM 5488 C CA . GLN B 1 73 ? -14.141 38.875 -24.016 1 23.88 73 GLN B CA 1
ATOM 5489 C C . GLN B 1 73 ? -12.656 39.125 -24.25 1 23.88 73 GLN B C 1
ATOM 5491 O O . GLN B 1 73 ? -12.109 38.75 -25.281 1 23.88 73 GLN B O 1
ATOM 5496 N N . ARG B 1 74 ? -12.086 40.344 -23.766 1 24.3 74 ARG B N 1
ATOM 5497 C CA . ARG B 1 74 ? -10.656 40.625 -23.75 1 24.3 74 ARG B CA 1
ATOM 5498 C C . ARG B 1 74 ? -9.859 39.375 -23.344 1 24.3 74 ARG B C 1
ATOM 5500 O O . ARG B 1 74 ? -10.289 38.625 -22.484 1 24.3 74 ARG B O 1
ATOM 5507 N N . GLY B 1 75 ? -8.914 38.969 -24.188 1 21.83 75 GLY B N 1
ATOM 5508 C CA . GLY B 1 75 ? -8.016 37.812 -24.344 1 21.83 75 GLY B CA 1
ATOM 5509 C C . GLY B 1 75 ? -7.184 37.531 -23.109 1 21.83 75 GLY B C 1
ATOM 5510 O O . GLY B 1 75 ? -6.328 38.344 -22.734 1 21.83 75 GLY B O 1
ATOM 5511 N N . ALA B 1 76 ? -7.805 37.188 -21.922 1 25.53 76 ALA B N 1
ATOM 5512 C CA . ALA B 1 76 ? -6.977 36.75 -20.797 1 25.53 76 ALA B CA 1
ATOM 5513 C C . ALA B 1 76 ? -5.836 35.844 -21.281 1 25.53 76 ALA B C 1
ATOM 5515 O O . ALA B 1 76 ? -6.07 34.875 -21.984 1 25.53 76 ALA B O 1
ATOM 5516 N N . ALA B 1 77 ? -4.641 36.438 -21.453 1 24.38 77 ALA B N 1
ATOM 5517 C CA . ALA B 1 77 ? -3.398 35.719 -21.734 1 24.38 77 ALA B CA 1
ATOM 5518 C C . ALA B 1 77 ? -3.316 34.438 -20.922 1 24.38 77 ALA B C 1
ATOM 5520 O O . ALA B 1 77 ? -3.441 34.469 -19.703 1 24.38 77 ALA B O 1
ATOM 5521 N N . HIS B 1 78 ? -3.826 33.344 -21.422 1 25.42 78 HIS B N 1
ATOM 5522 C CA . HIS B 1 78 ? -3.65 31.938 -21.031 1 25.42 78 HIS B CA 1
ATOM 5523 C C . HIS B 1 78 ? -2.219 31.672 -20.578 1 25.42 78 HIS B C 1
ATOM 5525 O O . HIS B 1 78 ? -1.291 31.703 -21.391 1 25.42 78 HIS B O 1
ATOM 5531 N N . ARG B 1 79 ? -1.87 32.219 -19.391 1 25.8 79 ARG B N 1
ATOM 5532 C CA . ARG B 1 79 ? -0.602 31.734 -18.859 1 25.8 79 ARG B CA 1
ATOM 5533 C C . ARG B 1 79 ? -0.404 30.266 -19.172 1 25.8 79 ARG B C 1
ATOM 5535 O O . ARG B 1 79 ? -1.276 29.438 -18.891 1 25.8 79 ARG B O 1
ATOM 5542 N N . GLU B 1 80 ? 0.334 29.969 -20.25 1 25.98 80 GLU B N 1
ATOM 5543 C CA . GLU B 1 80 ? 0.913 28.719 -20.719 1 25.98 80 GLU B CA 1
ATOM 5544 C C . GLU B 1 80 ? 1.219 27.781 -19.547 1 25.98 80 GLU B C 1
ATOM 5546 O O . GLU B 1 80 ? 1.806 28.203 -18.547 1 25.98 80 GLU B O 1
ATOM 5551 N N . THR B 1 81 ? 0.341 26.844 -19.297 1 27.78 81 THR B N 1
ATOM 5552 C CA . THR B 1 81 ? 0.483 25.609 -18.531 1 27.78 81 THR B CA 1
ATOM 5553 C C . THR B 1 81 ? 1.933 25.141 -18.547 1 27.78 81 THR B C 1
ATOM 5555 O O . THR B 1 81 ? 2.541 25 -19.609 1 27.78 81 THR B O 1
ATOM 5558 N N . ALA B 1 82 ? 2.727 25.578 -17.609 1 28.8 82 ALA B N 1
ATOM 5559 C CA . ALA B 1 82 ? 4.066 25.031 -17.406 1 28.8 82 ALA B CA 1
ATOM 5560 C C . ALA B 1 82 ? 4.137 23.578 -17.875 1 28.8 82 ALA B C 1
ATOM 5562 O O . ALA B 1 82 ? 3.164 22.844 -17.734 1 28.8 82 ALA B O 1
ATOM 5563 N N . GLY B 1 83 ? 4.973 23.266 -18.969 1 27.48 83 GLY B N 1
ATOM 5564 C CA . GLY B 1 83 ? 5.379 22.047 -19.672 1 27.48 83 GLY B CA 1
ATOM 5565 C C . GLY B 1 83 ? 5.391 20.828 -18.781 1 27.48 83 GLY B C 1
ATOM 5566 O O . GLY B 1 83 ? 5.871 20.875 -17.641 1 27.48 83 GLY B O 1
ATOM 5567 N N . SER B 1 84 ? 4.34 20.047 -18.844 1 30.73 84 SER B N 1
ATOM 5568 C CA . SER B 1 84 ? 4.391 18.656 -18.406 1 30.73 84 SER B CA 1
ATOM 5569 C C . SER B 1 84 ? 5.766 18.047 -18.656 1 30.73 84 SER B C 1
ATOM 5571 O O . SER B 1 84 ? 6.344 18.219 -19.734 1 30.73 84 SER B O 1
ATOM 5573 N N . PRO B 1 85 ? 6.609 17.906 -17.688 1 32.19 85 PRO B N 1
ATOM 5574 C CA . PRO B 1 85 ? 7.863 17.281 -18.125 1 32.19 85 PRO B CA 1
ATOM 5575 C C . PRO B 1 85 ? 7.664 16.281 -19.25 1 32.19 85 PRO B C 1
ATOM 5577 O O . PRO B 1 85 ? 6.586 15.688 -19.375 1 32.19 85 PRO B O 1
ATOM 5580 N N . ALA B 1 86 ? 8.227 16.531 -20.484 1 31.19 86 ALA B N 1
ATOM 5581 C CA . ALA B 1 86 ? 8.266 15.68 -21.672 1 31.19 86 ALA B CA 1
ATOM 5582 C C . ALA B 1 86 ? 8.227 14.203 -21.297 1 31.19 86 ALA B C 1
ATOM 5584 O O . ALA B 1 86 ? 8.891 13.781 -20.344 1 31.19 86 ALA B O 1
ATOM 5585 N N . PRO B 1 87 ? 7.137 13.531 -21.734 1 31.83 87 PRO B N 1
ATOM 5586 C CA . PRO B 1 87 ? 7.195 12.078 -21.562 1 31.83 87 PRO B CA 1
ATOM 5587 C C . PRO B 1 87 ? 8.531 11.484 -22 1 31.83 87 PRO B C 1
ATOM 5589 O O . PRO B 1 87 ? 9.031 11.812 -23.078 1 31.83 87 PRO B O 1
ATOM 5592 N N . LEU B 1 88 ? 9.484 11.227 -21.172 1 33.12 88 LEU B N 1
ATOM 5593 C CA . LEU B 1 88 ? 10.703 10.531 -21.578 1 33.12 88 LEU B CA 1
ATOM 5594 C C . LEU B 1 88 ? 10.406 9.531 -22.688 1 33.12 88 LEU B C 1
ATOM 5596 O O . LEU B 1 88 ? 9.508 8.703 -22.562 1 33.12 88 LEU B O 1
ATOM 5600 N N . LYS B 1 89 ? 10.586 9.805 -24.016 1 31.92 89 LYS B N 1
ATOM 5601 C CA . LYS B 1 89 ? 10.453 9.133 -25.312 1 31.92 89 LYS B CA 1
ATOM 5602 C C . LYS B 1 89 ? 10.672 7.629 -25.172 1 31.92 89 LYS B C 1
ATOM 5604 O O . LYS B 1 89 ? 11.555 7.188 -24.438 1 31.92 89 LYS B O 1
ATOM 5609 N N . HIS B 1 90 ? 9.969 6.688 -25.734 1 34.38 90 HIS B N 1
ATOM 5610 C CA . HIS B 1 90 ? 9.773 5.262 -25.969 1 34.38 90 HIS B CA 1
ATOM 5611 C C . HIS B 1 90 ? 11.047 4.613 -26.516 1 34.38 90 HIS B C 1
ATOM 5613 O O . HIS B 1 90 ? 11.086 3.398 -26.719 1 34.38 90 HIS B O 1
ATOM 5619 N N . THR B 1 91 ? 11.852 5.277 -27.406 1 36.53 91 THR B N 1
ATOM 5620 C CA . THR B 1 91 ? 13.047 4.684 -27.984 1 36.53 91 THR B CA 1
ATOM 5621 C C . THR B 1 91 ? 13.977 4.16 -26.891 1 36.53 91 THR B C 1
ATOM 5623 O O . THR B 1 91 ? 14.961 3.482 -27.172 1 36.53 91 THR B O 1
ATOM 5626 N N . VAL B 1 92 ? 13.82 4.668 -25.719 1 39.78 92 VAL B N 1
ATOM 5627 C CA . VAL B 1 92 ? 14.57 4.516 -24.469 1 39.78 92 VAL B CA 1
ATOM 5628 C C . VAL B 1 92 ? 14.266 3.158 -23.844 1 39.78 92 VAL B C 1
ATOM 5630 O O . VAL B 1 92 ? 14.844 2.801 -22.812 1 39.78 92 VAL B O 1
ATOM 5633 N N . GLU B 1 93 ? 13.383 2.525 -24.578 1 42.16 93 GLU B N 1
ATOM 5634 C CA . GLU B 1 93 ? 13.07 1.239 -23.969 1 42.16 93 GLU B CA 1
ATOM 5635 C C . GLU B 1 93 ? 14.242 0.267 -24.094 1 42.16 93 GLU B C 1
ATOM 5637 O O . GLU B 1 93 ? 14.562 -0.458 -23.156 1 42.16 93 GLU B O 1
ATOM 5642 N N . ALA B 1 94 ? 14.711 0.22 -25.453 1 43.31 94 ALA B N 1
ATOM 5643 C CA . ALA B 1 94 ? 15.797 -0.727 -25.688 1 43.31 94 ALA B CA 1
ATOM 5644 C C . ALA B 1 94 ? 17.047 -0.334 -24.906 1 43.31 94 ALA B C 1
ATOM 5646 O O . ALA B 1 94 ? 17.734 -1.194 -24.344 1 43.31 94 ALA B O 1
ATOM 5647 N N . GLU B 1 95 ? 17.469 0.852 -25.109 1 48.44 95 GLU B N 1
ATOM 5648 C CA . GLU B 1 95 ? 18.625 1.384 -24.375 1 48.44 95 GLU B CA 1
ATOM 5649 C C . GLU B 1 95 ? 18.422 1.286 -22.875 1 48.44 95 GLU B C 1
ATOM 5651 O O . GLU B 1 95 ? 19.375 1.032 -22.125 1 48.44 95 GLU B O 1
ATOM 5656 N N . GLU B 1 96 ? 17.125 1.363 -22.562 1 53.72 96 GLU B N 1
ATOM 5657 C CA . GLU B 1 96 ? 16.688 1.295 -21.172 1 53.72 96 GLU B CA 1
ATOM 5658 C C . GLU B 1 96 ? 16.797 -0.126 -20.625 1 53.72 96 GLU B C 1
ATOM 5660 O O . GLU B 1 96 ? 17.25 -0.329 -19.5 1 53.72 96 GLU B O 1
ATOM 5665 N N . SER B 1 97 ? 16.5 -1.042 -21.625 1 57.69 97 SER B N 1
ATOM 5666 C CA . SER B 1 97 ? 16.594 -2.439 -21.219 1 57.69 97 SER B CA 1
ATOM 5667 C C . SER B 1 97 ? 18.047 -2.885 -21.109 1 57.69 97 SER B C 1
ATOM 5669 O O . SER B 1 97 ? 18.422 -3.631 -20.203 1 57.69 97 SER B O 1
ATOM 5671 N N . ALA B 1 98 ? 18.891 -2.457 -22.078 1 56.22 98 ALA B N 1
ATOM 5672 C CA . ALA B 1 98 ? 20.297 -2.844 -22.062 1 56.22 98 ALA B CA 1
ATOM 5673 C C . ALA B 1 98 ? 21 -2.311 -20.828 1 56.22 98 ALA B C 1
ATOM 5675 O O . ALA B 1 98 ? 21.828 -3.004 -20.234 1 56.22 98 ALA B O 1
ATOM 5676 N N . SER B 1 99 ? 20.484 -1.146 -20.484 1 68.25 99 SER B N 1
ATOM 5677 C CA . SER B 1 99 ? 21.078 -0.531 -19.297 1 68.25 99 SER B CA 1
ATOM 5678 C C . SER B 1 99 ? 20.703 -1.291 -18.031 1 68.25 99 SER B C 1
ATOM 5680 O O . SER B 1 99 ? 21.531 -1.486 -17.141 1 68.25 99 SER B O 1
ATOM 5682 N N . PHE B 1 100 ? 19.594 -1.916 -18.188 1 72.75 100 PHE B N 1
ATOM 5683 C CA . PHE B 1 100 ? 19.109 -2.684 -17.047 1 72.75 100 PHE B CA 1
ATOM 5684 C C . PHE B 1 100 ? 19.953 -3.936 -16.844 1 72.75 100 PHE B C 1
ATOM 5686 O O . PHE B 1 100 ? 20.422 -4.199 -15.734 1 72.75 100 PHE B O 1
ATOM 5693 N N . TYR B 1 101 ? 20.172 -4.613 -17.938 1 75.19 101 TYR B N 1
ATOM 5694 C CA . TYR B 1 101 ? 20.891 -5.871 -17.844 1 75.19 101 TYR B CA 1
ATOM 5695 C C . TYR B 1 101 ? 22.359 -5.633 -17.5 1 75.19 101 TYR B C 1
ATOM 5697 O O . TYR B 1 101 ? 22.969 -6.406 -16.766 1 75.19 101 TYR B O 1
ATOM 5705 N N . ALA B 1 102 ? 22.828 -4.52 -18 1 76.62 102 ALA B N 1
ATOM 5706 C CA . ALA B 1 102 ? 24.234 -4.18 -17.719 1 76.62 102 ALA B CA 1
ATOM 5707 C C . ALA B 1 102 ? 24.422 -3.844 -16.234 1 76.62 102 ALA B C 1
ATOM 5709 O O . ALA B 1 102 ? 25.391 -4.281 -15.617 1 76.62 102 ALA B O 1
ATOM 5710 N N . HIS B 1 103 ? 23.516 -3.195 -15.75 1 75.31 103 HIS B N 1
ATOM 5711 C CA . HIS B 1 103 ? 23.609 -2.812 -14.344 1 75.31 103 HIS B CA 1
ATOM 5712 C C . HIS B 1 103 ? 23.391 -4.016 -13.43 1 75.31 103 HIS B C 1
ATOM 5714 O O . HIS B 1 103 ? 24.062 -4.156 -12.406 1 75.31 103 HIS B O 1
ATOM 5720 N N . LEU B 1 104 ? 22.453 -4.781 -13.852 1 76.56 104 LEU B N 1
ATOM 5721 C CA . LEU B 1 104 ? 22.219 -5.992 -13.07 1 76.56 104 LEU B CA 1
ATOM 5722 C C . LEU B 1 104 ? 23.469 -6.875 -13.055 1 76.56 104 LEU B C 1
ATOM 5724 O O . LEU B 1 104 ? 23.797 -7.465 -12.031 1 76.56 104 LEU B O 1
ATOM 5728 N N . ARG B 1 105 ? 24.109 -6.891 -14.188 1 77.75 105 ARG B N 1
ATOM 5729 C CA . ARG B 1 105 ? 25.312 -7.691 -14.305 1 77.75 105 ARG B CA 1
ATOM 5730 C C . ARG B 1 105 ? 26.438 -7.129 -13.422 1 77.75 105 ARG B C 1
ATOM 5732 O O . ARG B 1 105 ? 27.172 -7.883 -12.797 1 77.75 105 ARG B O 1
ATOM 5739 N N . SER B 1 106 ? 26.5 -5.805 -13.328 1 79.62 106 SER B N 1
ATOM 5740 C CA . SER B 1 106 ? 27.516 -5.176 -12.5 1 79.62 106 SER B CA 1
ATOM 5741 C C . SER B 1 106 ? 27.281 -5.43 -11.023 1 79.62 106 SER B C 1
ATOM 5743 O O . SER B 1 106 ? 28.219 -5.605 -10.25 1 79.62 106 SER B O 1
ATOM 5745 N N . LEU B 1 107 ? 26.016 -5.562 -10.727 1 76.25 107 LEU B N 1
ATOM 5746 C CA . LEU B 1 107 ? 25.656 -5.793 -9.336 1 76.25 107 LEU B CA 1
ATOM 5747 C C . LEU B 1 107 ? 25.828 -7.262 -8.969 1 76.25 107 LEU B C 1
ATOM 5749 O O . LEU B 1 107 ? 26.156 -7.586 -7.824 1 76.25 107 LEU B O 1
ATOM 5753 N N . ALA B 1 108 ? 25.625 -8.062 -9.938 1 81.5 108 ALA B N 1
ATOM 5754 C CA . ALA B 1 108 ? 25.672 -9.5 -9.703 1 81.5 108 ALA B CA 1
ATOM 5755 C C . ALA B 1 108 ? 27.094 -10.031 -9.852 1 81.5 108 ALA B C 1
ATOM 5757 O O . ALA B 1 108 ? 27.391 -11.141 -9.398 1 81.5 108 ALA B O 1
ATOM 5758 N N . TRP B 1 109 ? 28.031 -9.227 -10.359 1 81.25 109 TRP B N 1
ATOM 5759 C CA . TRP B 1 109 ? 29.375 -9.68 -10.719 1 81.25 109 TRP B CA 1
ATOM 5760 C C . TRP B 1 109 ? 30.156 -10.102 -9.484 1 81.25 109 TRP B C 1
ATOM 5762 O O . TRP B 1 109 ? 30.859 -11.117 -9.508 1 81.25 109 TRP B O 1
ATOM 5772 N N . PRO B 1 110 ? 29.969 -9.352 -8.398 1 84.06 110 PRO B N 1
ATOM 5773 C CA . PRO B 1 110 ? 30.719 -9.797 -7.223 1 84.06 110 PRO B CA 1
ATOM 5774 C C . PRO B 1 110 ? 30.266 -11.164 -6.715 1 84.06 110 PRO B C 1
ATOM 5776 O O . PRO B 1 110 ? 31.031 -11.867 -6.055 1 84.06 110 PRO B O 1
ATOM 5779 N N . GLU B 1 111 ? 29.109 -11.555 -6.973 1 88.31 111 GLU B N 1
ATOM 5780 C CA . GLU B 1 111 ? 28.562 -12.836 -6.535 1 88.31 111 GLU B CA 1
ATOM 5781 C C . GLU B 1 111 ? 28.562 -13.859 -7.672 1 88.31 111 GLU B C 1
ATOM 5783 O O . GLU B 1 111 ? 27.734 -14.766 -7.703 1 88.31 111 GLU B O 1
ATOM 5788 N N . ARG B 1 112 ? 29.531 -13.773 -8.594 1 87.94 112 ARG B N 1
ATOM 5789 C CA . ARG B 1 112 ? 29.578 -14.633 -9.773 1 87.94 112 ARG B CA 1
ATOM 5790 C C . ARG B 1 112 ? 29.844 -16.078 -9.375 1 87.94 112 ARG B C 1
ATOM 5792 O O . ARG B 1 112 ? 29.312 -17 -10.008 1 87.94 112 ARG B O 1
ATOM 5799 N N . LYS B 1 113 ? 30.578 -16.219 -8.273 1 91.44 113 LYS B N 1
ATOM 5800 C CA . LYS B 1 113 ? 30.859 -17.578 -7.836 1 91.44 113 LYS B CA 1
ATOM 5801 C C . LYS B 1 113 ? 29.594 -18.266 -7.316 1 91.44 113 LYS B C 1
ATOM 5803 O O . LYS B 1 113 ? 29.359 -19.438 -7.602 1 91.44 113 LYS B O 1
ATOM 5808 N N . GLY B 1 114 ? 28.812 -17.484 -6.641 1 90.75 114 GLY B N 1
ATOM 5809 C CA . GLY B 1 114 ? 27.562 -18.031 -6.16 1 90.75 114 GLY B CA 1
ATOM 5810 C C . GLY B 1 114 ? 26.562 -18.328 -7.273 1 90.75 114 GLY B C 1
ATOM 5811 O O . GLY B 1 114 ? 25.906 -19.375 -7.266 1 90.75 114 GLY B O 1
ATOM 5812 N N . ILE B 1 115 ? 26.547 -17.469 -8.234 1 89.81 115 ILE B N 1
ATOM 5813 C CA . ILE B 1 115 ? 25.656 -17.641 -9.367 1 89.81 115 ILE B CA 1
ATOM 5814 C C . ILE B 1 115 ? 26.109 -18.844 -10.195 1 89.81 115 ILE B C 1
ATOM 5816 O O . ILE B 1 115 ? 25.281 -19.672 -10.586 1 89.81 115 ILE B O 1
ATOM 5820 N N . GLY B 1 116 ? 27.391 -18.922 -10.438 1 89.69 116 GLY B N 1
ATOM 5821 C CA . GLY B 1 116 ? 27.922 -20.062 -11.18 1 89.69 116 GLY B CA 1
ATOM 5822 C C . GLY B 1 116 ? 27.672 -21.391 -10.5 1 89.69 116 GLY B C 1
ATOM 5823 O O . GLY B 1 116 ? 27.266 -22.359 -11.141 1 89.69 116 GLY B O 1
ATOM 5824 N N . ALA B 1 117 ? 27.859 -21.375 -9.195 1 92.81 117 ALA B N 1
ATOM 5825 C CA . ALA B 1 117 ? 27.609 -22.594 -8.43 1 92.81 117 ALA B CA 1
ATOM 5826 C C . ALA B 1 117 ? 26.125 -22.969 -8.469 1 92.81 117 ALA B C 1
ATOM 5828 O O . ALA B 1 117 ? 25.781 -24.141 -8.602 1 92.81 117 ALA B O 1
ATOM 5829 N N . GLY B 1 118 ? 25.281 -21.969 -8.344 1 91.06 118 GLY B N 1
ATOM 5830 C CA . GLY B 1 118 ? 23.859 -22.203 -8.414 1 91.06 118 GLY B CA 1
ATOM 5831 C C . GLY B 1 118 ? 23.406 -22.734 -9.758 1 91.06 118 GLY B C 1
ATOM 5832 O O . GLY B 1 118 ? 22.594 -23.672 -9.828 1 91.06 118 GLY B O 1
ATOM 5833 N N . LEU B 1 119 ? 23.969 -22.25 -10.805 1 89.5 119 LEU B N 1
ATOM 5834 C CA . LEU B 1 119 ? 23.609 -22.672 -12.148 1 89.5 119 LEU B CA 1
ATOM 5835 C C . LEU B 1 119 ? 24.109 -24.094 -12.422 1 89.5 119 LEU B C 1
ATOM 5837 O O . LEU B 1 119 ? 23.438 -24.859 -13.117 1 89.5 119 LEU B O 1
ATOM 5841 N N . LEU B 1 120 ? 25.25 -24.375 -11.867 1 92.56 120 LEU B N 1
ATOM 5842 C CA . LEU B 1 120 ? 25.781 -25.734 -12.008 1 92.56 120 LEU B CA 1
ATOM 5843 C C . LEU B 1 120 ? 24.891 -26.734 -11.273 1 92.56 120 LEU B C 1
ATOM 5845 O O . LEU B 1 120 ? 24.594 -27.812 -11.805 1 92.56 120 LEU B O 1
ATOM 5849 N N . LEU B 1 121 ? 24.516 -26.375 -10.117 1 93.94 121 LEU B N 1
ATOM 5850 C CA . LEU B 1 121 ? 23.625 -27.234 -9.352 1 93.94 121 LEU B CA 1
ATOM 5851 C C . LEU B 1 121 ? 22.266 -27.359 -10.016 1 93.94 121 LEU B C 1
ATOM 5853 O O . LEU B 1 121 ? 21.641 -28.422 -9.984 1 93.94 121 LEU B O 1
ATOM 5857 N N . LEU B 1 122 ? 21.875 -26.266 -10.648 1 91.5 122 LEU B N 1
ATOM 5858 C CA . LEU B 1 122 ? 20.609 -26.281 -11.375 1 91.5 122 LEU B CA 1
ATOM 5859 C C . LEU B 1 122 ? 20.688 -27.203 -12.586 1 91.5 122 LEU B C 1
ATOM 5861 O O . LEU B 1 122 ? 19.766 -27.984 -12.836 1 91.5 122 LEU B O 1
ATOM 5865 N N . SER B 1 123 ? 21.75 -27.156 -13.297 1 91.75 123 SER B N 1
ATOM 5866 C CA . SER B 1 123 ? 21.938 -28.016 -14.453 1 91.75 123 SER B CA 1
ATOM 5867 C C . SER B 1 123 ? 22.016 -29.484 -14.031 1 91.75 123 SER B C 1
ATOM 5869 O O . SER B 1 123 ? 21.453 -30.359 -14.695 1 91.75 123 SER B O 1
ATOM 5871 N N . GLY B 1 124 ? 22.719 -29.672 -12.938 1 91.88 124 GLY B N 1
ATOM 5872 C CA . GLY B 1 124 ? 22.812 -31.031 -12.43 1 91.88 124 GLY B CA 1
ATOM 5873 C C . GLY B 1 124 ? 21.484 -31.625 -12 1 91.88 124 GLY B C 1
ATOM 5874 O O . GLY B 1 124 ? 21.141 -32.75 -12.375 1 91.88 124 GLY B O 1
ATOM 5875 N N . SER B 1 125 ? 20.781 -30.859 -11.234 1 91.69 125 SER B N 1
ATOM 5876 C CA . SER B 1 125 ? 19.484 -31.344 -10.773 1 91.69 125 SER B CA 1
ATOM 5877 C C . SER B 1 125 ? 18.516 -31.516 -11.938 1 91.69 125 SER B C 1
ATOM 5879 O O . SER B 1 125 ? 17.734 -32.469 -11.953 1 91.69 125 SER B O 1
ATOM 5881 N N . SER B 1 126 ? 18.562 -30.594 -12.922 1 90.12 126 SER B N 1
ATOM 5882 C CA . SER B 1 126 ? 17.703 -30.688 -14.094 1 90.12 126 SER B CA 1
ATOM 5883 C C . SER B 1 126 ? 18.062 -31.906 -14.945 1 90.12 126 SER B C 1
ATOM 5885 O O . SER B 1 126 ? 17.188 -32.562 -15.523 1 90.12 126 SER B O 1
ATOM 5887 N N . ALA B 1 127 ? 19.312 -32.219 -15.008 1 89.75 127 ALA B N 1
ATOM 5888 C CA . ALA B 1 127 ? 19.75 -33.375 -15.766 1 89.75 127 ALA B CA 1
ATOM 5889 C C . ALA B 1 127 ? 19.188 -34.656 -15.188 1 89.75 127 ALA B C 1
ATOM 5891 O O . ALA B 1 127 ? 18.766 -35.562 -15.93 1 89.75 127 ALA B O 1
ATOM 5892 N N . VAL B 1 128 ? 19.219 -34.688 -13.875 1 88.81 128 VAL B N 1
ATOM 5893 C CA . VAL B 1 128 ? 18.672 -35.875 -13.219 1 88.81 128 VAL B CA 1
ATOM 5894 C C . VAL B 1 128 ? 17.172 -35.969 -13.484 1 88.81 128 VAL B C 1
ATOM 5896 O O . VAL B 1 128 ? 16.625 -37.062 -13.703 1 88.81 128 VAL B O 1
ATOM 5899 N N . SER B 1 129 ? 16.484 -34.844 -13.516 1 87.25 129 SER B N 1
ATOM 5900 C CA . SER B 1 129 ? 15.047 -34.812 -13.781 1 87.25 129 SER B CA 1
ATOM 5901 C C . SER B 1 129 ? 14.734 -35.281 -15.195 1 87.25 129 SER B C 1
ATOM 5903 O O . SER B 1 129 ? 13.719 -35.938 -15.43 1 87.25 129 SER B O 1
ATOM 5905 N N . LEU B 1 130 ? 15.648 -35 -16.109 1 88.5 130 LEU B N 1
ATOM 5906 C CA . LEU B 1 130 ? 15.43 -35.344 -17.516 1 88.5 130 LEU B CA 1
ATOM 5907 C C . LEU B 1 130 ? 15.719 -36.812 -17.781 1 88.5 130 LEU B C 1
ATOM 5909 O O . LEU B 1 130 ? 15.297 -37.344 -18.797 1 88.5 130 LEU B O 1
ATOM 5913 N N . VAL B 1 131 ? 16.391 -37.438 -16.875 1 85.94 131 VAL B N 1
ATOM 5914 C CA . VAL B 1 131 ? 16.719 -38.844 -17.031 1 85.94 131 VAL B CA 1
ATOM 5915 C C . VAL B 1 131 ? 15.523 -39.719 -16.641 1 85.94 131 VAL B C 1
ATOM 5917 O O . VAL B 1 131 ? 15.391 -40.844 -17.094 1 85.94 131 VAL B O 1
ATOM 5920 N N . PHE B 1 132 ? 14.625 -39.125 -15.961 1 80.75 132 PHE B N 1
ATOM 5921 C CA . PHE B 1 132 ? 13.531 -39.875 -15.352 1 80.75 132 PHE B CA 1
ATOM 5922 C C . PHE B 1 132 ? 12.625 -40.469 -16.422 1 80.75 132 PHE B C 1
ATOM 5924 O O . PHE B 1 132 ? 12.375 -41.688 -16.438 1 80.75 132 PHE B O 1
ATOM 5931 N N . PRO B 1 133 ? 12.156 -39.656 -17.328 1 82.31 133 PRO B N 1
ATOM 5932 C CA . PRO B 1 133 ? 11.266 -40.25 -18.344 1 82.31 133 PRO B CA 1
ATOM 5933 C C . PRO B 1 133 ? 11.938 -41.344 -19.156 1 82.31 133 PRO B C 1
ATOM 5935 O O . PRO B 1 133 ? 11.305 -42.344 -19.469 1 82.31 133 PRO B O 1
ATOM 5938 N N . LYS B 1 134 ? 13.172 -41.188 -19.406 1 84.81 134 LYS B N 1
ATOM 5939 C CA . LYS B 1 134 ? 13.883 -42.188 -20.188 1 84.81 134 LYS B CA 1
ATOM 5940 C C . LYS B 1 134 ? 14.023 -43.5 -19.391 1 84.81 134 LYS B C 1
ATOM 5942 O O . LYS B 1 134 ? 13.805 -44.594 -19.922 1 84.81 134 LYS B O 1
ATOM 5947 N N . VAL B 1 135 ? 14.398 -43.375 -18.188 1 78.81 135 VAL B N 1
ATOM 5948 C CA . VAL B 1 135 ? 14.586 -44.562 -17.359 1 78.81 135 VAL B CA 1
ATOM 5949 C C . VAL B 1 135 ? 13.242 -45.281 -17.141 1 78.81 135 VAL B C 1
ATOM 5951 O O . VAL B 1 135 ? 13.172 -46.5 -17.109 1 78.81 135 VAL B O 1
ATOM 5954 N N . MET B 1 136 ? 12.234 -44.469 -16.984 1 78.12 136 MET B N 1
ATOM 5955 C CA . MET B 1 136 ? 10.891 -45.031 -16.844 1 78.12 136 MET B CA 1
ATOM 5956 C C . MET B 1 136 ? 10.5 -45.812 -18.078 1 78.12 136 MET B C 1
ATOM 5958 O O . MET B 1 136 ? 9.93 -46.906 -17.969 1 78.12 136 MET B O 1
ATOM 5962 N N . GLY B 1 137 ? 10.773 -45.312 -19.25 1 79.75 137 GLY B N 1
ATOM 5963 C CA . GLY B 1 137 ? 10.508 -46.031 -20.484 1 79.75 137 GLY B CA 1
ATOM 5964 C C . GLY B 1 137 ? 11.289 -47.312 -20.594 1 79.75 137 GLY B C 1
ATOM 5965 O O . GLY B 1 137 ? 10.742 -48.344 -21.016 1 79.75 137 GLY B O 1
ATOM 5966 N N . ASP B 1 138 ? 12.523 -47.281 -20.156 1 79.06 138 ASP B N 1
ATOM 5967 C CA . ASP B 1 138 ? 13.367 -48.469 -20.219 1 79.06 138 ASP B CA 1
ATOM 5968 C C . ASP B 1 138 ? 12.852 -49.531 -19.281 1 79.06 138 ASP B C 1
ATOM 5970 O O . ASP B 1 138 ? 12.891 -50.719 -19.609 1 79.06 138 ASP B O 1
ATOM 5974 N N . VAL B 1 139 ? 12.453 -49.125 -18.156 1 75.31 139 VAL B N 1
ATOM 5975 C CA . VAL B 1 139 ? 11.922 -50.062 -17.203 1 75.31 139 VAL B CA 1
ATOM 5976 C C . VAL B 1 139 ? 10.648 -50.719 -17.75 1 75.31 139 VAL B C 1
ATOM 5978 O O . VAL B 1 139 ? 10.43 -51.906 -17.594 1 75.31 139 VAL B O 1
ATOM 5981 N N . MET B 1 140 ? 9.875 -49.938 -18.375 1 76.81 140 MET B N 1
ATOM 5982 C CA . MET B 1 140 ? 8.648 -50.438 -18.969 1 76.81 140 MET B CA 1
ATOM 5983 C C . MET B 1 140 ? 8.953 -51.469 -20.078 1 76.81 140 MET B C 1
ATOM 5985 O O . MET B 1 140 ? 8.281 -52.469 -20.188 1 76.81 140 MET B O 1
ATOM 5989 N N . ASP B 1 141 ? 9.938 -51.219 -20.859 1 77.94 141 ASP B N 1
ATOM 5990 C CA . ASP B 1 141 ? 10.312 -52.125 -21.938 1 77.94 141 ASP B CA 1
ATOM 5991 C C . ASP B 1 141 ? 10.852 -53.438 -21.375 1 77.94 141 ASP B C 1
ATOM 5993 O O . ASP B 1 141 ? 10.578 -54.5 -21.938 1 77.94 141 ASP B O 1
ATOM 5997 N N . VAL B 1 142 ? 11.609 -53.344 -20.344 1 73.56 142 VAL B N 1
ATOM 5998 C CA . VAL B 1 142 ? 12.172 -54.531 -19.75 1 73.56 142 VAL B CA 1
ATOM 5999 C C . VAL B 1 142 ? 11.047 -55.406 -19.156 1 73.56 142 VAL B C 1
ATOM 6001 O O . VAL B 1 142 ? 11.086 -56.625 -19.25 1 73.56 142 VAL B O 1
ATOM 6004 N N . CYS B 1 143 ? 10.078 -54.75 -18.594 1 69.19 143 CYS B N 1
ATOM 6005 C CA . CYS B 1 143 ? 8.945 -55.469 -18.031 1 69.19 143 CYS B CA 1
ATOM 6006 C C . CYS B 1 143 ? 8.164 -56.188 -19.125 1 69.19 143 CYS B C 1
ATOM 6008 O O . CYS B 1 143 ? 7.637 -57.281 -18.891 1 69.19 143 CYS B O 1
ATOM 6010 N N . LEU B 1 144 ? 8.148 -55.656 -20.297 1 71.38 144 LEU B N 1
ATOM 6011 C CA . LEU B 1 144 ? 7.387 -56.25 -21.406 1 71.38 144 LEU B CA 1
ATOM 6012 C C . LEU B 1 144 ? 8.164 -57.375 -22.062 1 71.38 144 LEU B C 1
ATOM 6014 O O . LEU B 1 144 ? 7.574 -58.344 -22.516 1 71.38 144 LEU B O 1
ATOM 6018 N N . SER B 1 145 ? 9.406 -57.094 -22.219 1 67.25 145 SER B N 1
ATOM 6019 C CA . SER B 1 145 ? 10.188 -58.125 -22.922 1 67.25 145 SER B CA 1
ATOM 6020 C C . SER B 1 145 ? 10.414 -59.344 -22.047 1 67.25 145 SER B C 1
ATOM 6022 O O . SER B 1 145 ? 10.797 -60.406 -22.547 1 67.25 145 SER B O 1
ATOM 6024 N N . GLY B 1 146 ? 9.82 -59.344 -20.781 1 60.22 146 GLY B N 1
ATOM 6025 C CA . GLY B 1 146 ? 10.016 -60.5 -19.906 1 60.22 146 GLY B CA 1
ATOM 6026 C C . GLY B 1 146 ? 11.469 -60.781 -19.578 1 60.22 146 GLY B C 1
ATOM 6027 O O . GLY B 1 146 ? 11.82 -61.844 -19.078 1 60.22 146 GLY B O 1
ATOM 6028 N N . SER B 1 147 ? 12.289 -60 -20.25 1 56.88 147 SER B N 1
ATOM 6029 C CA . SER B 1 147 ? 13.695 -60.344 -20.047 1 56.88 147 SER B CA 1
ATOM 6030 C C . SER B 1 147 ? 14.125 -60.125 -18.609 1 56.88 147 SER B C 1
ATOM 6032 O O . SER B 1 147 ? 13.594 -59.219 -17.938 1 56.88 147 SER B O 1
ATOM 6034 N N . ASN B 1 148 ? 14.375 -61.188 -17.828 1 54.56 148 ASN B N 1
ATOM 6035 C CA . ASN B 1 148 ? 14.781 -61.344 -16.438 1 54.56 148 ASN B CA 1
ATOM 6036 C C . ASN B 1 148 ? 15.859 -60.344 -16.047 1 54.56 148 ASN B C 1
ATOM 6038 O O . ASN B 1 148 ? 16.469 -60.469 -14.984 1 54.56 148 ASN B O 1
ATOM 6042 N N . SER B 1 149 ? 16.359 -59.562 -16.953 1 56.47 149 SER B N 1
ATOM 6043 C CA . SER B 1 149 ? 17.625 -58.969 -16.594 1 56.47 149 SER B CA 1
ATOM 6044 C C . SER B 1 149 ? 17.453 -57.875 -15.523 1 56.47 149 SER B C 1
ATOM 6046 O O . SER B 1 149 ? 18.297 -57.75 -14.641 1 56.47 149 SER B O 1
ATOM 6048 N N . LEU B 1 150 ? 16.5 -57 -15.555 1 63.56 150 LEU B N 1
ATOM 6049 C CA . LEU B 1 150 ? 16.422 -55.969 -14.531 1 63.56 150 LEU B CA 1
ATOM 6050 C C . LEU B 1 150 ? 15.055 -56 -13.852 1 63.56 150 LEU B C 1
ATOM 6052 O O . LEU B 1 150 ? 14.023 -55.875 -14.508 1 63.56 150 LEU B O 1
ATOM 6056 N N . SER B 1 151 ? 15.109 -56.625 -12.586 1 74.31 151 SER B N 1
ATOM 6057 C CA . SER B 1 151 ? 13.891 -56.594 -11.781 1 74.31 151 SER B CA 1
ATOM 6058 C C . SER B 1 151 ? 13.383 -55.156 -11.586 1 74.31 151 SER B C 1
ATOM 6060 O O . SER B 1 151 ? 14.18 -54.219 -11.492 1 74.31 151 SER B O 1
ATOM 6062 N N . PRO B 1 152 ? 12.062 -54.938 -11.82 1 80 152 PRO B N 1
ATOM 6063 C CA . PRO B 1 152 ? 11.492 -53.594 -11.594 1 80 152 PRO B CA 1
ATOM 6064 C C . PRO B 1 152 ? 11.875 -53.031 -10.234 1 80 152 PRO B C 1
ATOM 6066 O O . PRO B 1 152 ? 12.047 -51.812 -10.109 1 80 152 PRO B O 1
ATOM 6069 N N . TYR B 1 153 ? 12.164 -53.906 -9.281 1 83.12 153 TYR B N 1
ATOM 6070 C CA . TYR B 1 153 ? 12.531 -53.438 -7.949 1 83.12 153 TYR B CA 1
ATOM 6071 C C . TYR B 1 153 ? 13.945 -52.844 -7.945 1 83.12 153 TYR B C 1
ATOM 6073 O O . TYR B 1 153 ? 14.211 -51.844 -7.305 1 83.12 153 TYR B O 1
ATOM 6081 N N . THR B 1 154 ? 14.844 -53.531 -8.688 1 82.5 154 THR B N 1
ATOM 6082 C CA . THR B 1 154 ? 16.219 -53.031 -8.742 1 82.5 154 THR B CA 1
ATOM 6083 C C . THR B 1 154 ? 16.297 -51.719 -9.469 1 82.5 154 THR B C 1
ATOM 6085 O O . THR B 1 154 ? 17.062 -50.812 -9.078 1 82.5 154 THR B O 1
ATOM 6088 N N . ALA B 1 155 ? 15.547 -51.562 -10.508 1 81.19 155 ALA B N 1
ATOM 6089 C CA . ALA B 1 155 ? 15.5 -50.281 -11.234 1 81.19 155 ALA B CA 1
ATOM 6090 C C . ALA B 1 155 ? 14.93 -49.156 -10.359 1 81.19 155 ALA B C 1
ATOM 6092 O O . ALA B 1 155 ? 15.43 -48.031 -10.367 1 81.19 155 ALA B O 1
ATOM 6093 N N . ALA B 1 156 ? 13.945 -49.469 -9.594 1 84.19 156 ALA B N 1
ATOM 6094 C CA . ALA B 1 156 ? 13.297 -48.5 -8.734 1 84.19 156 ALA B CA 1
ATOM 6095 C C . ALA B 1 156 ? 14.242 -48.031 -7.633 1 84.19 156 ALA B C 1
ATOM 6097 O O . ALA B 1 156 ? 14.289 -46.812 -7.32 1 84.19 156 ALA B O 1
ATOM 6098 N N . ILE B 1 157 ? 15.031 -48.906 -7.078 1 85.94 157 ILE B N 1
ATOM 6099 C CA . ILE B 1 157 ? 15.953 -48.562 -6.012 1 85.94 157 ILE B CA 1
ATOM 6100 C C . ILE B 1 157 ? 17.078 -47.688 -6.574 1 85.94 157 ILE B C 1
ATOM 6102 O O . ILE B 1 157 ? 17.516 -46.719 -5.934 1 85.94 157 ILE B O 1
ATOM 6106 N N . GLY B 1 158 ? 17.625 -48.094 -7.777 1 84.19 158 GLY B N 1
ATOM 6107 C CA . GLY B 1 158 ? 18.625 -47.25 -8.422 1 84.19 158 GLY B CA 1
ATOM 6108 C C . GLY B 1 158 ? 18.141 -45.844 -8.727 1 84.19 158 GLY B C 1
ATOM 6109 O O . GLY B 1 158 ? 18.875 -44.875 -8.508 1 84.19 158 GLY B O 1
ATOM 6110 N N . LEU B 1 159 ? 16.906 -45.75 -9.125 1 87 159 LEU B N 1
ATOM 6111 C CA . LEU B 1 159 ? 16.328 -44.438 -9.445 1 87 159 LEU B CA 1
ATOM 6112 C C . LEU B 1 159 ? 16.062 -43.625 -8.18 1 87 159 LEU B C 1
ATOM 6114 O O . LEU B 1 159 ? 16.188 -42.406 -8.18 1 87 159 LEU B O 1
ATOM 6118 N N . LEU B 1 160 ? 15.664 -44.312 -7.125 1 88.88 160 LEU B N 1
ATOM 6119 C CA . LEU B 1 160 ? 15.445 -43.625 -5.855 1 88.88 160 LEU B CA 1
ATOM 6120 C C . LEU B 1 160 ? 16.734 -43 -5.355 1 88.88 160 LEU B C 1
ATOM 6122 O O . LEU B 1 160 ? 16.703 -41.906 -4.801 1 88.88 160 LEU B O 1
ATOM 6126 N N . GLY B 1 161 ? 17.859 -43.719 -5.508 1 89.62 161 GLY B N 1
ATOM 6127 C CA . GLY B 1 161 ? 19.156 -43.156 -5.18 1 89.62 161 GLY B CA 1
ATOM 6128 C C . GLY B 1 161 ? 19.484 -41.906 -6.008 1 89.62 161 GLY B C 1
ATOM 6129 O O . GLY B 1 161 ? 19.969 -40.906 -5.477 1 89.62 161 GLY B O 1
ATOM 6130 N N . LEU B 1 162 ? 19.172 -41.938 -7.281 1 89.06 162 LEU B N 1
ATOM 6131 C CA . LEU B 1 162 ? 19.406 -40.812 -8.172 1 89.06 162 LEU B CA 1
ATOM 6132 C C . LEU B 1 162 ? 18.547 -39.625 -7.789 1 89.06 162 LEU B C 1
ATOM 6134 O O . LEU B 1 162 ? 19 -38.469 -7.824 1 89.06 162 LEU B O 1
ATOM 6138 N N . PHE B 1 163 ? 17.328 -39.938 -7.383 1 91.31 163 PHE B N 1
ATOM 6139 C CA . PHE B 1 163 ? 16.422 -38.844 -6.996 1 91.31 163 PHE B CA 1
ATOM 6140 C C . PHE B 1 163 ? 16.812 -38.281 -5.633 1 91.31 163 PHE B C 1
ATOM 6142 O O . PHE B 1 163 ? 16.547 -37.125 -5.34 1 91.31 163 PHE B O 1
ATOM 6149 N N . GLY B 1 164 ? 17.375 -39.125 -4.824 1 92.75 164 GLY B N 1
ATOM 6150 C CA . GLY B 1 164 ? 17.938 -38.594 -3.588 1 92.75 164 GLY B CA 1
ATOM 6151 C C . GLY B 1 164 ? 19.047 -37.594 -3.814 1 92.75 164 GLY B C 1
ATOM 6152 O O . GLY B 1 164 ? 19.078 -36.531 -3.16 1 92.75 164 GLY B O 1
ATOM 6153 N N . VAL B 1 165 ? 19.938 -37.938 -4.777 1 92.31 165 VAL B N 1
ATOM 6154 C CA . VAL B 1 165 ? 21 -37 -5.148 1 92.31 16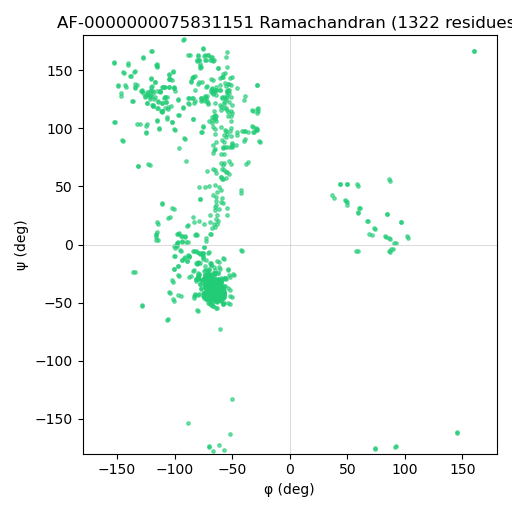5 VAL B CA 1
ATOM 6155 C C . VAL B 1 165 ? 20.406 -35.719 -5.73 1 92.31 165 VAL B C 1
ATOM 6157 O O . VAL B 1 165 ? 20.859 -34.625 -5.426 1 92.31 165 VAL B O 1
ATOM 6160 N N . GLN B 1 166 ? 19.422 -35.844 -6.48 1 92.69 166 GLN B N 1
ATOM 6161 C CA . GLN B 1 166 ? 18.734 -34.688 -7.055 1 92.69 166 GLN B CA 1
ATOM 6162 C C . GLN B 1 166 ? 18.172 -33.812 -5.961 1 92.69 166 GLN B C 1
ATOM 6164 O O . GLN B 1 166 ? 18.234 -32.562 -6.051 1 92.69 166 GLN B O 1
ATOM 6169 N N . ALA B 1 167 ? 17.562 -34.406 -4.992 1 94 167 ALA B N 1
ATOM 6170 C CA . ALA B 1 167 ? 16.969 -33.656 -3.895 1 94 167 ALA B CA 1
ATOM 6171 C C . ALA B 1 167 ? 18.016 -32.812 -3.178 1 94 167 ALA B C 1
ATOM 6173 O O . ALA B 1 167 ? 17.766 -31.656 -2.822 1 94 167 ALA B O 1
ATOM 6174 N N . ILE B 1 168 ? 19.172 -33.344 -3.047 1 94.62 168 ILE B N 1
ATOM 6175 C CA . ILE B 1 168 ? 20.266 -32.625 -2.4 1 94.62 168 ILE B CA 1
ATOM 6176 C C . ILE B 1 168 ? 20.719 -31.469 -3.283 1 94.62 168 ILE B C 1
ATOM 6178 O O . ILE B 1 168 ? 20.969 -30.359 -2.789 1 94.62 168 ILE B O 1
ATOM 6182 N N . LEU B 1 169 ? 20.812 -31.703 -4.562 1 94.62 169 LEU B N 1
ATOM 6183 C CA . LEU B 1 169 ? 21.203 -30.656 -5.496 1 94.62 169 LEU B CA 1
ATOM 6184 C C . LEU B 1 169 ? 20.188 -29.531 -5.52 1 94.62 169 LEU B C 1
ATOM 6186 O O . LEU B 1 169 ? 20.547 -28.359 -5.578 1 94.62 169 LEU B O 1
ATOM 6190 N N . VAL B 1 170 ? 18.984 -29.906 -5.391 1 92.12 170 VAL B N 1
ATOM 6191 C CA . VAL B 1 170 ? 17.906 -28.922 -5.426 1 92.12 170 VAL B CA 1
ATOM 6192 C C . VAL B 1 170 ? 17.953 -28.062 -4.164 1 92.12 170 VAL B C 1
ATOM 6194 O O . VAL B 1 170 ? 17.859 -26.844 -4.238 1 92.12 170 VAL B O 1
ATOM 6197 N N . ALA B 1 171 ? 18.094 -28.688 -3.045 1 93.5 171 ALA B N 1
ATOM 6198 C CA . ALA B 1 171 ? 18.156 -27.969 -1.781 1 93.5 171 ALA B CA 1
ATOM 6199 C C . ALA B 1 171 ? 19.359 -27.016 -1.749 1 93.5 171 ALA B C 1
ATOM 6201 O O . ALA B 1 171 ? 19.234 -25.875 -1.321 1 93.5 171 ALA B O 1
ATOM 6202 N N . ALA B 1 172 ? 20.422 -27.516 -2.246 1 93.81 172 ALA B N 1
ATOM 6203 C CA . ALA B 1 172 ? 21.641 -26.703 -2.26 1 93.81 172 ALA B CA 1
ATOM 6204 C C . ALA B 1 172 ? 21.516 -25.531 -3.221 1 93.81 172 ALA B C 1
ATOM 6206 O O . ALA B 1 172 ? 21.938 -24.422 -2.902 1 93.81 172 ALA B O 1
ATOM 6207 N N . ARG B 1 173 ? 21.047 -25.797 -4.316 1 90.88 173 ARG B N 1
ATOM 6208 C CA . ARG B 1 173 ? 20.844 -24.75 -5.312 1 90.88 173 ARG B CA 1
ATOM 6209 C C . ARG B 1 173 ? 19.922 -23.656 -4.777 1 90.88 173 ARG B C 1
ATOM 6211 O O . ARG B 1 173 ? 20.188 -22.469 -4.957 1 90.88 173 ARG B O 1
ATOM 6218 N N . ALA B 1 174 ? 18.859 -24.094 -4.191 1 89.69 174 ALA B N 1
ATOM 6219 C CA . ALA B 1 174 ? 17.875 -23.141 -3.68 1 89.69 174 ALA B CA 1
ATOM 6220 C C . ALA B 1 174 ? 18.5 -22.219 -2.625 1 89.69 174 ALA B C 1
ATOM 6222 O O . ALA B 1 174 ? 18.312 -21 -2.662 1 89.69 174 ALA B O 1
ATOM 6223 N N . ARG B 1 175 ? 19.25 -22.812 -1.8 1 89.75 175 ARG B N 1
ATOM 6224 C CA . ARG B 1 175 ? 19.875 -22.047 -0.731 1 89.75 175 ARG B CA 1
ATOM 6225 C C . ARG B 1 175 ? 20.906 -21.062 -1.29 1 89.75 175 ARG B C 1
ATOM 6227 O O . ARG B 1 175 ? 20.938 -19.891 -0.896 1 89.75 175 ARG B O 1
ATOM 6234 N N . ILE B 1 176 ? 21.656 -21.484 -2.207 1 92.44 176 ILE B N 1
ATOM 6235 C CA . ILE B 1 176 ? 22.75 -20.672 -2.73 1 92.44 176 ILE B CA 1
ATOM 6236 C C . ILE B 1 176 ? 22.188 -19.531 -3.58 1 92.44 176 ILE B C 1
ATOM 6238 O O . ILE B 1 176 ? 22.578 -18.375 -3.42 1 92.44 176 ILE B O 1
ATOM 6242 N N . LEU B 1 177 ? 21.266 -19.844 -4.383 1 89.69 177 LEU B N 1
ATOM 6243 C CA . LEU B 1 177 ? 20.766 -18.844 -5.301 1 89.69 177 LEU B CA 1
ATOM 6244 C C . LEU B 1 177 ? 19.938 -17.797 -4.555 1 89.69 177 LEU B C 1
ATOM 6246 O O . LEU B 1 177 ? 19.969 -16.609 -4.895 1 89.69 177 LEU B O 1
ATOM 6250 N N . VAL B 1 178 ? 19.234 -18.219 -3.547 1 90.06 178 VAL B N 1
ATOM 6251 C CA . VAL B 1 178 ? 18.484 -17.266 -2.734 1 90.06 178 VAL B CA 1
ATOM 6252 C C . VAL B 1 178 ? 19.469 -16.359 -1.98 1 90.06 178 VAL B C 1
ATOM 6254 O O . VAL B 1 178 ? 19.234 -15.148 -1.867 1 90.06 178 VAL B O 1
ATOM 6257 N N . ALA B 1 179 ? 20.5 -16.984 -1.479 1 92.5 179 ALA B N 1
ATOM 6258 C CA . ALA B 1 179 ? 21.5 -16.188 -0.767 1 92.5 179 ALA B CA 1
ATOM 6259 C C . ALA B 1 179 ? 22.125 -15.133 -1.677 1 92.5 179 ALA B C 1
ATOM 6261 O O . ALA B 1 179 ? 22.281 -13.977 -1.276 1 92.5 179 ALA B O 1
ATOM 6262 N N . VAL B 1 180 ? 22.453 -15.555 -2.863 1 90.56 180 VAL B N 1
ATOM 6263 C CA . VAL B 1 180 ? 23.031 -14.633 -3.826 1 90.56 180 VAL B CA 1
ATOM 6264 C C . VAL B 1 180 ? 22.031 -13.531 -4.16 1 90.56 180 VAL B C 1
ATOM 6266 O O . VAL B 1 180 ? 22.375 -12.352 -4.199 1 90.56 180 VAL B O 1
ATOM 6269 N N . GLY B 1 181 ? 20.781 -13.953 -4.43 1 89 181 GLY B N 1
ATOM 6270 C CA . GLY B 1 181 ? 19.75 -12.977 -4.758 1 89 181 GLY B CA 1
ATOM 6271 C C . GLY B 1 181 ? 19.516 -11.969 -3.65 1 89 181 GLY B C 1
ATOM 6272 O O . GLY B 1 181 ? 19.359 -10.773 -3.914 1 89 181 GLY B O 1
ATOM 6273 N N . GLU B 1 182 ? 19.531 -12.422 -2.445 1 90.69 182 GLU B N 1
ATOM 6274 C CA . GLU B 1 182 ? 19.297 -11.547 -1.299 1 90.69 182 GLU B CA 1
ATOM 6275 C C . GLU B 1 182 ? 20.469 -10.602 -1.07 1 90.69 182 GLU B C 1
ATOM 6277 O O . GLU B 1 182 ? 20.281 -9.445 -0.686 1 90.69 182 GLU B O 1
ATOM 6282 N N . ARG B 1 183 ? 21.672 -11.062 -1.271 1 91.25 183 ARG B N 1
ATOM 6283 C CA . ARG B 1 183 ? 22.859 -10.227 -1.122 1 91.25 183 ARG B CA 1
ATOM 6284 C C . ARG B 1 183 ? 22.875 -9.117 -2.16 1 91.25 183 ARG B C 1
ATOM 6286 O O . ARG B 1 183 ? 23.234 -7.977 -1.851 1 91.25 183 ARG B O 1
ATOM 6293 N N . VAL B 1 184 ? 22.5 -9.492 -3.334 1 88.12 184 VAL B N 1
ATOM 6294 C CA . VAL B 1 184 ? 22.438 -8.484 -4.391 1 88.12 184 VAL B CA 1
ATOM 6295 C C . VAL B 1 184 ? 21.359 -7.457 -4.07 1 88.12 184 VAL B C 1
ATOM 6297 O O . VAL B 1 184 ? 21.562 -6.254 -4.25 1 88.12 184 VAL B O 1
ATOM 6300 N N . ALA B 1 185 ? 20.203 -7.938 -3.631 1 88.38 185 ALA B N 1
ATOM 6301 C CA . ALA B 1 185 ? 19.109 -7.043 -3.271 1 88.38 185 ALA B CA 1
ATOM 6302 C C . ALA B 1 185 ? 19.516 -6.109 -2.135 1 88.38 185 ALA B C 1
ATOM 6304 O O . ALA B 1 185 ? 19.188 -4.918 -2.158 1 88.38 185 ALA B O 1
ATOM 6305 N N . SER B 1 186 ? 20.203 -6.664 -1.122 1 90.94 186 SER B N 1
ATOM 6306 C CA . SER B 1 186 ? 20.656 -5.875 0.016 1 90.94 186 SER B CA 1
ATOM 6307 C C . SER B 1 186 ? 21.672 -4.816 -0.413 1 90.94 186 SER B C 1
ATOM 6309 O O . SER B 1 186 ? 21.641 -3.684 0.069 1 90.94 186 SER B O 1
ATOM 6311 N N . SER B 1 187 ? 22.562 -5.211 -1.258 1 89.75 187 SER B N 1
ATOM 6312 C CA . SER B 1 187 ? 23.562 -4.27 -1.769 1 89.75 187 SER B CA 1
ATOM 6313 C C . SER B 1 187 ? 22.906 -3.148 -2.564 1 89.75 187 SER B C 1
ATOM 6315 O O . SER B 1 187 ? 23.344 -2.002 -2.516 1 89.75 187 SER B O 1
ATOM 6317 N N . LEU B 1 188 ? 21.906 -3.525 -3.252 1 87.12 188 LEU B N 1
ATOM 6318 C CA . LEU B 1 188 ? 21.172 -2.539 -4.043 1 87.12 188 LEU B CA 1
ATOM 6319 C C . LEU B 1 188 ? 20.453 -1.547 -3.141 1 87.12 188 LEU B C 1
ATOM 6321 O O . LEU B 1 188 ? 20.453 -0.342 -3.4 1 87.12 188 LEU B O 1
ATOM 6325 N N . ARG B 1 189 ? 19.828 -2.062 -2.16 1 89.75 189 ARG B N 1
ATOM 6326 C CA . ARG B 1 189 ? 19.109 -1.205 -1.213 1 89.75 189 ARG B CA 1
ATOM 6327 C C . ARG B 1 189 ? 20.078 -0.233 -0.534 1 89.75 189 ARG B C 1
ATOM 6329 O O . ARG B 1 189 ? 19.781 0.96 -0.426 1 89.75 189 ARG B O 1
ATOM 6336 N N . GLU B 1 190 ? 21.141 -0.755 -0.117 1 91.81 190 GLU B N 1
ATOM 6337 C CA . GLU B 1 190 ? 22.141 0.057 0.579 1 91.81 190 GLU B CA 1
ATOM 6338 C C . GLU B 1 190 ? 22.719 1.132 -0.339 1 91.81 190 GLU B C 1
ATOM 6340 O O . GLU B 1 190 ? 22.875 2.285 0.068 1 91.81 190 GLU B O 1
ATOM 6345 N N . ARG B 1 191 ? 23.031 0.791 -1.52 1 88.88 191 ARG B N 1
ATOM 6346 C CA . ARG B 1 191 ? 23.594 1.737 -2.473 1 88.88 191 ARG B CA 1
ATOM 6347 C C . ARG B 1 191 ? 22.578 2.791 -2.879 1 88.88 191 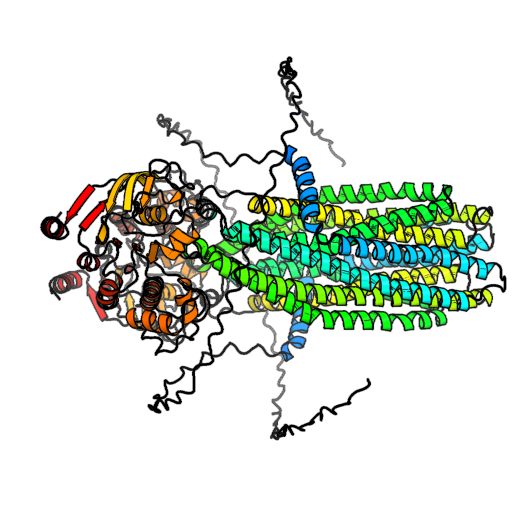ARG B C 1
ATOM 6349 O O . ARG B 1 191 ? 22.922 3.959 -3.064 1 88.88 191 ARG B O 1
ATOM 6356 N N . ALA B 1 192 ? 21.344 2.281 -3.104 1 90.19 192 ALA B N 1
ATOM 6357 C CA . ALA B 1 192 ? 20.281 3.221 -3.457 1 90.19 192 ALA B CA 1
ATOM 6358 C C . ALA B 1 192 ? 20.062 4.238 -2.34 1 90.19 192 ALA B C 1
ATOM 6360 O O . ALA B 1 192 ? 19.922 5.434 -2.6 1 90.19 192 ALA B O 1
ATOM 6361 N N . PHE B 1 193 ? 20.062 3.797 -1.154 1 93 193 PHE B N 1
ATOM 6362 C CA . PHE B 1 193 ? 19.859 4.688 -0.016 1 93 193 PHE B CA 1
ATOM 6363 C C . PHE B 1 193 ? 21.047 5.629 0.146 1 93 193 PHE B C 1
ATOM 6365 O O . PHE B 1 193 ? 20.875 6.816 0.429 1 93 193 PHE B O 1
ATOM 6372 N N . ALA B 1 194 ? 22.172 5.133 0.043 1 91.75 194 ALA B N 1
ATOM 6373 C CA . ALA B 1 194 ? 23.375 5.957 0.12 1 91.75 194 ALA B CA 1
ATOM 6374 C C . ALA B 1 194 ? 23.359 7.055 -0.941 1 91.75 194 ALA B C 1
ATOM 6376 O O . ALA B 1 194 ? 23.734 8.195 -0.669 1 91.75 194 ALA B O 1
ATOM 6377 N N . SER B 1 195 ? 22.938 6.641 -2.096 1 90.25 195 SER B N 1
ATOM 6378 C CA . SER B 1 195 ? 22.859 7.617 -3.18 1 90.25 195 SER B CA 1
ATOM 6379 C C . SER B 1 195 ? 21.797 8.672 -2.893 1 90.25 195 SER B C 1
ATOM 6381 O O . SER B 1 195 ? 21.984 9.852 -3.213 1 90.25 195 SER B O 1
ATOM 6383 N N . LEU B 1 196 ? 20.719 8.281 -2.309 1 90.38 196 LEU B N 1
ATOM 6384 C CA . LEU B 1 196 ? 19.656 9.211 -1.95 1 90.38 196 LEU B CA 1
ATOM 6385 C C . LEU B 1 196 ? 20.141 10.227 -0.921 1 90.38 196 LEU B C 1
ATOM 6387 O O . LEU B 1 196 ? 19.828 11.414 -1.013 1 90.38 196 LEU B O 1
ATOM 6391 N N . LEU B 1 197 ? 20.922 9.75 -0.021 1 89 197 LEU B N 1
ATOM 6392 C CA . LEU B 1 197 ? 21.438 10.625 1.032 1 89 197 LEU B CA 1
ATOM 6393 C C . LEU B 1 197 ? 22.422 11.641 0.469 1 89 197 LEU B C 1
ATOM 6395 O O . LEU B 1 197 ? 22.641 12.688 1.077 1 89 197 LEU B O 1
ATOM 6399 N N . ARG B 1 198 ? 22.922 11.367 -0.711 1 86 198 ARG B N 1
ATOM 6400 C CA . ARG B 1 198 ? 23.922 12.25 -1.303 1 86 198 ARG B CA 1
ATOM 6401 C C . ARG B 1 198 ? 23.266 13.266 -2.236 1 86 198 ARG B C 1
ATOM 6403 O O . ARG B 1 198 ? 23.938 14.203 -2.701 1 86 198 ARG B O 1
ATOM 6410 N N . GLN B 1 199 ? 22.031 13.125 -2.424 1 87.31 199 GLN B N 1
ATOM 6411 C CA . GLN B 1 199 ? 21.359 14.023 -3.352 1 87.31 199 GLN B CA 1
ATOM 6412 C C . GLN B 1 199 ? 21.203 15.414 -2.752 1 87.31 199 GLN B C 1
ATOM 6414 O O . GLN B 1 199 ? 21.312 15.594 -1.537 1 87.31 199 GLN B O 1
ATOM 6419 N N . ASP B 1 200 ? 21.016 16.406 -3.631 1 87.5 200 ASP B N 1
ATOM 6420 C CA . ASP B 1 200 ? 20.906 17.797 -3.191 1 87.5 200 ASP B CA 1
ATOM 6421 C C . ASP B 1 200 ? 19.516 18.094 -2.643 1 87.5 200 ASP B C 1
ATOM 6423 O O . ASP B 1 200 ? 18.562 17.359 -2.922 1 87.5 200 ASP B O 1
ATOM 6427 N N . MET B 1 201 ? 19.484 19.109 -1.886 1 86.06 201 MET B N 1
ATOM 6428 C CA . MET B 1 201 ? 18.234 19.484 -1.252 1 86.06 201 MET B CA 1
ATOM 6429 C C . MET B 1 201 ? 17.188 19.844 -2.299 1 86.06 201 MET B C 1
ATOM 6431 O O . MET B 1 201 ? 15.992 19.625 -2.084 1 86.06 201 MET B O 1
ATOM 6435 N N . GLY B 1 202 ? 17.656 20.422 -3.379 1 83.12 202 GLY B N 1
ATOM 6436 C CA . GLY B 1 202 ? 16.719 20.734 -4.453 1 83.12 202 GLY B CA 1
ATOM 6437 C C . GLY B 1 202 ? 15.961 19.531 -4.957 1 83.12 202 GLY B C 1
ATOM 6438 O O . GLY B 1 202 ? 14.773 19.625 -5.285 1 83.12 202 GLY B O 1
ATOM 6439 N N . PHE B 1 203 ? 16.641 18.469 -4.965 1 84.19 203 PHE B N 1
ATOM 6440 C CA . PHE B 1 203 ? 16.031 17.203 -5.379 1 84.19 203 PHE B CA 1
ATOM 6441 C C . PHE B 1 203 ? 14.914 16.812 -4.426 1 84.19 203 PHE B C 1
ATOM 6443 O O . PHE B 1 203 ? 13.836 16.391 -4.863 1 84.19 203 PHE B O 1
ATOM 6450 N N . PHE B 1 204 ? 15.141 16.906 -3.139 1 85.38 204 PHE B N 1
ATOM 6451 C CA . PHE B 1 204 ? 14.172 16.484 -2.127 1 85.38 204 PHE B CA 1
ATOM 6452 C C . PHE B 1 204 ? 12.984 17.438 -2.092 1 85.38 204 PHE B C 1
ATOM 6454 O O . PHE B 1 204 ? 11.875 17.031 -1.722 1 85.38 204 PHE B O 1
ATOM 6461 N N . ASP B 1 205 ? 13.219 18.641 -2.504 1 83.31 205 ASP B N 1
ATOM 6462 C CA . ASP B 1 205 ? 12.133 19.625 -2.568 1 83.31 205 ASP B CA 1
ATOM 6463 C C . ASP B 1 205 ? 11.164 19.281 -3.693 1 83.31 205 ASP B C 1
ATOM 6465 O O . ASP B 1 205 ? 9.977 19.625 -3.621 1 83.31 205 ASP B O 1
ATOM 6469 N N . GLN B 1 206 ? 11.664 18.656 -4.676 1 80 206 GLN B N 1
ATOM 6470 C CA . GLN B 1 206 ? 10.867 18.406 -5.871 1 80 206 GLN B CA 1
ATOM 6471 C C . GLN B 1 206 ? 10.266 17 -5.848 1 80 206 GLN B C 1
ATOM 6473 O O . GLN B 1 206 ? 9.367 16.703 -6.629 1 80 206 GLN B O 1
ATOM 6478 N N . THR B 1 207 ? 10.82 16.156 -5.027 1 81.44 207 THR B N 1
ATOM 6479 C CA . THR B 1 207 ? 10.367 14.773 -5.016 1 81.44 207 THR B CA 1
ATOM 6480 C C . THR B 1 207 ? 9.633 14.453 -3.717 1 81.44 207 THR B C 1
ATOM 6482 O O . THR B 1 207 ? 10.109 14.781 -2.629 1 81.44 207 THR B O 1
ATOM 6485 N N . GLU B 1 208 ? 8.539 13.789 -3.846 1 80.69 208 GLU B N 1
ATOM 6486 C CA . GLU B 1 208 ? 7.766 13.406 -2.67 1 80.69 208 GLU B CA 1
ATOM 6487 C C . GLU B 1 208 ? 8.453 12.297 -1.885 1 80.69 208 GLU B C 1
ATOM 6489 O O . GLU B 1 208 ? 9 11.359 -2.475 1 80.69 208 GLU B O 1
ATOM 6494 N N . THR B 1 209 ? 8.461 12.453 -0.594 1 81 209 THR B N 1
ATOM 6495 C CA . THR B 1 209 ? 9.094 11.484 0.291 1 81 209 THR B CA 1
ATOM 6496 C C . THR B 1 209 ? 8.484 10.102 0.092 1 81 209 THR B C 1
ATOM 6498 O O . THR B 1 209 ? 9.203 9.094 0.093 1 81 209 THR B O 1
ATOM 6501 N N . GLY B 1 210 ? 7.195 10.023 -0.093 1 74.88 210 GLY B N 1
ATOM 6502 C CA . GLY B 1 210 ? 6.527 8.75 -0.327 1 74.88 210 GLY B CA 1
ATOM 6503 C C . GLY B 1 210 ? 7.027 8.031 -1.565 1 74.88 210 GLY B C 1
ATOM 6504 O O . GLY B 1 210 ? 7.164 6.809 -1.566 1 74.88 210 GLY B O 1
ATOM 6505 N N . GLU B 1 211 ? 7.285 8.727 -2.555 1 80 211 GLU B N 1
ATOM 6506 C CA . GLU B 1 211 ? 7.793 8.156 -3.797 1 80 211 GLU B CA 1
ATOM 6507 C C . GLU B 1 211 ? 9.18 7.555 -3.602 1 80 211 GLU B C 1
ATOM 6509 O O . GLU B 1 211 ? 9.469 6.469 -4.109 1 80 211 GLU B O 1
ATOM 6514 N N . LEU B 1 212 ? 9.969 8.297 -2.918 1 85.5 212 LEU B N 1
ATOM 6515 C CA . LEU B 1 212 ? 11.32 7.812 -2.662 1 85.5 212 LEU B CA 1
ATOM 6516 C C . LEU B 1 212 ? 11.297 6.559 -1.795 1 85.5 212 LEU B C 1
ATOM 6518 O O . LEU B 1 212 ? 12.062 5.621 -2.033 1 85.5 212 LEU B O 1
ATOM 6522 N N . LEU B 1 213 ? 10.43 6.578 -0.893 1 85.25 213 LEU B N 1
ATOM 6523 C CA . LEU B 1 213 ? 10.297 5.418 -0.022 1 85.25 213 LEU B CA 1
ATOM 6524 C C . LEU B 1 213 ? 9.797 4.207 -0.805 1 85.25 213 LEU B C 1
ATOM 6526 O O . LEU B 1 213 ? 10.242 3.084 -0.568 1 85.25 213 LEU B O 1
ATOM 6530 N N . SER B 1 214 ? 8.898 4.418 -1.696 1 81.12 214 SER B N 1
ATOM 6531 C CA . SER B 1 214 ? 8.391 3.342 -2.539 1 81.12 214 SER B CA 1
ATOM 6532 C C . SER B 1 214 ? 9.5 2.748 -3.402 1 81.12 214 SER B C 1
ATOM 6534 O O . SER B 1 214 ? 9.562 1.531 -3.592 1 81.12 214 SER B O 1
ATOM 6536 N N . ARG B 1 215 ? 10.344 3.553 -3.869 1 80.19 215 ARG B N 1
ATOM 6537 C CA . ARG B 1 215 ? 11.469 3.092 -4.68 1 80.19 215 ARG B CA 1
ATOM 6538 C C . ARG B 1 215 ? 12.422 2.236 -3.857 1 80.19 215 ARG B C 1
ATOM 6540 O O . ARG B 1 215 ? 12.93 1.223 -4.34 1 80.19 215 ARG B O 1
ATOM 6547 N N . LEU B 1 216 ? 12.547 2.65 -2.631 1 85.69 216 LEU B N 1
ATOM 6548 C CA . LEU B 1 216 ? 13.484 1.952 -1.76 1 85.69 216 LEU B CA 1
ATOM 6549 C C . LEU B 1 216 ? 12.883 0.649 -1.245 1 85.69 216 LEU B C 1
ATOM 6551 O O . LEU B 1 216 ? 13.609 -0.289 -0.917 1 85.69 216 LEU B O 1
ATOM 6555 N N . SER B 1 217 ? 11.641 0.6 -1.195 1 83.56 217 SER B N 1
ATOM 6556 C CA . SER B 1 217 ? 11 -0.569 -0.597 1 83.56 217 SER B CA 1
ATOM 6557 C C . SER B 1 217 ? 10.367 -1.458 -1.66 1 83.56 217 SER B C 1
ATOM 6559 O O . SER B 1 217 ? 10.945 -2.475 -2.055 1 83.56 217 SER B O 1
ATOM 6561 N N . SER B 1 218 ? 9.359 -0.953 -2.35 1 77.94 218 SER B N 1
ATOM 6562 C CA . SER B 1 218 ? 8.57 -1.742 -3.295 1 77.94 218 SER B CA 1
ATOM 6563 C C . SER B 1 218 ? 9.398 -2.109 -4.523 1 77.94 218 SER B C 1
ATOM 6565 O O . SER B 1 218 ? 9.398 -3.264 -4.957 1 77.94 218 SER B O 1
ATOM 6567 N N . ASP B 1 219 ? 10.078 -1.196 -5.051 1 79.94 219 ASP B N 1
ATOM 6568 C CA . ASP B 1 219 ? 10.844 -1.445 -6.27 1 79.94 219 ASP B CA 1
ATOM 6569 C C . ASP B 1 219 ? 12.008 -2.398 -6.004 1 79.94 219 ASP B C 1
ATOM 6571 O O . ASP B 1 219 ? 12.281 -3.293 -6.805 1 79.94 219 ASP B O 1
ATOM 6575 N N . THR B 1 220 ? 12.609 -2.215 -4.934 1 82.88 220 THR B N 1
ATOM 6576 C CA . THR B 1 220 ? 13.719 -3.102 -4.598 1 82.88 220 THR B CA 1
ATOM 6577 C C . THR B 1 220 ? 13.211 -4.508 -4.293 1 82.88 220 THR B C 1
ATOM 6579 O O . THR B 1 220 ? 13.883 -5.496 -4.609 1 82.88 220 THR B O 1
ATOM 6582 N N . SER B 1 221 ? 12.094 -4.594 -3.73 1 81.5 221 SER B N 1
ATOM 6583 C CA . SER B 1 221 ? 11.508 -5.902 -3.465 1 81.5 221 SER B CA 1
ATOM 6584 C C . SER B 1 221 ? 11.156 -6.625 -4.762 1 81.5 221 SER B C 1
ATOM 6586 O O . SER B 1 221 ? 11.281 -7.848 -4.852 1 81.5 221 SER B O 1
ATOM 6588 N N . SER B 1 222 ? 10.664 -5.852 -5.695 1 80.88 222 SER B N 1
ATOM 6589 C CA . SER B 1 222 ? 10.383 -6.43 -7.004 1 80.88 222 SER B CA 1
ATOM 6590 C C . SER B 1 222 ? 11.656 -6.965 -7.656 1 80.88 222 SER B C 1
ATOM 6592 O O . SER B 1 222 ? 11.641 -8.047 -8.25 1 80.88 222 SER B O 1
ATOM 6594 N N . LEU B 1 223 ? 12.648 -6.285 -7.516 1 79.62 223 LEU B N 1
ATOM 6595 C CA . LEU B 1 223 ? 13.938 -6.719 -8.055 1 79.62 223 LEU B CA 1
ATOM 6596 C C . LEU B 1 223 ? 14.469 -7.926 -7.285 1 79.62 223 LEU B C 1
ATOM 6598 O O . LEU B 1 223 ? 15.055 -8.836 -7.879 1 79.62 223 LEU B O 1
ATOM 6602 N N . GLN B 1 224 ? 14.289 -7.855 -6.023 1 82.31 224 GLN B N 1
ATOM 6603 C CA . GLN B 1 224 ? 14.68 -8.984 -5.191 1 82.31 224 GLN B CA 1
ATOM 6604 C C . GLN B 1 224 ? 13.953 -10.258 -5.617 1 82.31 224 GLN B C 1
ATOM 6606 O O . GLN B 1 224 ? 14.57 -11.32 -5.75 1 82.31 224 GLN B O 1
ATOM 6611 N N . LYS B 1 225 ? 12.703 -10.164 -5.84 1 80.94 225 LYS B N 1
ATOM 6612 C CA . LYS B 1 225 ? 11.914 -11.312 -6.273 1 80.94 225 LYS B CA 1
ATOM 6613 C C . LYS B 1 225 ? 12.406 -11.836 -7.621 1 80.94 225 LYS B C 1
ATOM 6615 O O . LYS B 1 225 ? 12.484 -13.047 -7.828 1 80.94 225 LYS B O 1
ATOM 6620 N N . LEU B 1 226 ? 12.688 -10.977 -8.508 1 78.81 226 LEU B N 1
ATOM 6621 C CA . LEU B 1 226 ? 13.219 -11.352 -9.812 1 78.81 226 LEU B CA 1
ATOM 6622 C C . LEU B 1 226 ? 14.508 -12.148 -9.664 1 78.81 226 LEU B C 1
ATOM 6624 O O . LEU B 1 226 ? 14.664 -13.203 -10.289 1 78.81 226 LEU B O 1
ATOM 6628 N N . LEU B 1 227 ? 15.32 -11.711 -8.766 1 77 227 LEU B N 1
ATOM 6629 C CA . LEU B 1 227 ? 16.656 -12.289 -8.633 1 77 227 LEU B CA 1
ATOM 6630 C C . LEU B 1 227 ? 16.609 -13.586 -7.832 1 77 227 LEU B C 1
ATOM 6632 O O . LEU B 1 227 ? 17.438 -14.477 -8.047 1 77 227 LEU B O 1
ATOM 6636 N N . THR B 1 228 ? 15.68 -13.672 -6.953 1 77.25 228 THR B N 1
ATOM 6637 C CA . THR B 1 228 ? 15.688 -14.797 -6.027 1 77.25 228 THR B CA 1
ATOM 6638 C C . THR B 1 228 ? 14.758 -15.906 -6.516 1 77.25 228 THR B C 1
ATOM 6640 O O . THR B 1 228 ? 14.914 -17.078 -6.141 1 77.25 228 THR B O 1
ATOM 6643 N N . SER B 1 229 ? 13.75 -15.539 -7.281 1 79.5 229 SER B N 1
ATOM 6644 C CA . SER B 1 229 ? 12.75 -16.547 -7.617 1 79.5 229 SER B CA 1
ATOM 6645 C C . SER B 1 229 ? 12.523 -16.609 -9.125 1 79.5 229 SER B C 1
ATOM 6647 O O . SER B 1 229 ? 12.797 -17.641 -9.75 1 79.5 229 SER B O 1
ATOM 6649 N N . ASP B 1 230 ? 12.25 -15.531 -9.75 1 78.75 230 ASP B N 1
ATOM 6650 C CA . ASP B 1 230 ? 11.758 -15.555 -11.125 1 78.75 230 ASP B CA 1
ATOM 6651 C C . ASP B 1 230 ? 12.867 -15.945 -12.102 1 78.75 230 ASP B C 1
ATOM 6653 O O . ASP B 1 230 ? 12.641 -16.734 -13.016 1 78.75 230 ASP B O 1
ATOM 6657 N N . LEU B 1 231 ? 14.039 -15.477 -11.867 1 77.75 231 LEU B N 1
ATOM 6658 C CA . LEU B 1 231 ? 15.141 -15.805 -12.766 1 77.75 231 LEU B CA 1
ATOM 6659 C C . LEU B 1 231 ? 15.562 -17.266 -12.602 1 77.75 231 LEU B C 1
ATOM 6661 O O . LEU B 1 231 ? 15.953 -17.906 -13.578 1 77.75 231 LEU B O 1
ATOM 6665 N N . ILE B 1 232 ? 15.477 -17.672 -11.414 1 78.94 232 ILE B N 1
ATOM 6666 C CA . ILE B 1 232 ? 15.789 -19.062 -11.156 1 78.94 232 ILE B CA 1
ATOM 6667 C C . ILE B 1 232 ? 14.773 -19.969 -11.859 1 78.94 232 ILE B C 1
ATOM 6669 O O . ILE B 1 232 ? 15.148 -20.953 -12.5 1 78.94 232 ILE B O 1
ATOM 6673 N N . GLY B 1 233 ? 13.516 -19.594 -11.711 1 80.25 233 GLY B N 1
ATOM 6674 C CA . GLY B 1 233 ? 12.477 -20.328 -12.398 1 80.25 233 GLY B CA 1
ATOM 6675 C C . GLY B 1 233 ? 12.641 -20.328 -13.906 1 80.25 233 GLY B C 1
ATOM 6676 O O . GLY B 1 233 ? 12.469 -21.359 -14.562 1 80.25 233 GLY B O 1
ATOM 6677 N N . ALA B 1 234 ? 13.008 -19.25 -14.438 1 81.19 234 ALA B N 1
ATOM 6678 C CA . ALA B 1 234 ? 13.219 -19.109 -15.875 1 81.19 234 ALA B CA 1
ATOM 6679 C C . ALA B 1 234 ? 14.406 -19.953 -16.344 1 81.19 234 ALA B C 1
ATOM 6681 O O . ALA B 1 234 ? 14.336 -20.609 -17.375 1 81.19 234 ALA B O 1
ATOM 6682 N N . ALA B 1 235 ? 15.484 -19.906 -15.578 1 83.44 235 ALA B N 1
ATOM 6683 C CA . ALA B 1 235 ? 16.656 -20.703 -15.914 1 83.44 235 ALA B CA 1
ATOM 6684 C C . ALA B 1 235 ? 16.328 -22.188 -15.898 1 83.44 235 ALA B C 1
ATOM 6686 O O . ALA B 1 235 ? 16.75 -22.938 -16.781 1 83.44 235 ALA B O 1
ATOM 6687 N N . ARG B 1 236 ? 15.633 -22.516 -14.914 1 83.38 236 ARG B N 1
ATOM 6688 C CA . ARG B 1 236 ? 15.203 -23.906 -14.844 1 83.38 236 ARG B CA 1
ATOM 6689 C C . ARG B 1 236 ? 14.32 -24.266 -16.031 1 83.38 236 ARG B C 1
ATOM 6691 O O . ARG B 1 236 ? 14.461 -25.344 -16.609 1 83.38 236 ARG B O 1
ATOM 6698 N N . GLY B 1 237 ? 13.414 -23.344 -16.312 1 84 237 GLY B N 1
ATOM 6699 C CA . GLY B 1 237 ? 12.539 -23.578 -17.453 1 84 237 GLY B CA 1
ATOM 6700 C C . GLY B 1 237 ? 13.305 -23.734 -18.75 1 84 237 GLY B C 1
ATOM 6701 O O . GLY B 1 237 ? 13 -24.641 -19.547 1 84 237 GLY B O 1
ATOM 6702 N N . VAL B 1 238 ? 14.328 -23.031 -18.969 1 84.88 238 VAL B N 1
ATOM 6703 C CA . VAL B 1 238 ? 15.117 -23.078 -20.203 1 84.88 238 VAL B CA 1
ATOM 6704 C C . VAL B 1 238 ? 15.883 -24.406 -20.266 1 84.88 238 VAL B C 1
ATOM 6706 O O . VAL B 1 238 ? 15.914 -25.047 -21.312 1 84.88 238 VAL B O 1
ATOM 6709 N N . VAL B 1 239 ? 16.453 -24.812 -19.156 1 87.06 239 VAL B N 1
ATOM 6710 C CA . VAL B 1 239 ? 17.219 -26.062 -19.125 1 87.06 239 VAL B CA 1
ATOM 6711 C C . VAL B 1 239 ? 16.281 -27.25 -19.344 1 87.06 239 VAL B C 1
ATOM 6713 O O . VAL B 1 239 ? 16.594 -28.156 -20.109 1 87.06 239 VAL B O 1
ATOM 6716 N N . MET B 1 240 ? 15.109 -27.156 -18.734 1 87.31 240 MET B N 1
ATOM 6717 C CA . MET B 1 240 ? 14.164 -28.266 -18.812 1 87.31 240 MET B CA 1
ATOM 6718 C C . MET B 1 240 ? 13.562 -28.359 -20.219 1 87.31 240 MET B C 1
ATOM 6720 O O . MET B 1 240 ? 13.398 -29.453 -20.75 1 87.31 240 MET B O 1
ATOM 6724 N N . VAL B 1 241 ? 13.25 -27.25 -20.797 1 85.81 241 VAL B N 1
ATOM 6725 C CA . VAL B 1 241 ? 12.648 -27.25 -22.141 1 85.81 241 VAL B CA 1
ATOM 6726 C C . VAL B 1 241 ? 13.688 -27.688 -23.172 1 85.81 241 VAL B C 1
ATOM 6728 O O . VAL B 1 241 ? 13.414 -28.562 -24 1 85.81 241 VAL B O 1
ATOM 6731 N N . SER B 1 242 ? 14.914 -27.109 -23.109 1 89.31 242 SER B N 1
ATOM 6732 C CA . SER B 1 242 ? 15.961 -27.469 -24.047 1 89.31 242 SER B CA 1
ATOM 6733 C C . SER B 1 242 ? 16.391 -28.922 -23.875 1 89.31 242 SER B C 1
ATOM 6735 O O . SER B 1 242 ? 16.547 -29.656 -24.859 1 89.31 242 SER B O 1
ATOM 6737 N N . GLY B 1 243 ? 16.578 -29.297 -22.609 1 88.44 243 GLY B N 1
ATOM 6738 C CA . GLY B 1 243 ? 16.922 -30.672 -22.328 1 88.44 243 GLY B CA 1
ATOM 6739 C C . GLY B 1 243 ? 15.828 -31.656 -22.734 1 88.44 243 GLY B C 1
ATOM 6740 O O . GLY B 1 243 ? 16.109 -32.719 -23.312 1 88.44 243 GLY B O 1
ATOM 6741 N N . GLY B 1 244 ? 14.57 -31.297 -22.391 1 88.06 244 GLY B N 1
ATOM 6742 C CA . GLY B 1 244 ? 13.453 -32.125 -22.797 1 88.06 244 GLY B CA 1
ATOM 6743 C C . GLY B 1 244 ? 13.32 -32.281 -24.297 1 88.06 244 GLY B C 1
ATOM 6744 O O . GLY B 1 244 ? 13.102 -33.406 -24.797 1 88.06 244 GLY B O 1
ATOM 6745 N N . LEU B 1 245 ? 13.508 -31.25 -25 1 88.94 245 LEU B N 1
ATOM 6746 C CA . LEU B 1 245 ? 13.453 -31.281 -26.469 1 88.94 245 LEU B CA 1
ATOM 6747 C C . LEU B 1 245 ? 14.586 -32.125 -27.031 1 88.94 245 LEU B C 1
ATOM 6749 O O . LEU B 1 245 ? 14.398 -32.875 -28 1 88.94 245 LEU B O 1
ATOM 6753 N N . GLY B 1 246 ? 15.758 -31.953 -26.469 1 91.06 246 GLY B N 1
ATOM 6754 C CA . GLY B 1 246 ? 16.891 -32.75 -26.891 1 91.06 246 GLY B CA 1
ATOM 6755 C C . GLY B 1 246 ? 16.656 -34.25 -26.719 1 91.06 246 GLY B C 1
ATOM 6756 O O . GLY B 1 246 ? 16.969 -35.031 -27.625 1 91.06 246 GLY B O 1
ATOM 6757 N N . MET B 1 247 ? 16.047 -34.625 -25.625 1 90.88 247 MET B N 1
ATOM 6758 C CA . MET B 1 247 ? 15.758 -36.031 -25.359 1 90.88 247 MET B CA 1
ATOM 6759 C C . MET B 1 247 ? 14.664 -36.562 -26.281 1 90.88 247 MET B C 1
ATOM 6761 O O . MET B 1 247 ? 14.719 -37.688 -26.734 1 90.88 247 MET B O 1
ATOM 6765 N N . MET B 1 248 ? 13.688 -35.781 -26.547 1 91.38 248 MET B N 1
ATOM 6766 C CA . MET B 1 248 ? 12.602 -36.156 -27.438 1 91.38 248 MET B CA 1
ATOM 6767 C C . MET B 1 248 ? 13.117 -36.406 -28.844 1 91.38 248 MET B C 1
ATOM 6769 O O . MET B 1 248 ? 12.727 -37.406 -29.484 1 91.38 248 MET B O 1
ATOM 6773 N N . VAL B 1 249 ? 14.047 -35.625 -29.344 1 92.5 249 VAL B N 1
ATOM 6774 C CA . VAL B 1 249 ? 14.625 -35.781 -30.672 1 92.5 249 VAL B CA 1
ATOM 6775 C C . VAL B 1 249 ? 15.469 -37.062 -30.734 1 92.5 249 VAL B C 1
ATOM 6777 O O . VAL B 1 249 ? 15.508 -37.75 -31.75 1 92.5 249 VAL B O 1
ATOM 6780 N N . SER B 1 250 ? 16.109 -37.344 -29.625 1 91.75 250 SER B N 1
ATOM 6781 C CA . SER B 1 250 ? 16.953 -38.562 -29.578 1 91.75 250 SER B CA 1
ATOM 6782 C C . SER B 1 250 ? 16.109 -39.812 -29.656 1 91.75 250 SER B C 1
ATOM 6784 O O . SER B 1 250 ? 16.578 -40.844 -30.125 1 91.75 250 SER B O 1
ATOM 6786 N N . ILE B 1 251 ? 14.875 -39.719 -29.156 1 89.94 251 ILE B N 1
ATOM 6787 C CA . ILE B 1 251 ? 14 -40.906 -29.203 1 89.94 251 ILE B CA 1
ATOM 6788 C C . ILE B 1 251 ? 13.391 -41.031 -30.594 1 89.94 251 ILE B C 1
ATOM 6790 O O . ILE B 1 251 ? 13.523 -42.094 -31.234 1 89.94 251 ILE B O 1
ATOM 6794 N N . SER B 1 252 ? 12.695 -39.969 -31.047 1 92.56 252 SER B N 1
ATOM 6795 C CA . SER B 1 252 ? 12.109 -40 -32.375 1 92.56 252 SER B CA 1
ATOM 6796 C C . SER B 1 252 ? 11.992 -38.594 -32.938 1 92.56 252 SER B C 1
ATOM 6798 O O . SER B 1 252 ? 11.102 -37.812 -32.562 1 92.56 252 SER B O 1
ATOM 6800 N N . PRO B 1 253 ? 12.82 -38.188 -33.875 1 90.62 253 PRO B N 1
ATOM 6801 C CA . PRO B 1 253 ? 12.758 -36.875 -34.469 1 90.62 253 PRO B CA 1
ATOM 6802 C C . PRO B 1 253 ? 11.438 -36.594 -35.188 1 90.62 253 PRO B C 1
ATOM 6804 O O . PRO B 1 253 ? 10.945 -35.469 -35.188 1 90.62 253 PRO B O 1
ATOM 6807 N N . SER B 1 254 ? 10.867 -37.688 -35.812 1 89.5 254 SER B N 1
ATOM 6808 C CA . SER B 1 254 ? 9.617 -37.531 -36.531 1 89.5 254 SER B CA 1
ATOM 6809 C C . SER B 1 254 ? 8.477 -37.188 -35.594 1 89.5 254 SER B C 1
ATOM 6811 O O . SER B 1 254 ? 7.672 -36.281 -35.875 1 89.5 254 SER B O 1
ATOM 6813 N N . LEU B 1 255 ? 8.492 -37.844 -34.438 1 90.5 255 LEU B N 1
ATOM 6814 C CA . LEU B 1 255 ? 7.453 -37.594 -33.438 1 90.5 255 LEU B CA 1
ATOM 6815 C C . LEU B 1 255 ? 7.629 -36.219 -32.812 1 90.5 255 LEU B C 1
ATOM 6817 O O . LEU B 1 255 ? 6.648 -35.562 -32.438 1 90.5 255 LEU B O 1
ATOM 6821 N N . CYS B 1 256 ? 8.828 -35.812 -32.688 1 90.94 256 CYS B N 1
ATOM 6822 C CA . CYS B 1 256 ? 9.133 -34.5 -32.125 1 90.94 256 CYS B CA 1
ATOM 6823 C C . CYS B 1 256 ? 8.57 -33.375 -32.969 1 90.94 256 CYS B C 1
ATOM 6825 O O . CYS B 1 256 ? 8.047 -32.406 -32.469 1 90.94 256 CYS B O 1
ATOM 6827 N N . VAL B 1 257 ? 8.664 -33.531 -34.25 1 87.75 257 VAL B N 1
ATOM 6828 C CA . VAL B 1 257 ? 8.164 -32.5 -35.156 1 87.75 257 VAL B CA 1
ATOM 6829 C C . VAL B 1 257 ? 6.641 -32.406 -35.062 1 87.75 257 VAL B C 1
ATOM 6831 O O . VAL B 1 257 ? 6.082 -31.312 -35.031 1 87.75 257 VAL B O 1
ATOM 6834 N N . VAL B 1 258 ? 5.996 -33.531 -34.875 1 85.25 258 VAL B N 1
ATOM 6835 C CA . VAL B 1 258 ? 4.539 -33.562 -34.75 1 85.25 258 VAL B CA 1
ATOM 6836 C C . VAL B 1 258 ? 4.113 -32.906 -33.438 1 85.25 258 VAL B C 1
ATOM 6838 O O . VAL B 1 258 ? 3.137 -32.156 -33.375 1 85.25 258 VAL B O 1
ATOM 6841 N N . ALA B 1 259 ? 4.863 -33.281 -32.406 1 84.69 259 ALA B N 1
ATOM 6842 C CA . ALA B 1 259 ? 4.562 -32.688 -31.094 1 84.69 259 ALA B CA 1
ATOM 6843 C C . ALA B 1 259 ? 4.816 -31.203 -31.094 1 84.69 259 ALA B C 1
ATOM 6845 O O . ALA B 1 259 ? 4.07 -30.438 -30.469 1 84.69 259 ALA B O 1
ATOM 6846 N N . ALA B 1 260 ? 5.801 -30.719 -31.797 1 81.06 260 ALA B N 1
ATOM 6847 C CA . ALA B 1 260 ? 6.199 -29.312 -31.844 1 81.06 260 ALA B CA 1
ATOM 6848 C C . ALA B 1 260 ? 5.156 -28.469 -32.562 1 81.06 260 ALA B C 1
ATOM 6850 O O . ALA B 1 260 ? 5.008 -27.281 -32.312 1 81.06 260 ALA B O 1
ATOM 6851 N N . LEU B 1 261 ? 4.41 -29.047 -33.438 1 80.94 261 LEU B N 1
ATOM 6852 C CA . LEU B 1 261 ? 3.434 -28.344 -34.25 1 80.94 261 LEU B CA 1
ATOM 6853 C C . LEU B 1 261 ? 2.25 -27.875 -33.406 1 80.94 261 LEU B C 1
ATOM 6855 O O . LEU B 1 261 ? 1.55 -26.938 -33.781 1 80.94 261 LEU B O 1
ATOM 6859 N N . THR B 1 262 ? 2.035 -28.5 -32.281 1 80.25 262 THR B N 1
ATOM 6860 C CA . THR B 1 262 ? 0.896 -28.125 -31.438 1 80.25 262 THR B CA 1
ATOM 6861 C C . THR B 1 262 ? 1.278 -27.031 -30.453 1 80.25 262 THR B C 1
ATOM 6863 O O . THR B 1 262 ? 0.409 -26.328 -29.922 1 80.25 262 THR B O 1
ATOM 6866 N N . PHE B 1 263 ? 2.523 -26.781 -30.266 1 78.38 263 PHE B N 1
ATOM 6867 C CA . PHE B 1 263 ? 3.006 -25.828 -29.266 1 78.38 263 PHE B CA 1
ATOM 6868 C C . PHE B 1 263 ? 2.732 -24.391 -29.688 1 78.38 263 PHE B C 1
ATOM 6870 O O . PHE B 1 263 ? 2.336 -23.562 -28.875 1 78.38 263 PHE B O 1
ATOM 6877 N N . PRO B 1 264 ? 2.838 -24.078 -30.984 1 79.75 264 PRO B N 1
ATOM 6878 C CA . PRO B 1 264 ? 2.547 -22.703 -31.422 1 79.75 264 PRO B CA 1
ATOM 6879 C C . PRO B 1 264 ? 1.101 -22.297 -31.156 1 79.75 264 PRO B C 1
ATOM 6881 O O . PRO B 1 264 ? 0.827 -21.125 -30.875 1 79.75 264 PRO B O 1
ATOM 6884 N N . ALA B 1 265 ? 0.226 -23.328 -31.203 1 83.75 265 ALA B N 1
ATOM 6885 C CA . ALA B 1 265 ? -1.171 -23.016 -30.906 1 83.75 265 ALA B CA 1
ATOM 6886 C C . ALA B 1 265 ? -1.346 -22.609 -29.438 1 83.75 265 ALA B C 1
ATOM 6888 O O . ALA B 1 265 ? -2.098 -21.672 -29.141 1 83.75 265 ALA B O 1
ATOM 6889 N N . ALA B 1 266 ? -0.637 -23.25 -28.594 1 83.75 266 ALA B N 1
ATOM 6890 C CA . ALA B 1 266 ? -0.704 -22.906 -27.172 1 83.75 266 ALA B CA 1
ATOM 6891 C C . ALA B 1 266 ? -0.092 -21.531 -26.922 1 83.75 266 ALA B C 1
ATOM 6893 O O . ALA B 1 266 ? -0.663 -20.719 -26.203 1 83.75 266 ALA B O 1
ATOM 6894 N N . VAL B 1 267 ? 0.973 -21.25 -27.562 1 80.81 267 VAL B N 1
ATOM 6895 C CA . VAL B 1 267 ? 1.664 -19.984 -27.391 1 80.81 267 VAL B CA 1
ATOM 6896 C C . VAL B 1 267 ? 0.817 -18.859 -27.984 1 80.81 267 VAL B C 1
ATOM 6898 O O . VAL B 1 267 ? 0.743 -17.766 -27.422 1 80.81 267 VAL B O 1
ATOM 6901 N N . GLY B 1 268 ? 0.215 -19.156 -29.141 1 83.94 268 GLY B N 1
ATOM 6902 C CA . GLY B 1 268 ? -0.67 -18.172 -29.75 1 83.94 268 GLY B CA 1
ATOM 6903 C C . GLY B 1 268 ? -1.854 -17.812 -28.875 1 83.94 268 GLY B C 1
ATOM 6904 O O . GLY B 1 268 ? -2.203 -16.641 -28.75 1 83.94 268 GLY B O 1
ATOM 6905 N N . MET B 1 269 ? -2.424 -18.766 -28.219 1 85.62 269 MET B N 1
ATOM 6906 C CA . MET B 1 269 ? -3.541 -18.547 -27.312 1 85.62 269 MET B CA 1
ATOM 6907 C C . MET B 1 269 ? -3.094 -17.75 -26.094 1 85.62 269 MET B C 1
ATOM 6909 O O . MET B 1 269 ? -3.816 -16.859 -25.625 1 85.62 269 MET B O 1
ATOM 6913 N N . MET B 1 270 ? -1.984 -18.031 -25.656 1 83 270 MET B N 1
ATOM 6914 C CA . MET B 1 270 ? -1.441 -17.328 -24.5 1 83 270 MET B CA 1
ATOM 6915 C C . MET B 1 270 ? -1.182 -15.859 -24.812 1 83 270 MET B C 1
ATOM 6917 O O . MET B 1 270 ? -1.49 -14.977 -24.016 1 83 270 MET B O 1
ATOM 6921 N N . ARG B 1 271 ? -0.625 -15.602 -25.953 1 82 271 ARG B N 1
ATOM 6922 C CA . ARG B 1 271 ? -0.338 -14.234 -26.359 1 82 271 ARG B CA 1
ATOM 6923 C C . ARG B 1 271 ? -1.626 -13.445 -26.578 1 82 271 ARG B C 1
ATOM 6925 O O . ARG B 1 271 ? -1.723 -12.289 -26.172 1 82 271 ARG B O 1
ATOM 6932 N N . TRP B 1 272 ? -2.48 -14.117 -27.234 1 87.06 272 TRP B N 1
ATOM 6933 C CA . TRP B 1 272 ? -3.771 -13.469 -27.453 1 87.06 272 TRP B CA 1
ATOM 6934 C C . TRP B 1 272 ? -4.434 -13.102 -26.141 1 87.06 272 TRP B C 1
ATOM 6936 O O . TRP B 1 272 ? -4.898 -11.977 -25.953 1 87.06 272 TRP B O 1
ATOM 6946 N N . ALA B 1 273 ? -4.52 -14.031 -25.234 1 87.38 273 ALA B N 1
ATOM 6947 C CA . ALA B 1 273 ? -5.133 -13.805 -23.938 1 87.38 273 ALA B CA 1
ATOM 6948 C C . ALA B 1 273 ? -4.422 -12.688 -23.188 1 87.38 273 ALA B C 1
ATOM 6950 O O . ALA B 1 273 ? -5.066 -11.844 -22.562 1 87.38 273 ALA B O 1
ATOM 6951 N N . GLY B 1 274 ? -3.135 -12.672 -23.25 1 82.81 274 GLY B N 1
ATOM 6952 C CA . GLY B 1 274 ? -2.352 -11.633 -22.594 1 82.81 274 GLY B CA 1
ATOM 6953 C C . GLY B 1 274 ? -2.684 -10.242 -23.094 1 82.81 274 GLY B C 1
ATOM 6954 O O . GLY B 1 274 ? -2.9 -9.32 -22.297 1 82.81 274 GLY B O 1
ATOM 6955 N N . ASP B 1 275 ? -2.818 -10.07 -24.359 1 85.12 275 ASP B N 1
ATOM 6956 C CA . ASP B 1 275 ? -3.105 -8.773 -24.969 1 85.12 275 ASP B CA 1
ATOM 6957 C C . ASP B 1 275 ? -4.539 -8.336 -24.672 1 85.12 275 ASP B C 1
ATOM 6959 O O . ASP B 1 275 ? -4.789 -7.168 -24.375 1 85.12 275 ASP B O 1
ATOM 6963 N N . ALA B 1 276 ? -5.379 -9.281 -24.75 1 88 276 ALA B N 1
ATOM 6964 C CA . ALA B 1 276 ? -6.793 -8.977 -24.531 1 88 276 ALA B CA 1
ATOM 6965 C C . ALA B 1 276 ? -7.047 -8.602 -23.078 1 88 276 ALA B C 1
ATOM 6967 O O . ALA B 1 276 ? -7.859 -7.719 -22.781 1 88 276 ALA B O 1
ATOM 6968 N N . MET B 1 277 ? -6.348 -9.18 -22.203 1 89.19 277 MET B N 1
ATOM 6969 C CA . MET B 1 277 ? -6.555 -8.977 -20.766 1 89.19 277 MET B CA 1
ATOM 6970 C C . MET B 1 277 ? -5.918 -7.668 -20.312 1 89.19 277 MET B C 1
ATOM 6972 O O . MET B 1 277 ? -6.406 -7.031 -19.375 1 89.19 277 MET B O 1
ATOM 6976 N N . ARG B 1 278 ? -4.918 -7.324 -20.969 1 86.44 278 ARG B N 1
ATOM 6977 C CA . ARG B 1 278 ? -4.16 -6.152 -20.531 1 86.44 278 ARG B CA 1
ATOM 6978 C C . ARG B 1 278 ? -5.051 -4.918 -20.469 1 86.44 278 ARG B C 1
ATOM 6980 O O . ARG B 1 278 ? -5.078 -4.219 -19.453 1 86.44 278 ARG B O 1
ATOM 6987 N N . LYS B 1 279 ? -5.75 -4.68 -21.547 1 87.38 279 LYS B N 1
ATOM 6988 C CA . LYS B 1 279 ? -6.609 -3.502 -21.609 1 87.38 279 LYS B CA 1
ATOM 6989 C C . LYS B 1 279 ? -7.734 -3.582 -20.578 1 87.38 279 LYS B C 1
ATOM 6991 O O . LYS B 1 279 ? -8.031 -2.596 -19.906 1 87.38 279 LYS B O 1
ATOM 6996 N N . ARG B 1 280 ? -8.336 -4.723 -20.469 1 91.06 280 ARG B N 1
ATOM 6997 C CA . ARG B 1 280 ? -9.453 -4.895 -19.547 1 91.06 280 ARG B CA 1
ATOM 6998 C C . ARG B 1 280 ? -8.977 -4.859 -18.094 1 91.06 280 ARG B C 1
ATOM 7000 O O . ARG B 1 280 ? -9.688 -4.363 -17.219 1 91.06 280 ARG B O 1
ATOM 7007 N N . GLN B 1 281 ? -7.859 -5.32 -17.859 1 89.69 281 GLN B N 1
ATOM 7008 C CA . GLN B 1 281 ? -7.285 -5.281 -16.516 1 89.69 281 GLN B CA 1
ATOM 7009 C C . GLN B 1 281 ? -6.965 -3.85 -16.109 1 89.69 281 GLN B C 1
ATOM 7011 O O . GLN B 1 281 ? -7.195 -3.467 -14.953 1 89.69 281 GLN B O 1
ATOM 7016 N N . ALA B 1 282 ? -6.457 -3.096 -17.031 1 89.19 282 ALA B N 1
ATOM 7017 C CA . ALA B 1 282 ? -6.199 -1.685 -16.766 1 89.19 282 ALA B CA 1
ATOM 7018 C C . ALA B 1 282 ? -7.492 -0.941 -16.453 1 89.19 282 ALA B C 1
ATOM 7020 O O . ALA B 1 282 ? -7.531 -0.1 -15.547 1 89.19 282 ALA B O 1
ATOM 7021 N N . ALA B 1 283 ? -8.461 -1.333 -17.141 1 91.81 283 ALA B N 1
ATOM 7022 C CA . ALA B 1 283 ? -9.766 -0.72 -16.906 1 91.81 283 ALA B CA 1
ATOM 7023 C C . ALA B 1 283 ? -10.32 -1.105 -15.539 1 91.81 283 ALA B C 1
ATOM 7025 O O . ALA B 1 283 ? -10.938 -0.286 -14.859 1 91.81 283 ALA B O 1
ATOM 7026 N N . THR B 1 284 ? -10.109 -2.344 -15.117 1 91.06 284 THR B N 1
ATOM 7027 C CA . THR B 1 284 ? -10.539 -2.801 -13.805 1 91.06 284 THR B CA 1
ATOM 7028 C C . THR B 1 284 ? -9.828 -2.023 -12.703 1 91.06 284 THR B C 1
ATOM 7030 O O . THR B 1 284 ? -10.453 -1.586 -11.734 1 91.06 284 THR B O 1
ATOM 7033 N N . GLN B 1 285 ? -8.594 -1.782 -12.883 1 87.25 285 GLN B N 1
ATOM 7034 C CA . GLN B 1 285 ? -7.809 -1.061 -11.891 1 87.25 285 GLN B CA 1
ATOM 7035 C C . GLN B 1 285 ? -8.234 0.403 -11.805 1 87.25 285 GLN B C 1
ATOM 7037 O O . GLN B 1 285 ? -8.312 0.974 -10.719 1 87.25 285 GLN B O 1
ATOM 7042 N N . LYS B 1 286 ? -8.461 0.966 -12.922 1 89.25 286 LYS B N 1
ATOM 7043 C CA . LYS B 1 286 ? -8.93 2.348 -12.953 1 89.25 286 LYS B CA 1
ATOM 7044 C C . LYS B 1 286 ? -10.289 2.48 -12.266 1 89.25 286 LYS B C 1
ATOM 7046 O O . LYS B 1 286 ? -10.516 3.439 -11.523 1 89.25 286 LYS B O 1
ATOM 7051 N N . ALA B 1 287 ? -11.117 1.544 -12.508 1 91.56 287 ALA B N 1
ATOM 7052 C CA . ALA B 1 287 ? -12.438 1.548 -11.875 1 91.56 287 ALA B CA 1
ATOM 7053 C C . ALA B 1 287 ? -12.32 1.372 -10.359 1 91.56 287 ALA B C 1
ATOM 7055 O O . ALA B 1 287 ? -13.031 2.023 -9.594 1 91.56 287 ALA B O 1
ATOM 7056 N N . LEU B 1 288 ? -11.445 0.536 -9.953 1 88.62 288 LEU B N 1
ATOM 7057 C CA . LEU B 1 288 ? -11.227 0.323 -8.531 1 88.62 288 LEU B CA 1
ATOM 7058 C C . LEU B 1 288 ? -10.664 1.582 -7.871 1 88.62 288 LEU B C 1
ATOM 7060 O O . LEU B 1 288 ? -11.062 1.933 -6.758 1 88.62 288 LEU B O 1
ATOM 7064 N N . ALA B 1 289 ? -9.82 2.217 -8.594 1 83.62 289 ALA B N 1
ATOM 7065 C CA . ALA B 1 289 ? -9.258 3.473 -8.102 1 83.62 289 ALA B CA 1
ATOM 7066 C C . ALA B 1 289 ? -10.336 4.535 -7.945 1 83.62 289 ALA B C 1
ATOM 7068 O O . ALA B 1 289 ? -10.352 5.277 -6.961 1 83.62 289 ALA B O 1
ATOM 7069 N N . SER B 1 290 ? -11.133 4.57 -8.844 1 89.75 290 SER B N 1
ATOM 7070 C CA . SER B 1 290 ? -12.242 5.516 -8.781 1 89.75 290 SER B CA 1
ATOM 7071 C C . SER B 1 290 ? -13.164 5.215 -7.605 1 89.75 290 SER B C 1
ATOM 7073 O O . SER B 1 290 ? -13.586 6.129 -6.898 1 89.75 290 SER B O 1
ATOM 7075 N N . ALA B 1 291 ? -13.477 3.984 -7.422 1 91.06 291 ALA B N 1
ATOM 7076 C CA . ALA B 1 291 ? -14.312 3.586 -6.293 1 91.06 291 ALA B CA 1
ATOM 7077 C C . ALA B 1 291 ? -13.641 3.936 -4.969 1 91.06 291 ALA B C 1
ATOM 7079 O O . ALA B 1 291 ? -14.289 4.461 -4.059 1 91.06 291 ALA B O 1
ATOM 7080 N N . SER B 1 292 ? -12.43 3.701 -4.91 1 88.44 292 SER B N 1
ATOM 7081 C CA . SER B 1 292 ? -11.664 4 -3.699 1 88.44 292 SER B CA 1
ATOM 7082 C C . SER B 1 292 ? -11.602 5.5 -3.441 1 88.44 292 SER B C 1
ATOM 7084 O O . SER B 1 292 ? -11.664 5.941 -2.293 1 88.44 292 SER B O 1
ATOM 7086 N N . SER B 1 293 ? -11.445 6.234 -4.477 1 86.56 293 SER B N 1
ATOM 7087 C CA . SER B 1 293 ? -11.414 7.688 -4.363 1 86.56 293 SER B CA 1
ATOM 7088 C C . SER B 1 293 ? -12.75 8.234 -3.85 1 86.56 293 SER B C 1
ATOM 7090 O O . SER B 1 293 ? -12.773 9.148 -3.023 1 86.56 293 SER B O 1
ATOM 7092 N N . GLU B 1 294 ? -13.758 7.68 -4.348 1 87.31 294 GLU B N 1
ATOM 7093 C CA . GLU B 1 294 ? -15.086 8.07 -3.891 1 87.31 294 GLU B CA 1
ATOM 7094 C C . GLU B 1 294 ? -15.266 7.777 -2.404 1 87.31 294 GLU B C 1
ATOM 7096 O O . GLU B 1 294 ? -15.789 8.609 -1.66 1 87.31 294 GLU B O 1
ATOM 7101 N N . ALA B 1 295 ? -14.875 6.648 -2.023 1 90.62 295 ALA B N 1
ATOM 7102 C CA . ALA B 1 295 ? -14.969 6.273 -0.616 1 90.62 295 ALA B CA 1
ATOM 7103 C C . ALA B 1 295 ? -14.078 7.16 0.25 1 90.62 295 ALA B C 1
ATOM 7105 O O . ALA B 1 295 ? -14.477 7.562 1.347 1 90.62 295 ALA B O 1
ATOM 7106 N N . HIS B 1 296 ? -12.953 7.414 -0.224 1 87.06 296 HIS B N 1
ATOM 7107 C CA . HIS B 1 296 ? -12 8.258 0.494 1 87.06 296 HIS B CA 1
ATOM 7108 C C . HIS B 1 296 ? -12.555 9.664 0.703 1 87.06 296 HIS B C 1
ATOM 7110 O O . HIS B 1 296 ? -12.492 10.203 1.809 1 87.06 296 HIS B O 1
ATOM 7116 N N . ARG B 1 297 ? -13.102 10.25 -0.255 1 82.44 297 ARG B N 1
ATOM 7117 C CA . ARG B 1 297 ? -13.703 11.57 -0.173 1 82.44 297 ARG B CA 1
ATOM 7118 C C . ARG B 1 297 ? -14.883 11.578 0.794 1 82.44 297 ARG B C 1
ATOM 7120 O O . ARG B 1 297 ? -15.039 12.516 1.583 1 82.44 297 ARG B O 1
ATOM 7127 N N . ALA B 1 298 ? -15.633 10.594 0.686 1 87 298 ALA B N 1
ATOM 7128 C CA . ALA B 1 298 ? -16.812 10.5 1.538 1 87 298 ALA B CA 1
ATOM 7129 C C . ALA B 1 298 ? -16.422 10.359 3.006 1 87 298 ALA B C 1
ATOM 7131 O O . ALA B 1 298 ? -16.969 11.047 3.871 1 87 298 ALA B O 1
ATOM 7132 N N . LEU B 1 299 ? -15.43 9.609 3.242 1 87.56 299 LEU B N 1
ATOM 7133 C CA . LEU B 1 299 ? -15.039 9.336 4.621 1 87.56 299 LEU B CA 1
ATOM 7134 C C . LEU B 1 299 ? -14.273 10.508 5.215 1 87.56 299 LEU B C 1
ATOM 7136 O O . LEU B 1 299 ? -14.398 10.797 6.406 1 87.56 299 LEU B O 1
ATOM 7140 N N . LEU B 1 300 ? -13.531 11.148 4.383 1 81.81 300 LEU B N 1
ATOM 7141 C CA . LEU B 1 300 ? -12.82 12.344 4.832 1 81.81 300 LEU B CA 1
ATOM 7142 C C . LEU B 1 300 ? -13.797 13.453 5.195 1 81.81 300 LEU B C 1
ATOM 7144 O O . LEU B 1 300 ? -13.523 14.258 6.086 1 81.81 300 LEU B O 1
ATOM 7148 N N . ASN B 1 301 ? -14.836 13.469 4.469 1 81.19 301 ASN B N 1
ATOM 7149 C CA . ASN B 1 301 ? -15.812 14.531 4.676 1 81.19 301 ASN B CA 1
ATOM 7150 C C . ASN B 1 301 ? -17.109 13.984 5.273 1 81.19 301 ASN B C 1
ATOM 7152 O O . ASN B 1 301 ? -18.203 14.445 4.926 1 81.19 301 ASN B O 1
ATOM 7156 N N . ILE B 1 302 ? -17.016 13.039 6.09 1 86.12 302 ILE B N 1
ATOM 7157 C CA . ILE B 1 302 ? -18.188 12.336 6.602 1 86.12 302 ILE B CA 1
ATOM 7158 C C . ILE B 1 302 ? -19.078 13.297 7.395 1 86.12 302 ILE B C 1
ATOM 7160 O O . ILE B 1 302 ? -20.297 13.203 7.359 1 86.12 302 ILE B O 1
ATOM 7164 N N . ARG B 1 303 ? -18.438 14.219 8.125 1 81.88 303 ARG B N 1
ATOM 7165 C CA . ARG B 1 303 ? -19.203 15.195 8.914 1 81.88 303 ARG B CA 1
ATOM 7166 C C . ARG B 1 303 ? -20.047 16.078 8.008 1 81.88 303 ARG B C 1
ATOM 7168 O O . ARG B 1 303 ? -21.234 16.297 8.273 1 81.88 303 ARG B O 1
ATOM 7175 N N . THR B 1 304 ? -19.391 16.531 7.012 1 77.38 304 THR B N 1
ATOM 7176 C CA . THR B 1 304 ? -20.109 17.375 6.059 1 77.38 304 THR B CA 1
ATOM 7177 C C . THR B 1 304 ? -21.219 16.594 5.367 1 77.38 304 THR B C 1
ATOM 7179 O O . THR B 1 304 ? -22.312 17.109 5.164 1 77.38 304 THR B O 1
ATOM 7182 N N . LEU B 1 305 ? -20.938 15.422 5.055 1 80.81 305 LEU B N 1
ATOM 7183 C CA . LEU B 1 305 ? -21.922 14.57 4.387 1 80.81 305 LEU B CA 1
ATOM 7184 C C . LEU B 1 305 ? -23.141 14.344 5.273 1 80.81 305 LEU B C 1
ATOM 7186 O O . LEU B 1 305 ? -24.266 14.359 4.789 1 80.81 305 LEU B O 1
ATOM 7190 N N . ARG B 1 306 ? -22.875 14.242 6.473 1 82.69 306 ARG B N 1
ATOM 7191 C CA . ARG B 1 306 ? -23.969 14 7.414 1 82.69 306 ARG B CA 1
ATOM 7192 C C . ARG B 1 306 ? -24.797 15.266 7.621 1 82.69 306 ARG B C 1
ATOM 7194 O O . ARG B 1 306 ? -26.031 15.195 7.746 1 82.69 306 ARG B O 1
ATOM 7201 N N . LEU B 1 307 ? -24.109 16.297 7.742 1 79.88 307 LEU B N 1
ATOM 7202 C CA . LEU B 1 307 ? -24.781 17.578 7.984 1 79.88 307 LEU B CA 1
ATOM 7203 C C . LEU B 1 307 ? -25.703 17.922 6.828 1 79.88 307 LEU B C 1
ATOM 7205 O O . LEU B 1 307 ? -26.703 18.625 7.016 1 79.88 307 LEU B O 1
ATOM 7209 N N . PHE B 1 308 ? -25.422 17.25 5.688 1 76.44 308 PHE B N 1
ATOM 7210 C CA . PHE B 1 308 ? -26.234 17.578 4.516 1 76.44 308 PHE B CA 1
ATOM 7211 C C . PHE B 1 308 ? -27.047 16.375 4.074 1 76.44 308 PHE B C 1
ATOM 7213 O O . PHE B 1 308 ? -27.625 16.375 2.992 1 76.44 308 PHE B O 1
ATOM 7220 N N . ALA B 1 309 ? -27.094 15.359 4.785 1 78.69 309 ALA B N 1
ATOM 7221 C CA . ALA B 1 309 ? -27.844 14.133 4.477 1 78.69 309 ALA B CA 1
ATOM 7222 C C . ALA B 1 309 ? -27.547 13.664 3.053 1 78.69 309 ALA B C 1
ATOM 7224 O O . ALA B 1 309 ? -28.469 13.328 2.307 1 78.69 309 ALA B O 1
ATOM 7225 N N . GLY B 1 310 ? -26.297 13.828 2.621 1 77.88 310 GLY B N 1
ATOM 7226 C CA . GLY B 1 310 ? -25.906 13.484 1.263 1 77.88 310 GLY B CA 1
ATOM 7227 C C . GLY B 1 310 ? -25.469 12.039 1.115 1 77.88 310 GLY B C 1
ATOM 7228 O O . GLY B 1 310 ? -24.922 11.648 0.086 1 77.88 310 GLY B O 1
ATOM 7229 N N . GLU B 1 311 ? -25.766 11.125 2.057 1 85.25 311 GLU B N 1
ATOM 7230 C CA . GLU B 1 311 ? -25.297 9.742 2.078 1 85.25 311 GLU B CA 1
ATOM 7231 C C . GLU B 1 311 ? -25.844 8.953 0.892 1 85.25 311 GLU B C 1
ATOM 7233 O O . GLU B 1 311 ? -25.094 8.227 0.23 1 85.25 311 GLU B O 1
ATOM 7238 N N . PRO B 1 312 ? -27.141 9.102 0.479 1 84.06 312 PRO B N 1
ATOM 7239 C CA . PRO B 1 312 ? -27.656 8.297 -0.637 1 84.06 312 PRO B CA 1
ATOM 7240 C C . PRO B 1 312 ? -27 8.648 -1.968 1 84.06 312 PRO B C 1
ATOM 7242 O O . PRO B 1 312 ? -26.766 7.77 -2.797 1 84.06 312 PRO B O 1
ATOM 7245 N N . ALA B 1 313 ? -26.703 9.953 -2.09 1 81.88 313 ALA B N 1
ATOM 7246 C CA . ALA B 1 313 ? -26.062 10.375 -3.33 1 81.88 313 ALA B CA 1
ATOM 7247 C C . ALA B 1 313 ? -24.672 9.773 -3.459 1 81.88 313 ALA B C 1
ATOM 7249 O O . ALA B 1 313 ? -24.281 9.32 -4.539 1 81.88 313 ALA B O 1
ATOM 7250 N N . VAL B 1 314 ? -23.969 9.805 -2.381 1 85.75 314 VAL B N 1
ATOM 7251 C CA . VAL B 1 314 ? -22.609 9.273 -2.387 1 85.75 314 VAL B CA 1
ATOM 7252 C C . VAL B 1 314 ? -22.641 7.754 -2.547 1 85.75 314 VAL B C 1
ATOM 7254 O O . VAL B 1 314 ? -21.797 7.172 -3.223 1 85.75 314 VAL B O 1
ATOM 7257 N N . LEU B 1 315 ? -23.625 7.141 -1.978 1 90.81 315 LEU B N 1
ATOM 7258 C CA . LEU B 1 315 ? -23.781 5.695 -2.102 1 90.81 315 LEU B CA 1
ATOM 7259 C C . LEU B 1 315 ? -24.062 5.305 -3.547 1 90.81 315 LEU B C 1
ATOM 7261 O O . LEU B 1 315 ? -23.547 4.301 -4.039 1 90.81 315 LEU B O 1
ATOM 7265 N N . THR B 1 316 ? -24.875 6.059 -4.199 1 89.75 316 THR B N 1
ATOM 7266 C CA . THR B 1 316 ? -25.203 5.781 -5.59 1 89.75 316 THR B CA 1
ATOM 7267 C C . THR B 1 316 ? -23.969 5.93 -6.48 1 89.75 316 THR B C 1
ATOM 7269 O O . THR B 1 316 ? -23.75 5.113 -7.379 1 89.75 316 THR B O 1
ATOM 7272 N N . ARG B 1 317 ? -23.188 6.914 -6.191 1 87.25 317 ARG B N 1
ATOM 7273 C CA . ARG B 1 317 ? -21.969 7.121 -6.965 1 87.25 317 ARG B CA 1
ATOM 7274 C C . ARG B 1 317 ? -20.969 5.992 -6.73 1 87.25 317 ARG B C 1
ATOM 7276 O O . ARG B 1 317 ? -20.328 5.52 -7.668 1 87.25 317 ARG B O 1
ATOM 7283 N N . TYR B 1 318 ? -20.875 5.652 -5.504 1 92.81 318 TYR B N 1
ATOM 7284 C CA . TYR B 1 318 ? -19.984 4.543 -5.164 1 92.81 318 TYR B CA 1
ATOM 7285 C C . TYR B 1 318 ? -20.469 3.248 -5.809 1 92.81 318 TYR B C 1
ATOM 7287 O O . TYR B 1 318 ? -19.656 2.479 -6.34 1 92.81 318 TYR B O 1
ATOM 7295 N N . SER B 1 319 ? -21.734 3.02 -5.77 1 94.31 319 SER B N 1
ATOM 7296 C CA . SER B 1 319 ? -22.312 1.814 -6.363 1 94.31 319 SER B CA 1
ATOM 7297 C C . SER B 1 319 ? -22.078 1.775 -7.871 1 94.31 319 SER B C 1
ATOM 7299 O O . SER B 1 319 ? -21.812 0.712 -8.438 1 94.31 319 SER B O 1
ATOM 7301 N N . LYS B 1 320 ? -22.172 2.906 -8.445 1 93.19 320 LYS B N 1
ATOM 7302 C CA . LYS B 1 320 ? -21.906 2.984 -9.883 1 93.19 320 LYS B CA 1
ATOM 7303 C C . LYS B 1 320 ? -20.453 2.652 -10.195 1 93.19 320 LYS B C 1
ATOM 7305 O O . LYS B 1 320 ? -20.172 1.944 -11.164 1 93.19 320 LYS B O 1
ATOM 7310 N N . ALA B 1 321 ? -19.562 3.137 -9.414 1 92.75 321 ALA B N 1
ATOM 7311 C CA . ALA B 1 321 ? -18.141 2.861 -9.609 1 92.75 321 ALA B CA 1
ATOM 7312 C C . ALA B 1 321 ? -17.844 1.385 -9.383 1 92.75 321 ALA B C 1
ATOM 7314 O O . ALA B 1 321 ? -17.062 0.787 -10.125 1 92.75 321 ALA B O 1
ATOM 7315 N N . VAL B 1 322 ? -18.469 0.823 -8.422 1 94.56 322 VAL B N 1
ATOM 7316 C CA . VAL B 1 322 ? -18.25 -0.58 -8.086 1 94.56 322 VAL B CA 1
ATOM 7317 C C . VAL B 1 322 ? -18.812 -1.471 -9.195 1 94.56 322 VAL B C 1
ATOM 7319 O O . VAL B 1 322 ? -18.234 -2.518 -9.508 1 94.56 322 VAL B O 1
ATOM 7322 N N . ARG B 1 323 ? -19.922 -1.086 -9.789 1 94.44 323 ARG B N 1
ATOM 7323 C CA . ARG B 1 323 ? -20.516 -1.855 -10.875 1 94.44 323 ARG B CA 1
ATOM 7324 C C . ARG B 1 323 ? -19.609 -1.857 -12.102 1 94.44 323 ARG B C 1
ATOM 7326 O O . ARG B 1 323 ? -19.547 -2.852 -12.836 1 94.44 323 ARG B O 1
ATOM 7333 N N . LYS B 1 324 ? -18.984 -0.813 -12.273 1 94.88 324 LYS B N 1
ATOM 7334 C CA . LYS B 1 324 ? -18.031 -0.764 -13.375 1 94.88 324 LYS B CA 1
ATOM 7335 C C . LYS B 1 324 ? -16.859 -1.722 -13.125 1 94.88 324 LYS B C 1
ATOM 7337 O O . LYS B 1 324 ? -16.375 -2.357 -14.062 1 94.88 324 LYS B O 1
ATOM 7342 N N . VAL B 1 325 ? -16.391 -1.826 -11.883 1 93.12 325 VAL B N 1
ATOM 7343 C CA . VAL B 1 325 ? -15.359 -2.793 -11.523 1 93.12 325 VAL B CA 1
ATOM 7344 C C . VAL B 1 325 ? -15.836 -4.207 -11.836 1 93.12 325 VAL B C 1
ATOM 7346 O O . VAL B 1 325 ? -15.109 -5 -12.438 1 93.12 325 VAL B O 1
ATOM 7349 N N . GLU B 1 326 ? -17.078 -4.457 -11.453 1 94.06 326 GLU B N 1
ATOM 7350 C CA . GLU B 1 326 ? -17.688 -5.766 -11.672 1 94.06 326 GLU B CA 1
ATOM 7351 C C . GLU B 1 326 ? -17.703 -6.125 -13.156 1 94.06 326 GLU B C 1
ATOM 7353 O O . GLU B 1 326 ? -17.297 -7.223 -13.539 1 94.06 326 GLU B O 1
ATOM 7358 N N . GLN B 1 327 ? -18.094 -5.242 -14.016 1 95.06 327 GLN B N 1
ATOM 7359 C CA . GLN B 1 327 ? -18.234 -5.492 -15.445 1 95.06 327 GLN B CA 1
ATOM 7360 C C . GLN B 1 327 ? -16.875 -5.77 -16.094 1 95.06 327 GLN B C 1
ATOM 7362 O O . GLN B 1 327 ? -16.734 -6.73 -16.844 1 95.06 327 GLN B O 1
ATOM 7367 N N . GLU B 1 328 ? -15.914 -4.977 -15.742 1 94.25 328 GLU B N 1
ATOM 7368 C CA . GLU B 1 328 ? -14.586 -5.152 -16.328 1 94.25 328 GLU B CA 1
ATOM 7369 C C . GLU B 1 328 ? -13.922 -6.422 -15.805 1 94.25 328 GLU B C 1
ATOM 7371 O O . GLU B 1 328 ? -13.25 -7.125 -16.562 1 94.25 328 GLU B O 1
ATOM 7376 N N . ALA B 1 329 ? -14.133 -6.719 -14.57 1 92.06 329 ALA B N 1
ATOM 7377 C CA . ALA B 1 329 ? -13.539 -7.906 -13.969 1 92.06 329 ALA B CA 1
ATOM 7378 C C . ALA B 1 329 ? -14.141 -9.18 -14.555 1 92.06 329 ALA B C 1
ATOM 7380 O O . ALA B 1 329 ? -13.438 -10.172 -14.766 1 92.06 329 ALA B O 1
ATOM 7381 N N . ILE B 1 330 ? -15.445 -9.172 -14.836 1 93.31 330 ILE B N 1
ATOM 7382 C CA . ILE B 1 330 ? -16.109 -10.32 -15.445 1 93.31 330 ILE B CA 1
ATOM 7383 C C . ILE B 1 330 ? -15.562 -10.531 -16.859 1 93.31 330 ILE B C 1
ATOM 7385 O O . ILE B 1 330 ? -15.344 -11.672 -17.281 1 93.31 330 ILE B O 1
ATOM 7389 N N . ALA B 1 331 ? -15.344 -9.445 -17.562 1 93.94 331 ALA B N 1
ATOM 7390 C CA . ALA B 1 331 ? -14.766 -9.547 -18.906 1 93.94 331 ALA B CA 1
ATOM 7391 C C . ALA B 1 331 ? -13.367 -10.156 -18.859 1 93.94 331 ALA B C 1
ATOM 7393 O O . ALA B 1 331 ? -13.031 -11 -19.688 1 93.94 331 ALA B O 1
ATOM 7394 N N . VAL B 1 332 ? -12.602 -9.773 -17.891 1 90.75 332 VAL B N 1
ATOM 7395 C CA . VAL B 1 332 ? -11.273 -10.336 -17.703 1 90.75 332 VAL B CA 1
ATOM 7396 C C . VAL B 1 332 ? -11.383 -11.828 -17.391 1 90.75 332 VAL B C 1
ATOM 7398 O O . VAL B 1 332 ? -10.633 -12.641 -17.938 1 90.75 332 VAL B O 1
ATOM 7401 N N . GLY B 1 333 ? -12.336 -12.148 -16.516 1 88.38 333 GLY B N 1
ATOM 7402 C CA . GLY B 1 333 ? -12.562 -13.547 -16.188 1 88.38 333 GLY B CA 1
ATOM 7403 C C . GLY B 1 333 ? -12.961 -14.391 -17.391 1 88.38 333 GLY B C 1
ATOM 7404 O O . GLY B 1 333 ? -12.508 -15.531 -17.516 1 88.38 333 GLY B O 1
ATOM 7405 N N . GLY B 1 334 ? -13.742 -13.836 -18.281 1 90.56 334 GLY B N 1
ATOM 7406 C CA . GLY B 1 334 ? -14.125 -14.539 -19.5 1 90.56 334 GLY B CA 1
ATOM 7407 C C . GLY B 1 334 ? -12.945 -14.812 -20.422 1 90.56 334 GLY B C 1
ATOM 7408 O O . GLY B 1 334 ? -12.828 -15.906 -20.984 1 90.56 334 GLY B O 1
ATOM 7409 N N . ILE B 1 335 ? -12.109 -13.875 -20.562 1 92.25 335 ILE B N 1
ATOM 7410 C CA . ILE B 1 335 ? -10.93 -14.039 -21.406 1 92.25 335 ILE B CA 1
ATOM 7411 C C . ILE B 1 335 ? -10 -15.078 -20.797 1 92.25 335 ILE B C 1
ATOM 7413 O O . ILE B 1 335 ? -9.461 -15.93 -21.5 1 92.25 335 ILE B O 1
ATOM 7417 N N . ASN B 1 336 ? -9.836 -15.031 -19.469 1 88.81 336 ASN B N 1
ATOM 7418 C CA . ASN B 1 336 ? -9.008 -16 -18.781 1 88.81 336 ASN B CA 1
ATOM 7419 C C . ASN B 1 336 ? -9.555 -17.422 -18.938 1 88.81 336 ASN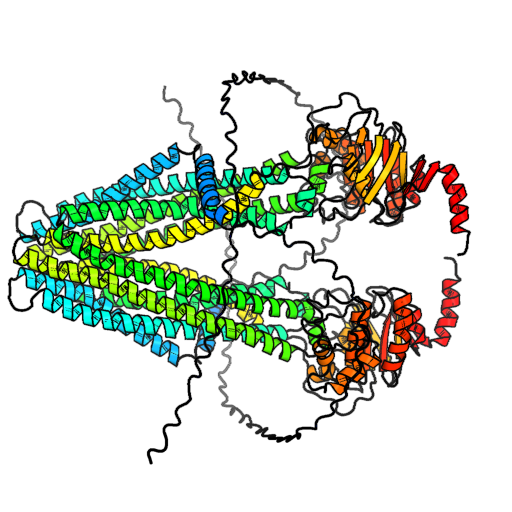 B C 1
ATOM 7421 O O . ASN B 1 336 ? -8.789 -18.375 -19.109 1 88.81 336 ASN B O 1
ATOM 7425 N N . GLY B 1 337 ? -10.906 -17.484 -18.859 1 88.5 337 GLY B N 1
ATOM 7426 C CA . GLY B 1 337 ? -11.539 -18.781 -19.062 1 88.5 337 GLY B CA 1
ATOM 7427 C C . GLY B 1 337 ? -11.328 -19.344 -20.453 1 88.5 337 GLY B C 1
ATOM 7428 O O . GLY B 1 337 ? -11.016 -20.531 -20.609 1 88.5 337 GLY B O 1
ATOM 7429 N N . LEU B 1 338 ? -11.391 -18.516 -21.438 1 91.25 338 LEU B N 1
ATOM 7430 C CA . LEU B 1 338 ? -11.164 -18.922 -22.812 1 91.25 338 LEU B CA 1
ATOM 7431 C C . LEU B 1 338 ? -9.703 -19.312 -23.031 1 91.25 338 LEU B C 1
ATOM 7433 O O . LEU B 1 338 ? -9.406 -20.25 -23.766 1 91.25 338 LEU B O 1
ATOM 7437 N N . ALA B 1 339 ? -8.867 -18.562 -22.453 1 89.75 339 ALA B N 1
ATOM 7438 C CA . ALA B 1 339 ? -7.441 -18.875 -22.562 1 89.75 339 ALA B CA 1
ATOM 7439 C C . ALA B 1 339 ? -7.105 -20.203 -21.891 1 89.75 339 ALA B C 1
ATOM 7441 O O . ALA B 1 339 ? -6.352 -21 -22.453 1 89.75 339 ALA B O 1
ATOM 7442 N N . GLU B 1 340 ? -7.617 -20.406 -20.719 1 86.62 340 GLU B N 1
ATOM 7443 C CA . GLU B 1 340 ? -7.402 -21.672 -20.031 1 86.62 340 GLU B CA 1
ATOM 7444 C C . GLU B 1 340 ? -7.902 -22.859 -20.859 1 86.62 340 GLU B C 1
ATOM 7446 O O . GLU B 1 340 ? -7.219 -23.875 -20.969 1 86.62 340 GLU B O 1
ATOM 7451 N N . ALA B 1 341 ? -9.102 -22.688 -21.422 1 90.75 341 ALA B N 1
ATOM 7452 C CA . ALA B 1 341 ? -9.68 -23.719 -22.281 1 90.75 341 ALA B CA 1
ATOM 7453 C C . ALA B 1 341 ? -8.836 -23.938 -23.516 1 90.75 341 ALA B C 1
ATOM 7455 O O . ALA B 1 341 ? -8.562 -25.094 -23.891 1 90.75 341 ALA B O 1
ATOM 7456 N N . GLY B 1 342 ? -8.383 -22.859 -24.109 1 88.88 342 GLY B N 1
ATOM 7457 C CA . GLY B 1 342 ? -7.586 -22.969 -25.312 1 88.88 342 GLY B CA 1
ATOM 7458 C C . GLY B 1 342 ? -6.223 -23.594 -25.078 1 88.88 342 GLY B C 1
ATOM 7459 O O . GLY B 1 342 ? -5.797 -24.453 -25.844 1 88.88 342 GLY B O 1
ATOM 7460 N N . ILE B 1 343 ? -5.574 -23.188 -24.094 1 86.62 343 ILE B N 1
ATOM 7461 C CA . ILE B 1 343 ? -4.262 -23.734 -23.766 1 86.62 343 ILE B CA 1
ATOM 7462 C C . ILE B 1 343 ? -4.398 -25.203 -23.375 1 86.62 343 ILE B C 1
ATOM 7464 O O . ILE B 1 343 ? -3.604 -26.047 -23.797 1 86.62 343 ILE B O 1
ATOM 7468 N N . GLY B 1 344 ? -5.426 -25.5 -22.547 1 85.44 344 GLY B N 1
ATOM 7469 C CA . GLY B 1 344 ? -5.684 -26.875 -22.188 1 85.44 344 GLY B CA 1
ATOM 7470 C C . GLY B 1 344 ? -5.91 -27.781 -23.391 1 85.44 344 GLY B C 1
ATOM 7471 O O . GLY B 1 344 ? -5.34 -28.859 -23.469 1 85.44 344 GLY B O 1
ATOM 7472 N N . LEU B 1 345 ? -6.648 -27.312 -24.328 1 88.56 345 LEU B N 1
ATOM 7473 C CA . LEU B 1 345 ? -6.945 -28.078 -25.531 1 88.56 345 LEU B CA 1
ATOM 7474 C C . LEU B 1 345 ? -5.684 -28.297 -26.359 1 88.56 345 LEU B C 1
ATOM 7476 O O . LEU B 1 345 ? -5.477 -29.375 -26.906 1 88.56 345 LEU B O 1
ATOM 7480 N N . ALA B 1 346 ? -4.906 -27.266 -26.438 1 87.06 346 ALA B N 1
ATOM 7481 C CA . ALA B 1 346 ? -3.666 -27.375 -27.203 1 87.06 346 ALA B CA 1
ATOM 7482 C C . ALA B 1 346 ? -2.727 -28.406 -26.578 1 87.06 346 ALA B C 1
ATOM 7484 O O . ALA B 1 346 ? -2.096 -29.188 -27.281 1 87.06 346 ALA B O 1
ATOM 7485 N N . MET B 1 347 ? -2.658 -28.406 -25.312 1 83.19 347 MET B N 1
ATOM 7486 C CA . MET B 1 347 ? -1.8 -29.344 -24.609 1 83.19 347 MET B CA 1
ATOM 7487 C C . MET B 1 347 ? -2.318 -30.781 -24.781 1 83.19 347 MET B C 1
ATOM 7489 O O . MET B 1 347 ? -1.538 -31.703 -25.016 1 83.19 347 MET B O 1
ATOM 7493 N N . GLN B 1 348 ? -3.568 -30.938 -24.656 1 84.44 348 GLN B N 1
ATOM 7494 C CA . GLN B 1 348 ? -4.168 -32.25 -24.812 1 84.44 348 GLN B CA 1
ATOM 7495 C C . GLN B 1 348 ? -4.035 -32.75 -26.25 1 84.44 348 GLN B C 1
ATOM 7497 O O . GLN B 1 348 ? -3.771 -33.906 -26.5 1 84.44 348 GLN B O 1
ATOM 7502 N N . ALA B 1 349 ? -4.199 -31.812 -27.109 1 86.38 349 ALA B N 1
ATOM 7503 C CA . ALA B 1 349 ? -4.039 -32.156 -28.531 1 86.38 349 ALA B CA 1
ATOM 7504 C C . ALA B 1 349 ? -2.621 -32.656 -28.812 1 86.38 349 ALA B C 1
ATOM 7506 O O . ALA B 1 349 ? -2.42 -33.562 -29.625 1 86.38 349 ALA B O 1
ATOM 7507 N N . SER B 1 350 ? -1.697 -32.031 -28.172 1 86.69 350 SER B N 1
ATOM 7508 C CA . SER B 1 350 ? -0.312 -32.438 -28.344 1 86.69 350 SER B CA 1
ATOM 7509 C C . SER B 1 350 ? -0.112 -33.875 -27.859 1 86.69 350 SER B C 1
ATOM 7511 O O . SER B 1 350 ? 0.512 -34.688 -28.547 1 86.69 350 SER B O 1
ATOM 7513 N N . LEU B 1 351 ? -0.626 -34.219 -26.734 1 84.31 351 LEU B N 1
ATOM 7514 C CA . LEU B 1 351 ? -0.507 -35.562 -26.172 1 84.31 351 LEU B CA 1
ATOM 7515 C C . LEU B 1 351 ? -1.208 -36.594 -27.062 1 84.31 351 LEU B C 1
ATOM 7517 O O . LEU B 1 351 ? -0.693 -37.688 -27.266 1 84.31 351 LEU B O 1
ATOM 7521 N N . LEU B 1 352 ? -2.344 -36.156 -27.609 1 85.12 352 LEU B N 1
ATOM 7522 C CA . LEU B 1 352 ? -3.113 -37.062 -28.438 1 85.12 352 LEU B CA 1
ATOM 7523 C C . LEU B 1 352 ? -2.404 -37.312 -29.766 1 85.12 352 LEU B C 1
ATOM 7525 O O . LEU B 1 352 ? -2.445 -38.438 -30.297 1 85.12 352 LEU B O 1
ATOM 7529 N N . THR B 1 353 ? -1.855 -36.281 -30.281 1 86.94 353 THR B N 1
ATOM 7530 C CA . THR B 1 353 ? -1.132 -36.469 -31.547 1 86.94 353 THR B CA 1
ATOM 7531 C C . THR B 1 353 ? 0.067 -37.375 -31.359 1 86.94 353 THR B C 1
ATOM 7533 O O . THR B 1 353 ? 0.347 -38.219 -32.219 1 86.94 353 THR B O 1
ATOM 7536 N N . VAL B 1 354 ? 0.756 -37.25 -30.219 1 87 354 VAL B N 1
ATOM 7537 C CA . VAL B 1 354 ? 1.892 -38.125 -29.922 1 87 354 VAL B CA 1
ATOM 7538 C C . VAL B 1 354 ? 1.411 -39.562 -29.75 1 87 354 VAL B C 1
ATOM 7540 O O . VAL B 1 354 ? 2.062 -40.5 -30.203 1 87 354 VAL B O 1
ATOM 7543 N N . LEU B 1 355 ? 0.302 -39.656 -29.109 1 84 355 LEU B N 1
ATOM 7544 C CA . LEU B 1 355 ? -0.244 -41 -28.875 1 84 355 LEU B CA 1
ATOM 7545 C C . LEU B 1 355 ? -0.671 -41.656 -30.188 1 84 355 LEU B C 1
ATOM 7547 O O . LEU B 1 355 ? -0.444 -42.844 -30.391 1 84 355 LEU B O 1
ATOM 7551 N N . ALA B 1 356 ? -1.294 -40.906 -31.078 1 86.5 356 ALA B N 1
ATOM 7552 C CA . ALA B 1 356 ? -1.789 -41.438 -32.344 1 86.5 356 ALA B CA 1
ATOM 7553 C C . ALA B 1 356 ? -0.635 -41.812 -33.25 1 86.5 356 ALA B C 1
ATOM 7555 O O . ALA B 1 356 ? -0.552 -42.938 -33.75 1 86.5 356 ALA B O 1
ATOM 7556 N N . VAL B 1 357 ? 0.248 -40.875 -33.438 1 88.5 357 VAL B N 1
ATOM 7557 C CA . VAL B 1 357 ? 1.359 -41.125 -34.375 1 88.5 357 VAL B CA 1
ATOM 7558 C C . VAL B 1 357 ? 2.359 -42.062 -33.719 1 88.5 357 VAL B C 1
ATOM 7560 O O . VAL B 1 357 ? 2.865 -42.969 -34.406 1 88.5 357 VAL B O 1
ATOM 7563 N N . GLY B 1 358 ? 2.68 -41.844 -32.469 1 86.81 358 GLY B N 1
ATOM 7564 C CA . GLY B 1 358 ? 3.574 -42.75 -31.766 1 86.81 358 GLY B CA 1
ATOM 7565 C C . GLY B 1 358 ? 3.016 -44.156 -31.625 1 86.81 358 GLY B C 1
ATOM 7566 O O . GLY B 1 358 ? 3.75 -45.125 -31.734 1 86.81 358 GLY B O 1
ATOM 7567 N N . GLY B 1 359 ? 1.729 -44.25 -31.297 1 83.38 359 GLY B N 1
ATOM 7568 C CA . GLY B 1 359 ? 1.09 -45.562 -31.234 1 83.38 359 GLY B CA 1
ATOM 7569 C C . GLY B 1 359 ? 1.18 -46.312 -32.531 1 83.38 359 GLY B C 1
ATOM 7570 O O . GLY B 1 359 ? 1.439 -47.531 -32.531 1 83.38 359 GLY B O 1
ATOM 7571 N N . GLN B 1 360 ? 0.946 -45.625 -33.625 1 84.44 360 GLN B N 1
ATOM 7572 C CA . GLN B 1 360 ? 1.074 -46.281 -34.938 1 84.44 360 GLN B CA 1
ATOM 7573 C C . GLN B 1 360 ? 2.514 -46.719 -35.219 1 84.44 360 GLN B C 1
ATOM 7575 O O . GLN B 1 360 ? 2.75 -47.781 -35.781 1 84.44 360 GLN B O 1
ATOM 7580 N N . GLN B 1 361 ? 3.449 -45.969 -34.75 1 87.44 361 GLN B N 1
ATOM 7581 C CA . GLN B 1 361 ? 4.855 -46.312 -34.938 1 87.44 361 GLN B CA 1
ATOM 7582 C C . GLN B 1 361 ? 5.242 -47.5 -34.094 1 87.44 361 GLN B C 1
ATOM 7584 O O . GLN B 1 361 ? 6.133 -48.281 -34.469 1 87.44 361 GLN B O 1
ATOM 7589 N N . VAL B 1 362 ? 4.629 -47.688 -33 1 83.56 362 VAL B N 1
ATOM 7590 C CA . VAL B 1 362 ? 4.863 -48.875 -32.156 1 83.56 362 VAL B CA 1
ATOM 7591 C C . VAL B 1 362 ? 4.324 -50.125 -32.875 1 83.56 362 VAL B C 1
ATOM 7593 O O . VAL B 1 362 ? 4.977 -51.156 -32.875 1 83.56 362 VAL B O 1
ATOM 7596 N N . ILE B 1 363 ? 3.088 -50 -33.438 1 81.56 363 ILE B N 1
ATOM 7597 C CA . ILE B 1 363 ? 2.479 -51.125 -34.156 1 81.56 363 ILE B CA 1
ATOM 7598 C C . ILE B 1 363 ? 3.342 -51.5 -35.344 1 81.56 363 ILE B C 1
ATOM 7600 O O . ILE B 1 363 ? 3.525 -52.688 -35.625 1 81.56 363 ILE B O 1
ATOM 7604 N N . ASP B 1 364 ? 3.871 -50.438 -35.969 1 84.06 364 ASP B N 1
ATOM 7605 C CA . ASP B 1 364 ? 4.711 -50.656 -37.156 1 84.06 364 ASP B CA 1
ATOM 7606 C C . ASP B 1 364 ? 6.094 -51.156 -36.75 1 84.06 364 ASP B C 1
ATOM 7608 O O . ASP B 1 364 ? 6.887 -51.594 -37.594 1 84.06 364 ASP B O 1
ATOM 7612 N N . GLY B 1 365 ? 6.469 -51.188 -35.438 1 83.75 365 GLY B N 1
ATOM 7613 C CA . GLY B 1 365 ? 7.734 -51.688 -34.906 1 83.75 365 GLY B CA 1
ATOM 7614 C C . GLY B 1 365 ? 8.828 -50.656 -34.906 1 83.75 365 GLY B C 1
ATOM 7615 O O . GLY B 1 365 ? 9.992 -50.969 -34.656 1 83.75 365 GLY B O 1
ATOM 7616 N N . ALA B 1 366 ? 8.516 -49.469 -35.25 1 86.19 366 ALA B N 1
ATOM 7617 C CA . ALA B 1 366 ? 9.508 -48.406 -35.344 1 86.19 366 ALA B CA 1
ATOM 7618 C C . ALA B 1 366 ? 9.852 -47.812 -33.969 1 86.19 366 ALA B C 1
ATOM 7620 O O . ALA B 1 366 ? 10.922 -47.25 -33.781 1 86.19 366 ALA B O 1
ATOM 7621 N N . LEU B 1 367 ? 9 -47.906 -33.031 1 87.5 367 LEU B N 1
ATOM 7622 C CA . LEU B 1 367 ? 9.164 -47.375 -31.688 1 87.5 367 LEU B CA 1
ATOM 7623 C C . LEU B 1 367 ? 8.75 -48.406 -30.641 1 87.5 367 LEU B C 1
ATOM 7625 O O . LEU B 1 367 ? 7.832 -49.188 -30.859 1 87.5 367 LEU B O 1
ATOM 7629 N N . SER B 1 368 ? 9.562 -48.469 -29.609 1 86.75 368 SER B N 1
ATOM 7630 C CA . SER B 1 368 ? 9.18 -49.344 -28.516 1 86.75 368 SER B CA 1
ATOM 7631 C C . SER B 1 368 ? 8.133 -48.719 -27.609 1 86.75 368 SER B C 1
ATOM 7633 O O . SER B 1 368 ? 7.895 -47.5 -27.688 1 86.75 368 SER B O 1
ATOM 7635 N N . TYR B 1 369 ? 7.508 -49.531 -26.859 1 81.94 369 TYR B N 1
ATOM 7636 C CA . TYR B 1 369 ? 6.508 -49.062 -25.906 1 81.94 369 TYR B CA 1
ATOM 7637 C C . TYR B 1 369 ? 7.141 -48.156 -24.859 1 81.94 369 TYR B C 1
ATOM 7639 O O . TYR B 1 369 ? 6.543 -47.156 -24.453 1 81.94 369 TYR B O 1
ATOM 7647 N N . GLY B 1 370 ? 8.281 -48.5 -24.469 1 81.5 370 GLY B N 1
ATOM 7648 C CA . GLY B 1 370 ? 9 -47.688 -23.516 1 81.5 370 GLY B CA 1
ATOM 7649 C C . GLY B 1 370 ? 9.375 -46.312 -24.062 1 81.5 370 GLY B C 1
ATOM 7650 O O . GLY B 1 370 ? 9.273 -45.312 -23.375 1 81.5 370 GLY B O 1
ATOM 7651 N N . GLU B 1 371 ? 9.742 -46.344 -25.297 1 87.38 371 GLU B N 1
ATOM 7652 C CA . GLU B 1 371 ? 10.102 -45.094 -25.938 1 87.38 371 GLU B CA 1
ATOM 7653 C C . GLU B 1 371 ? 8.883 -44.188 -26.094 1 87.38 371 GLU B C 1
ATOM 7655 O O . GLU B 1 371 ? 8.992 -42.969 -25.953 1 87.38 371 GLU B O 1
ATOM 7660 N N . LEU B 1 372 ? 7.781 -44.75 -26.406 1 85.06 372 LEU B N 1
ATOM 7661 C CA . LEU B 1 372 ? 6.559 -43.969 -26.516 1 85.06 372 LEU B CA 1
ATOM 7662 C C . LEU B 1 372 ? 6.164 -43.375 -25.156 1 85.06 372 LEU B C 1
ATOM 7664 O O . LEU B 1 372 ? 5.781 -42.219 -25.078 1 85.06 372 LEU B O 1
ATOM 7668 N N . SER B 1 373 ? 6.246 -44.188 -24.094 1 82.56 373 SER B N 1
ATOM 7669 C CA . SER B 1 373 ? 5.93 -43.75 -22.75 1 82.56 373 SER B CA 1
ATOM 7670 C C . SER B 1 373 ? 6.855 -42.594 -22.328 1 82.56 373 SER B C 1
ATOM 7672 O O . SER B 1 373 ? 6.41 -41.625 -21.734 1 82.56 373 SER B O 1
ATOM 7674 N N . SER B 1 374 ? 8.102 -42.781 -22.625 1 86.75 374 SER B N 1
ATOM 7675 C CA . SER B 1 374 ? 9.055 -41.719 -22.328 1 86.75 374 SER B CA 1
ATOM 7676 C C . SER B 1 374 ? 8.711 -40.438 -23.078 1 86.75 374 SER B C 1
ATOM 7678 O O . SER B 1 374 ? 8.773 -39.344 -22.516 1 86.75 374 SER B O 1
ATOM 7680 N N . PHE B 1 37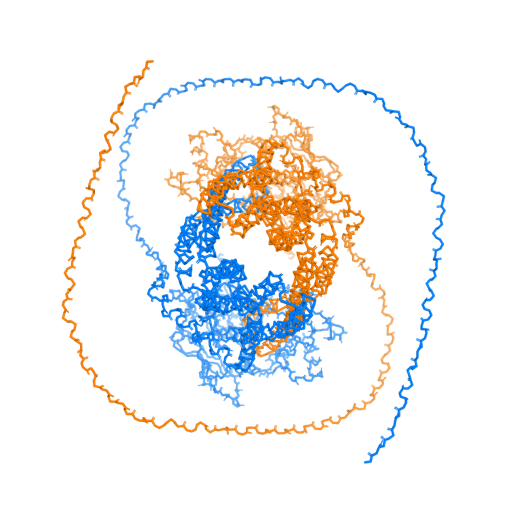5 ? 8.391 -40.594 -24.344 1 88.38 375 PHE B N 1
ATOM 7681 C CA . PHE B 1 375 ? 8.07 -39.438 -25.172 1 88.38 375 PHE B CA 1
ATOM 7682 C C . PHE B 1 375 ? 6.848 -38.688 -24.641 1 88.38 375 PHE B C 1
ATOM 7684 O O . PHE B 1 375 ? 6.816 -37.469 -24.609 1 88.38 375 PHE B O 1
ATOM 7691 N N . LEU B 1 376 ? 5.891 -39.375 -24.188 1 83.44 376 LEU B N 1
ATOM 7692 C CA . LEU B 1 376 ? 4.676 -38.781 -23.625 1 83.44 376 LEU B CA 1
ATOM 7693 C C . LEU B 1 376 ? 4.988 -38.031 -22.344 1 83.44 376 LEU B C 1
ATOM 7695 O O . LEU B 1 376 ? 4.48 -36.906 -22.141 1 83.44 376 LEU B O 1
ATOM 7699 N N . MET B 1 377 ? 5.793 -38.562 -21.547 1 82.88 377 MET B N 1
ATOM 7700 C CA . MET B 1 377 ? 6.164 -37.875 -20.297 1 82.88 377 MET B CA 1
ATOM 7701 C C . MET B 1 377 ? 6.945 -36.594 -20.578 1 82.88 377 MET B C 1
ATOM 7703 O O . MET B 1 377 ? 6.73 -35.594 -19.922 1 82.88 377 MET B O 1
ATOM 7707 N N . TYR B 1 378 ? 7.84 -36.688 -21.531 1 86.75 378 TYR B N 1
ATOM 7708 C CA . TYR B 1 378 ? 8.594 -35.5 -21.906 1 86.75 378 TYR B CA 1
ATOM 7709 C C . TYR B 1 378 ? 7.668 -34.406 -22.438 1 86.75 378 TYR B C 1
ATOM 7711 O O . TYR B 1 378 ? 7.902 -33.219 -22.203 1 86.75 378 TYR B O 1
ATOM 7719 N N . THR B 1 379 ? 6.676 -34.875 -23.156 1 84.5 379 THR B N 1
ATOM 7720 C CA . THR B 1 379 ? 5.711 -33.906 -23.688 1 84.5 379 THR B CA 1
ATOM 7721 C C . THR B 1 379 ? 4.988 -33.188 -22.547 1 84.5 379 THR B C 1
ATOM 7723 O O . THR B 1 379 ? 4.77 -31.969 -22.609 1 84.5 379 THR B O 1
ATOM 7726 N N . VAL B 1 380 ? 4.684 -33.906 -21.516 1 78.12 380 VAL B N 1
ATOM 7727 C CA . VAL B 1 380 ? 4.035 -33.344 -20.344 1 78.12 380 VAL B CA 1
ATOM 7728 C C . VAL B 1 380 ? 4.992 -32.375 -19.641 1 78.12 380 VAL B C 1
ATOM 7730 O O . VAL B 1 380 ? 4.609 -31.25 -19.281 1 78.12 380 VAL B O 1
ATOM 7733 N N . PHE B 1 381 ? 6.215 -32.812 -19.484 1 79.94 381 PHE B N 1
ATOM 7734 C CA . PHE B 1 381 ? 7.227 -31.984 -18.844 1 79.94 381 PHE B CA 1
ATOM 7735 C C . PHE B 1 381 ? 7.402 -30.672 -19.609 1 79.94 381 PHE B C 1
ATOM 7737 O O . PHE B 1 381 ? 7.527 -29.609 -19 1 79.94 381 PHE B O 1
ATOM 7744 N N . LEU B 1 382 ? 7.422 -30.781 -20.875 1 80.75 382 LEU B N 1
ATOM 7745 C CA . LEU B 1 382 ? 7.59 -29.594 -21.719 1 80.75 382 LEU B CA 1
ATOM 7746 C C . LEU B 1 382 ? 6.426 -28.625 -21.531 1 80.75 382 LEU B C 1
ATOM 7748 O O . LEU B 1 382 ? 6.625 -27.406 -21.469 1 80.75 382 LEU B O 1
ATOM 7752 N N . GLY B 1 383 ? 5.262 -29.172 -21.469 1 76.44 383 GLY B N 1
ATOM 7753 C CA . GLY B 1 383 ? 4.09 -28.328 -21.266 1 76.44 383 GLY B CA 1
ATOM 7754 C C . GLY B 1 383 ? 4.121 -27.562 -19.969 1 76.44 383 GLY B C 1
ATOM 7755 O O . GLY B 1 383 ? 3.828 -26.359 -19.938 1 76.44 383 GLY B O 1
ATOM 7756 N N . PHE B 1 384 ? 4.531 -28.172 -18.922 1 73.31 384 PHE B N 1
ATOM 7757 C CA . PHE B 1 384 ? 4.566 -27.562 -17.594 1 73.31 384 PHE B CA 1
ATOM 7758 C C . PHE B 1 384 ? 5.66 -26.5 -17.531 1 73.31 384 PHE B C 1
ATOM 7760 O O . PHE B 1 384 ? 5.469 -25.453 -16.906 1 73.31 384 PHE B O 1
ATOM 7767 N N . ASN B 1 385 ? 6.742 -26.75 -18.078 1 76.38 385 ASN B N 1
ATOM 7768 C CA . ASN B 1 385 ? 7.883 -25.844 -17.984 1 76.38 385 ASN B CA 1
ATOM 7769 C C . ASN B 1 385 ? 7.754 -24.688 -18.953 1 76.38 385 ASN B C 1
ATOM 7771 O O . ASN B 1 385 ? 8.242 -23.578 -18.688 1 76.38 385 ASN B O 1
ATOM 7775 N N . ALA B 1 386 ? 7.078 -24.891 -20.078 1 72.12 386 ALA B N 1
ATOM 7776 C CA . ALA B 1 386 ? 6.883 -23.812 -21.047 1 72.12 386 ALA B CA 1
ATOM 7777 C C . ALA B 1 386 ? 5.957 -22.734 -20.484 1 72.12 386 ALA B C 1
ATOM 7779 O O . ALA B 1 386 ? 6.145 -21.547 -20.766 1 72.12 386 ALA B O 1
ATOM 7780 N N . GLY B 1 387 ? 4.965 -23.141 -19.734 1 68.25 387 GLY B N 1
ATOM 7781 C CA . GLY B 1 387 ? 4.066 -22.188 -19.109 1 68.25 387 GLY B CA 1
ATOM 7782 C C . GLY B 1 387 ? 4.758 -21.266 -18.125 1 68.25 387 GLY B C 1
ATOM 7783 O O . GLY B 1 387 ? 4.461 -20.062 -18.062 1 68.25 387 GLY B O 1
ATOM 7784 N N . GLY B 1 388 ? 5.672 -21.75 -17.438 1 68.12 388 GLY B N 1
ATOM 7785 C CA . GLY B 1 388 ? 6.418 -20.953 -16.469 1 68.12 388 GLY B CA 1
ATOM 7786 C C . GLY B 1 388 ? 7.273 -19.875 -17.109 1 68.12 388 GLY B C 1
ATOM 7787 O O . GLY B 1 388 ? 7.477 -18.812 -16.516 1 68.12 388 GLY B O 1
ATOM 7788 N N . LEU B 1 389 ? 7.668 -20.062 -18.359 1 70.62 389 LEU B N 1
ATOM 7789 C CA . LEU B 1 389 ? 8.547 -19.125 -19.047 1 70.62 389 LEU B CA 1
ATOM 7790 C C . LEU B 1 389 ? 7.801 -17.844 -19.422 1 70.62 389 LEU B C 1
ATOM 7792 O O . LEU B 1 389 ? 8.375 -16.75 -19.406 1 70.62 389 LEU B O 1
ATOM 7796 N N . GLY B 1 390 ? 6.539 -18.031 -19.734 1 64.94 390 GLY B N 1
ATOM 7797 C CA . GLY B 1 390 ? 5.742 -16.844 -20.047 1 64.94 390 GLY B CA 1
ATOM 7798 C C . GLY B 1 390 ? 5.594 -15.898 -18.875 1 64.94 390 GLY B C 1
ATOM 7799 O O . GLY B 1 390 ? 5.707 -14.68 -19.047 1 64.94 390 GLY B O 1
ATOM 7800 N N . GLY B 1 391 ? 5.395 -16.453 -17.703 1 67.44 391 GLY B N 1
ATOM 7801 C CA . GLY B 1 391 ? 5.297 -15.625 -16.516 1 67.44 391 GLY B CA 1
ATOM 7802 C C . GLY B 1 391 ? 6.594 -14.922 -16.156 1 67.44 391 GLY B C 1
ATOM 7803 O O . GLY B 1 391 ? 6.59 -13.758 -15.75 1 67.44 391 GLY B O 1
ATOM 7804 N N . ALA B 1 392 ? 7.695 -15.5 -16.438 1 71.19 392 ALA B N 1
ATOM 7805 C CA . ALA B 1 392 ? 9.008 -14.938 -16.141 1 71.19 392 ALA B CA 1
ATOM 7806 C C . ALA B 1 392 ? 9.289 -13.703 -17 1 71.19 392 ALA B C 1
ATOM 7808 O O . ALA B 1 392 ? 9.875 -12.734 -16.516 1 71.19 392 ALA B O 1
ATOM 7809 N N . TYR B 1 393 ? 8.781 -13.766 -18.188 1 71.19 393 TYR B N 1
ATOM 7810 C CA . TYR B 1 393 ? 8.992 -12.641 -19.094 1 71.19 393 TYR B CA 1
ATOM 7811 C C . TYR B 1 393 ? 8.297 -11.391 -18.578 1 71.19 393 TYR B C 1
ATOM 7813 O O . TYR B 1 393 ? 8.883 -10.305 -18.578 1 71.19 393 TYR B O 1
ATOM 7821 N N . ALA B 1 394 ? 7.152 -11.562 -18.109 1 66.19 394 ALA B N 1
ATOM 7822 C CA . ALA B 1 394 ? 6.387 -10.438 -17.562 1 66.19 394 ALA B CA 1
ATOM 7823 C C . ALA B 1 394 ? 7.047 -9.875 -16.312 1 66.19 394 ALA B C 1
ATOM 7825 O O . ALA B 1 394 ? 7.109 -8.656 -16.125 1 66.19 394 ALA B O 1
ATOM 7826 N N . GLU B 1 395 ? 7.574 -10.773 -15.531 1 74.25 395 GLU B N 1
ATOM 7827 C CA . GLU B 1 395 ? 8.203 -10.359 -14.289 1 74.25 395 GLU B CA 1
ATOM 7828 C C . GLU B 1 395 ? 9.516 -9.625 -14.555 1 74.25 395 GLU B C 1
ATOM 7830 O O . GLU B 1 395 ? 9.844 -8.656 -13.867 1 74.25 395 GLU B O 1
ATOM 7835 N N . VAL B 1 396 ? 10.211 -10 -15.555 1 76.06 396 VAL B N 1
ATOM 7836 C CA . VAL B 1 396 ? 11.461 -9.344 -15.93 1 76.06 396 VAL B CA 1
ATOM 7837 C C . VAL B 1 396 ? 11.188 -7.922 -16.406 1 76.06 396 VAL B C 1
ATOM 7839 O O . VAL B 1 396 ? 11.906 -6.992 -16.047 1 76.06 396 VAL B O 1
ATOM 7842 N N . ARG B 1 397 ? 10.141 -7.848 -17.125 1 72.12 397 ARG B N 1
ATOM 7843 C CA . ARG B 1 397 ? 9.797 -6.527 -17.641 1 72.12 397 ARG B CA 1
ATOM 7844 C C . ARG B 1 397 ? 9.391 -5.59 -16.5 1 72.12 397 ARG B C 1
ATOM 7846 O O . ARG B 1 397 ? 9.766 -4.414 -16.5 1 72.12 397 ARG B O 1
ATOM 7853 N N . ARG B 1 398 ? 8.656 -6.148 -15.609 1 73.31 398 ARG B N 1
ATOM 7854 C CA . ARG B 1 398 ? 8.258 -5.359 -14.445 1 73.31 398 ARG B CA 1
ATOM 7855 C C . ARG B 1 398 ? 9.469 -4.941 -13.625 1 73.31 398 ARG B C 1
ATOM 7857 O O . ARG B 1 398 ? 9.578 -3.785 -13.211 1 73.31 398 ARG B O 1
ATOM 7864 N N . ALA B 1 399 ? 10.32 -5.84 -13.422 1 76.12 399 ALA B N 1
ATOM 7865 C CA . ALA B 1 399 ? 11.539 -5.578 -12.648 1 76.12 399 ALA B CA 1
ATOM 7866 C C . ALA B 1 399 ? 12.438 -4.578 -13.367 1 76.12 399 ALA B C 1
ATOM 7868 O O . ALA B 1 399 ? 13.109 -3.768 -12.727 1 76.12 399 ALA B O 1
ATOM 7869 N N . ALA B 1 400 ? 12.43 -4.684 -14.672 1 77 400 ALA B N 1
ATOM 7870 C CA . ALA B 1 400 ? 13.219 -3.74 -15.469 1 77 400 ALA B CA 1
ATOM 7871 C C . ALA B 1 400 ? 12.703 -2.314 -15.281 1 77 400 ALA B C 1
ATOM 7873 O O . ALA B 1 400 ? 13.5 -1.378 -15.148 1 77 400 ALA B O 1
ATOM 7874 N N . GLY B 1 401 ? 11.453 -2.152 -15.289 1 74.25 401 GLY B N 1
ATOM 7875 C CA . GLY B 1 401 ? 10.867 -0.844 -15.039 1 74.25 401 GLY B CA 1
ATOM 7876 C C . GLY B 1 401 ? 11.203 -0.296 -13.664 1 74.25 401 GLY B C 1
ATOM 7877 O O . GLY B 1 401 ? 11.586 0.868 -13.531 1 74.25 401 GLY B O 1
ATOM 7878 N N . ALA B 1 402 ? 11.031 -1.162 -12.656 1 77.5 402 ALA B N 1
ATOM 7879 C CA . ALA B 1 402 ? 11.375 -0.778 -11.289 1 77.5 402 ALA B CA 1
ATOM 7880 C C . ALA B 1 402 ? 12.859 -0.426 -11.172 1 77.5 402 ALA B C 1
ATOM 7882 O O . ALA B 1 402 ? 13.219 0.531 -10.484 1 77.5 402 ALA B O 1
ATOM 7883 N N . SER B 1 403 ? 13.625 -1.114 -11.844 1 78.31 403 SER B N 1
ATOM 7884 C CA . SER B 1 403 ? 15.07 -0.91 -11.82 1 78.31 403 SER B CA 1
ATOM 7885 C C . SER B 1 403 ? 15.453 0.419 -12.469 1 78.31 403 SER B C 1
ATOM 7887 O O . SER B 1 403 ? 16.359 1.104 -12.008 1 78.31 403 SER B O 1
ATOM 7889 N N . GLU B 1 404 ? 14.773 0.687 -13.461 1 79 404 GLU B N 1
ATOM 7890 C CA . GLU B 1 404 ? 15.055 1.939 -14.148 1 79 404 GLU B CA 1
ATOM 7891 C C . GLU B 1 404 ? 14.836 3.139 -13.234 1 79 404 GLU B C 1
ATOM 7893 O O . GLU B 1 404 ? 15.633 4.078 -13.219 1 79 404 GLU B O 1
ATOM 7898 N N . ARG B 1 405 ? 13.805 3.07 -12.5 1 78.75 405 ARG B N 1
ATOM 7899 C CA . ARG B 1 405 ? 13.516 4.148 -11.562 1 78.75 405 ARG B CA 1
ATOM 7900 C C . ARG B 1 405 ? 14.562 4.223 -10.461 1 78.75 405 ARG B C 1
ATOM 7902 O O . ARG B 1 405 ? 14.977 5.312 -10.062 1 78.75 405 ARG B O 1
ATOM 7909 N N . LEU B 1 406 ? 14.938 3.166 -10.062 1 81.25 406 LEU B N 1
ATOM 7910 C CA . LEU B 1 406 ? 15.945 3.107 -9.008 1 81.25 406 LEU B CA 1
ATOM 7911 C C . LEU B 1 406 ? 17.297 3.574 -9.531 1 81.25 406 LEU B C 1
ATOM 7913 O O . LEU B 1 406 ? 18.016 4.305 -8.844 1 81.25 406 LEU B O 1
ATOM 7917 N N . LEU B 1 407 ? 17.625 3.164 -10.734 1 80.44 407 LEU B N 1
ATOM 7918 C CA . LEU B 1 407 ? 18.906 3.521 -11.32 1 80.44 407 LEU B CA 1
ATOM 7919 C C . LEU B 1 407 ? 18.969 5.016 -11.633 1 80.44 407 LEU B C 1
ATOM 7921 O O . LEU B 1 407 ? 20.031 5.625 -11.547 1 80.44 407 LEU B O 1
ATOM 7925 N N . GLU B 1 408 ? 17.875 5.52 -11.906 1 80.69 408 GLU B N 1
ATOM 7926 C CA . GLU B 1 408 ? 17.812 6.961 -12.141 1 80.69 408 GLU B CA 1
ATOM 7927 C C . GLU B 1 408 ? 18.25 7.734 -10.898 1 80.69 408 GLU B C 1
ATOM 7929 O O . GLU B 1 408 ? 18.984 8.719 -10.992 1 80.69 408 GLU B O 1
ATOM 7934 N N . VAL B 1 409 ? 17.797 7.23 -9.828 1 80.31 409 VAL B N 1
ATOM 7935 C CA . VAL B 1 409 ? 18.141 7.887 -8.57 1 80.31 409 VAL B CA 1
ATOM 7936 C C . VAL B 1 409 ? 19.609 7.633 -8.234 1 80.31 409 VAL B C 1
ATOM 7938 O O . VAL B 1 409 ? 20.312 8.531 -7.77 1 80.31 409 VAL B O 1
ATOM 7941 N N . MET B 1 410 ? 20.094 6.504 -8.508 1 82.38 410 MET B N 1
ATOM 7942 C CA . MET B 1 410 ? 21.438 6.102 -8.148 1 82.38 410 MET B CA 1
ATOM 7943 C C . MET B 1 410 ? 22.469 6.785 -9.039 1 82.38 410 MET B C 1
ATOM 7945 O O . MET B 1 410 ? 23.578 7.09 -8.602 1 82.38 410 MET B O 1
ATOM 7949 N N . HIS B 1 411 ? 22.062 7.086 -10.266 1 80.44 411 HIS B N 1
ATOM 7950 C CA . HIS B 1 411 ? 23.031 7.645 -11.211 1 80.44 411 HIS B CA 1
ATOM 7951 C C . HIS B 1 411 ? 22.906 9.164 -11.273 1 80.44 411 HIS B C 1
ATOM 7953 O O . HIS B 1 411 ? 23.719 9.82 -11.945 1 80.44 411 HIS B O 1
ATOM 7959 N N . ARG B 1 412 ? 22.047 9.672 -10.508 1 81.44 412 ARG B N 1
ATOM 7960 C CA . ARG B 1 412 ? 21.922 11.125 -10.492 1 81.44 412 ARG B CA 1
ATOM 7961 C C . ARG B 1 412 ? 23.047 11.766 -9.695 1 81.44 412 ARG B C 1
ATOM 7963 O O . ARG B 1 412 ? 23.344 11.352 -8.578 1 81.44 412 ARG B O 1
ATOM 7970 N N . THR B 1 413 ? 23.688 12.617 -10.391 1 80.88 413 THR B N 1
ATOM 7971 C CA . THR B 1 413 ? 24.734 13.367 -9.711 1 80.88 413 THR B CA 1
ATOM 7972 C C . THR B 1 413 ? 24.172 14.617 -9.055 1 80.88 413 THR B C 1
ATOM 7974 O O . THR B 1 413 ? 23.391 15.352 -9.664 1 80.88 413 THR B O 1
ATOM 7977 N N . PRO B 1 414 ? 24.453 14.727 -7.75 1 81.69 414 PRO B N 1
ATOM 7978 C CA . PRO B 1 414 ? 23.984 15.938 -7.078 1 81.69 414 PRO B CA 1
ATOM 7979 C C . PRO B 1 414 ? 24.422 17.219 -7.781 1 81.69 414 PRO B C 1
ATOM 7981 O O . PRO B 1 414 ? 25.516 17.281 -8.336 1 81.69 414 PRO B O 1
ATOM 7984 N N . GLN B 1 415 ? 23.469 18.156 -7.855 1 72.56 415 GLN B N 1
ATOM 7985 C CA . GLN B 1 415 ? 23.766 19.422 -8.523 1 72.56 415 GLN B CA 1
ATOM 7986 C C . GLN B 1 415 ? 24.547 20.359 -7.609 1 72.56 415 GLN B C 1
ATOM 7988 O O . GLN B 1 415 ? 25.25 21.25 -8.086 1 72.56 415 GLN B O 1
ATOM 7993 N N . THR B 1 416 ? 24.359 20.188 -6.352 1 69.94 416 THR B N 1
ATOM 7994 C CA . THR B 1 416 ? 25.094 21.047 -5.434 1 69.94 416 THR B CA 1
ATOM 7995 C C . THR B 1 416 ? 26.5 20.5 -5.18 1 69.94 416 THR B C 1
ATOM 7997 O O . THR B 1 416 ? 26.656 19.328 -4.844 1 69.94 416 THR B O 1
ATOM 8000 N N . ALA B 1 417 ? 27.594 21.203 -5.77 1 61.31 417 ALA B N 1
ATOM 8001 C CA . ALA B 1 417 ? 28.984 20.797 -5.703 1 61.31 417 ALA B CA 1
ATOM 8002 C C . ALA B 1 417 ? 29.578 21.094 -4.328 1 61.31 417 ALA B C 1
ATOM 8004 O O . ALA B 1 417 ? 29.406 22.188 -3.797 1 61.31 417 ALA B O 1
ATOM 8005 N N . VAL B 1 418 ? 29.625 20.188 -3.482 1 69.38 418 VAL B N 1
ATOM 8006 C CA . VAL B 1 418 ? 30.422 20.484 -2.301 1 69.38 418 VAL B CA 1
ATOM 8007 C C . VAL B 1 418 ? 31.875 20.078 -2.551 1 69.38 418 VAL B C 1
ATOM 8009 O O . VAL B 1 418 ? 32.125 19.016 -3.141 1 69.38 418 VAL B O 1
ATOM 8012 N N . GLY B 1 419 ? 32.656 21.203 -2.375 1 79.19 419 GLY B N 1
ATOM 8013 C CA . GLY B 1 419 ? 34.094 20.984 -2.625 1 79.19 419 GLY B CA 1
ATOM 8014 C C . GLY B 1 419 ? 34.75 20.125 -1.559 1 79.19 419 GLY B C 1
ATOM 8015 O O . GLY B 1 419 ? 34.062 19.422 -0.806 1 79.19 419 GLY B O 1
ATOM 8016 N N . ASP B 1 420 ? 36 19.984 -1.628 1 86.19 420 ASP B N 1
ATOM 8017 C CA . ASP B 1 420 ? 36.781 19.141 -0.727 1 86.19 420 ASP B CA 1
ATOM 8018 C C . ASP B 1 420 ? 37.75 19.984 0.117 1 86.19 420 ASP B C 1
ATOM 8020 O O . ASP B 1 420 ? 38.594 19.453 0.816 1 86.19 420 ASP B O 1
ATOM 8024 N N . LYS B 1 421 ? 37.406 21.312 0.165 1 89.94 421 LYS B N 1
ATOM 8025 C CA . LYS B 1 421 ? 38.312 22.172 0.921 1 89.94 421 LYS B CA 1
ATOM 8026 C C . LYS B 1 421 ? 37.969 22.172 2.404 1 89.94 421 LYS B C 1
ATOM 8028 O O . LYS B 1 421 ? 36.781 22.078 2.762 1 89.94 421 LYS B O 1
ATOM 8033 N N . THR B 1 422 ? 38.969 22.156 3.246 1 91.75 422 THR B N 1
ATOM 8034 C CA . THR B 1 422 ? 38.781 22.297 4.688 1 91.75 422 THR B CA 1
ATOM 8035 C C . THR B 1 422 ? 39.469 23.578 5.191 1 91.75 422 THR B C 1
ATOM 8037 O O . THR B 1 422 ? 40.5 23.984 4.664 1 91.75 422 THR B O 1
ATOM 8040 N N . LEU B 1 423 ? 38.812 24.219 6.07 1 90.62 423 LEU B N 1
ATOM 8041 C CA . LEU B 1 423 ? 39.375 25.406 6.688 1 90.62 423 LEU B CA 1
ATOM 8042 C C . LEU B 1 423 ? 40.031 25.062 8.031 1 90.62 423 LEU B C 1
ATOM 8044 O O . LEU B 1 423 ? 39.344 24.625 8.961 1 90.62 423 LEU B O 1
ATOM 8048 N N . ASP B 1 424 ? 41.312 25.141 8.109 1 86.12 424 ASP B N 1
ATOM 8049 C CA . ASP B 1 424 ? 42.031 24.797 9.344 1 86.12 424 ASP B CA 1
ATOM 8050 C C . ASP B 1 424 ? 41.688 25.797 10.453 1 86.12 424 ASP B C 1
ATOM 8052 O O . ASP B 1 424 ? 41.531 25.406 11.617 1 86.12 424 ASP B O 1
ATOM 8056 N N . HIS B 1 425 ? 41.688 27.109 10.094 1 87.38 425 HIS B N 1
ATOM 8057 C CA . HIS B 1 425 ? 41.344 28.141 11.047 1 87.38 425 HIS B CA 1
ATOM 8058 C C . HIS B 1 425 ? 40.188 29 10.516 1 87.38 425 HIS B C 1
ATOM 8060 O O . HIS B 1 425 ? 40.219 29.453 9.375 1 87.38 425 HIS B O 1
ATOM 8066 N N . CYS B 1 426 ? 39.094 29.031 11.297 1 91.94 426 CYS B N 1
ATOM 8067 C CA . CYS B 1 426 ? 37.969 29.828 10.891 1 91.94 426 CYS B CA 1
ATOM 8068 C C . CYS B 1 426 ? 37.656 30.922 11.922 1 91.94 426 CYS B C 1
ATOM 8070 O O . CYS B 1 426 ? 37.375 30.609 13.086 1 91.94 426 CYS B O 1
ATOM 8072 N N . THR B 1 427 ? 37.719 32.219 11.508 1 92.12 427 THR B N 1
ATOM 8073 C CA . THR B 1 427 ? 37.438 33.344 12.391 1 92.12 427 THR B CA 1
ATOM 8074 C C . THR B 1 427 ? 35.938 33.594 12.477 1 92.12 427 THR B C 1
ATOM 8076 O O . THR B 1 427 ? 35.438 34.188 13.445 1 92.12 427 THR B O 1
ATOM 8079 N N . GLY B 1 428 ? 35.219 33.125 11.461 1 94.88 428 GLY B N 1
ATOM 8080 C CA . GLY B 1 428 ? 33.781 33.25 11.492 1 94.88 428 GLY B CA 1
ATOM 8081 C C . GLY B 1 428 ? 33.281 34.469 10.719 1 94.88 428 GLY B C 1
ATOM 8082 O O . GLY B 1 428 ? 32.156 34.938 10.969 1 94.88 428 GLY B O 1
ATOM 8083 N N . ARG B 1 429 ? 34.031 35.062 9.82 1 96.5 429 ARG B N 1
ATOM 8084 C CA . ARG B 1 429 ? 33.594 36.125 8.961 1 96.5 429 ARG B CA 1
ATOM 8085 C C . ARG B 1 429 ? 32.656 35.625 7.875 1 96.5 429 ARG B C 1
ATOM 8087 O O . ARG B 1 429 ? 32.969 34.656 7.188 1 96.5 429 ARG B O 1
ATOM 8094 N N . ILE B 1 430 ? 31.484 36.188 7.734 1 97.12 430 ILE B N 1
ATOM 8095 C CA . ILE B 1 430 ? 30.516 35.812 6.723 1 97.12 430 ILE B CA 1
ATOM 8096 C C . ILE B 1 430 ? 30.344 36.938 5.715 1 97.12 430 ILE B C 1
ATOM 8098 O O . ILE B 1 430 ? 30.188 38.094 6.094 1 97.12 430 ILE B O 1
ATOM 8102 N N . GLU B 1 431 ? 30.391 36.625 4.453 1 97.12 431 GLU B N 1
ATOM 8103 C CA . GLU B 1 431 ? 30.188 37.625 3.4 1 97.12 431 GLU B CA 1
ATOM 8104 C C . GLU B 1 431 ? 29.297 37.094 2.289 1 97.12 431 GLU B C 1
ATOM 8106 O O . GLU B 1 431 ? 29.547 36 1.743 1 97.12 431 GLU B O 1
ATOM 8111 N N . MET B 1 432 ? 28.297 37.75 2.049 1 96 432 MET B N 1
ATOM 8112 C CA . MET B 1 432 ? 27.453 37.5 0.879 1 96 432 MET B CA 1
ATOM 8113 C C . MET B 1 432 ? 27.641 38.625 -0.161 1 96 432 MET B C 1
ATOM 8115 O O . MET B 1 432 ? 27.391 39.781 0.12 1 96 432 MET B O 1
ATOM 8119 N N . ARG B 1 433 ? 28.031 38.219 -1.353 1 96.19 433 ARG B N 1
ATOM 8120 C CA . ARG B 1 433 ? 28.328 39.156 -2.418 1 96.19 433 ARG B CA 1
ATOM 8121 C C . ARG B 1 433 ? 27.359 39 -3.582 1 96.19 433 ARG B C 1
ATOM 8123 O O . ARG B 1 433 ? 27.469 38.062 -4.367 1 96.19 433 ARG B O 1
ATOM 8130 N N . ASP B 1 434 ? 26.453 39.938 -3.709 1 95.19 434 ASP B N 1
ATOM 8131 C CA . ASP B 1 434 ? 25.516 40 -4.82 1 95.19 434 ASP B CA 1
ATOM 8132 C C . ASP B 1 434 ? 24.812 38.656 -5.047 1 95.19 434 ASP B C 1
ATOM 8134 O O . ASP B 1 434 ? 24.844 38.125 -6.152 1 95.19 434 ASP B O 1
ATOM 8138 N N . VAL B 1 435 ? 24.312 38.219 -4.039 1 95 435 VAL B N 1
ATOM 8139 C CA . VAL B 1 435 ? 23.766 36.875 -4.07 1 95 435 VAL B CA 1
ATOM 8140 C C . VAL B 1 435 ? 22.344 36.906 -4.648 1 95 435 VAL B C 1
ATOM 8142 O O . VAL B 1 435 ? 21.5 37.688 -4.172 1 95 435 VAL B O 1
ATOM 8145 N N . HIS B 1 436 ? 22.125 36.156 -5.742 1 94.62 436 HIS B N 1
ATOM 8146 C CA . HIS B 1 436 ? 20.812 35.906 -6.348 1 94.62 436 HIS B CA 1
ATOM 8147 C C . HIS B 1 436 ? 20.406 34.438 -6.207 1 94.62 436 HIS B C 1
ATOM 8149 O O . HIS B 1 436 ? 21.234 33.531 -6.434 1 94.62 436 HIS B O 1
ATOM 8155 N N . PHE B 1 437 ? 19.172 34.219 -5.762 1 93.31 437 PHE B N 1
ATOM 8156 C CA . PHE B 1 437 ? 18.797 32.844 -5.543 1 93.31 437 PHE B CA 1
ATOM 8157 C C . PHE B 1 437 ? 17.297 32.625 -5.777 1 93.31 437 PHE B C 1
ATOM 8159 O O . PHE B 1 437 ? 16.5 33.5 -5.426 1 93.31 437 PHE B O 1
ATOM 8166 N N . ALA B 1 438 ? 17 31.578 -6.441 1 91.31 438 ALA B N 1
ATOM 8167 C CA . ALA B 1 438 ? 15.648 31.047 -6.582 1 91.31 438 ALA B CA 1
ATOM 8168 C C . ALA B 1 438 ? 15.633 29.531 -6.367 1 91.31 438 ALA B C 1
ATOM 8170 O O . ALA B 1 438 ? 16.562 28.828 -6.777 1 91.31 438 ALA B O 1
ATOM 8171 N N . PHE B 1 439 ? 14.664 29.125 -5.613 1 87.31 439 PHE B N 1
ATOM 8172 C CA . PHE B 1 439 ? 14.57 27.688 -5.387 1 87.31 439 PHE B CA 1
ATOM 8173 C C . PHE B 1 439 ? 14.422 26.953 -6.703 1 87.31 439 PHE B C 1
ATOM 8175 O O . PHE B 1 439 ? 13.727 27.406 -7.609 1 87.31 439 PHE B O 1
ATOM 8182 N N . PRO B 1 440 ? 15.031 25.797 -6.758 1 81.12 440 PRO B N 1
ATOM 8183 C CA . PRO B 1 440 ? 14.938 25.016 -7.996 1 81.12 440 PRO B CA 1
ATOM 8184 C C . PRO B 1 440 ? 13.5 24.609 -8.328 1 81.12 440 PRO B C 1
ATOM 8186 O O . PRO B 1 440 ? 13.156 24.453 -9.508 1 81.12 440 PRO B O 1
ATOM 8189 N N . SER B 1 441 ? 12.688 24.406 -7.336 1 76.5 441 SER B N 1
ATOM 8190 C CA . SER B 1 441 ? 11.297 24.031 -7.547 1 76.5 441 SER B CA 1
ATOM 8191 C C . SER B 1 441 ? 10.5 25.188 -8.156 1 76.5 441 SER B C 1
ATOM 8193 O O . SER B 1 441 ? 9.484 24.969 -8.812 1 76.5 441 SER B O 1
ATOM 8195 N N . ARG B 1 442 ? 10.922 26.391 -7.871 1 79.31 442 ARG B N 1
ATOM 8196 C CA . ARG B 1 442 ? 10.289 27.594 -8.391 1 79.31 442 ARG B CA 1
ATOM 8197 C C . ARG B 1 442 ? 11.32 28.562 -8.961 1 79.31 442 ARG B C 1
ATOM 8199 O O . ARG B 1 442 ? 11.461 29.688 -8.477 1 79.31 442 ARG B O 1
ATOM 8206 N N . GLY B 1 443 ? 11.906 28.188 -9.992 1 77.38 443 GLY B N 1
ATOM 8207 C CA . GLY B 1 443 ? 13.016 28.938 -10.562 1 77.38 443 GLY B CA 1
ATOM 8208 C C . GLY B 1 443 ? 12.641 30.344 -10.992 1 77.38 443 GLY B C 1
ATOM 8209 O O . GLY B 1 443 ? 13.492 31.234 -11.039 1 77.38 443 GLY B O 1
ATOM 8210 N N . ASP B 1 444 ? 11.383 30.547 -11.078 1 77.88 444 ASP B N 1
ATOM 8211 C CA . ASP B 1 444 ? 10.953 31.812 -11.641 1 77.88 444 ASP B CA 1
ATOM 8212 C C . ASP B 1 444 ? 10.602 32.812 -10.539 1 77.88 444 ASP B C 1
ATOM 8214 O O . ASP B 1 444 ? 10.328 34 -10.82 1 77.88 444 ASP B O 1
ATOM 8218 N N . VAL B 1 445 ? 10.703 32.438 -9.344 1 81.56 445 VAL B N 1
ATOM 8219 C CA . VAL B 1 445 ? 10.375 33.344 -8.234 1 81.56 445 VAL B CA 1
ATOM 8220 C C . VAL B 1 445 ? 11.641 33.656 -7.441 1 81.56 445 VAL B C 1
ATOM 8222 O O . VAL B 1 445 ? 12.078 32.844 -6.609 1 81.56 445 VAL B O 1
ATOM 8225 N N . PRO B 1 446 ? 12.141 34.812 -7.77 1 87.38 446 PRO B N 1
ATOM 8226 C CA . PRO B 1 446 ? 13.352 35.156 -7.031 1 87.38 446 PRO B CA 1
ATOM 8227 C C . PRO B 1 446 ? 13.102 35.375 -5.539 1 87.38 446 PRO B C 1
ATOM 8229 O O . PRO B 1 446 ? 12.117 36.031 -5.16 1 87.38 446 PRO B O 1
ATOM 8232 N N . VAL B 1 447 ? 13.898 34.719 -4.758 1 89.31 447 VAL B N 1
ATOM 8233 C CA . VAL B 1 447 ? 13.805 34.875 -3.309 1 89.31 447 VAL B CA 1
ATOM 8234 C C . VAL B 1 447 ? 14.805 35.938 -2.828 1 89.31 447 VAL B C 1
ATOM 8236 O O . VAL B 1 447 ? 14.484 36.75 -1.964 1 89.31 447 VAL B O 1
ATOM 8239 N N . LEU B 1 448 ? 16.031 35.875 -3.342 1 92 448 LEU B N 1
ATOM 8240 C CA . LEU B 1 448 ? 17.047 36.906 -3.105 1 92 448 LEU B CA 1
ATOM 8241 C C . LEU B 1 448 ? 17.484 37.562 -4.414 1 92 448 LEU B C 1
ATOM 8243 O O . LEU B 1 448 ? 17.766 36.844 -5.395 1 92 448 LEU B O 1
ATOM 8247 N N . SER B 1 449 ? 17.516 38.906 -4.391 1 91.5 449 SER B N 1
ATOM 8248 C CA . SER B 1 449 ? 17.812 39.656 -5.609 1 91.5 449 SER B CA 1
ATOM 8249 C C . SER B 1 449 ? 19 40.562 -5.418 1 91.5 449 SER B C 1
ATOM 8251 O O . SER B 1 449 ? 18.875 41.781 -5.492 1 91.5 449 SER B O 1
ATOM 8253 N N . GLY B 1 450 ? 20.094 40.031 -5.285 1 91.44 450 GLY B N 1
ATOM 8254 C CA . GLY B 1 450 ? 21.312 40.781 -5.18 1 91.44 450 GLY B CA 1
ATOM 8255 C C . GLY B 1 450 ? 21.625 41.219 -3.758 1 91.44 450 GLY B C 1
ATOM 8256 O O . GLY B 1 450 ? 21.844 42.406 -3.504 1 91.44 450 GLY B O 1
ATOM 8257 N N . LEU B 1 451 ? 21.703 40.312 -2.871 1 93.06 451 LEU B N 1
ATOM 8258 C CA . LEU B 1 451 ? 21.922 40.594 -1.459 1 93.06 451 LEU B CA 1
ATOM 8259 C C . LEU B 1 451 ? 23.406 40.75 -1.165 1 93.06 451 LEU B C 1
ATOM 8261 O O . LEU B 1 451 ? 24.219 39.906 -1.568 1 93.06 451 LEU B O 1
ATOM 8265 N N . ASN B 1 452 ? 23.734 41.906 -0.545 1 94.19 452 ASN B N 1
ATOM 8266 C CA . ASN B 1 452 ? 25.062 42.156 -0.011 1 94.19 452 ASN B CA 1
ATOM 8267 C C . ASN B 1 452 ? 25.047 42.281 1.51 1 94.19 452 ASN B C 1
ATOM 8269 O O . ASN B 1 452 ? 24.359 43.156 2.061 1 94.19 452 ASN B O 1
ATOM 8273 N N . LEU B 1 453 ? 25.75 41.375 2.162 1 94.19 453 LEU B N 1
ATOM 8274 C CA . LEU B 1 453 ? 25.75 41.344 3.621 1 94.19 453 LEU B CA 1
ATOM 8275 C C . LEU B 1 453 ? 27.109 40.875 4.152 1 94.19 453 LEU B C 1
ATOM 8277 O O . LEU B 1 453 ? 27.672 39.906 3.65 1 94.19 453 LEU B O 1
ATOM 8281 N N . THR B 1 454 ? 27.656 41.625 5.031 1 95.62 454 THR B N 1
ATOM 8282 C CA . THR B 1 454 ? 28.906 41.25 5.68 1 95.62 454 THR B CA 1
ATOM 8283 C C . THR B 1 454 ? 28.734 41.219 7.195 1 95.62 454 THR B C 1
ATOM 8285 O O . THR B 1 454 ? 28.203 42.156 7.793 1 95.62 454 THR B O 1
ATOM 8288 N N . ILE B 1 455 ? 29.172 40.125 7.777 1 96 455 ILE B N 1
ATOM 8289 C CA . ILE B 1 455 ? 29.156 40 9.227 1 96 455 ILE B CA 1
ATOM 8290 C C . ILE B 1 455 ? 30.562 39.75 9.742 1 96 455 ILE B C 1
ATOM 8292 O O . ILE B 1 455 ? 31.25 38.812 9.305 1 96 455 ILE B O 1
ATOM 8296 N N . ALA B 1 456 ? 30.984 40.562 10.672 1 95.81 456 ALA B N 1
ATOM 8297 C CA . ALA B 1 456 ? 32.344 40.5 11.211 1 95.81 456 ALA B CA 1
ATOM 8298 C C . ALA B 1 456 ? 32.469 39.344 12.211 1 95.81 456 ALA B C 1
ATOM 8300 O O . ALA B 1 456 ? 31.453 38.875 12.773 1 95.81 456 ALA B O 1
ATOM 8301 N N . PRO B 1 457 ? 33.719 38.812 12.367 1 96.25 457 PRO B N 1
ATOM 8302 C CA . PRO B 1 457 ? 33.906 37.781 13.359 1 96.25 457 PRO B CA 1
ATOM 8303 C C . PRO B 1 457 ? 33.438 38.188 14.758 1 96.25 457 PRO B C 1
ATOM 8305 O O . PRO B 1 457 ? 33.812 39.281 15.234 1 96.25 457 PRO B O 1
ATOM 8308 N N . GLY B 1 458 ? 32.594 37.344 15.328 1 94.38 458 GLY B N 1
ATOM 8309 C CA . GLY B 1 458 ? 32.125 37.594 16.688 1 94.38 458 GLY B CA 1
ATOM 8310 C C . GLY B 1 458 ? 30.906 38.5 16.75 1 94.38 458 GLY B C 1
ATOM 8311 O O . GLY B 1 458 ? 30.359 38.719 17.828 1 94.38 458 GLY B O 1
ATOM 8312 N N . GLU B 1 459 ? 30.531 39 15.656 1 95.62 459 GLU B N 1
ATOM 8313 C CA . GLU B 1 459 ? 29.375 39.906 15.602 1 95.62 459 GLU B CA 1
ATOM 8314 C C . GLU B 1 459 ? 28.062 39.094 15.648 1 95.62 459 GLU B C 1
ATOM 8316 O O . GLU B 1 459 ? 27.953 38.031 15.047 1 95.62 459 GLU B O 1
ATOM 8321 N N . ARG B 1 460 ? 27.125 39.625 16.391 1 96 460 ARG B N 1
ATOM 8322 C CA . ARG B 1 460 ? 25.781 39.062 16.438 1 96 460 ARG B CA 1
ATOM 8323 C C . ARG B 1 460 ? 24.797 39.906 15.672 1 96 460 ARG B C 1
ATOM 8325 O O . ARG B 1 460 ? 24.531 41.062 16.047 1 96 460 ARG B O 1
ATOM 8332 N N . VAL B 1 461 ? 24.234 39.344 14.633 1 94.75 461 VAL B N 1
ATOM 8333 C CA . VAL B 1 461 ? 23.359 40.125 13.734 1 94.75 461 VAL B CA 1
ATOM 8334 C C . VAL B 1 461 ? 21.969 39.5 13.703 1 94.75 461 VAL B C 1
ATOM 8336 O O . VAL B 1 461 ? 21.844 38.281 13.664 1 94.75 461 VAL B O 1
ATOM 8339 N N . ALA B 1 462 ? 20.938 40.281 13.789 1 93.69 462 ALA B N 1
ATOM 8340 C CA . ALA B 1 462 ? 19.562 39.844 13.625 1 93.69 462 ALA B CA 1
A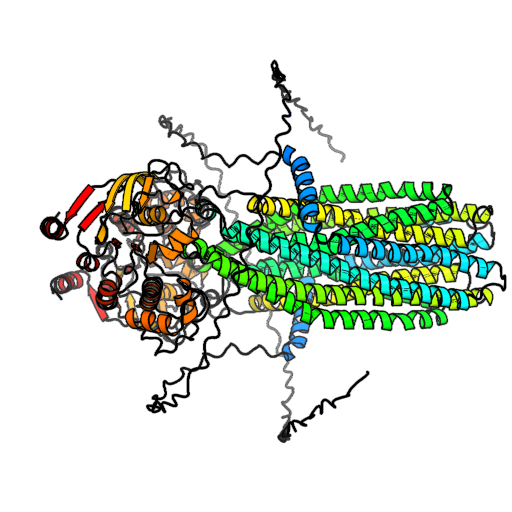TOM 8341 C C . ALA B 1 462 ? 19.031 40.156 12.227 1 93.69 462 ALA B C 1
ATOM 8343 O O . ALA B 1 462 ? 19.297 41.219 11.695 1 93.69 462 ALA B O 1
ATOM 8344 N N . LEU B 1 463 ? 18.453 39.219 11.68 1 91.56 463 LEU B N 1
ATOM 8345 C CA . LEU B 1 463 ? 17.781 39.406 10.391 1 91.56 463 LEU B CA 1
ATOM 8346 C C . LEU B 1 463 ? 16.281 39.5 10.57 1 91.56 463 LEU B C 1
ATOM 8348 O O . LEU B 1 463 ? 15.641 38.531 11.031 1 91.56 463 LEU B O 1
ATOM 8352 N N . LEU B 1 464 ? 15.719 40.625 10.172 1 87.88 464 LEU B N 1
ATOM 8353 C CA . LEU B 1 464 ? 14.281 40.875 10.273 1 87.88 464 LEU B CA 1
ATOM 8354 C C . LEU B 1 464 ? 13.656 41.031 8.891 1 87.88 464 LEU B C 1
ATOM 8356 O O . LEU B 1 464 ? 14.352 41.344 7.922 1 87.88 464 LEU B O 1
ATOM 8360 N N . GLY B 1 465 ? 12.422 40.75 8.82 1 81.19 465 GLY B N 1
ATOM 8361 C CA . GLY B 1 465 ? 11.688 40.906 7.574 1 81.19 465 GLY B CA 1
ATOM 8362 C C . GLY B 1 465 ? 10.398 40.094 7.551 1 81.19 465 GLY B C 1
ATOM 8363 O O . GLY B 1 465 ? 10.18 39.25 8.398 1 81.19 465 GLY B O 1
ATOM 8364 N N . PRO B 1 466 ? 9.617 40.438 6.594 1 76.5 466 PRO B N 1
ATOM 8365 C CA . PRO B 1 466 ? 8.359 39.688 6.48 1 76.5 466 PRO B CA 1
ATOM 8366 C C . PRO B 1 466 ? 8.578 38.219 6.082 1 76.5 466 PRO B C 1
ATOM 8368 O O . PRO B 1 466 ? 9.68 37.844 5.695 1 76.5 466 PRO B O 1
ATOM 8371 N N . SER B 1 467 ? 7.574 37.406 6.387 1 73.62 467 SER B N 1
ATOM 8372 C CA . SER B 1 467 ? 7.633 36.031 5.957 1 73.62 467 SER B CA 1
ATOM 8373 C C . SER B 1 467 ? 7.859 35.906 4.449 1 73.62 467 SER B C 1
ATOM 8375 O O . SER B 1 467 ? 7.273 36.688 3.676 1 73.62 467 SER B O 1
ATOM 8377 N N . GLY B 1 468 ? 8.742 35.125 4.078 1 74.81 468 GLY B N 1
ATOM 8378 C CA . GLY B 1 468 ? 9.023 34.938 2.662 1 74.81 468 GLY B CA 1
ATOM 8379 C C . GLY B 1 468 ? 10.109 35.844 2.146 1 74.81 468 GLY B C 1
ATOM 8380 O O . GLY B 1 468 ? 10.43 35.844 0.957 1 74.81 468 GLY B O 1
ATOM 8381 N N . SER B 1 469 ? 10.633 36.625 3.055 1 79.44 469 SER B N 1
ATOM 8382 C CA . SER B 1 469 ? 11.633 37.594 2.631 1 79.44 469 SER B CA 1
ATOM 8383 C C . SER B 1 469 ? 12.977 36.906 2.354 1 79.44 469 SER B C 1
ATOM 8385 O O . SER B 1 469 ? 13.906 37.562 1.85 1 79.44 469 SER B O 1
ATOM 8387 N N . GLY B 1 470 ? 13.094 35.625 2.668 1 85.38 470 GLY B N 1
ATOM 8388 C CA . GLY B 1 470 ? 14.305 34.875 2.336 1 85.38 470 GLY B CA 1
ATOM 8389 C C . GLY B 1 470 ? 15.219 34.688 3.527 1 85.38 470 GLY B C 1
ATOM 8390 O O . GLY B 1 470 ? 16.344 34.219 3.375 1 85.38 470 GLY B O 1
ATOM 8391 N N . LYS B 1 471 ? 14.852 35.031 4.652 1 87.44 471 LYS B N 1
ATOM 8392 C CA . LYS B 1 471 ? 15.672 34.906 5.855 1 87.44 471 LYS B CA 1
ATOM 8393 C C . LYS B 1 471 ? 16.219 33.5 6.035 1 87.44 471 LYS B C 1
ATOM 8395 O O . LYS B 1 471 ? 17.422 33.312 6.199 1 87.44 471 LYS B O 1
ATOM 8400 N N . SER B 1 472 ? 15.297 32.531 5.953 1 86.38 472 SER B N 1
ATOM 8401 C CA . SER B 1 472 ? 15.711 31.125 6.121 1 86.38 472 SER B CA 1
ATOM 8402 C C . SER B 1 472 ? 16.562 30.656 4.953 1 86.38 472 SER B C 1
ATOM 8404 O O . SER B 1 472 ? 17.391 29.75 5.102 1 86.38 472 SER B O 1
ATOM 8406 N N . THR B 1 473 ? 16.359 31.266 3.838 1 90.5 473 THR B N 1
ATOM 8407 C CA . THR B 1 473 ? 17.156 30.953 2.656 1 90.5 473 THR B CA 1
ATOM 8408 C C . THR B 1 473 ? 18.609 31.328 2.871 1 90.5 473 THR B C 1
ATOM 8410 O O . THR B 1 473 ? 19.516 30.625 2.426 1 90.5 473 THR B O 1
ATOM 8413 N N . ILE B 1 474 ? 18.766 32.469 3.541 1 92.88 474 ILE B N 1
ATOM 8414 C CA . ILE B 1 474 ? 20.125 32.938 3.822 1 92.88 474 ILE B CA 1
ATOM 8415 C C . ILE B 1 474 ? 20.859 31.891 4.68 1 92.88 474 ILE B C 1
ATOM 8417 O O . ILE B 1 474 ? 22.016 31.562 4.41 1 92.88 474 ILE B O 1
ATOM 8421 N N . ALA B 1 475 ? 20.156 31.359 5.641 1 91.31 475 ALA B N 1
ATOM 8422 C CA . ALA B 1 475 ? 20.734 30.328 6.484 1 91.31 475 ALA B CA 1
ATOM 8423 C C . ALA B 1 475 ? 21.078 29.078 5.668 1 91.31 475 ALA B C 1
ATOM 8425 O O . ALA B 1 475 ? 22.125 28.469 5.867 1 91.31 475 ALA B O 1
ATOM 8426 N N . ALA B 1 476 ? 20.25 28.719 4.777 1 91.19 476 ALA B N 1
ATOM 8427 C CA . ALA B 1 476 ? 20.438 27.531 3.943 1 91.19 476 ALA B CA 1
ATOM 8428 C C . ALA B 1 476 ? 21.641 27.703 3.01 1 91.19 476 ALA B C 1
ATOM 8430 O O . ALA B 1 476 ? 22.391 26.75 2.777 1 91.19 476 ALA B O 1
ATOM 8431 N N . LEU B 1 477 ? 21.781 28.875 2.486 1 92.5 477 LEU B N 1
ATOM 8432 C CA . LEU B 1 477 ? 22.891 29.156 1.581 1 92.5 477 LEU B CA 1
ATOM 8433 C C . LEU B 1 477 ? 24.219 29.156 2.334 1 92.5 477 LEU B C 1
ATOM 8435 O O . LEU B 1 477 ? 25.234 28.719 1.803 1 92.5 477 LEU B O 1
ATOM 8439 N N . LEU B 1 478 ? 24.125 29.688 3.51 1 93.81 478 LEU B N 1
ATOM 8440 C CA . LEU B 1 478 ? 25.328 29.703 4.348 1 93.81 478 LEU B CA 1
ATOM 8441 C C . LEU B 1 478 ? 25.828 28.297 4.621 1 93.81 478 LEU B C 1
ATOM 8443 O O . LEU B 1 478 ? 27.031 28.078 4.734 1 93.81 478 LEU B O 1
ATOM 8447 N N . CYS B 1 479 ? 24.938 27.375 4.656 1 91.94 479 CYS B N 1
ATOM 8448 C CA . CYS B 1 479 ? 25.266 25.984 4.922 1 91.94 479 CYS B CA 1
ATOM 8449 C C . CYS B 1 479 ? 25.469 25.219 3.623 1 91.94 479 CYS B C 1
ATOM 8451 O O . CYS B 1 479 ? 25.625 24 3.639 1 91.94 479 CYS B O 1
ATOM 8453 N N . ALA B 1 480 ? 25.391 25.844 2.555 1 91.62 480 ALA B N 1
ATOM 8454 C CA . ALA B 1 480 ? 25.578 25.266 1.227 1 91.62 480 ALA B CA 1
ATOM 8455 C C . ALA B 1 480 ? 24.562 24.156 0.958 1 91.62 480 ALA B C 1
ATOM 8457 O O . ALA B 1 480 ? 24.906 23.125 0.361 1 91.62 480 ALA B O 1
ATOM 8458 N N . LEU B 1 481 ? 23.438 24.312 1.519 1 89.31 481 LEU B N 1
ATOM 8459 C CA . LEU B 1 481 ? 22.359 23.391 1.171 1 89.31 481 LEU B CA 1
ATOM 8460 C C . LEU B 1 481 ? 21.875 23.625 -0.255 1 89.31 481 LEU B C 1
ATOM 8462 O O . LEU B 1 481 ? 21.328 22.734 -0.886 1 89.31 481 LEU B O 1
ATOM 8466 N N . TYR B 1 482 ? 21.984 24.875 -0.645 1 90.12 482 TYR B N 1
ATOM 8467 C CA . TYR B 1 482 ? 21.703 25.297 -2.01 1 90.12 482 TYR B CA 1
ATOM 8468 C C . TYR B 1 482 ? 22.859 26.094 -2.588 1 90.12 482 TYR B C 1
ATOM 8470 O O . TYR B 1 482 ? 23.734 26.578 -1.847 1 90.12 482 TYR B O 1
ATOM 8478 N N . THR B 1 483 ? 22.844 26.172 -3.906 1 90.06 483 THR B N 1
ATOM 8479 C CA . THR B 1 483 ? 23.812 27 -4.609 1 90.06 483 THR B CA 1
ATOM 8480 C C . THR B 1 483 ? 23.141 28.234 -5.207 1 90.06 483 THR B C 1
ATOM 8482 O O . THR B 1 483 ? 22.094 28.125 -5.863 1 90.06 483 THR B O 1
ATOM 8485 N N . PRO B 1 484 ? 23.75 29.328 -4.82 1 92.12 484 PRO B N 1
ATOM 8486 C CA . PRO B 1 484 ? 23.172 30.531 -5.414 1 92.12 484 PRO B CA 1
ATOM 8487 C C . PRO B 1 484 ? 23.281 30.547 -6.934 1 92.12 484 PRO B C 1
ATOM 8489 O O . PRO B 1 484 ? 24.219 29.969 -7.496 1 92.12 484 PRO B O 1
ATOM 8492 N N . GLN B 1 485 ? 22.375 31.203 -7.566 1 90.94 485 GLN B N 1
ATOM 8493 C CA . GLN B 1 485 ? 22.391 31.328 -9.016 1 90.94 485 GLN B CA 1
ATOM 8494 C C . GLN B 1 485 ? 23.484 32.312 -9.469 1 90.94 485 GLN B C 1
ATOM 8496 O O . GLN B 1 485 ? 24.141 32.094 -10.492 1 90.94 485 GLN B O 1
ATOM 8501 N N . GLN B 1 486 ? 23.516 33.406 -8.742 1 93.5 486 GLN B N 1
ATOM 8502 C CA . GLN B 1 486 ? 24.547 34.406 -8.945 1 93.5 486 GLN B CA 1
ATOM 8503 C C . GLN B 1 486 ? 25.125 34.875 -7.609 1 93.5 486 GLN B C 1
ATOM 8505 O O . GLN B 1 486 ? 24.453 34.781 -6.574 1 93.5 486 GLN B O 1
ATOM 8510 N N . GLY B 1 487 ? 26.391 35.219 -7.719 1 94.56 487 GLY B N 1
ATOM 8511 C CA . GLY B 1 487 ? 27.031 35.688 -6.512 1 94.56 487 GLY B CA 1
ATOM 8512 C C . GLY B 1 487 ? 27.719 34.562 -5.723 1 94.56 487 GLY B C 1
ATOM 8513 O O . GLY B 1 487 ? 27.875 33.469 -6.223 1 94.56 487 GLY B O 1
ATOM 8514 N N . GLN B 1 488 ? 28.219 35 -4.5 1 95.5 488 GLN B N 1
ATOM 8515 C CA . GLN B 1 488 ? 28.938 34.031 -3.695 1 95.5 488 GLN B CA 1
ATOM 8516 C C . GLN B 1 488 ? 28.672 34.219 -2.207 1 95.5 488 GLN B C 1
ATOM 8518 O O . GLN B 1 488 ? 28.406 35.344 -1.767 1 95.5 488 GLN B O 1
ATOM 8523 N N . VAL B 1 489 ? 28.688 33.188 -1.54 1 95.69 489 VAL B N 1
ATOM 8524 C CA . VAL B 1 489 ? 28.656 33.188 -0.082 1 95.69 489 VAL B CA 1
ATOM 8525 C C . VAL B 1 489 ? 30 32.719 0.464 1 95.69 489 VAL B C 1
ATOM 8527 O O . VAL B 1 489 ? 30.453 31.625 0.152 1 95.69 489 VAL B O 1
ATOM 8530 N N . LEU B 1 490 ? 30.562 33.625 1.266 1 96.56 490 LEU B N 1
ATOM 8531 C CA . LEU B 1 490 ? 31.922 33.344 1.703 1 96.56 490 LEU B CA 1
ATOM 8532 C C . LEU B 1 490 ? 32 33.25 3.223 1 96.56 490 LEU B C 1
ATOM 8534 O O . LEU B 1 490 ? 31.328 34 3.93 1 96.56 490 LEU B O 1
ATOM 8538 N N . ILE B 1 491 ? 32.812 32.344 3.67 1 96.12 491 ILE B N 1
ATOM 8539 C CA . ILE B 1 491 ? 33.25 32.281 5.059 1 96.12 491 ILE B CA 1
ATOM 8540 C C . ILE B 1 491 ? 34.781 32.438 5.133 1 96.12 491 ILE B C 1
ATOM 8542 O O . ILE B 1 491 ? 35.531 31.641 4.574 1 96.12 491 ILE B O 1
ATOM 8546 N N . ASP B 1 492 ? 35.156 33.438 5.797 1 96.19 492 ASP B N 1
ATOM 8547 C CA . ASP B 1 492 ? 36.594 33.812 5.879 1 96.19 492 ASP B CA 1
ATOM 8548 C C . ASP B 1 492 ? 37.219 33.844 4.492 1 96.19 492 ASP B C 1
ATOM 8550 O O . ASP B 1 492 ? 38.312 33.281 4.277 1 96.19 492 ASP B O 1
ATOM 8554 N N . GLY B 1 493 ? 36.469 34.281 3.596 1 93.94 493 GLY B N 1
ATOM 8555 C CA . GLY B 1 493 ? 36.969 34.5 2.254 1 93.94 493 GLY B CA 1
ATOM 8556 C C . GLY B 1 493 ? 36.875 33.281 1.354 1 93.94 493 GLY B C 1
ATOM 8557 O O . GLY B 1 493 ? 37.188 33.375 0.166 1 93.94 493 GLY B O 1
ATOM 8558 N N . VAL B 1 494 ? 36.469 32.219 1.837 1 95 494 VAL B N 1
ATOM 8559 C CA . VAL B 1 494 ? 36.344 31.016 1.046 1 95 494 VAL B CA 1
ATOM 8560 C C . VAL B 1 494 ? 34.875 30.734 0.726 1 95 494 VAL B C 1
ATOM 8562 O O . VAL B 1 494 ? 34.031 30.75 1.617 1 95 494 VAL B O 1
ATOM 8565 N N . ASP B 1 495 ? 34.688 30.391 -0.535 1 94.75 495 ASP B N 1
ATOM 8566 C CA . ASP B 1 495 ? 33.312 30.094 -0.965 1 94.75 495 ASP B CA 1
ATOM 8567 C C . ASP B 1 495 ? 32.812 28.812 -0.311 1 94.75 495 ASP B C 1
ATOM 8569 O O . ASP B 1 495 ? 33.5 27.781 -0.315 1 94.75 495 ASP B O 1
ATOM 8573 N N . VAL B 1 496 ? 31.594 28.891 0.221 1 93.81 496 VAL B N 1
ATOM 8574 C CA . VAL B 1 496 ? 31.047 27.781 0.99 1 93.81 496 VAL B CA 1
ATOM 8575 C C . VAL B 1 496 ? 30.828 26.578 0.078 1 93.81 496 VAL B C 1
ATOM 8577 O O . VAL B 1 496 ? 30.844 25.438 0.539 1 93.81 496 VAL B O 1
ATOM 8580 N N . THR B 1 497 ? 30.609 26.766 -1.205 1 91.38 497 THR B N 1
ATOM 8581 C CA . THR B 1 497 ? 30.359 25.672 -2.146 1 91.38 497 THR B CA 1
ATOM 8582 C C . THR B 1 497 ? 31.641 24.891 -2.414 1 91.38 497 THR B C 1
ATOM 8584 O O . THR B 1 497 ? 31.578 23.781 -2.957 1 91.38 497 THR B O 1
ATOM 8587 N N . THR B 1 498 ? 32.781 25.422 -2.016 1 91.81 498 THR B N 1
ATOM 8588 C CA . THR B 1 498 ? 34.031 24.75 -2.238 1 91.81 498 THR B CA 1
ATOM 8589 C C . THR B 1 498 ? 34.5 24.031 -0.975 1 91.81 498 THR B C 1
ATOM 8591 O O . THR B 1 498 ? 35.438 23.234 -1.012 1 91.81 498 THR B O 1
ATOM 8594 N N . ILE B 1 499 ? 33.844 24.297 0.061 1 92.12 499 ILE B N 1
ATOM 8595 C CA . ILE B 1 499 ? 34.188 23.656 1.328 1 92.12 499 ILE B CA 1
ATOM 8596 C C . ILE B 1 499 ? 33.5 22.281 1.407 1 92.12 499 ILE B C 1
ATOM 8598 O O . ILE B 1 499 ? 32.375 22.125 0.94 1 92.12 499 ILE B O 1
ATOM 8602 N N . LYS B 1 500 ? 34.25 21.375 2.021 1 89.31 500 LYS B N 1
ATOM 8603 C CA . LYS B 1 500 ? 33.656 20.047 2.23 1 89.31 500 LYS B CA 1
ATOM 8604 C C . LYS B 1 500 ? 32.406 20.125 3.09 1 89.31 500 LYS B C 1
ATOM 8606 O O . LYS B 1 500 ? 32.406 20.75 4.152 1 89.31 500 LYS B O 1
ATOM 8611 N N . GLY B 1 501 ? 31.391 19.469 2.648 1 86.06 501 GLY B N 1
ATOM 8612 C CA . GLY B 1 501 ? 30.094 19.531 3.314 1 86.06 501 GLY B CA 1
ATOM 8613 C C . GLY B 1 501 ? 30.156 19.094 4.766 1 86.06 501 GLY B C 1
ATOM 8614 O O . GLY B 1 501 ? 29.594 19.766 5.641 1 86.06 501 GLY B O 1
ATOM 8615 N N . SER B 1 502 ? 30.891 18.047 4.965 1 84.5 502 SER B N 1
ATOM 8616 C CA . SER B 1 502 ? 30.984 17.516 6.32 1 84.5 502 SER B CA 1
ATOM 8617 C C . SER B 1 502 ? 31.75 18.469 7.23 1 84.5 502 SER B C 1
ATOM 8619 O O . SER B 1 502 ? 31.469 18.562 8.43 1 84.5 502 SER B O 1
ATOM 8621 N N . HIS B 1 503 ? 32.625 19.203 6.629 1 88.31 503 HIS B N 1
ATOM 8622 C CA . HIS B 1 503 ? 33.406 20.172 7.391 1 88.31 503 HIS B CA 1
ATOM 8623 C C . HIS B 1 503 ? 32.594 21.438 7.668 1 88.31 503 HIS B C 1
ATOM 8625 O O . HIS B 1 503 ? 32.594 21.953 8.789 1 88.31 503 HIS B O 1
ATOM 8631 N N . LEU B 1 504 ? 31.938 21.844 6.715 1 90.69 504 LEU B N 1
ATOM 8632 C CA . LEU B 1 504 ? 31.141 23.062 6.828 1 90.69 504 LEU B CA 1
ATOM 8633 C C . LEU B 1 504 ? 30.016 22.875 7.844 1 90.69 504 LEU B C 1
ATOM 8635 O O . LEU B 1 504 ? 29.891 23.672 8.781 1 90.69 504 LEU B O 1
ATOM 8639 N N . ARG B 1 505 ? 29.375 21.812 7.676 1 88.44 505 ARG B N 1
ATOM 8640 C CA . ARG B 1 505 ? 28.172 21.609 8.461 1 88.44 505 ARG B CA 1
ATOM 8641 C C . ARG B 1 505 ? 28.469 20.828 9.734 1 88.44 505 ARG B C 1
ATOM 8643 O O . ARG B 1 505 ? 27.688 20.859 10.695 1 88.44 505 ARG B O 1
ATOM 8650 N N . GLY B 1 506 ? 29.562 20.297 9.773 1 83 506 GLY B N 1
ATOM 8651 C CA . GLY B 1 506 ? 29.906 19.516 10.945 1 83 506 GLY B CA 1
ATOM 8652 C C . GLY B 1 506 ? 30.797 20.266 11.922 1 83 506 GLY B C 1
ATOM 8653 O O . GLY B 1 506 ? 30.844 19.953 13.109 1 83 506 GLY B O 1
ATOM 8654 N N . GLN B 1 507 ? 31.484 21.297 11.391 1 86.75 507 GLN B N 1
ATOM 8655 C CA . GLN B 1 507 ? 32.5 21.906 12.266 1 86.75 507 GLN B CA 1
ATOM 8656 C C . GLN B 1 507 ? 32.406 23.422 12.227 1 86.75 507 GLN B C 1
ATOM 8658 O O . GLN B 1 507 ? 32.781 24.094 13.195 1 86.75 507 GLN B O 1
ATOM 8663 N N . LEU B 1 508 ? 31.875 23.953 11.203 1 91.5 508 LEU B N 1
ATOM 8664 C CA . LEU B 1 508 ? 32.031 25.391 11.047 1 91.5 508 LEU B CA 1
ATOM 8665 C C . LEU B 1 508 ? 30.719 26.109 11.391 1 91.5 508 LEU B C 1
ATOM 8667 O O . LEU B 1 508 ? 30.734 27.188 11.992 1 91.5 508 LEU B O 1
ATOM 8671 N N . VAL B 1 509 ? 29.656 25.547 10.961 1 92.94 509 VAL B N 1
ATOM 8672 C CA . VAL B 1 509 ? 28.391 26.25 11.117 1 92.94 509 VAL B CA 1
ATOM 8673 C C . VAL B 1 509 ? 27.391 25.359 11.836 1 92.94 509 VAL B C 1
ATOM 8675 O O . VAL B 1 509 ? 27.141 24.219 11.422 1 92.94 509 VAL B O 1
ATOM 8678 N N . ASP B 1 510 ? 26.812 25.844 12.883 1 91.19 510 ASP B N 1
ATOM 8679 C CA . ASP B 1 510 ? 25.719 25.172 13.578 1 91.19 510 ASP B CA 1
ATOM 8680 C C . ASP B 1 510 ? 24.391 25.906 13.352 1 91.19 510 ASP B C 1
ATOM 8682 O O . ASP B 1 510 ? 24.344 27.141 13.359 1 91.19 510 ASP B O 1
ATOM 8686 N N . VAL B 1 511 ? 23.391 25.125 13.086 1 90.06 511 VAL B N 1
ATOM 8687 C CA . VAL B 1 511 ? 22.094 25.719 12.844 1 90.06 511 VAL B CA 1
ATOM 8688 C C . VAL B 1 511 ? 21.078 25.188 13.852 1 90.06 511 VAL B C 1
ATOM 8690 O O . VAL B 1 511 ? 21.016 23.969 14.094 1 90.06 511 VAL B O 1
ATOM 8693 N N . VAL B 1 512 ? 20.391 26.047 14.508 1 88.81 512 VAL B N 1
ATOM 8694 C CA . VAL B 1 512 ? 19.234 25.688 15.328 1 88.81 512 VAL B CA 1
ATOM 8695 C C . VAL B 1 512 ? 17.953 26.031 14.578 1 88.81 512 VAL B C 1
ATOM 8697 O O . VAL B 1 512 ? 17.562 27.188 14.5 1 88.81 512 VAL B O 1
ATOM 8700 N N . PRO B 1 513 ? 17.344 25.031 14.102 1 84.75 513 PRO B N 1
ATOM 8701 C CA . PRO B 1 513 ? 16.141 25.297 13.297 1 84.75 513 PRO B CA 1
ATOM 8702 C C . PRO B 1 513 ? 14.938 25.688 14.141 1 84.75 513 PRO B C 1
ATOM 8704 O O . PRO B 1 513 ? 14.984 25.609 15.375 1 84.75 513 PRO B O 1
ATOM 8707 N N . GLN B 1 514 ? 13.922 26.156 13.367 1 75.62 514 GLN B N 1
ATOM 8708 C CA . GLN B 1 514 ? 12.672 26.562 14 1 75.62 514 GLN B CA 1
ATOM 8709 C C . GLN B 1 514 ? 12.031 25.406 14.75 1 75.62 514 GLN B C 1
ATOM 8711 O O . GLN B 1 514 ? 11.539 25.578 15.867 1 75.62 514 GLN B O 1
ATOM 8716 N N . GLU B 1 515 ? 12.086 24.266 14.125 1 76.62 515 GLU B N 1
ATOM 8717 C CA . GLU B 1 515 ? 11.594 23.047 14.742 1 76.62 515 GLU B CA 1
ATOM 8718 C C . GLU B 1 515 ? 12.672 21.969 14.758 1 76.62 515 GLU B C 1
ATOM 8720 O O . GLU B 1 515 ? 12.805 21.188 13.805 1 76.62 515 GLU B O 1
ATOM 8725 N N . PRO B 1 516 ? 13.32 21.938 15.953 1 80.12 516 PRO B N 1
ATOM 8726 C CA . PRO B 1 516 ? 14.367 20.922 16 1 80.12 516 PRO B CA 1
ATOM 8727 C C . PRO B 1 516 ? 13.812 19.5 15.945 1 80.12 516 PRO B C 1
ATOM 8729 O O . PRO B 1 516 ? 12.789 19.203 16.562 1 80.12 516 PRO B O 1
ATOM 8732 N N . VAL B 1 517 ? 14.383 18.766 15.133 1 75.56 517 VAL B N 1
ATOM 8733 C CA . VAL B 1 517 ? 13.969 17.375 15 1 75.56 517 VAL B CA 1
ATOM 8734 C C . VAL B 1 517 ? 14.891 16.484 15.82 1 75.56 517 VAL B C 1
ATOM 8736 O O . VAL B 1 517 ? 16.109 16.641 15.773 1 75.56 517 VAL B O 1
ATOM 8739 N N . LEU B 1 518 ? 14.25 15.75 16.672 1 76.81 518 LEU B N 1
ATOM 8740 C CA . LEU B 1 518 ? 15.023 14.789 17.438 1 76.81 518 LEU B CA 1
ATOM 8741 C C . LEU B 1 518 ? 14.883 13.383 16.859 1 76.81 518 LEU B C 1
ATOM 8743 O O . LEU B 1 518 ? 13.805 13.008 16.391 1 76.81 518 LEU B O 1
ATOM 8747 N N . LEU B 1 519 ? 15.953 12.695 16.75 1 70.94 519 LEU B N 1
ATOM 8748 C CA . LEU B 1 519 ? 15.969 11.328 16.266 1 70.94 519 LEU B CA 1
ATOM 8749 C C . LEU B 1 519 ? 15.57 10.344 17.359 1 70.94 519 LEU B C 1
ATOM 8751 O O . LEU B 1 519 ? 15.617 10.688 18.547 1 70.94 519 LEU B O 1
ATOM 8755 N N . SER B 1 520 ? 15.125 9.18 16.891 1 70.56 520 SER B N 1
ATOM 8756 C CA . SER B 1 520 ? 14.812 8.148 17.875 1 70.56 520 SER B CA 1
ATOM 8757 C C . SER B 1 520 ? 16.062 7.711 18.641 1 70.56 520 SER B C 1
ATOM 8759 O O . SER B 1 520 ? 17.141 7.613 18.062 1 70.56 520 SER B O 1
ATOM 8761 N N . GLY B 1 521 ? 15.922 7.648 19.953 1 73.56 521 GLY B N 1
ATOM 8762 C CA . GLY B 1 521 ? 17.047 7.293 20.812 1 73.56 521 GLY B CA 1
ATOM 8763 C C . GLY B 1 521 ? 17.031 8.008 22.141 1 73.56 521 GLY B C 1
ATOM 8764 O O . GLY B 1 521 ? 16 8.531 22.578 1 73.56 521 GLY B O 1
ATOM 8765 N N . SER B 1 522 ? 18.25 7.969 22.703 1 82.38 522 SER B N 1
ATOM 8766 C CA . SER B 1 522 ? 18.375 8.617 24.016 1 82.38 522 SER B CA 1
ATOM 8767 C C . SER B 1 522 ? 18.719 10.094 23.859 1 82.38 522 SER B C 1
ATOM 8769 O O . SER B 1 522 ? 19.062 10.547 22.766 1 82.38 522 SER B O 1
ATOM 8771 N N . LEU B 1 523 ? 18.5 10.781 24.953 1 84.38 523 LEU B N 1
ATOM 8772 C CA . LEU B 1 523 ? 18.859 12.195 24.969 1 84.38 523 LEU B CA 1
ATOM 8773 C C . LEU B 1 523 ? 20.344 12.383 24.672 1 84.38 523 LEU B C 1
ATOM 8775 O O . LEU B 1 523 ? 20.734 13.289 23.938 1 84.38 523 LEU B O 1
ATOM 8779 N N . SER B 1 524 ? 21.109 11.477 25.203 1 85.69 524 SER B N 1
ATOM 8780 C CA . SER B 1 524 ? 22.547 11.539 24.984 1 85.69 524 SER B CA 1
ATOM 8781 C C . SER B 1 524 ? 22.906 11.32 23.516 1 85.69 524 SER B C 1
ATOM 8783 O O . SER B 1 524 ? 23.75 12.023 22.969 1 85.69 524 SER B O 1
ATOM 8785 N N . GLU B 1 525 ? 22.25 10.461 22.938 1 80.38 525 GLU B N 1
ATOM 8786 C CA . GLU B 1 525 ? 22.5 10.172 21.531 1 80.38 525 GLU B CA 1
ATOM 8787 C C . GLU B 1 525 ? 22.109 11.344 20.641 1 80.38 525 GLU B C 1
ATOM 8789 O O . GLU B 1 525 ? 22.75 11.617 19.641 1 80.38 525 GLU B O 1
ATOM 8794 N N . ASN B 1 526 ? 21.047 11.93 21.062 1 82.56 526 ASN B N 1
ATOM 8795 C CA . ASN B 1 526 ? 20.578 13.07 20.281 1 82.56 526 ASN B CA 1
ATOM 8796 C C . ASN B 1 526 ? 21.531 14.258 20.406 1 82.56 526 ASN B C 1
ATOM 8798 O O . ASN B 1 526 ? 21.734 14.992 19.438 1 82.56 526 ASN B O 1
ATOM 8802 N N . ILE B 1 527 ? 22.078 14.406 21.547 1 84.94 527 ILE B N 1
ATOM 8803 C CA . ILE B 1 527 ? 23.016 15.508 21.75 1 84.94 527 ILE B CA 1
ATOM 8804 C C . ILE B 1 527 ? 24.344 15.203 21.047 1 84.94 527 ILE B C 1
ATOM 8806 O O . ILE B 1 527 ? 24.969 16.094 20.469 1 84.94 527 ILE B O 1
ATOM 8810 N N . LYS B 1 528 ? 24.672 13.914 20.938 1 83.62 528 LYS B N 1
ATOM 8811 C CA . LYS B 1 528 ? 25.938 13.484 20.359 1 83.62 528 LYS B CA 1
ATOM 8812 C C . LYS B 1 528 ? 25.906 13.562 18.828 1 83.62 528 LYS B C 1
ATOM 8814 O O . LYS B 1 528 ? 26.938 13.422 18.172 1 83.62 528 LYS B O 1
ATOM 8819 N N . ILE B 1 529 ? 24.812 13.82 18.297 1 74.81 529 ILE B N 1
ATOM 8820 C CA . ILE B 1 529 ? 24.703 13.883 16.844 1 74.81 529 ILE B CA 1
ATOM 8821 C C . ILE B 1 529 ? 25.641 14.953 16.297 1 74.81 529 ILE B C 1
ATOM 8823 O O . ILE B 1 529 ? 26.156 14.82 15.188 1 74.81 529 ILE B O 1
ATOM 8827 N N . GLY B 1 530 ? 25.891 15.984 17.016 1 69.75 530 GLY B N 1
ATOM 8828 C CA . GLY B 1 530 ? 26.797 17.047 16.609 1 69.75 530 GLY B CA 1
ATOM 8829 C C . GLY B 1 530 ? 28.25 16.625 16.625 1 69.75 530 GLY B C 1
ATOM 8830 O O . GLY B 1 530 ? 29.062 17.141 15.859 1 69.75 530 GLY B O 1
ATOM 8831 N N . LYS B 1 531 ? 28.625 15.828 17.562 1 79.06 531 LYS B N 1
ATOM 8832 C CA . LYS B 1 531 ? 29.969 15.297 17.781 1 79.06 531 LYS B CA 1
ATOM 8833 C C . LYS B 1 531 ? 29.906 13.875 18.328 1 79.06 531 LYS B C 1
ATOM 8835 O O . LYS B 1 531 ? 30.031 13.656 19.531 1 79.06 531 LYS B O 1
ATOM 8840 N N . PRO B 1 532 ? 29.891 12.891 17.359 1 75.94 532 PRO B N 1
ATOM 8841 C CA . PRO B 1 532 ? 29.688 11.508 17.781 1 75.94 532 PRO B CA 1
ATOM 8842 C C . PRO B 1 532 ? 30.781 10.992 18.703 1 75.94 532 PRO B C 1
ATOM 8844 O O . PRO B 1 532 ? 30.547 10.094 19.516 1 75.94 532 PRO B O 1
ATOM 8847 N N . GLU B 1 533 ? 31.969 11.57 18.641 1 79.75 533 GLU B N 1
ATOM 8848 C CA . GLU B 1 533 ? 33.094 11.094 19.422 1 79.75 533 GLU B CA 1
ATOM 8849 C C . GLU B 1 533 ? 33.188 11.797 20.766 1 79.75 533 GLU B C 1
ATOM 8851 O O . GLU B 1 533 ? 34.094 11.531 21.562 1 79.75 533 GLU B O 1
ATOM 8856 N N . ALA B 1 534 ? 32.156 12.594 21.047 1 86 534 ALA B N 1
ATOM 8857 C CA . ALA B 1 534 ? 32.188 13.344 22.297 1 86 534 ALA B CA 1
ATOM 8858 C C . ALA B 1 534 ? 32.062 12.414 23.5 1 86 534 ALA B C 1
ATOM 8860 O O . ALA B 1 534 ? 31.359 11.398 23.438 1 86 534 ALA B O 1
ATOM 8861 N N . SER B 1 535 ? 32.781 12.734 24.531 1 89.25 535 SER B N 1
ATOM 8862 C CA . SER B 1 535 ? 32.719 11.961 25.766 1 89.25 535 SER B CA 1
ATOM 8863 C C . SER B 1 535 ? 31.438 12.227 26.516 1 89.25 535 SER B C 1
ATOM 8865 O O . SER B 1 535 ? 30.75 13.227 26.266 1 89.25 535 SER B O 1
ATOM 8867 N N . ASP B 1 536 ? 31.156 11.352 27.406 1 87 536 ASP B N 1
ATOM 8868 C CA . ASP B 1 536 ? 29.953 11.492 28.219 1 87 536 ASP B CA 1
ATOM 8869 C C . ASP B 1 536 ? 30.016 12.75 29.078 1 87 536 ASP B C 1
ATOM 8871 O O . ASP B 1 536 ? 28.984 13.383 29.344 1 87 536 ASP B O 1
ATOM 8875 N N . GLU B 1 537 ? 31.25 13.008 29.438 1 88.31 537 GLU B N 1
ATOM 8876 C CA . GLU B 1 537 ? 31.422 14.203 30.25 1 88.31 537 GLU B CA 1
ATOM 8877 C C . GLU B 1 537 ? 31.125 15.469 29.453 1 88.31 537 GLU B C 1
ATOM 8879 O O . GLU B 1 537 ? 30.5 16.406 29.953 1 88.31 537 GLU B O 1
ATOM 8884 N N . GLU B 1 538 ? 31.531 15.469 28.297 1 89.31 538 GLU B N 1
ATOM 8885 C CA . GLU B 1 538 ? 31.266 16.609 27.422 1 89.31 538 GLU B CA 1
ATOM 8886 C C . GLU B 1 538 ? 29.781 16.781 27.172 1 89.31 538 GLU B C 1
ATOM 8888 O O . GLU B 1 538 ? 29.266 17.906 27.141 1 89.31 538 GLU B O 1
ATOM 8893 N N . VAL B 1 539 ? 29.141 15.711 27.031 1 89.31 539 VAL B N 1
ATOM 8894 C CA . VAL B 1 539 ? 27.719 15.727 26.766 1 89.31 539 VAL B CA 1
ATOM 8895 C C . VAL B 1 539 ? 26.969 16.25 27.984 1 89.31 539 VAL B C 1
ATOM 8897 O O . VAL B 1 539 ? 26.016 17.031 27.859 1 89.31 539 VAL B O 1
ATOM 8900 N N . ARG B 1 540 ? 27.422 15.805 29.109 1 87.5 540 ARG B N 1
ATOM 8901 C CA . ARG B 1 540 ? 26.781 16.234 30.344 1 87.5 540 ARG B CA 1
ATOM 8902 C C . ARG B 1 540 ? 26.938 17.75 30.531 1 87.5 540 ARG B C 1
ATOM 8904 O O . ARG B 1 540 ? 25.984 18.422 30.922 1 87.5 540 ARG B O 1
ATOM 8911 N N . VAL B 1 541 ? 28.078 18.234 30.312 1 87.19 541 VAL B N 1
ATOM 8912 C CA . VAL B 1 541 ? 28.359 19.656 30.469 1 87.19 541 VAL B CA 1
ATOM 8913 C C . VAL B 1 541 ? 27.516 20.469 29.5 1 87.19 541 VAL B C 1
ATOM 8915 O O . VAL B 1 541 ? 26.922 21.469 29.875 1 87.19 541 VAL B O 1
ATOM 8918 N N . ALA B 1 542 ? 27.469 20.031 28.297 1 88.19 542 ALA B N 1
ATOM 8919 C CA . ALA B 1 542 ? 26.672 20.719 27.281 1 88.19 542 ALA B CA 1
ATOM 8920 C C . ALA B 1 542 ? 25.188 20.719 27.641 1 88.19 542 ALA B C 1
ATOM 8922 O O . ALA B 1 542 ? 24.516 21.734 27.5 1 88.19 542 ALA B O 1
ATOM 8923 N N . ALA B 1 543 ? 24.734 19.594 28.094 1 88.5 543 ALA B N 1
ATOM 8924 C CA . ALA B 1 543 ? 23.328 19.438 28.453 1 88.5 543 ALA B CA 1
ATOM 8925 C C . ALA B 1 543 ? 22.969 20.328 29.641 1 88.5 543 ALA B C 1
ATOM 8927 O O . ALA B 1 543 ? 21.906 20.969 29.625 1 88.5 543 ALA B O 1
ATOM 8928 N N . THR B 1 544 ? 23.828 20.328 30.594 1 85.88 544 THR B N 1
ATOM 8929 C CA . THR B 1 544 ? 23.578 21.141 31.781 1 85.88 544 THR B CA 1
ATOM 8930 C C . THR B 1 544 ? 23.625 22.625 31.453 1 85.88 544 THR B C 1
ATOM 8932 O O . THR B 1 544 ? 22.781 23.391 31.906 1 85.88 544 THR B O 1
ATOM 8935 N N . SER B 1 545 ? 24.516 22.984 30.641 1 84.56 545 SER B N 1
ATOM 8936 C CA . SER B 1 545 ? 24.656 24.391 30.266 1 84.56 545 SER B CA 1
ATOM 8937 C C . SER B 1 545 ? 23.484 24.859 29.422 1 84.56 545 SER B C 1
ATOM 8939 O O . SER B 1 545 ? 23.125 26.031 29.469 1 84.56 545 SER B O 1
ATOM 8941 N N . ALA B 1 546 ? 22.953 23.938 28.688 1 86.19 546 ALA B N 1
ATOM 8942 C CA . ALA B 1 546 ? 21.812 24.281 27.828 1 86.19 546 ALA B CA 1
ATOM 8943 C C . ALA B 1 546 ? 20.5 24.219 28.609 1 86.19 546 ALA B C 1
ATOM 8945 O O . ALA B 1 546 ? 19.438 24.531 28.062 1 86.19 546 ALA B O 1
ATOM 8946 N N . GLY B 1 547 ? 20.547 23.797 29.812 1 79.38 547 GLY B N 1
ATOM 8947 C CA . GLY B 1 547 ? 19.375 23.766 30.656 1 79.38 547 GLY B CA 1
ATOM 8948 C C . GLY B 1 547 ? 18.531 22.516 30.453 1 79.38 547 GLY B C 1
ATOM 8949 O O . GLY B 1 547 ? 17.312 22.562 30.547 1 79.38 547 GLY B O 1
ATOM 8950 N N . CYS B 1 548 ? 19.156 21.484 30.031 1 80.31 548 CYS B N 1
ATOM 8951 C CA . CYS B 1 548 ? 18.422 20.234 29.859 1 80.31 548 CYS B CA 1
ATOM 8952 C C . CYS B 1 548 ? 18.188 19.547 31.203 1 80.31 548 CYS B C 1
ATOM 8954 O O . CYS B 1 548 ? 18.188 18.312 31.281 1 80.31 548 CYS B O 1
ATOM 8956 N N . ASP B 1 549 ? 17.922 20.25 32.125 1 73.19 549 ASP B N 1
ATOM 8957 C CA . ASP B 1 549 ? 17.766 19.75 33.5 1 73.19 549 ASP B CA 1
ATOM 8958 C C . ASP B 1 549 ? 16.5 18.891 33.625 1 73.19 549 ASP B C 1
ATOM 8960 O O . ASP B 1 549 ? 16.328 18.172 34.594 1 73.19 549 ASP B O 1
ATOM 8964 N N . PHE B 1 550 ? 15.688 19 32.719 1 70 550 PHE B N 1
ATOM 8965 C CA . PHE B 1 550 ? 14.422 18.281 32.812 1 70 550 PHE B CA 1
ATOM 8966 C C . PHE B 1 550 ? 14.656 16.781 32.75 1 70 550 PHE B C 1
ATOM 8968 O O . PHE B 1 550 ? 13.789 16 33.156 1 70 550 PHE B O 1
ATOM 8975 N N . ALA B 1 551 ? 15.711 16.344 32.281 1 68.19 551 ALA B N 1
ATOM 8976 C CA . ALA B 1 551 ? 16 14.914 32.188 1 68.19 551 ALA B CA 1
ATOM 8977 C C . ALA B 1 551 ? 16.516 14.391 33.531 1 68.19 551 ALA B C 1
ATOM 8979 O O . ALA B 1 551 ? 16.797 13.195 33.656 1 68.19 551 ALA B O 1
ATOM 8980 N N . GLU B 1 552 ? 16.453 15.203 34.5 1 63.78 552 GLU B N 1
ATOM 8981 C CA . GLU B 1 552 ? 16.938 14.852 35.812 1 63.78 552 GLU B CA 1
ATOM 8982 C C . GLU B 1 552 ? 18.219 14.031 35.75 1 63.78 552 GLU B C 1
ATOM 8984 O O . GLU B 1 552 ? 18.344 13 36.406 1 63.78 552 GLU B O 1
ATOM 8989 N N . HIS B 1 553 ? 19.031 14.352 34.938 1 64.44 553 HIS B N 1
ATOM 8990 C CA . HIS B 1 553 ? 20.375 13.781 34.75 1 64.44 553 HIS B CA 1
ATOM 8991 C C . HIS B 1 553 ? 20.281 12.383 34.156 1 64.44 553 HIS B C 1
ATOM 8993 O O . HIS B 1 553 ? 21.25 11.617 34.219 1 64.44 553 HIS B O 1
ATOM 8999 N N . ASN B 1 554 ? 19.094 11.977 33.75 1 71.75 554 ASN B N 1
ATOM 9000 C CA . ASN B 1 554 ? 19.031 10.719 33.031 1 71.75 554 ASN B CA 1
ATOM 9001 C C . ASN B 1 554 ? 19.141 10.953 31.516 1 71.75 554 ASN B C 1
ATOM 9003 O O . ASN B 1 554 ? 18.125 11.008 30.812 1 71.75 554 ASN B O 1
ATOM 9007 N N . TRP B 1 555 ? 20.375 10.891 31.141 1 75.38 555 TRP B N 1
ATOM 9008 C CA . TRP B 1 555 ? 20.672 11.234 29.75 1 75.38 555 TRP B CA 1
ATOM 9009 C C . TRP B 1 555 ? 20.391 10.047 28.828 1 75.38 555 TRP B C 1
ATOM 9011 O O . TRP B 1 555 ? 20.375 10.195 27.609 1 75.38 555 TRP B O 1
ATOM 9021 N N . GLU B 1 556 ? 20.094 9.047 29.438 1 78.06 556 GLU B N 1
ATOM 9022 C CA . GLU B 1 556 ? 19.828 7.852 28.625 1 78.06 556 GLU B CA 1
ATOM 9023 C C . GLU B 1 556 ? 18.328 7.656 28.406 1 78.06 556 GLU B C 1
ATOM 9025 O O . GLU B 1 556 ? 17.922 6.711 27.734 1 78.06 556 GLU B O 1
ATOM 9030 N N . ARG B 1 557 ? 17.719 8.625 28.797 1 77.38 557 ARG B N 1
ATOM 9031 C CA . ARG B 1 557 ? 16.266 8.547 28.609 1 77.38 557 ARG B CA 1
ATOM 9032 C C . ARG B 1 557 ? 15.891 8.586 27.141 1 77.38 557 ARG B C 1
ATOM 9034 O O . ARG B 1 557 ? 16.453 9.375 26.375 1 77.38 557 ARG B O 1
ATOM 9041 N N . GLU B 1 558 ? 15.016 7.727 26.766 1 77.31 558 GLU B N 1
ATOM 9042 C CA . GLU B 1 558 ? 14.547 7.684 25.391 1 77.31 558 GLU B CA 1
ATOM 9043 C C . GLU B 1 558 ? 13.617 8.859 25.078 1 77.31 558 GLU B C 1
ATOM 9045 O O . GLU B 1 558 ? 12.781 9.227 25.906 1 77.31 558 GLU B O 1
ATOM 9050 N N . VAL B 1 559 ? 13.867 9.555 24.078 1 74.38 559 VAL B N 1
ATOM 9051 C CA . VAL B 1 559 ? 13.078 10.727 23.719 1 74.38 559 VAL B CA 1
ATOM 9052 C C . VAL B 1 559 ? 11.906 10.312 22.828 1 74.38 559 VAL B C 1
ATOM 9054 O O . VAL B 1 559 ? 10.945 11.062 22.656 1 74.38 559 VAL B O 1
ATOM 9057 N N . GLY B 1 560 ? 11.703 9.141 22.531 1 62.41 560 GLY B N 1
ATOM 9058 C CA . GLY B 1 560 ? 10.594 8.641 21.734 1 62.41 560 GLY B CA 1
ATOM 9059 C C . GLY B 1 560 ? 10.742 8.961 20.25 1 62.41 560 GLY B C 1
ATOM 9060 O O . GLY B 1 560 ? 11.711 9.609 19.844 1 62.41 560 GLY B O 1
ATOM 9061 N N . GLU B 1 561 ? 9.688 8.594 19.484 1 60.75 561 GLU B N 1
ATOM 9062 C CA . GLU B 1 561 ? 9.688 8.867 18.047 1 60.75 561 GLU B CA 1
ATOM 9063 C C . GLU B 1 561 ? 9.523 10.352 17.781 1 60.75 561 GLU B C 1
ATOM 9065 O O . GLU B 1 561 ? 8.617 11 18.297 1 60.75 561 GLU B O 1
ATOM 9070 N N . GLN B 1 562 ? 10.461 10.992 17.078 1 58.03 562 GLN B N 1
ATOM 9071 C CA . GLN B 1 562 ? 10.492 12.391 16.688 1 58.03 562 GLN B CA 1
ATOM 9072 C C . GLN B 1 562 ? 10.453 13.312 17.906 1 58.03 562 GLN B C 1
ATOM 9074 O O . GLN B 1 562 ? 9.938 14.422 17.844 1 58.03 562 GLN B O 1
ATOM 9079 N N . GLY B 1 563 ? 10.961 12.797 19.047 1 60.59 563 GLY B N 1
ATOM 9080 C CA . GLY B 1 563 ? 11.008 13.602 20.25 1 60.59 563 GLY B CA 1
ATOM 9081 C C . GLY B 1 563 ? 9.633 13.914 20.812 1 60.59 563 GLY B C 1
ATOM 9082 O O . GLY B 1 563 ? 9.445 14.938 21.469 1 60.59 563 GLY B O 1
ATOM 9083 N N . LEU B 1 564 ? 8.68 13.086 20.391 1 57.16 564 LEU B N 1
ATOM 9084 C CA . LEU B 1 564 ? 7.289 13.375 20.734 1 57.16 564 LEU B CA 1
ATOM 9085 C C . LEU B 1 564 ? 7.109 13.461 22.234 1 57.16 564 LEU B C 1
ATOM 9087 O O . LEU B 1 564 ? 6.148 14.062 22.719 1 57.16 564 LEU B O 1
ATOM 9091 N N . GLN B 1 565 ? 8.07 13.062 22.906 1 62.16 565 GLN B N 1
ATOM 9092 C CA . GLN B 1 565 ? 7.941 13.031 24.359 1 62.16 565 GLN B CA 1
ATOM 9093 C C . GLN B 1 565 ? 8.43 14.328 24.984 1 62.16 565 GLN B C 1
ATOM 9095 O O . GLN B 1 565 ? 8.273 14.539 26.188 1 62.16 565 GLN B O 1
ATOM 9100 N N . LEU B 1 566 ? 9.07 15.148 24.234 1 73.75 566 LEU B N 1
ATOM 9101 C CA . LEU B 1 566 ? 9.625 16.391 24.75 1 73.75 566 LEU B CA 1
ATOM 9102 C C . LEU B 1 566 ? 8.789 17.594 24.312 1 73.75 566 LEU B C 1
ATOM 9104 O O . LEU B 1 566 ? 8.18 17.578 23.234 1 73.75 566 LEU B O 1
ATOM 9108 N N . SER B 1 567 ? 8.672 18.531 25.203 1 72.56 567 SER B N 1
ATOM 9109 C CA . SER B 1 567 ? 8.016 19.781 24.844 1 72.56 567 SER B CA 1
ATOM 9110 C C . SER B 1 567 ? 8.844 20.578 23.844 1 72.56 567 SER B C 1
ATOM 9112 O O . SER B 1 567 ? 10.008 20.266 23.609 1 72.56 567 SER B O 1
ATOM 9114 N N . GLY B 1 568 ? 8.219 21.531 23.156 1 75.25 568 GLY B N 1
ATOM 9115 C CA . GLY B 1 568 ? 8.93 22.391 22.234 1 75.25 568 GLY B CA 1
ATOM 9116 C C . GLY B 1 568 ? 10.148 23.047 22.844 1 75.25 568 GLY B C 1
ATOM 9117 O O . GLY B 1 568 ? 11.219 23.094 22.234 1 75.25 568 GLY B O 1
ATOM 9118 N N . GLY B 1 569 ? 9.977 23.547 24.078 1 76.75 569 GLY B N 1
ATOM 9119 C CA . GLY B 1 569 ? 11.086 24.172 24.781 1 76.75 569 GLY B CA 1
ATOM 9120 C C . GLY B 1 569 ? 12.219 23.219 25.094 1 76.75 569 GLY B C 1
ATOM 9121 O O . GLY B 1 569 ? 13.391 23.578 25 1 76.75 569 GLY B O 1
ATOM 9122 N N . GLN B 1 570 ? 11.852 22.047 25.453 1 80.31 570 GLN B N 1
ATOM 9123 C CA . GLN B 1 570 ? 12.844 21.031 25.734 1 80.31 570 GLN B CA 1
ATOM 9124 C C . GLN B 1 570 ? 13.625 20.641 24.484 1 80.31 570 GLN B C 1
ATOM 9126 O O . GLN B 1 570 ? 14.836 20.453 24.531 1 80.31 570 GLN B O 1
ATOM 9131 N N . LYS B 1 571 ? 12.914 20.594 23.406 1 85.12 571 LYS B N 1
ATOM 9132 C CA . LYS B 1 571 ? 13.578 20.281 22.141 1 85.12 571 LYS B CA 1
ATOM 9133 C C . LYS B 1 571 ? 14.594 21.344 21.781 1 85.12 571 LYS B C 1
ATOM 9135 O O . LYS B 1 571 ? 15.672 21.047 21.266 1 85.12 571 LYS B O 1
ATOM 9140 N N . GLN B 1 572 ? 14.211 22.547 22.062 1 85.12 572 GLN B N 1
ATOM 9141 C CA . GLN B 1 572 ? 15.109 23.656 21.766 1 85.12 572 GLN B CA 1
ATOM 9142 C C . GLN B 1 572 ? 16.359 23.594 22.625 1 85.12 572 GLN B C 1
ATOM 9144 O O . GLN B 1 572 ? 17.469 23.891 22.156 1 85.12 572 GLN B O 1
ATOM 9149 N N . ARG B 1 573 ? 16.203 23.266 23.844 1 84.88 573 ARG B N 1
ATOM 9150 C CA . ARG B 1 573 ? 17.344 23.141 24.75 1 84.88 573 ARG B CA 1
ATOM 9151 C C . ARG B 1 573 ? 18.297 22.047 24.281 1 84.88 573 ARG B C 1
ATOM 9153 O O . ARG B 1 573 ? 19.516 22.203 24.375 1 84.88 573 ARG B O 1
ATOM 9160 N N . VAL B 1 574 ? 17.703 21.016 23.812 1 86.44 574 VAL B N 1
ATOM 9161 C CA . VAL B 1 574 ? 18.531 19.938 23.281 1 86.44 574 VAL B CA 1
ATOM 9162 C C . VAL B 1 574 ? 19.297 20.422 22.047 1 86.44 574 VAL B C 1
ATOM 9164 O O . VAL B 1 574 ? 20.469 20.094 21.875 1 86.44 574 VAL B O 1
ATOM 9167 N N . ALA B 1 575 ? 18.609 21.141 21.188 1 86.44 575 ALA B N 1
ATOM 9168 C CA . ALA B 1 575 ? 19.25 21.703 20 1 86.44 575 ALA B CA 1
ATOM 9169 C C . ALA B 1 575 ? 20.406 22.625 20.406 1 86.44 575 ALA B C 1
ATOM 9171 O O . ALA B 1 575 ? 21.453 22.641 19.75 1 86.44 575 ALA B O 1
ATOM 9172 N N . LEU B 1 576 ? 20.234 23.359 21.453 1 86.94 576 LEU B N 1
ATOM 9173 C CA . LEU B 1 576 ? 21.281 24.25 21.938 1 86.94 576 LEU B CA 1
ATOM 9174 C C . LEU B 1 576 ? 22.438 23.469 22.531 1 86.94 576 LEU B C 1
ATOM 9176 O O . LEU B 1 576 ? 23.594 23.859 22.391 1 86.94 576 LEU B O 1
ATOM 9180 N N . ALA B 1 577 ? 22.078 22.406 23.172 1 87.69 577 ALA B N 1
ATOM 9181 C CA . ALA B 1 577 ? 23.125 21.531 23.688 1 87.69 577 ALA B CA 1
ATOM 9182 C C . ALA B 1 577 ? 24 21 22.562 1 87.69 577 ALA B C 1
ATOM 9184 O O . ALA B 1 577 ? 25.219 20.859 22.719 1 87.69 577 ALA B O 1
ATOM 9185 N N . ARG B 1 578 ? 23.438 20.75 21.469 1 86.44 578 ARG B N 1
ATOM 9186 C CA . ARG B 1 578 ? 24.188 20.312 20.297 1 86.44 578 ARG B CA 1
ATOM 9187 C C . ARG B 1 578 ? 25.188 21.359 19.844 1 86.44 578 ARG B C 1
ATOM 9189 O O . ARG B 1 578 ? 26.328 21.031 19.5 1 86.44 578 ARG B O 1
ATOM 9196 N N . VAL B 1 579 ? 24.703 22.547 19.859 1 86 579 VAL B N 1
ATOM 9197 C CA . VAL B 1 579 ? 25.547 23.656 19.438 1 86 579 VAL B CA 1
ATOM 9198 C C . VAL B 1 579 ? 26.719 23.812 20.406 1 86 579 VAL B C 1
ATOM 9200 O O . VAL B 1 579 ? 27.859 24.016 19.969 1 86 579 VAL B O 1
ATOM 9203 N N . LEU B 1 580 ? 26.438 23.672 21.656 1 86.75 580 LEU B N 1
ATOM 9204 C CA . LEU B 1 580 ? 27.484 23.812 22.672 1 86.75 580 LEU B CA 1
ATOM 9205 C C . LEU B 1 580 ? 28.516 22.688 22.547 1 86.75 580 LEU B C 1
ATOM 9207 O O . LEU B 1 580 ? 29.703 22.922 22.75 1 86.75 580 LEU B O 1
ATOM 9211 N N . LEU B 1 581 ? 28 21.562 22.297 1 88.06 581 LEU B N 1
ATOM 9212 C CA . LEU B 1 581 ? 28.875 20.406 22.188 1 88.06 581 LEU B CA 1
ATOM 9213 C C . LEU B 1 581 ? 29.812 20.547 20.984 1 88.06 581 LEU B C 1
ATOM 9215 O O . LEU B 1 581 ? 31 20.219 21.078 1 88.06 581 LEU B O 1
ATOM 9219 N N . ARG B 1 582 ? 29.359 20.938 19.938 1 86.19 582 ARG B N 1
ATOM 9220 C CA . ARG B 1 582 ? 30.125 21.047 18.703 1 86.19 582 ARG B CA 1
ATOM 9221 C C . ARG B 1 582 ? 31.094 22.234 18.781 1 86.19 582 ARG B C 1
ATOM 9223 O O . ARG B 1 582 ? 32.188 22.172 18.234 1 86.19 582 ARG B O 1
ATOM 9230 N N . ASN B 1 583 ? 30.625 23.312 19.406 1 86.88 583 ASN B N 1
ATOM 9231 C CA . ASN B 1 583 ? 31.438 24.516 19.609 1 86.88 583 ASN B CA 1
ATOM 9232 C C . ASN B 1 583 ? 31.922 25.078 18.266 1 86.88 583 ASN B C 1
ATOM 9234 O O . ASN B 1 583 ? 33.125 25.328 18.094 1 86.88 583 ASN B O 1
ATOM 9238 N N . SER B 1 584 ? 31.094 25.312 17.328 1 91.88 584 SER B N 1
ATOM 9239 C CA . SER B 1 584 ? 31.406 25.906 16.016 1 91.88 584 SER B CA 1
ATOM 9240 C C . SER B 1 584 ? 31.578 27.406 16.125 1 91.88 584 SER B C 1
ATOM 9242 O O . SER B 1 584 ? 30.953 28.062 16.969 1 91.88 584 SER B O 1
ATOM 9244 N N . PRO B 1 585 ? 32.375 27.984 15.242 1 94.38 585 PRO B N 1
ATOM 9245 C CA . PRO B 1 585 ? 32.594 29.438 15.289 1 94.38 585 PRO B CA 1
ATOM 9246 C C . PRO B 1 585 ? 31.406 30.25 14.797 1 94.38 585 PRO B C 1
ATOM 9248 O O . PRO B 1 585 ? 31.25 31.422 15.148 1 94.38 585 PRO B O 1
ATOM 9251 N N . ILE B 1 586 ? 30.578 29.641 14.031 1 95.81 586 ILE B N 1
ATOM 9252 C CA . ILE B 1 586 ? 29.422 30.344 13.484 1 95.81 586 ILE B CA 1
ATOM 9253 C C . ILE B 1 586 ? 28.141 29.625 13.914 1 95.81 586 ILE B C 1
ATOM 9255 O O . ILE B 1 586 ? 28.047 28.406 13.82 1 95.81 586 ILE B O 1
ATOM 9259 N N . VAL B 1 587 ? 27.156 30.375 14.414 1 95 587 VAL B N 1
ATOM 9260 C CA . VAL B 1 587 ? 25.875 29.797 14.844 1 95 587 VAL B CA 1
ATOM 9261 C C . VAL B 1 587 ? 24.734 30.562 14.18 1 95 587 VAL B C 1
ATOM 9263 O O . VAL B 1 587 ? 24.75 31.797 14.109 1 95 587 VAL B O 1
ATOM 9266 N N . VAL B 1 588 ? 23.828 29.812 13.648 1 94.5 588 VAL B N 1
ATOM 9267 C CA . VAL B 1 588 ? 22.625 30.375 13.055 1 94.5 588 VAL B CA 1
ATOM 9268 C C . VAL B 1 588 ? 21.391 29.953 13.852 1 94.5 588 VAL B C 1
ATOM 9270 O O . VAL B 1 588 ? 21.172 28.75 14.055 1 94.5 588 VAL B O 1
ATOM 9273 N N . LEU B 1 589 ? 20.641 30.906 14.336 1 93.12 589 LEU B N 1
ATOM 9274 C CA . LEU B 1 589 ? 19.375 30.625 15.023 1 93.12 589 LEU B CA 1
ATOM 9275 C C . LEU B 1 589 ? 18.188 31 14.148 1 93.12 589 LEU B C 1
ATOM 9277 O O . LEU B 1 589 ? 17.906 32.188 13.938 1 93.12 589 LEU B O 1
ATOM 9281 N N . ASP B 1 590 ? 17.516 30.016 13.703 1 89.31 590 ASP B N 1
ATOM 9282 C CA . ASP B 1 590 ? 16.391 30.234 12.805 1 89.31 590 ASP B CA 1
ATOM 9283 C C . ASP B 1 590 ? 15.062 30.141 13.555 1 89.31 590 ASP B C 1
ATOM 9285 O O . ASP B 1 590 ? 14.508 29.062 13.719 1 89.31 590 ASP B O 1
ATOM 9289 N N . GLU B 1 591 ? 14.516 31.25 13.898 1 82.12 591 GLU B N 1
ATOM 9290 C CA . GLU B 1 591 ? 13.25 31.406 14.617 1 82.12 591 GLU B CA 1
ATOM 9291 C C . GLU B 1 591 ? 13.156 30.406 15.773 1 82.12 591 GLU B C 1
ATOM 9293 O O . GLU B 1 591 ? 12.148 29.719 15.914 1 82.12 591 GLU B O 1
ATOM 9298 N N . PHE B 1 592 ? 14.141 30.391 16.578 1 80.88 592 PHE B N 1
ATOM 9299 C CA . PHE B 1 592 ? 14.344 29.312 17.547 1 80.88 592 PHE B CA 1
ATOM 9300 C C . PHE B 1 592 ? 13.375 29.453 18.719 1 80.88 592 PHE B C 1
ATOM 9302 O O . PHE B 1 592 ? 13.195 28.5 19.484 1 80.88 592 PHE B O 1
ATOM 9309 N N . THR B 1 593 ? 12.672 30.578 18.844 1 76.88 593 THR B N 1
ATOM 9310 C CA . THR B 1 593 ? 11.75 30.766 19.953 1 76.88 593 THR B CA 1
ATOM 9311 C C . THR B 1 593 ? 10.312 30.859 19.469 1 76.88 593 THR B C 1
ATOM 9313 O O . THR B 1 593 ? 9.398 31.156 20.234 1 76.88 593 THR B O 1
ATOM 9316 N N . SER B 1 594 ? 10.141 30.688 18.219 1 70.06 594 SER B N 1
ATOM 9317 C CA . SER B 1 594 ? 8.836 30.984 17.641 1 70.06 594 SER B CA 1
ATOM 9318 C C . SER B 1 594 ? 7.758 30.078 18.219 1 70.06 594 SER B C 1
ATOM 9320 O O . SER B 1 594 ? 6.598 30.484 18.344 1 70.06 594 SER B O 1
ATOM 9322 N N . ALA B 1 595 ? 8.148 28.891 18.547 1 64.44 595 ALA B N 1
ATOM 9323 C CA . ALA B 1 595 ? 7.152 27.922 19.016 1 64.44 595 ALA B CA 1
ATOM 9324 C C . ALA B 1 595 ? 7.047 27.938 20.531 1 64.44 595 ALA B C 1
ATOM 9326 O O . ALA B 1 595 ? 6.305 27.141 21.125 1 64.44 595 ALA B O 1
ATOM 9327 N N . LEU B 1 596 ? 7.719 28.891 21.156 1 69.5 596 LEU B N 1
ATOM 9328 C CA . LEU B 1 596 ? 7.766 28.906 22.625 1 69.5 596 LEU B CA 1
ATOM 9329 C C . LEU B 1 596 ? 6.859 30 23.188 1 69.5 596 LEU B C 1
ATOM 9331 O O . LEU B 1 596 ? 6.652 31.031 22.547 1 69.5 596 LEU B O 1
ATOM 9335 N N . ASP B 1 597 ? 6.309 29.703 24.297 1 67.38 597 ASP B N 1
ATOM 9336 C CA . ASP B 1 597 ? 5.59 30.75 25.016 1 67.38 597 ASP B CA 1
ATOM 9337 C C . ASP B 1 597 ? 6.559 31.781 25.609 1 67.38 597 ASP B C 1
ATOM 9339 O O . ASP B 1 597 ? 7.758 31.516 25.703 1 67.38 597 ASP B O 1
ATOM 9343 N N . LYS B 1 598 ? 5.949 32.938 25.953 1 71.88 598 LYS B N 1
ATOM 9344 C CA . LYS B 1 598 ? 6.75 34.062 26.406 1 71.88 598 LYS B CA 1
ATOM 9345 C C . LYS B 1 598 ? 7.594 33.688 27.625 1 71.88 598 LYS B C 1
ATOM 9347 O O . LYS B 1 598 ? 8.766 34.062 27.719 1 71.88 598 LYS B O 1
ATOM 9352 N N . ALA B 1 599 ? 6.988 32.938 28.531 1 70.69 599 ALA B N 1
ATOM 9353 C CA . ALA B 1 599 ? 7.699 32.562 29.75 1 70.69 599 ALA B CA 1
ATOM 9354 C C . ALA B 1 599 ? 8.883 31.656 29.438 1 70.69 599 ALA B C 1
ATOM 9356 O O . ALA B 1 599 ? 9.977 31.844 29.969 1 70.69 599 ALA B O 1
ATOM 9357 N N . THR B 1 600 ? 8.664 30.75 28.625 1 75.75 600 THR B N 1
ATOM 9358 C CA . THR B 1 600 ? 9.727 29.812 28.25 1 75.75 600 THR B CA 1
ATOM 9359 C C . THR B 1 600 ? 10.828 30.547 27.469 1 75.75 600 THR B C 1
ATOM 9361 O O . THR B 1 600 ? 12.008 30.234 27.656 1 75.75 600 THR B O 1
ATOM 9364 N N . GLU B 1 601 ? 10.352 31.438 26.641 1 81.5 601 GLU B N 1
ATOM 9365 C CA . GLU B 1 601 ? 11.312 32.219 25.875 1 81.5 601 GLU B CA 1
ATOM 9366 C C . GLU B 1 601 ? 12.227 33.031 26.797 1 81.5 601 GLU B C 1
ATOM 9368 O O . GLU B 1 601 ? 13.445 33.031 26.609 1 81.5 601 GLU B O 1
ATOM 9373 N N . GLU B 1 602 ? 11.641 33.688 27.719 1 80.06 602 GLU B N 1
ATOM 9374 C CA . GLU B 1 602 ? 12.406 34.5 28.641 1 80.06 602 GLU B CA 1
ATOM 9375 C C . GLU B 1 602 ? 13.398 33.688 29.438 1 80.06 602 GLU B C 1
ATOM 9377 O O . GLU B 1 602 ? 14.5 34.156 29.75 1 80.06 602 GLU B O 1
ATOM 9382 N N . ALA B 1 603 ? 13.016 32.5 29.75 1 78.62 603 ALA B N 1
ATOM 9383 C CA . ALA B 1 603 ? 13.891 31.609 30.516 1 78.62 603 ALA B CA 1
ATOM 9384 C C . ALA B 1 603 ? 15.039 31.094 29.641 1 78.62 603 ALA B C 1
ATOM 9386 O O . ALA B 1 603 ? 16.109 30.781 30.156 1 78.62 603 ALA B O 1
ATOM 9387 N N . LEU B 1 604 ? 14.812 31.047 28.422 1 83.75 604 LEU B N 1
ATOM 9388 C CA . LEU B 1 604 ? 15.773 30.453 27.5 1 83.75 604 LEU B CA 1
ATOM 9389 C C . LEU B 1 604 ? 16.812 31.469 27.062 1 83.75 604 LEU B C 1
ATOM 9391 O O . LEU B 1 604 ? 17.953 31.109 26.766 1 83.75 604 LEU B O 1
ATOM 9395 N N . LEU B 1 605 ? 16.516 32.719 27.047 1 88.06 605 LEU B N 1
ATOM 9396 C CA . LEU B 1 605 ? 17.328 33.781 26.438 1 88.06 605 LEU B CA 1
ATOM 9397 C C . LEU B 1 605 ? 18.672 33.906 27.156 1 88.06 605 LEU B C 1
ATOM 9399 O O . LEU B 1 605 ? 19.719 34.031 26.5 1 88.06 605 LEU B O 1
ATOM 9403 N N . PRO B 1 606 ? 18.703 33.812 28.469 1 86.31 606 PRO B N 1
ATOM 9404 C CA . PRO B 1 606 ? 20.016 33.844 29.125 1 86.31 606 PRO B CA 1
ATOM 9405 C C . PRO B 1 606 ? 20.906 32.688 28.75 1 86.31 606 PRO B C 1
ATOM 9407 O O . PRO B 1 606 ? 22.125 32.844 28.656 1 86.31 606 PRO B O 1
ATOM 9410 N N . VAL B 1 607 ? 20.359 31.578 28.578 1 85.06 607 VAL B N 1
ATOM 9411 C CA . VAL B 1 607 ? 21.125 30.391 28.172 1 85.06 607 VAL B CA 1
ATOM 9412 C C . VAL B 1 607 ? 21.688 30.609 26.766 1 85.06 607 VAL B C 1
ATOM 9414 O O . VAL B 1 607 ? 22.859 30.312 26.516 1 85.06 607 VAL B O 1
ATOM 9417 N N . VAL B 1 608 ? 20.891 31.125 25.938 1 89.44 608 VAL B N 1
ATOM 9418 C CA . VAL B 1 608 ? 21.297 31.391 24.562 1 89.44 608 VAL B CA 1
ATOM 9419 C C . VAL B 1 608 ? 22.453 32.406 24.547 1 89.44 608 VAL B C 1
ATOM 9421 O O . VAL B 1 608 ? 23.406 32.25 23.797 1 89.44 608 VAL B O 1
ATOM 9424 N N . ASP B 1 609 ? 22.312 33.406 25.359 1 90.19 609 ASP B N 1
ATOM 9425 C CA . ASP B 1 609 ? 23.344 34.438 25.438 1 90.19 609 ASP B CA 1
ATOM 9426 C C . ASP B 1 609 ? 24.703 33.844 25.828 1 90.19 609 ASP B C 1
ATOM 9428 O O . ASP B 1 609 ? 25.734 34.219 25.266 1 90.19 609 ASP B O 1
ATOM 9432 N N . ARG B 1 610 ? 24.656 32.906 26.734 1 85.94 610 ARG B N 1
ATOM 9433 C CA . ARG B 1 610 ? 25.891 32.25 27.156 1 85.94 610 ARG B CA 1
ATOM 9434 C C . ARG B 1 610 ? 26.469 31.391 26.047 1 85.94 610 ARG B C 1
ATOM 9436 O O . ARG B 1 610 ? 27.688 31.359 25.859 1 85.94 610 ARG B O 1
ATOM 9443 N N . VAL B 1 611 ? 25.656 30.734 25.359 1 86.56 611 VAL B N 1
ATOM 9444 C CA . VAL B 1 611 ? 26.078 29.828 24.297 1 86.56 611 VAL B CA 1
ATOM 9445 C C . VAL B 1 611 ? 26.688 30.609 23.141 1 86.56 611 VAL B C 1
ATOM 9447 O O . VAL B 1 611 ? 27.609 30.141 22.469 1 86.56 611 VAL B O 1
ATOM 9450 N N . LEU B 1 612 ? 26.25 31.812 22.922 1 90.25 612 LEU B N 1
ATOM 9451 C CA . LEU B 1 612 ? 26.609 32.594 21.75 1 90.25 612 LEU B CA 1
ATOM 9452 C C . LEU B 1 612 ? 27.891 33.375 22 1 90.25 612 LEU B C 1
ATOM 9454 O O . LEU B 1 612 ? 28.469 33.938 21.062 1 90.25 612 LEU B O 1
ATOM 9458 N N . LYS B 1 613 ? 28.359 33.406 23.219 1 88.38 613 LYS B N 1
ATOM 9459 C CA . LYS B 1 613 ? 29.516 34.219 23.562 1 88.38 613 LYS B CA 1
ATOM 9460 C C . LYS B 1 613 ? 30.734 33.812 22.734 1 88.38 613 LYS B C 1
ATOM 9462 O O . LYS B 1 613 ? 31.078 32.656 22.656 1 88.38 613 LYS B O 1
ATOM 9467 N N . GLY B 1 614 ? 31.281 34.781 22.109 1 88.75 614 GLY B N 1
ATOM 9468 C CA . GLY B 1 614 ? 32.5 34.594 21.375 1 88.75 614 GLY B CA 1
ATOM 9469 C C . GLY B 1 614 ? 32.312 34.031 19.984 1 88.75 614 GLY B C 1
ATOM 9470 O O . GLY B 1 614 ? 33.25 33.656 19.312 1 88.75 614 GLY B O 1
ATOM 9471 N N . ARG B 1 615 ? 31.125 33.906 19.516 1 93.94 615 ARG B N 1
ATOM 9472 C CA . ARG B 1 615 ? 30.812 33.312 18.219 1 93.94 615 ARG B CA 1
ATOM 9473 C C . ARG B 1 615 ? 30.188 34.344 17.281 1 93.94 615 ARG B C 1
ATOM 9475 O O . ARG B 1 615 ? 29.656 35.375 17.734 1 93.94 615 ARG B O 1
ATOM 9482 N N . THR B 1 616 ? 30.359 34.125 15.984 1 96 616 THR B N 1
ATOM 9483 C CA . THR B 1 616 ? 29.594 34.875 15 1 96 616 THR B CA 1
ATOM 9484 C C . THR B 1 616 ? 28.172 34.344 14.898 1 96 616 THR B C 1
ATOM 9486 O O . THR B 1 616 ? 27.984 33.156 14.695 1 96 616 THR B O 1
ATOM 9489 N N . VAL B 1 617 ? 27.203 35.219 15.055 1 95.81 617 VAL B N 1
ATOM 9490 C CA . VAL B 1 617 ? 25.844 34.719 15.195 1 95.81 617 VAL B CA 1
ATOM 9491 C C . VAL B 1 617 ? 24.922 35.406 14.203 1 95.81 617 VAL B C 1
ATOM 9493 O O . VAL B 1 617 ? 25.016 36.625 14.016 1 95.81 617 VAL B O 1
ATOM 9496 N N . LEU B 1 618 ? 24.188 34.625 13.523 1 94.94 618 LEU B N 1
ATOM 9497 C CA . LEU B 1 618 ? 23.078 35.094 12.711 1 94.94 618 LEU B CA 1
ATOM 9498 C C . LEU B 1 618 ? 21.734 34.656 13.289 1 94.94 618 LEU B C 1
ATOM 9500 O O . LEU B 1 618 ? 21.453 33.438 13.352 1 94.94 618 LEU B O 1
ATOM 9504 N N . ILE B 1 619 ? 20.938 35.594 13.734 1 93.69 619 ILE B N 1
ATOM 9505 C CA . ILE B 1 619 ? 19.656 35.281 14.352 1 93.69 619 ILE B CA 1
ATOM 9506 C C . ILE B 1 619 ? 18.516 35.75 13.438 1 93.69 619 ILE B C 1
ATOM 9508 O O . ILE B 1 619 ? 18.391 36.938 13.141 1 93.69 619 ILE B O 1
ATOM 9512 N N . ILE B 1 620 ? 17.812 34.781 12.984 1 90.56 620 ILE B N 1
ATOM 9513 C CA . ILE B 1 620 ? 16.594 35.094 12.258 1 90.56 620 ILE B CA 1
ATOM 9514 C C . ILE B 1 620 ? 15.406 35.094 13.219 1 90.56 620 ILE B C 1
ATOM 9516 O O . ILE B 1 620 ? 15.125 34.094 13.875 1 90.56 620 ILE B O 1
ATOM 9520 N N . THR B 1 621 ? 14.734 36.219 13.367 1 83.19 621 THR B N 1
ATOM 9521 C CA . THR B 1 621 ? 13.641 36.281 14.328 1 83.19 621 THR B CA 1
ATOM 9522 C C . THR B 1 621 ? 12.609 37.312 13.922 1 83.19 621 THR B C 1
ATOM 9524 O O . THR B 1 621 ? 12.891 38.188 13.086 1 83.19 621 THR B O 1
ATOM 9527 N N . HIS B 1 622 ? 11.516 37.125 14.367 1 73.06 622 HIS B N 1
ATOM 9528 C CA . HIS B 1 622 ? 10.469 38.156 14.305 1 73.06 622 HIS B CA 1
ATOM 9529 C C . HIS B 1 622 ? 10.062 38.594 15.703 1 73.06 622 HIS B C 1
ATOM 9531 O O . HIS B 1 622 ? 9.156 39.438 15.852 1 73.06 622 HIS B O 1
ATOM 9537 N N . ARG B 1 623 ? 10.812 38.125 16.656 1 75.88 623 ARG B N 1
ATOM 9538 C CA . ARG B 1 623 ? 10.484 38.438 18.031 1 75.88 623 ARG B CA 1
ATOM 9539 C C . ARG B 1 623 ? 11.414 39.5 18.594 1 75.88 623 ARG B C 1
ATOM 9541 O O . ARG B 1 623 ? 12.633 39.438 18.406 1 75.88 623 ARG B O 1
ATOM 9548 N N . ARG B 1 624 ? 10.875 40.375 19.391 1 75.62 624 ARG B N 1
ATOM 9549 C CA . ARG B 1 624 ? 11.625 41.5 19.922 1 75.62 624 ARG B CA 1
ATOM 9550 C C . ARG B 1 624 ? 12.555 41.062 21.047 1 75.62 624 ARG B C 1
ATOM 9552 O O . ARG B 1 624 ? 13.625 41.656 21.234 1 75.62 624 ARG B O 1
ATOM 9559 N N . ALA B 1 625 ? 12.148 40.062 21.734 1 79.12 625 ALA B N 1
ATOM 9560 C CA . ALA B 1 625 ? 12.938 39.625 22.875 1 79.12 625 ALA B CA 1
ATOM 9561 C C . ALA B 1 625 ? 14.336 39.188 22.453 1 79.12 625 ALA B C 1
ATOM 9563 O O . ALA B 1 625 ? 15.305 39.344 23.188 1 79.12 625 ALA B O 1
ATOM 9564 N N . ALA B 1 626 ? 14.438 38.719 21.297 1 83.62 626 ALA B N 1
ATOM 9565 C CA . ALA B 1 626 ? 15.703 38.219 20.781 1 83.62 626 ALA B CA 1
ATOM 9566 C C . ALA B 1 626 ? 16.625 39.344 20.344 1 83.62 626 ALA B C 1
ATOM 9568 O O . ALA B 1 626 ? 17.828 39.156 20.203 1 83.62 626 ALA B O 1
ATOM 9569 N N . LEU B 1 627 ? 16.094 40.469 20.188 1 85.56 627 LEU B N 1
ATOM 9570 C CA . LEU B 1 627 ? 16.875 41.625 19.719 1 85.56 627 LEU B CA 1
ATOM 9571 C C . LEU B 1 627 ? 17.859 42.094 20.797 1 85.56 627 LEU B C 1
ATOM 9573 O O . LEU B 1 627 ? 18.828 42.781 20.5 1 85.56 627 LEU B O 1
ATOM 9577 N N . GLY B 1 628 ? 17.547 41.719 22.016 1 83.44 628 GLY B N 1
ATOM 9578 C CA . GLY B 1 628 ? 18.453 42.062 23.094 1 83.44 628 GLY B CA 1
ATOM 9579 C C . GLY B 1 628 ? 19.766 41.281 23.031 1 83.44 628 GLY B C 1
ATOM 9580 O O . GLY B 1 628 ? 20.734 41.656 23.688 1 83.44 628 GLY B O 1
ATOM 9581 N N . LEU B 1 629 ? 19.891 40.344 22.156 1 89.5 629 LEU B N 1
ATOM 9582 C CA . LEU B 1 629 ? 21.062 39.469 22.078 1 89.5 629 LEU B CA 1
ATOM 9583 C C . LEU B 1 629 ? 22 39.938 20.984 1 89.5 629 LEU B C 1
ATOM 9585 O O . LEU B 1 629 ? 23.094 39.375 20.828 1 89.5 629 LEU B O 1
ATOM 9589 N N . VAL B 1 630 ? 21.625 40.969 20.25 1 92.44 630 VAL B N 1
ATOM 9590 C CA . VAL B 1 630 ? 22.391 41.219 19.031 1 92.44 630 VAL B CA 1
ATOM 9591 C C . VAL B 1 630 ? 23.016 42.594 19.094 1 92.44 630 VAL B C 1
ATOM 9593 O O . VAL B 1 630 ? 22.594 43.438 19.891 1 92.44 630 VAL B O 1
ATOM 9596 N N . ASP B 1 631 ? 23.953 42.812 18.188 1 91.56 631 ASP B N 1
ATOM 9597 C CA . ASP B 1 631 ? 24.672 44.094 18.047 1 91.56 631 ASP B CA 1
ATOM 9598 C C . ASP B 1 631 ? 24.125 44.906 16.875 1 91.56 631 ASP B C 1
ATOM 9600 O O . ASP B 1 631 ? 24.281 46.125 16.844 1 91.56 631 ASP B O 1
ATOM 9604 N N . ARG B 1 632 ? 23.703 44.188 15.984 1 93.31 632 ARG B N 1
ATOM 9605 C CA . ARG B 1 632 ? 23.328 44.781 14.703 1 93.31 632 ARG B CA 1
ATOM 9606 C C . ARG B 1 632 ? 22.031 44.156 14.18 1 93.31 632 ARG B C 1
ATOM 9608 O O . ARG B 1 632 ? 21.766 42.969 14.43 1 93.31 632 ARG B O 1
ATOM 9615 N N . VAL B 1 633 ? 21.188 45.031 13.484 1 92.94 633 VAL B N 1
ATOM 9616 C CA . VAL B 1 633 ? 19.922 44.562 12.938 1 92.94 633 VAL B CA 1
ATOM 9617 C C . VAL B 1 633 ? 19.875 44.844 11.438 1 92.94 633 VAL B C 1
ATOM 9619 O O . VAL B 1 633 ? 20.156 45.969 11.016 1 92.94 633 VAL B O 1
ATOM 9622 N N . VAL B 1 634 ? 19.562 43.812 10.711 1 92 634 VAL B N 1
ATOM 9623 C CA . VAL B 1 634 ? 19.406 43.938 9.266 1 92 634 VAL B CA 1
ATOM 9624 C C . VAL B 1 634 ? 17.969 43.594 8.867 1 92 634 VAL B C 1
ATOM 9626 O O . VAL B 1 634 ? 17.453 42.531 9.211 1 92 634 VAL B O 1
ATOM 9629 N N . GLU B 1 635 ? 17.297 44.5 8.156 1 90.19 635 GLU B N 1
ATOM 9630 C CA . GLU B 1 635 ? 15.922 44.312 7.719 1 90.19 635 GLU B CA 1
ATOM 9631 C C . GLU B 1 635 ? 15.859 44.031 6.219 1 90.19 635 GLU B C 1
ATOM 9633 O O . GLU B 1 635 ? 16.406 44.812 5.418 1 90.19 635 GLU B O 1
ATOM 9638 N N . LEU B 1 636 ? 15.188 42.938 5.98 1 88.75 636 LEU B N 1
ATOM 9639 C CA . LEU B 1 636 ? 15.023 42.531 4.586 1 88.75 636 LEU B CA 1
ATOM 9640 C C . LEU B 1 636 ? 13.625 42.906 4.086 1 88.75 636 LEU B C 1
ATOM 9642 O O . LEU B 1 636 ? 12.648 42.812 4.836 1 88.75 636 LEU B O 1
ATOM 9646 N N . GLY B 1 637 ? 13.539 43.188 2.822 1 83.06 637 GLY B N 1
ATOM 9647 C CA . GLY B 1 637 ? 12.266 43.406 2.162 1 83.06 637 GLY B CA 1
ATOM 9648 C C . GLY B 1 637 ? 11.688 42.156 1.534 1 83.06 637 GLY B C 1
ATOM 9649 O O . GLY B 1 637 ? 12.266 41.094 1.656 1 83.06 637 GLY B O 1
ATOM 9650 N N . PRO B 1 638 ? 10.477 42.156 0.941 1 77.88 638 PRO B N 1
ATOM 9651 C CA . PRO B 1 638 ? 9.781 41 0.36 1 77.88 638 PRO B CA 1
ATOM 9652 C C . PRO B 1 638 ? 10.609 40.312 -0.707 1 77.88 638 PRO B C 1
ATOM 9654 O O . PRO B 1 638 ? 10.477 39.094 -0.896 1 77.88 638 PRO B O 1
ATOM 9657 N N . SER B 1 639 ? 11.461 40.938 -1.417 1 78.88 639 SER B N 1
ATOM 9658 C CA . SER B 1 639 ? 12.258 40.281 -2.447 1 78.88 639 SER B CA 1
ATOM 9659 C C . SER B 1 639 ? 13.695 40.062 -1.985 1 78.88 639 SER B C 1
ATOM 9661 O O . SER B 1 639 ? 14.609 40 -2.807 1 78.88 639 SER B O 1
ATOM 9663 N N . GLY B 1 640 ? 13.836 40.031 -0.7 1 80.56 640 GLY B N 1
ATOM 9664 C CA . GLY B 1 640 ? 15.148 39.75 -0.141 1 80.56 640 GLY B CA 1
ATOM 9665 C C . GLY B 1 640 ? 16.125 40.875 -0.275 1 80.56 640 GLY B C 1
ATOM 9666 O O . GLY B 1 640 ? 17.344 40.688 -0.203 1 80.56 640 GLY B O 1
ATOM 9667 N N . SER B 1 641 ? 15.641 42.031 -0.588 1 82.25 641 SER B N 1
ATOM 9668 C CA . SER B 1 641 ? 16.516 43.188 -0.673 1 82.25 641 SER B CA 1
ATOM 9669 C C . SER B 1 641 ? 16.734 43.812 0.701 1 82.25 641 SER B C 1
ATOM 9671 O O . SER B 1 641 ? 15.875 43.719 1.577 1 82.25 641 SER B O 1
ATOM 9673 N N . LEU B 1 642 ? 17.938 44.281 0.858 1 85.19 642 LEU B N 1
ATOM 9674 C CA . LEU B 1 642 ? 18.266 44.938 2.121 1 85.19 642 LEU B CA 1
ATOM 9675 C C . LEU B 1 642 ? 17.578 46.312 2.227 1 85.19 642 LEU B C 1
ATOM 9677 O O . LEU B 1 642 ? 17.781 47.156 1.373 1 85.19 642 LEU B O 1
ATOM 9681 N N . ILE B 1 643 ? 16.828 46.469 3.246 1 79.62 643 ILE B N 1
ATOM 9682 C CA . ILE B 1 643 ? 16.078 47.719 3.432 1 79.62 643 ILE B CA 1
ATOM 9683 C C . ILE B 1 643 ? 16.797 48.594 4.445 1 79.62 643 ILE B C 1
ATOM 9685 O O . ILE B 1 643 ? 16.922 49.812 4.246 1 79.62 643 ILE B O 1
ATOM 9689 N N . ARG B 1 644 ? 17.156 47.969 5.504 1 84.69 644 ARG B N 1
ATOM 9690 C CA . ARG B 1 644 ? 17.75 48.75 6.586 1 84.69 644 ARG B CA 1
ATOM 9691 C C . ARG B 1 644 ? 18.875 47.969 7.27 1 84.69 644 ARG B C 1
ATOM 9693 O O . ARG B 1 644 ? 18.766 46.75 7.434 1 84.69 644 ARG B O 1
ATOM 9700 N N . ASP B 1 645 ? 19.969 48.594 7.566 1 90 645 ASP B N 1
ATOM 9701 C CA . ASP B 1 645 ? 21.125 48.062 8.297 1 90 645 ASP B CA 1
ATOM 9702 C C . ASP B 1 645 ? 21.578 49.062 9.391 1 90 645 ASP B C 1
ATOM 9704 O O . ASP B 1 645 ? 22.125 50.125 9.094 1 90 645 ASP B O 1
ATOM 9708 N N . SER B 1 646 ? 21.203 48.688 10.648 1 87.88 646 SER B N 1
ATOM 9709 C CA . SER B 1 646 ? 21.453 49.625 11.734 1 87.88 646 SER B CA 1
ATOM 9710 C C . SER B 1 646 ? 21.922 48.906 12.992 1 87.88 646 SER B C 1
ATOM 9712 O O . SER B 1 646 ? 21.766 47.688 13.117 1 87.88 646 SER B O 1
ATOM 9714 N N . SER B 1 647 ? 22.594 49.656 13.758 1 88.06 647 SER B N 1
ATOM 9715 C CA . SER B 1 647 ? 22.906 49.125 15.086 1 88.06 647 SER B CA 1
ATOM 9716 C C . SER B 1 647 ? 21.641 48.969 15.93 1 88.06 647 SER B C 1
ATOM 9718 O O . SER B 1 647 ? 20.609 49.594 15.641 1 88.06 647 SER B O 1
ATOM 9720 N N . ILE B 1 648 ? 21.781 48.125 16.891 1 86.56 648 ILE B N 1
ATOM 9721 C CA . ILE B 1 648 ? 20.609 47.844 17.719 1 86.56 648 ILE B CA 1
ATOM 9722 C C . ILE B 1 648 ? 20.156 49.125 18.406 1 86.56 648 ILE B C 1
ATOM 9724 O O . ILE B 1 648 ? 18.953 49.375 18.578 1 86.56 648 ILE B O 1
ATOM 9728 N N . ASP B 1 649 ? 21.047 49.969 18.781 1 81.25 649 ASP B N 1
ATOM 9729 C CA . ASP B 1 649 ? 20.719 51.219 19.453 1 81.25 649 ASP B CA 1
ATOM 9730 C C . ASP B 1 649 ? 19.953 52.156 18.516 1 81.25 649 ASP B C 1
ATOM 9732 O O . ASP B 1 649 ? 18.953 52.75 18.922 1 81.25 649 ASP B O 1
ATOM 9736 N N . SER B 1 650 ? 20.438 52.188 17.359 1 80.5 650 SER B N 1
ATOM 9737 C CA . SER B 1 650 ? 19.781 53.062 16.375 1 80.5 650 SER B CA 1
ATOM 9738 C C . SER B 1 650 ? 18.406 52.5 15.984 1 80.5 650 SER B C 1
ATOM 9740 O O . SER B 1 650 ? 17.484 53.281 15.734 1 80.5 650 SER B O 1
ATOM 9742 N N . PHE B 1 651 ? 18.344 51.25 15.977 1 81.94 651 PHE B N 1
ATOM 9743 C CA . PHE B 1 651 ? 17.094 50.625 15.594 1 81.94 651 PHE B CA 1
ATOM 9744 C C . PHE B 1 651 ? 16 50.875 16.625 1 81.94 651 PHE B C 1
ATOM 9746 O O . PHE B 1 651 ? 14.859 51.156 16.281 1 81.94 651 PHE B O 1
ATOM 9753 N N . THR B 1 652 ? 16.328 50.656 17.828 1 76 652 THR B N 1
ATOM 9754 C CA . THR B 1 652 ? 15.375 50.875 18.922 1 76 652 THR B CA 1
ATOM 9755 C C . THR B 1 652 ? 14.898 52.312 18.969 1 76 652 THR B C 1
ATOM 9757 O O . THR B 1 652 ? 13.742 52.594 19.297 1 76 652 THR B O 1
ATOM 9760 N N . GLN B 1 653 ? 15.766 53.156 18.609 1 67.88 653 GLN B N 1
ATOM 9761 C CA . GLN B 1 653 ? 15.406 54.562 18.609 1 67.88 653 GLN B CA 1
ATOM 9762 C C . GLN B 1 653 ? 14.43 54.875 17.469 1 67.88 653 GLN B C 1
ATOM 9764 O O . GLN B 1 653 ? 13.492 55.656 17.656 1 67.88 653 GLN B O 1
ATOM 9769 N N . SER B 1 654 ? 14.641 54.188 16.438 1 63.69 654 SER B N 1
ATOM 9770 C CA . SER B 1 654 ? 13.789 54.438 15.289 1 63.69 654 SER B CA 1
ATOM 9771 C C . SER B 1 654 ? 12.469 53.688 15.391 1 63.69 654 SER B C 1
ATOM 9773 O O . SER B 1 654 ? 11.438 54.156 14.914 1 63.69 654 SER B O 1
ATOM 9775 N N . SER B 1 655 ? 12.438 52.469 15.734 1 60.44 655 SER B N 1
ATOM 9776 C CA . SER B 1 655 ? 11.227 51.656 15.844 1 60.44 655 SER B CA 1
ATOM 9777 C C . SER B 1 655 ? 10.281 52.219 16.906 1 60.44 655 SER B C 1
ATOM 9779 O O . SER B 1 655 ? 9.062 52.031 16.812 1 60.44 655 SER B O 1
ATOM 9781 N N . ASN B 1 656 ? 10.727 52.656 17.938 1 48.56 656 ASN B N 1
ATOM 9782 C CA . ASN B 1 656 ? 9.875 53.406 18.844 1 48.56 656 ASN B CA 1
ATOM 9783 C C . ASN B 1 656 ? 9.172 54.562 18.125 1 48.56 656 ASN B C 1
ATOM 9785 O O . ASN B 1 656 ? 8.047 54.938 18.469 1 48.56 656 ASN B O 1
ATOM 9789 N N . THR B 1 657 ? 9.773 55 17.109 1 40.84 657 THR B N 1
ATOM 9790 C CA . THR B 1 657 ? 9.055 56 16.328 1 40.84 657 THR B CA 1
ATOM 9791 C C . THR B 1 657 ? 7.977 55.375 15.469 1 40.84 657 THR B C 1
ATOM 9793 O O . THR B 1 657 ? 6.957 56 15.172 1 40.84 657 THR B O 1
ATOM 9796 N N . LEU B 1 658 ? 8.195 54.219 14.898 1 36.16 658 LEU B N 1
ATOM 9797 C CA . LEU B 1 658 ? 7.203 53.562 14.055 1 36.16 658 LEU B CA 1
ATOM 9798 C C . LEU B 1 658 ? 6.07 53 14.898 1 36.16 658 LEU B C 1
ATOM 9800 O O . LEU B 1 658 ? 4.957 52.812 14.406 1 36.16 658 LEU B O 1
ATOM 9804 N N . ILE B 1 659 ? 6.27 52.344 15.977 1 35.59 659 ILE B N 1
ATOM 9805 C CA . ILE B 1 659 ? 5.129 51.938 16.781 1 35.59 659 ILE B CA 1
ATOM 9806 C C . ILE B 1 659 ? 4.336 53.188 17.219 1 35.59 659 ILE B C 1
ATOM 9808 O O . ILE B 1 659 ? 3.168 53.062 17.594 1 35.59 659 ILE B O 1
ATOM 9812 N N . SER B 1 660 ? 4.977 54.312 17.391 1 33.03 660 SER B N 1
ATOM 9813 C CA . SER B 1 660 ? 4.176 55.469 17.766 1 33.03 660 SER B CA 1
ATOM 9814 C C . SER B 1 660 ? 3.35 56 16.594 1 33.03 660 SER B C 1
ATOM 9816 O O . SER B 1 660 ? 2.576 56.938 16.75 1 33.03 660 SER B O 1
ATOM 9818 N N . SER B 1 661 ? 3.771 55.781 15.398 1 27.52 661 SER B N 1
ATOM 9819 C CA . SER B 1 661 ? 2.834 56.375 14.461 1 27.52 661 SER B CA 1
ATOM 9820 C C . SER B 1 661 ? 1.567 55.562 14.328 1 27.52 661 SER B C 1
ATOM 9822 O O . SER B 1 661 ? 1.638 54.344 14.086 1 27.52 661 SER B O 1
ATOM 9824 N N . PRO B 1 662 ? 0.491 55.969 14.984 1 29.31 662 PRO B N 1
ATOM 9825 C CA . PRO B 1 662 ? -0.901 55.531 14.82 1 29.31 662 PRO B CA 1
ATOM 9826 C C . PRO B 1 662 ? -1.3 55.375 13.352 1 29.31 662 PRO B C 1
ATOM 9828 O O . PRO B 1 662 ? -1.267 56.344 12.586 1 29.31 662 PRO B O 1
ATOM 9831 N N . ASN B 1 663 ? -0.533 54.719 12.43 1 21.48 663 ASN B N 1
ATOM 9832 C CA . ASN B 1 663 ? -1.448 54.594 11.305 1 21.48 663 ASN B CA 1
ATOM 9833 C C . ASN B 1 663 ? -2.621 53.688 11.641 1 21.48 663 ASN B C 1
ATOM 9835 O O . ASN B 1 663 ? -2.434 52.625 12.25 1 21.48 663 ASN B O 1
#

Nearest PDB structures (foldseek):
  8fmv-assembly1_C  TM=8.922E-01  e=2.333E-30  Bacillus subtilis subsp. subtilis str. 168
  7y49-assembly1_A  TM=8.229E-01  e=1.774E-31  Homo sapiens
  7ocy-assembly1_B  TM=8.172E-01  e=7.589E-28  Enterococcus faecalis
  8vp9-assembly1_A  TM=8.689E-01  e=2.061E-25  Acetivibrio thermocellus ATCC 27405
  7zde-assembly1_C  TM=8.381E-01  e=3.725E-23  Escherichia coli K-12